Protein AF-0000000065906800 (afdb_homodimer)

pLDDT: mean 79.3, std 15.59, range [34.34, 97.69]

Radius of gyration: 34.46 Å; Cα contacts (8 Å, |Δi|>4): 2282; chains: 2; bounding box: 106×105×88 Å

Organism: Bacillus cereus (strain HuB5-5) (NCBI:txid1053212)

Structure (mmCIF, N/CA/C/O backbone):
data_AF-0000000065906800-model_v1
#
loop_
_entity.id
_entity.type
_entity.pdbx_description
1 polymer 'Endonuclease GajA'
#
loop_
_atom_site.group_PDB
_atom_site.id
_atom_site.type_symbol
_atom_site.label_atom_id
_atom_site.label_alt_id
_atom_site.label_comp_id
_atom_site.label_asym_id
_atom_site.label_entity_id
_atom_site.label_seq_id
_atom_site.pdbx_PDB_ins_code
_atom_site.Cartn_x
_atom_site.Cartn_y
_atom_site.Cartn_z
_atom_site.occupancy
_atom_site.B_iso_or_equiv
_atom_site.auth_seq_id
_atom_site.auth_comp_id
_atom_site.auth_asym_id
_atom_site.auth_atom_id
_atom_site.pdbx_PDB_model_num
ATOM 1 N N . MET A 1 1 ? 23.422 24.156 -15.258 1 81.69 1 MET A N 1
ATOM 2 C CA . MET A 1 1 ? 23.969 23.531 -14.047 1 81.69 1 MET A CA 1
ATOM 3 C C . MET A 1 1 ? 22.938 22.609 -13.398 1 81.69 1 MET A C 1
ATOM 5 O O . MET A 1 1 ? 21.734 22.844 -13.516 1 81.69 1 MET A O 1
ATOM 9 N N . TYR A 1 2 ? 23.406 21.578 -12.742 1 84.19 2 TYR A N 1
ATOM 10 C CA . TYR A 1 2 ? 22.547 20.625 -12.055 1 84.19 2 TYR A CA 1
ATOM 11 C C . TYR A 1 2 ? 23.234 20.062 -10.82 1 84.19 2 TYR A C 1
ATOM 13 O O . TYR A 1 2 ? 24.453 20.031 -10.75 1 84.19 2 TYR A O 1
ATOM 21 N N . LEU A 1 3 ? 22.531 19.797 -9.875 1 91.12 3 LEU A N 1
ATOM 22 C CA . LEU A 1 3 ? 23.062 19.141 -8.688 1 91.12 3 LEU A CA 1
ATOM 23 C C . LEU A 1 3 ? 23.391 17.672 -8.969 1 91.12 3 LEU A C 1
ATOM 25 O O . LEU A 1 3 ? 22.5 16.891 -9.328 1 91.12 3 LEU A O 1
ATOM 29 N N . LYS A 1 4 ? 24.562 17.328 -8.758 1 91.44 4 LYS A N 1
ATOM 30 C CA . LYS A 1 4 ? 25.031 15.992 -9.102 1 91.44 4 LYS A CA 1
ATOM 31 C C . LYS A 1 4 ? 25.016 15.078 -7.879 1 91.44 4 LYS A C 1
ATOM 33 O O . LYS A 1 4 ? 24.531 13.945 -7.949 1 91.44 4 LYS A O 1
ATOM 38 N N . SER A 1 5 ? 25.547 15.586 -6.789 1 94.88 5 SER A N 1
ATOM 39 C CA . SER A 1 5 ? 25.609 14.711 -5.621 1 94.88 5 SER A CA 1
ATOM 40 C C . SER A 1 5 ? 25.703 15.523 -4.332 1 94.88 5 SER A C 1
ATOM 42 O O . SER A 1 5 ? 26.016 16.719 -4.359 1 94.88 5 SER A O 1
ATOM 44 N N . LEU A 1 6 ? 25.391 14.922 -3.244 1 96.62 6 LEU A N 1
ATOM 45 C CA . LEU A 1 6 ? 25.469 15.461 -1.89 1 96.62 6 LEU A CA 1
ATOM 46 C C . LEU A 1 6 ? 25.969 14.398 -0.911 1 96.62 6 LEU A C 1
ATOM 48 O O . LEU A 1 6 ? 25.469 13.273 -0.902 1 96.62 6 LEU A O 1
ATOM 52 N N . LYS A 1 7 ? 26.953 14.688 -0.238 1 97.19 7 LYS A N 1
ATOM 53 C CA . LYS A 1 7 ? 27.422 13.844 0.857 1 97.19 7 LYS A CA 1
ATOM 54 C C . LYS A 1 7 ? 27.266 14.555 2.201 1 97.19 7 LYS A C 1
ATOM 56 O O . LYS A 1 7 ? 27.594 15.734 2.324 1 97.19 7 LYS A O 1
ATOM 61 N N . ILE A 1 8 ? 26.797 13.906 3.223 1 97 8 ILE A N 1
ATOM 62 C CA . ILE A 1 8 ? 26.438 14.5 4.508 1 97 8 ILE A CA 1
ATOM 63 C C . ILE A 1 8 ? 27.297 13.898 5.613 1 97 8 ILE A C 1
ATOM 65 O O . ILE A 1 8 ? 27.516 12.688 5.652 1 97 8 ILE A O 1
ATOM 69 N N . TYR A 1 9 ? 27.844 14.781 6.469 1 96.56 9 TYR A N 1
ATOM 70 C CA . TYR A 1 9 ? 28.672 14.328 7.578 1 96.56 9 TYR A CA 1
ATOM 71 C C . TYR A 1 9 ? 28.078 14.75 8.914 1 96.56 9 TYR A C 1
ATOM 73 O O . TYR A 1 9 ? 27.906 15.945 9.18 1 96.56 9 TYR A O 1
ATOM 81 N N . ASN A 1 10 ? 27.766 13.82 9.781 1 95.56 10 ASN A N 1
ATOM 82 C CA . ASN A 1 10 ? 27.438 14 11.188 1 95.56 10 ASN A CA 1
ATOM 83 C C . ASN A 1 10 ? 26.109 14.758 11.359 1 95.56 10 ASN A C 1
ATOM 85 O O . ASN A 1 10 ? 25.969 15.555 12.289 1 95.56 10 ASN A O 1
ATOM 89 N N . PHE A 1 11 ? 25.188 14.641 10.5 1 94.31 11 PHE A N 1
ATOM 90 C CA . PHE A 1 11 ? 23.906 15.336 10.539 1 94.31 11 PHE A CA 1
ATOM 91 C C . PHE A 1 11 ? 22.781 14.359 10.836 1 94.31 11 PHE A C 1
ATOM 93 O O . PHE A 1 11 ? 22.516 13.445 10.047 1 94.31 11 PHE A O 1
ATOM 100 N N . ARG A 1 12 ? 22.234 14.461 11.969 1 90.62 12 ARG A N 1
ATOM 101 C CA . ARG A 1 12 ? 21.109 13.633 12.398 1 90.62 12 ARG A CA 1
ATOM 102 C C . ARG A 1 12 ? 21.438 12.148 12.273 1 90.62 12 ARG A C 1
ATOM 104 O O . ARG A 1 12 ? 22.422 11.68 12.859 1 90.62 12 ARG A O 1
ATOM 111 N N . LYS A 1 13 ? 20.828 11.453 11.375 1 89.19 13 LYS A N 1
ATOM 112 C CA . LYS A 1 13 ? 21.047 10.008 11.289 1 89.19 13 LYS A CA 1
ATOM 113 C C . LYS A 1 13 ? 22.266 9.703 10.414 1 89.19 13 LYS A C 1
ATOM 115 O O . LYS A 1 13 ? 22.734 8.562 10.375 1 89.19 13 LYS A O 1
ATOM 120 N N . PHE A 1 14 ? 22.766 10.664 9.797 1 93.88 14 PHE A N 1
ATOM 121 C CA . PHE A 1 14 ? 23.875 10.453 8.867 1 93.88 14 PHE A CA 1
ATOM 122 C C . PHE A 1 14 ? 25.203 10.492 9.602 1 93.88 14 PHE A C 1
ATOM 124 O O . PHE A 1 14 ? 25.469 11.414 10.383 1 93.88 14 PHE A O 1
ATOM 131 N N . GLY A 1 15 ? 25.969 9.477 9.367 1 93.69 15 GLY A N 1
ATOM 132 C CA . GLY A 1 15 ? 27.359 9.477 9.797 1 93.69 15 GLY A CA 1
ATOM 133 C C . GLY A 1 15 ? 28.312 10.031 8.75 1 93.69 15 GLY A C 1
ATOM 134 O O . GLY A 1 15 ? 28.016 11.039 8.102 1 93.69 15 GLY A O 1
ATOM 135 N N . THR A 1 16 ? 29.422 9.398 8.555 1 93.5 16 THR A N 1
ATOM 136 C CA . THR A 1 16 ? 30.422 9.938 7.633 1 93.5 16 THR A CA 1
ATOM 137 C C . THR A 1 16 ? 30.562 9.039 6.414 1 93.5 16 THR A C 1
ATOM 139 O O . THR A 1 16 ? 31.062 9.469 5.371 1 93.5 16 THR A O 1
ATOM 142 N N . ASN A 1 17 ? 30.016 7.855 6.547 1 91.25 17 ASN A N 1
ATOM 143 C CA . ASN A 1 17 ? 30.328 6.902 5.488 1 91.25 17 ASN A CA 1
ATOM 144 C C . ASN A 1 17 ? 29.062 6.43 4.762 1 91.25 17 ASN A C 1
ATOM 146 O O . ASN A 1 17 ? 27.969 6.453 5.332 1 91.25 17 ASN A O 1
ATOM 150 N N . ASN A 1 18 ? 29.219 6.074 3.488 1 90.56 18 ASN A N 1
ATOM 151 C CA . ASN A 1 18 ? 28.234 5.406 2.656 1 90.56 18 ASN A CA 1
ATOM 152 C C . ASN A 1 18 ? 26.922 6.18 2.617 1 90.56 18 ASN A C 1
ATOM 154 O O . ASN A 1 18 ? 25.844 5.609 2.824 1 90.56 18 ASN A O 1
ATOM 158 N N . ASN A 1 19 ? 27.047 7.445 2.416 1 93.31 19 ASN A N 1
ATOM 159 C CA . ASN A 1 19 ? 25.812 8.242 2.447 1 93.31 19 ASN A CA 1
ATOM 160 C C . ASN A 1 19 ? 25.797 9.273 1.324 1 93.31 19 ASN A C 1
ATOM 162 O O . ASN A 1 19 ? 25.156 10.32 1.459 1 93.31 19 ASN A O 1
ATOM 166 N N . LYS A 1 20 ? 26.531 9.016 0.272 1 95.25 20 LYS A N 1
ATOM 167 C CA . LYS A 1 20 ? 26.516 9.906 -0.887 1 95.25 20 LYS A CA 1
ATOM 168 C C . LYS A 1 20 ? 25.188 9.773 -1.651 1 95.25 20 LYS A C 1
ATOM 170 O O . LYS A 1 20 ? 24.812 8.68 -2.057 1 95.25 20 LYS A O 1
ATOM 175 N N . ILE A 1 21 ? 24.484 10.82 -1.832 1 96.12 21 ILE A N 1
ATOM 176 C CA . ILE A 1 21 ? 23.25 10.875 -2.596 1 96.12 21 ILE A CA 1
ATOM 177 C C . ILE A 1 21 ? 23.531 11.375 -4.012 1 96.12 21 ILE A C 1
ATOM 179 O O . ILE A 1 21 ? 24.188 12.406 -4.191 1 96.12 21 ILE A O 1
ATOM 183 N N . GLU A 1 22 ? 23.094 10.68 -4.969 1 94.19 22 GLU A N 1
ATOM 184 C CA . GLU A 1 22 ? 23.266 11.078 -6.363 1 94.19 22 GLU A CA 1
ATOM 185 C C . GLU A 1 22 ? 21.953 11.547 -6.973 1 94.19 22 GLU A C 1
ATOM 187 O O . GLU A 1 22 ? 20.922 10.898 -6.797 1 94.19 22 GLU A O 1
ATOM 192 N N . PHE A 1 23 ? 21.969 12.609 -7.562 1 91.94 23 PHE A N 1
ATOM 193 C CA . PHE A 1 23 ? 20.766 13.172 -8.141 1 91.94 23 PHE A CA 1
ATOM 194 C C . PHE A 1 23 ? 20.719 12.93 -9.648 1 91.94 23 PHE A C 1
ATOM 196 O O . PHE A 1 23 ? 20.703 11.781 -10.094 1 91.94 23 PHE A O 1
ATOM 203 N N . VAL A 1 24 ? 20.844 13.906 -10.562 1 82 24 VAL A N 1
ATOM 204 C CA . VAL A 1 24 ? 20.719 13.75 -12.008 1 82 24 VAL A CA 1
ATOM 205 C C . VAL A 1 24 ? 22.094 13.742 -12.656 1 82 24 VAL A C 1
ATOM 207 O O . VAL A 1 24 ? 23 14.477 -12.234 1 82 24 VAL A O 1
ATOM 210 N N . ASP A 1 25 ? 22.188 12.844 -13.625 1 67.38 25 ASP A N 1
ATOM 211 C CA . ASP A 1 25 ? 23.438 12.82 -14.375 1 67.38 25 ASP A CA 1
ATOM 212 C C . ASP A 1 25 ? 23.344 13.703 -15.617 1 67.38 25 ASP A C 1
ATOM 214 O O . ASP A 1 25 ? 22.266 14.117 -16.016 1 67.38 25 ASP A O 1
ATOM 218 N N . ALA A 1 26 ? 24.5 14.023 -16.109 1 57.56 26 ALA A N 1
ATOM 219 C CA . ALA A 1 26 ? 24.625 14.922 -17.25 1 57.56 26 ALA A CA 1
ATOM 220 C C . ALA A 1 26 ? 23.828 14.414 -18.438 1 57.56 26 ALA A C 1
ATOM 222 O O . ALA A 1 26 ? 23.141 15.188 -19.125 1 57.56 26 ALA A O 1
ATOM 223 N N . LYS A 1 27 ? 23.891 13.188 -18.672 1 62 27 LYS A N 1
ATOM 224 C CA . LYS A 1 27 ? 23.234 12.586 -19.844 1 62 27 LYS A CA 1
ATOM 225 C C . LYS A 1 27 ? 21.719 12.75 -19.766 1 62 27 LYS A C 1
ATOM 227 O O . LYS A 1 27 ? 21.078 13.156 -20.734 1 62 27 LYS A O 1
ATOM 232 N N . SER A 1 28 ? 21.188 12.352 -18.594 1 62.91 28 SER A N 1
ATOM 233 C CA . SER A 1 28 ? 19.75 12.445 -18.391 1 62.91 28 SER A CA 1
ATOM 234 C C . SER A 1 28 ? 19.266 13.883 -18.531 1 62.91 28 SER A C 1
ATOM 236 O O . SER A 1 28 ? 18.203 14.125 -19.125 1 62.91 28 SER A O 1
ATOM 238 N N . PHE A 1 29 ? 20.047 14.688 -18.094 1 60.97 29 PHE A N 1
ATOM 239 C CA . PHE A 1 29 ? 19.703 16.109 -18.125 1 60.97 29 PHE A CA 1
ATOM 240 C C . PHE A 1 29 ? 19.703 16.641 -19.547 1 60.97 29 PHE A C 1
ATOM 242 O O . PHE A 1 29 ? 18.812 17.391 -19.938 1 60.97 29 PHE A O 1
ATOM 249 N N . GLN A 1 30 ? 20.703 16.188 -20.312 1 62.34 30 GLN A N 1
ATOM 250 C CA . GLN A 1 30 ? 20.812 16.609 -21.703 1 62.34 30 GLN A CA 1
ATOM 251 C C . GLN A 1 30 ? 19.703 16 -22.562 1 62.34 30 GLN A C 1
ATOM 253 O O . GLN A 1 30 ? 19.172 16.672 -23.438 1 62.34 30 GLN A O 1
ATOM 258 N N . GLU A 1 31 ? 19.375 14.781 -22.281 1 61.91 31 GLU A N 1
ATOM 259 C CA . GLU A 1 31 ? 18.344 14.07 -23.047 1 61.91 31 GLU A CA 1
ATOM 260 C C . GLU A 1 31 ? 16.984 14.75 -22.891 1 61.91 31 GLU A C 1
ATOM 262 O O . GLU A 1 31 ? 16.219 14.852 -23.859 1 61.91 31 GLU A O 1
ATOM 267 N N . GLN A 1 32 ? 16.75 15.203 -21.734 1 58.78 32 GLN A N 1
ATOM 268 C CA . GLN A 1 32 ? 15.477 15.867 -21.453 1 58.78 32 GLN A CA 1
ATOM 269 C C . GLN A 1 32 ? 15.367 17.172 -22.234 1 58.78 32 GLN A C 1
ATOM 271 O O . GLN A 1 32 ? 14.297 17.531 -22.719 1 58.78 32 GLN A O 1
ATOM 276 N N . ARG A 1 33 ? 16.5 17.797 -22.422 1 57.31 33 ARG A N 1
ATOM 277 C CA . ARG A 1 33 ? 16.516 19.094 -23.094 1 57.31 33 ARG A CA 1
ATOM 278 C C . ARG A 1 33 ? 16.281 18.938 -24.594 1 57.31 33 ARG A C 1
ATOM 280 O O . ARG A 1 33 ? 15.688 19.812 -25.219 1 57.31 33 ARG A O 1
ATOM 287 N N . ASN A 1 34 ? 16.734 17.797 -25.016 1 58.22 34 ASN A N 1
ATOM 288 C CA . ASN A 1 34 ? 16.688 17.578 -26.469 1 58.22 34 ASN A CA 1
ATOM 289 C C . ASN A 1 34 ? 15.367 16.953 -26.906 1 58.22 34 ASN A C 1
ATOM 291 O O . ASN A 1 34 ? 15.039 16.953 -28.094 1 58.22 34 ASN A O 1
ATOM 295 N N . LYS A 1 35 ? 14.617 16.516 -25.969 1 58.06 35 LYS A N 1
ATOM 296 C CA . LYS A 1 35 ? 13.398 15.82 -26.375 1 58.06 35 LYS A CA 1
ATOM 297 C C . LYS A 1 35 ? 12.227 16.781 -26.469 1 58.06 35 LYS A C 1
ATOM 299 O O . LYS A 1 35 ? 12.125 17.719 -25.672 1 58.06 35 LYS A O 1
ATOM 304 N N . LYS A 1 36 ? 11.469 16.656 -27.578 1 53.88 36 LYS A N 1
ATOM 305 C CA . LYS A 1 36 ? 10.273 17.453 -27.844 1 53.88 36 LYS A CA 1
ATOM 306 C C . LYS A 1 36 ? 9.203 17.188 -26.797 1 53.88 36 LYS A C 1
ATOM 308 O O . LYS A 1 36 ? 8.453 18.094 -26.438 1 53.88 36 LYS A O 1
ATOM 313 N N . GLU A 1 37 ? 9.242 15.758 -26.297 1 60 37 GLU A N 1
ATOM 314 C CA . GLU A 1 37 ? 8.211 15.398 -25.328 1 60 37 GLU A CA 1
ATOM 315 C C . GLU A 1 37 ? 8.719 15.523 -23.906 1 60 37 GLU A C 1
ATOM 317 O O . GLU A 1 37 ? 9.836 15.086 -23.594 1 60 37 GLU A O 1
ATOM 322 N N . VAL A 1 38 ? 8.062 16.312 -23.172 1 62.72 38 VAL A N 1
ATOM 323 C CA . VAL A 1 38 ? 8.445 16.531 -21.781 1 62.72 38 VAL A CA 1
ATOM 324 C C . VAL A 1 38 ? 8.32 15.234 -21 1 62.72 38 VAL A C 1
ATOM 326 O O . VAL A 1 38 ? 7.246 14.625 -20.969 1 62.72 38 VAL A O 1
ATOM 329 N N . ASN A 1 39 ? 9.438 14.508 -20.625 1 66.44 39 ASN A N 1
ATOM 330 C CA . ASN A 1 39 ? 9.484 13.383 -19.688 1 66.44 39 ASN A CA 1
ATOM 331 C C . ASN A 1 39 ? 10.391 13.664 -18.5 1 66.44 39 ASN A C 1
ATOM 333 O O . ASN A 1 39 ? 11.617 13.664 -18.641 1 66.44 39 ASN A O 1
ATOM 337 N N . ILE A 1 40 ? 9.773 13.93 -17.391 1 71.31 40 ILE A N 1
ATOM 338 C CA . ILE A 1 40 ? 10.539 14.375 -16.234 1 71.31 40 ILE A CA 1
ATOM 339 C C . ILE A 1 40 ? 11.086 13.164 -15.492 1 71.31 40 ILE A C 1
ATOM 341 O O . ILE A 1 40 ? 11.945 13.305 -14.617 1 71.31 40 ILE A O 1
ATOM 345 N N . ALA A 1 41 ? 10.656 11.914 -15.852 1 69.88 41 ALA A N 1
ATOM 346 C CA . ALA A 1 41 ? 10.992 10.734 -15.062 1 69.88 41 ALA A CA 1
ATOM 347 C C . ALA A 1 41 ? 12.5 10.492 -15.055 1 69.88 41 ALA A C 1
ATOM 349 O O . ALA A 1 41 ? 13.086 10.25 -14 1 69.88 41 ALA A O 1
ATOM 350 N N . PRO A 1 42 ? 13.133 10.695 -16.172 1 69.25 42 PRO A N 1
ATOM 351 C CA . PRO A 1 42 ? 14.578 10.422 -16.172 1 69.25 42 PRO A CA 1
ATOM 352 C C . PRO A 1 42 ? 15.375 11.461 -15.383 1 69.25 42 PRO A C 1
ATOM 354 O O . PRO A 1 42 ? 16.5 11.18 -14.953 1 69.25 42 PRO A O 1
ATOM 357 N N . THR A 1 43 ? 14.758 12.641 -15.141 1 76.44 43 THR A N 1
ATOM 358 C CA . THR A 1 43 ? 15.469 13.695 -14.43 1 76.44 43 THR A CA 1
ATOM 359 C C . THR A 1 43 ? 14.953 13.828 -13 1 76.44 43 THR A C 1
ATOM 361 O O . THR A 1 43 ? 15.375 14.719 -12.266 1 76.44 43 THR A O 1
ATOM 364 N N . THR A 1 44 ? 14.117 12.977 -12.711 1 86.88 44 THR A N 1
ATOM 365 C CA . THR A 1 44 ? 13.586 12.961 -11.352 1 86.88 44 THR A CA 1
ATOM 366 C C . THR A 1 44 ? 14.422 12.039 -10.461 1 86.88 44 THR A C 1
ATOM 368 O O . THR A 1 44 ? 14.711 10.906 -10.828 1 86.88 44 THR A O 1
ATOM 371 N N . THR A 1 45 ? 14.875 12.586 -9.414 1 93.56 45 THR A N 1
ATOM 372 C CA . THR A 1 45 ? 15.578 11.773 -8.422 1 93.56 45 THR A CA 1
ATOM 373 C C . THR A 1 45 ? 14.602 11.234 -7.379 1 93.56 45 THR A C 1
ATOM 375 O O . THR A 1 45 ? 13.828 11.984 -6.793 1 93.56 45 THR A O 1
ATOM 378 N N . LEU A 1 46 ? 14.672 9.992 -7.23 1 94 46 LEU A N 1
ATOM 379 C CA . LEU A 1 46 ? 13.805 9.344 -6.25 1 94 46 LEU A CA 1
ATOM 380 C C . LEU A 1 46 ? 14.609 8.867 -5.043 1 94 46 LEU A C 1
ATOM 382 O O . LEU A 1 46 ? 15.648 8.219 -5.199 1 94 46 LEU A O 1
ATOM 386 N N . ILE A 1 47 ? 14.234 9.289 -3.889 1 96.31 47 ILE A N 1
ATOM 387 C CA . ILE A 1 47 ? 14.797 8.812 -2.627 1 96.31 47 ILE A CA 1
ATOM 388 C C . ILE A 1 47 ? 13.797 7.879 -1.944 1 96.31 47 ILE A C 1
ATOM 390 O O . ILE A 1 47 ? 12.742 8.32 -1.485 1 96.31 47 ILE A O 1
ATOM 394 N N . VAL A 1 48 ? 14.203 6.621 -1.873 1 93.12 48 VAL A N 1
ATOM 395 C CA . VAL A 1 48 ? 13.266 5.605 -1.412 1 93.12 48 VAL A CA 1
ATOM 396 C C . VAL A 1 48 ? 13.812 4.918 -0.164 1 93.12 48 VAL A C 1
ATOM 398 O O . VAL A 1 48 ? 15.023 4.723 -0.039 1 93.12 48 VAL A O 1
ATOM 401 N N . GLY A 1 49 ? 12.875 4.594 0.77 1 89.38 49 GLY A N 1
ATOM 402 C CA . GLY A 1 49 ? 13.25 3.889 1.987 1 89.38 49 GLY A CA 1
ATOM 403 C C . GLY A 1 49 ? 12.109 3.783 2.984 1 89.38 49 GLY A C 1
ATOM 404 O O . GLY A 1 49 ? 11.055 4.398 2.803 1 89.38 49 GLY A O 1
ATOM 405 N N . LYS A 1 50 ? 12.312 3.057 4.062 1 84 50 LYS A N 1
ATOM 406 C CA . LYS A 1 50 ? 11.336 2.881 5.129 1 84 50 LYS A CA 1
ATOM 407 C C . LYS A 1 50 ? 11.211 4.141 5.98 1 84 50 LYS A C 1
ATOM 409 O O . LYS A 1 50 ? 11.961 5.102 5.785 1 84 50 LYS A O 1
ATOM 414 N N . ASN A 1 51 ? 10.211 4.086 6.902 1 76.31 51 ASN A N 1
ATOM 415 C CA . ASN A 1 51 ? 10.062 5.227 7.797 1 76.31 51 ASN A CA 1
ATOM 416 C C . ASN A 1 51 ? 11.266 5.375 8.727 1 76.31 51 ASN A C 1
ATOM 418 O O . ASN A 1 51 ? 11.805 4.379 9.211 1 76.31 51 ASN A O 1
ATOM 422 N N . ASN A 1 52 ? 11.719 6.547 8.898 1 79 52 ASN A N 1
ATOM 423 C CA . ASN A 1 52 ? 12.75 6.906 9.867 1 79 52 ASN A CA 1
ATOM 424 C C . ASN A 1 52 ? 14.133 6.473 9.391 1 79 52 ASN A C 1
ATOM 426 O O . ASN A 1 52 ? 15.047 6.289 10.203 1 79 52 ASN A O 1
ATOM 430 N N . CYS A 1 53 ? 14.281 6.305 8.062 1 85.38 53 CYS A N 1
ATOM 431 C CA . CYS A 1 53 ? 15.594 5.898 7.582 1 85.38 53 CYS A CA 1
ATOM 432 C C . CYS A 1 53 ? 16.438 7.113 7.199 1 85.38 53 CYS A C 1
ATOM 434 O O . CYS A 1 53 ? 17.625 6.984 6.898 1 85.38 53 CYS A O 1
ATOM 436 N N . GLY A 1 54 ? 15.812 8.32 7.113 1 89.12 54 GLY A N 1
ATOM 437 C CA . GLY A 1 54 ? 16.594 9.523 6.871 1 89.12 54 GLY A CA 1
ATOM 438 C C . GLY A 1 54 ? 16.234 10.219 5.57 1 89.12 54 GLY A C 1
ATOM 439 O O . GLY A 1 54 ? 16.938 11.133 5.133 1 89.12 54 GLY A O 1
ATOM 440 N N . LYS A 1 55 ? 15.109 9.789 4.859 1 91.88 55 LYS A N 1
ATOM 441 C CA . LYS A 1 55 ? 14.695 10.391 3.594 1 91.88 55 LYS A CA 1
ATOM 442 C C . LYS A 1 55 ? 14.469 11.891 3.748 1 91.88 55 LYS A C 1
ATOM 444 O O . LYS A 1 55 ? 15.031 12.688 3.004 1 91.88 55 LYS A O 1
ATOM 449 N N . THR A 1 56 ? 13.703 12.281 4.758 1 89.25 56 THR A N 1
ATOM 450 C CA . THR A 1 56 ? 13.367 13.68 4.996 1 89.25 56 THR A CA 1
ATOM 451 C C . THR A 1 56 ? 14.594 14.469 5.438 1 89.25 56 THR A C 1
ATOM 453 O O . THR A 1 56 ? 14.711 15.664 5.152 1 89.25 56 THR A O 1
ATOM 456 N N . THR A 1 57 ? 15.531 13.789 6.086 1 92.31 57 THR A N 1
ATOM 457 C CA . THR A 1 57 ? 16.75 14.422 6.562 1 92.31 57 THR A CA 1
ATOM 458 C C . THR A 1 57 ? 17.578 14.953 5.395 1 92.31 57 THR A C 1
ATOM 460 O O . THR A 1 57 ? 18.234 15.992 5.508 1 92.31 57 THR A O 1
ATOM 463 N N . ILE A 1 58 ? 17.516 14.266 4.301 1 95 58 ILE A N 1
ATOM 464 C CA . ILE A 1 58 ? 18.234 14.688 3.111 1 95 58 ILE A CA 1
ATOM 465 C C . ILE A 1 58 ? 17.703 16.031 2.617 1 95 58 ILE A C 1
ATOM 467 O O . ILE A 1 58 ? 18.453 16.969 2.371 1 95 58 ILE A O 1
ATOM 471 N N . ILE A 1 59 ? 16.453 16.156 2.52 1 93 59 ILE A N 1
ATOM 472 C CA . ILE A 1 59 ? 15.82 17.375 2.053 1 93 59 ILE A CA 1
ATOM 473 C C . ILE A 1 59 ? 16.031 18.484 3.076 1 93 59 ILE A C 1
ATOM 475 O O . ILE A 1 59 ? 16.297 19.641 2.709 1 93 59 ILE A O 1
ATOM 479 N N . LYS A 1 60 ? 15.953 18.156 4.332 1 91.25 60 LYS A N 1
ATOM 480 C CA . LYS A 1 60 ? 16.141 19.125 5.398 1 91.25 60 LYS A CA 1
ATOM 481 C C . LYS A 1 60 ? 17.547 19.703 5.387 1 91.25 60 LYS A C 1
ATOM 483 O O . LYS A 1 60 ? 17.75 20.875 5.68 1 91.25 60 LYS A O 1
ATOM 488 N N . SER A 1 61 ? 18.5 18.891 5.137 1 93.75 61 SER A N 1
ATOM 489 C CA . SER A 1 61 ? 19.875 19.375 5.066 1 93.75 61 SER A CA 1
ATOM 490 C C . SER A 1 61 ? 20.047 20.438 3.986 1 93.75 61 SER A C 1
ATOM 492 O O . SER A 1 61 ? 20.625 21.5 4.234 1 93.75 61 SER A O 1
ATOM 494 N N . LEU A 1 62 ? 19.484 20.172 2.828 1 94 62 LEU A N 1
ATOM 495 C CA . LEU A 1 62 ? 19.531 21.141 1.735 1 94 62 LEU A CA 1
ATOM 496 C C . LEU A 1 62 ? 18.75 22.391 2.078 1 94 62 LEU A C 1
ATOM 498 O O . LEU A 1 62 ? 19.203 23.5 1.828 1 94 62 LEU A O 1
ATOM 502 N N . ASP A 1 63 ? 17.641 22.172 2.627 1 92.88 63 ASP A N 1
ATOM 503 C CA . ASP A 1 63 ? 16.781 23.297 2.984 1 92.88 63 ASP A CA 1
ATOM 504 C C . ASP A 1 63 ? 17.453 24.203 4.02 1 92.88 63 ASP A C 1
ATOM 506 O O . ASP A 1 63 ? 17.391 25.422 3.912 1 92.88 63 ASP A O 1
ATOM 510 N N . ASN A 1 64 ? 18.047 23.594 5.043 1 91.38 64 ASN A N 1
ATOM 511 C CA . ASN A 1 64 ? 18.75 24.344 6.078 1 91.38 64 ASN A CA 1
ATOM 512 C C . ASN A 1 64 ? 19.938 25.125 5.508 1 91.38 64 ASN A C 1
ATOM 514 O O . ASN A 1 64 ? 20.203 26.25 5.93 1 91.38 64 ASN A O 1
ATOM 518 N N . LEU A 1 65 ? 20.609 24.562 4.602 1 91.69 65 LEU A N 1
ATOM 519 C CA . LEU A 1 65 ? 21.781 25.188 4.004 1 91.69 65 LEU A CA 1
ATOM 520 C C . LEU A 1 65 ? 21.391 26.344 3.096 1 91.69 65 LEU A C 1
ATOM 522 O O . LEU A 1 65 ? 22.062 27.375 3.064 1 91.69 65 LEU A O 1
ATOM 526 N N . ILE A 1 66 ? 20.312 26.188 2.391 1 90.5 66 ILE A N 1
ATOM 527 C CA . ILE A 1 66 ? 19.953 27.125 1.331 1 90.5 66 ILE A CA 1
ATOM 528 C C . ILE A 1 66 ? 19.031 28.203 1.89 1 90.5 66 ILE A C 1
ATOM 530 O O . ILE A 1 66 ? 19.25 29.391 1.675 1 90.5 66 ILE A O 1
ATOM 534 N N . ASN A 1 67 ? 17.938 27.766 2.59 1 83.62 67 ASN A N 1
ATOM 535 C CA . ASN A 1 67 ? 16.891 28.703 2.992 1 83.62 67 ASN A CA 1
ATOM 536 C C . ASN A 1 67 ? 17.109 29.203 4.418 1 83.62 67 ASN A C 1
ATOM 538 O O . ASN A 1 67 ? 16.594 30.266 4.789 1 83.62 67 ASN A O 1
ATOM 542 N N . ASN A 1 68 ? 17.562 28.391 5.387 1 69.38 68 ASN A N 1
ATOM 543 C CA . ASN A 1 68 ? 17.578 28.766 6.797 1 69.38 68 ASN A CA 1
ATOM 544 C C . ASN A 1 68 ? 18.984 29.141 7.262 1 69.38 68 ASN A C 1
ATOM 546 O O . ASN A 1 68 ? 19.812 28.266 7.5 1 69.38 68 ASN A O 1
ATOM 550 N N . ASN A 1 69 ? 19.516 30.422 6.953 1 61.28 69 ASN A N 1
ATOM 551 C CA . ASN A 1 69 ? 20.922 30.656 7.234 1 61.28 69 ASN A CA 1
ATOM 552 C C . ASN A 1 69 ? 21.156 30.984 8.711 1 61.28 69 ASN A C 1
ATOM 554 O O . ASN A 1 69 ? 22.141 30.547 9.297 1 61.28 69 ASN A O 1
ATOM 558 N N . LYS A 1 70 ? 20.219 31.766 9.5 1 57.22 70 LYS A N 1
ATOM 559 C CA . LYS A 1 70 ? 20.594 32.188 10.844 1 57.22 70 LYS A CA 1
ATOM 560 C C . LYS A 1 70 ? 20.109 31.219 11.898 1 57.22 70 LYS A C 1
ATOM 562 O O . LYS A 1 70 ? 18.922 30.859 11.922 1 57.22 70 LYS A O 1
ATOM 567 N N . ASP A 1 71 ? 21 30.484 12.586 1 63.19 71 ASP A N 1
ATOM 568 C CA . ASP A 1 71 ? 20.766 29.641 13.75 1 63.19 71 ASP A CA 1
ATOM 569 C C . ASP A 1 71 ? 20.156 28.297 13.344 1 63.19 71 ASP A C 1
ATOM 571 O O . ASP A 1 71 ? 19.359 27.719 14.094 1 63.19 71 ASP A O 1
ATOM 575 N N . ALA A 1 72 ? 20.578 27.859 12.102 1 67.5 72 ALA A N 1
ATOM 576 C CA . ALA A 1 72 ? 19.922 26.719 11.469 1 67.5 72 ALA A CA 1
ATOM 577 C C . ALA A 1 72 ? 20.328 25.406 12.125 1 67.5 72 ALA A C 1
ATOM 579 O O . ALA A 1 72 ? 19.578 24.438 12.117 1 67.5 72 ALA A O 1
ATOM 580 N N . PHE A 1 73 ? 21.5 25.438 12.773 1 83.19 73 PHE A N 1
ATOM 581 C CA . PHE A 1 73 ? 21.984 24.141 13.242 1 83.19 73 PHE A CA 1
ATOM 582 C C . PHE A 1 73 ? 22.156 24.141 14.758 1 83.19 73 PHE A C 1
ATOM 584 O O . PHE A 1 73 ? 22.844 25 15.312 1 83.19 73 PHE A O 1
ATOM 591 N N . LYS A 1 74 ? 21.484 23.344 15.375 1 86.94 74 LYS A N 1
ATOM 592 C CA . LYS A 1 74 ? 21.5 23.172 16.828 1 86.94 74 LYS A CA 1
ATOM 593 C C . LYS A 1 74 ? 21.969 21.766 17.203 1 86.94 74 LYS A C 1
ATOM 595 O O . LYS A 1 74 ? 22.391 21 16.344 1 86.94 74 LYS A O 1
ATOM 600 N N . ALA A 1 75 ? 21.953 21.531 18.453 1 86.12 75 ALA A N 1
ATOM 601 C CA . ALA A 1 75 ? 22.453 20.25 18.969 1 86.12 75 ALA A CA 1
ATOM 602 C C . ALA A 1 75 ? 21.688 19.078 18.359 1 86.12 75 ALA A C 1
ATOM 604 O O . ALA A 1 75 ? 22.266 18.047 18.031 1 86.12 75 ALA A O 1
ATOM 605 N N . ASN A 1 76 ? 20.422 19.328 18.094 1 82.69 76 ASN A N 1
ATOM 606 C CA . ASN A 1 76 ? 19.562 18.266 17.594 1 82.69 76 ASN A CA 1
ATOM 607 C C . ASN A 1 76 ? 19.828 17.953 16.125 1 82.69 76 ASN A C 1
ATOM 609 O O . ASN A 1 76 ? 19.406 16.922 15.602 1 82.69 76 ASN A O 1
ATOM 613 N N . ASP A 1 77 ? 20.547 18.719 15.547 1 89.38 77 ASP A N 1
ATOM 614 C CA . ASP A 1 77 ? 20.859 18.516 14.133 1 89.38 77 ASP A CA 1
ATOM 615 C C . ASP A 1 77 ? 22.094 17.641 13.969 1 89.38 77 ASP A C 1
ATOM 617 O O . ASP A 1 77 ? 22.375 17.156 12.867 1 89.38 77 ASP A O 1
ATOM 621 N N . PHE A 1 78 ? 22.844 17.5 15.047 1 91.38 78 PHE A N 1
ATOM 622 C CA . PHE A 1 78 ? 24.016 16.656 14.992 1 91.38 78 PHE A CA 1
ATOM 623 C C . PHE A 1 78 ? 23.641 15.188 15.18 1 91.38 78 PHE A C 1
ATOM 625 O O . PHE A 1 78 ? 22.609 14.883 15.789 1 91.38 78 PHE A O 1
ATOM 632 N N . ASN A 1 79 ? 24.438 14.352 14.594 1 89.62 79 ASN A N 1
ATOM 633 C CA . ASN A 1 79 ? 24.312 12.938 14.906 1 89.62 79 ASN A CA 1
ATOM 634 C C . ASN A 1 79 ? 24.641 12.648 16.375 1 89.62 79 ASN A C 1
ATOM 636 O O . ASN A 1 79 ? 25.734 13 16.844 1 89.62 79 ASN A O 1
ATOM 640 N N . PHE A 1 80 ? 23.828 12.008 17.062 1 85.88 80 PHE A N 1
ATOM 641 C CA . PHE A 1 80 ? 23.984 11.836 18.5 1 85.88 80 PHE A CA 1
ATOM 642 C C . PHE A 1 80 ? 25.125 10.867 18.812 1 85.88 80 PHE A C 1
ATOM 644 O O . PHE A 1 80 ? 25.812 11.016 19.828 1 85.88 80 PHE A O 1
ATOM 651 N N . LEU A 1 81 ? 25.281 9.852 18 1 85.94 81 LEU A N 1
ATOM 652 C CA . LEU A 1 81 ? 26.391 8.93 18.203 1 85.94 81 LEU A CA 1
ATOM 653 C C . LEU A 1 81 ? 27.719 9.641 18.047 1 85.94 81 LEU A C 1
ATOM 655 O O . LEU A 1 81 ? 28.672 9.359 18.781 1 85.94 81 LEU A O 1
ATOM 659 N N . TYR A 1 82 ? 27.75 10.5 17.109 1 91.25 82 TYR A N 1
ATOM 660 C CA . TYR A 1 82 ? 28.938 11.328 16.906 1 91.25 82 TYR A CA 1
ATOM 661 C C . TYR A 1 82 ? 29.219 12.188 18.125 1 91.25 82 TYR A C 1
ATOM 663 O O . TYR A 1 82 ? 30.359 12.258 18.594 1 91.25 82 TYR A O 1
ATOM 671 N N . LEU A 1 83 ? 28.234 12.82 18.656 1 90.5 83 LEU A N 1
ATOM 672 C CA . LEU A 1 83 ? 28.406 13.688 19.828 1 90.5 83 LEU A CA 1
ATOM 673 C C . LEU A 1 83 ? 28.797 12.875 21.062 1 90.5 83 LEU A C 1
ATOM 675 O O . LEU A 1 83 ? 29.578 13.344 21.891 1 90.5 83 LEU A O 1
ATOM 679 N N . LYS A 1 84 ? 28.188 11.719 21.141 1 86.75 84 LYS A N 1
ATOM 680 C CA . LYS A 1 84 ? 28.531 10.844 22.25 1 86.75 84 LYS A CA 1
ATOM 681 C C . LYS A 1 84 ? 30.016 10.461 22.203 1 86.75 84 LYS A C 1
ATOM 683 O O . LYS A 1 84 ? 30.703 10.461 23.234 1 86.75 84 LYS A O 1
ATOM 688 N N . LYS A 1 85 ? 30.438 10.133 21.078 1 89.38 85 LYS A N 1
ATOM 689 C CA . LYS A 1 85 ? 31.859 9.789 20.922 1 89.38 85 LYS A CA 1
ATOM 690 C C . LYS A 1 85 ? 32.75 10.992 21.219 1 89.38 85 LYS A C 1
ATOM 692 O O . LYS A 1 85 ? 33.844 10.844 21.75 1 89.38 85 LYS A O 1
ATOM 697 N N . LEU A 1 86 ? 32.281 12.125 20.875 1 92.69 86 LEU A N 1
ATOM 698 C CA . LEU A 1 86 ? 33.062 13.344 21.078 1 92.69 86 LEU A CA 1
ATOM 699 C C . LEU A 1 86 ? 33.188 13.648 22.578 1 92.69 86 LEU A C 1
ATOM 701 O O . LEU A 1 86 ? 34.25 14.039 23.031 1 92.69 86 LEU A O 1
ATOM 705 N N . ILE A 1 87 ? 32.125 13.539 23.266 1 89.75 87 ILE A N 1
ATOM 706 C CA . ILE A 1 87 ? 32.188 13.82 24.703 1 89.75 87 ILE A CA 1
ATOM 707 C C . ILE A 1 87 ? 33.094 12.789 25.391 1 89.75 87 ILE A C 1
ATOM 709 O O . ILE A 1 87 ? 33.812 13.117 26.344 1 89.75 87 ILE A O 1
ATOM 713 N N . GLU A 1 88 ? 33 11.555 24.984 1 88.25 88 GLU A N 1
ATOM 714 C CA . GLU A 1 88 ? 33.875 10.523 25.516 1 88.25 88 GLU A CA 1
ATOM 715 C C . GLU A 1 88 ? 35.344 10.867 25.234 1 88.25 88 GLU A C 1
ATOM 717 O O . GLU A 1 88 ? 36.219 10.648 26.078 1 88.25 88 GLU A O 1
ATOM 722 N N . TYR A 1 89 ? 35.531 11.328 24.062 1 90.19 89 TYR A N 1
ATOM 723 C CA . TYR A 1 89 ? 36.875 11.781 23.703 1 90.19 89 TYR A CA 1
ATOM 724 C C . TYR A 1 89 ? 37.344 12.906 24.625 1 90.19 89 TYR A C 1
ATOM 726 O O . TYR A 1 89 ? 38.5 12.906 25.062 1 90.19 89 TYR A O 1
ATOM 734 N N . TYR A 1 90 ? 36.5 13.859 24.938 1 89.88 90 TYR A N 1
ATOM 735 C CA . TYR A 1 90 ? 36.844 14.984 25.812 1 89.88 90 TYR A CA 1
ATOM 736 C C . TYR A 1 90 ? 37.156 14.516 27.219 1 89.88 90 TYR A C 1
ATOM 738 O O . TYR A 1 90 ? 38.031 15.055 27.875 1 89.88 90 TYR A O 1
ATOM 746 N N . GLU A 1 91 ? 36.406 13.555 27.656 1 87.38 91 GLU A N 1
ATOM 747 C CA . GLU A 1 91 ? 36.594 13.008 29 1 87.38 91 GLU A CA 1
ATOM 748 C C . GLU A 1 91 ? 38 12.422 29.141 1 87.38 91 GLU A C 1
ATOM 750 O O . GLU A 1 91 ? 38.594 12.438 30.219 1 87.38 91 GLU A O 1
ATOM 755 N N . GLN A 1 92 ? 38.5 12 28.047 1 86.06 92 GLN A N 1
ATOM 756 C CA . GLN A 1 92 ? 39.812 11.375 28.078 1 86.06 92 GLN A CA 1
ATOM 757 C C . GLN A 1 92 ? 40.906 12.406 27.781 1 86.06 92 GLN A C 1
ATOM 759 O O . GLN A 1 92 ? 41.969 12.367 28.391 1 86.06 92 GLN A O 1
ATOM 764 N N . ALA A 1 93 ? 40.656 13.312 26.859 1 84.5 93 ALA A N 1
ATOM 765 C CA . ALA A 1 93 ? 41.688 14.211 26.344 1 84.5 93 ALA A CA 1
ATOM 766 C C . ALA A 1 93 ? 41.875 15.422 27.25 1 84.5 93 ALA A C 1
ATOM 768 O O . ALA A 1 93 ? 43 15.906 27.422 1 84.5 93 ALA A O 1
ATOM 769 N N . ILE A 1 94 ? 40.906 15.898 27.828 1 80.44 94 ILE A N 1
ATOM 770 C CA . ILE A 1 94 ? 40.938 17.188 28.5 1 80.44 94 ILE A CA 1
ATOM 771 C C . ILE A 1 94 ? 41.719 17.078 29.812 1 80.44 94 ILE A C 1
ATOM 773 O O . ILE A 1 94 ? 42.562 17.922 30.125 1 80.44 94 ILE A O 1
ATOM 777 N N . PRO A 1 95 ? 41.438 16.016 30.656 1 74.31 95 PRO A N 1
ATOM 778 C CA . PRO A 1 95 ? 42.219 15.93 31.891 1 74.31 95 PRO A CA 1
ATOM 779 C C . PRO A 1 95 ? 43.719 15.789 31.625 1 74.31 95 PRO A C 1
ATOM 781 O O . PRO A 1 95 ? 44.531 16.125 32.5 1 74.31 95 PRO A O 1
ATOM 784 N N . LYS A 1 96 ? 44.188 15.336 30.469 1 72.12 96 LYS A N 1
ATOM 785 C CA . LYS A 1 96 ? 45.594 15.141 30.125 1 72.12 96 LYS A CA 1
ATOM 786 C C . LYS A 1 96 ? 46.188 16.391 29.469 1 72.12 96 LYS A C 1
ATOM 788 O O . LYS A 1 96 ? 47.375 16.438 29.156 1 72.12 96 LYS A O 1
ATOM 793 N N . LEU A 1 97 ? 45.219 17.25 29.062 1 62.56 97 LEU A N 1
ATOM 794 C CA . LEU A 1 97 ? 45.656 18.406 28.297 1 62.56 97 LEU A CA 1
ATOM 795 C C . LEU A 1 97 ? 46.5 19.328 29.172 1 62.56 97 LEU A C 1
ATOM 797 O O . LEU A 1 97 ? 46.094 19.766 30.234 1 62.56 97 LEU A O 1
ATOM 801 N N . ASP A 1 98 ? 47.844 19.156 29.312 1 55.34 98 ASP A N 1
ATOM 802 C CA . ASP A 1 98 ? 48.75 20.203 29.766 1 55.34 98 ASP A CA 1
ATOM 803 C C . ASP A 1 98 ? 48.594 21.469 28.922 1 55.34 98 ASP A C 1
ATOM 805 O O . ASP A 1 98 ? 48.062 21.422 27.812 1 55.34 98 ASP A O 1
ATOM 809 N N . ASP A 1 99 ? 48.844 22.812 29.438 1 51.09 99 ASP A N 1
ATOM 810 C CA . ASP A 1 99 ? 48.688 24.156 28.891 1 51.09 99 ASP A CA 1
ATOM 811 C C . ASP A 1 99 ? 48.969 24.188 27.391 1 51.09 99 ASP A C 1
ATOM 813 O O . ASP A 1 99 ? 48.344 24.969 26.656 1 51.09 99 ASP A O 1
ATOM 817 N N . GLU A 1 100 ? 49.906 23.625 26.828 1 48.53 100 GLU A N 1
ATOM 818 C CA . GLU A 1 100 ? 50.438 23.875 25.5 1 48.53 100 GLU A CA 1
ATOM 819 C C . GLU A 1 100 ? 49.594 23.234 24.422 1 48.53 100 GLU A C 1
ATOM 821 O O . GLU A 1 100 ? 49.656 23.609 23.25 1 48.53 100 GLU A O 1
ATOM 826 N N . LEU A 1 101 ? 48.938 22.109 24.547 1 49.31 101 LEU A N 1
ATOM 827 C CA . LEU A 1 101 ? 48.406 21.344 23.422 1 49.31 101 LEU A CA 1
ATOM 828 C C . LEU A 1 101 ? 46.938 21.656 23.188 1 49.31 101 LEU A C 1
ATOM 830 O O . LEU A 1 101 ? 46.156 20.797 22.719 1 49.31 101 LEU A O 1
ATOM 834 N N . LYS A 1 102 ? 46.5 22.75 23.641 1 50.66 102 LYS A N 1
ATOM 835 C CA . LYS A 1 102 ? 45.156 23.234 23.438 1 50.66 102 LYS A CA 1
ATOM 836 C C . LYS A 1 102 ? 44.781 23.188 21.953 1 50.66 102 LYS A C 1
ATOM 838 O O . LYS A 1 102 ? 43.594 22.984 21.609 1 50.66 102 LYS A O 1
ATOM 843 N N . GLU A 1 103 ? 45.75 23.391 21.094 1 53.66 103 GLU A N 1
ATOM 844 C CA . GLU A 1 103 ? 45.5 23.734 19.688 1 53.66 103 GLU A CA 1
ATOM 845 C C . GLU A 1 103 ? 44.875 22.547 18.953 1 53.66 103 GLU A C 1
ATOM 847 O O . GLU A 1 103 ? 44.312 22.719 17.875 1 53.66 103 GLU A O 1
ATOM 852 N N . LYS A 1 104 ? 44.781 21.25 19.641 1 65.94 104 LYS A N 1
ATOM 853 C CA . LYS A 1 104 ? 44.5 20.156 18.703 1 65.94 104 LYS A CA 1
ATOM 854 C C . LYS A 1 104 ? 43.219 19.422 19.094 1 65.94 104 LYS A C 1
ATOM 856 O O . LYS A 1 104 ? 43 18.297 18.641 1 65.94 104 LYS A O 1
ATOM 861 N N . ILE A 1 105 ? 42.281 20.109 19.75 1 81 105 ILE A N 1
ATOM 862 C CA . ILE A 1 105 ? 41.094 19.328 20.172 1 81 105 ILE A CA 1
ATOM 863 C C . ILE A 1 105 ? 40.031 19.438 19.109 1 81 105 ILE A C 1
ATOM 865 O O . ILE A 1 105 ? 39.75 20.516 18.562 1 81 105 ILE A O 1
ATOM 869 N N . LYS A 1 106 ? 39.531 18.297 18.797 1 88.94 106 LYS A N 1
ATOM 870 C CA . LYS A 1 106 ? 38.438 18.219 17.812 1 88.94 106 LYS A CA 1
ATOM 871 C C . LYS A 1 106 ? 37.188 18.891 18.328 1 88.94 106 LYS A C 1
ATOM 873 O O . LYS A 1 106 ? 36.781 18.703 19.5 1 88.94 106 LYS A O 1
ATOM 878 N N . THR A 1 107 ? 36.625 19.797 17.641 1 93.5 107 THR A N 1
ATOM 879 C CA . THR A 1 107 ? 35.375 20.438 17.969 1 93.5 107 THR A CA 1
ATOM 880 C C . THR A 1 107 ? 34.25 19.922 17.078 1 93.5 107 THR A C 1
ATOM 882 O O . THR A 1 107 ? 34.5 19.375 16 1 93.5 107 THR A O 1
ATOM 885 N N . PRO A 1 108 ? 33.031 19.922 17.562 1 94.69 108 PRO A N 1
ATOM 886 C CA . PRO A 1 108 ? 31.922 19.422 16.75 1 94.69 108 PRO A CA 1
ATOM 887 C C . PRO A 1 108 ? 31.75 20.203 15.453 1 94.69 108 PRO A C 1
ATOM 889 O O . PRO A 1 108 ? 31.922 21.422 15.43 1 94.69 108 PRO A O 1
ATOM 892 N N . TYR A 1 109 ? 31.438 19.5 14.43 1 95.31 109 TYR A N 1
ATOM 893 C CA . TYR A 1 109 ? 31.188 20.141 13.148 1 95.31 109 TYR A CA 1
ATOM 894 C C . TYR A 1 109 ? 30.219 19.328 12.305 1 95.31 109 TYR A C 1
ATOM 896 O O . TYR A 1 109 ? 30 18.141 12.57 1 95.31 109 TYR A O 1
ATOM 904 N N . LEU A 1 110 ? 29.531 19.938 11.438 1 96.31 110 LEU A N 1
ATOM 905 C CA . LEU A 1 110 ? 28.781 19.328 10.352 1 96.31 110 LEU A CA 1
ATOM 906 C C . LEU A 1 110 ? 29.438 19.609 9.008 1 96.31 110 LEU A C 1
ATOM 908 O O . LEU A 1 110 ? 30.125 20.625 8.844 1 96.31 110 LEU A O 1
ATOM 912 N N . GLN A 1 111 ? 29.328 18.75 8.109 1 96.69 111 GLN A N 1
ATOM 913 C CA . GLN A 1 111 ? 29.906 18.969 6.793 1 96.69 111 GLN A CA 1
ATOM 914 C C . GLN A 1 111 ? 29 18.453 5.691 1 96.69 111 GLN A C 1
ATOM 916 O O . GLN A 1 111 ? 28.359 17.406 5.84 1 96.69 111 GLN A O 1
ATOM 921 N N . PHE A 1 112 ? 28.859 19.188 4.648 1 96.44 112 PHE A N 1
ATOM 922 C CA . PHE A 1 112 ? 28.094 18.844 3.459 1 96.44 112 PHE A CA 1
ATOM 923 C C . PHE A 1 112 ? 28.922 19.047 2.197 1 96.44 112 PHE A C 1
ATOM 925 O O . PHE A 1 112 ? 29.375 20.156 1.914 1 96.44 112 PHE A O 1
ATOM 932 N N . ASN A 1 113 ? 29.219 18.016 1.482 1 96 113 ASN A N 1
ATOM 933 C CA . ASN A 1 113 ? 29.922 18.094 0.212 1 96 113 ASN A CA 1
ATOM 934 C C . ASN A 1 113 ? 28.969 18.094 -0.973 1 96 113 ASN A C 1
ATOM 936 O O . ASN A 1 113 ? 28.281 17.094 -1.22 1 96 113 ASN A O 1
ATOM 940 N N . ILE A 1 114 ? 28.906 19.156 -1.662 1 94.75 114 ILE A N 1
ATOM 941 C CA . ILE A 1 114 ? 28 19.312 -2.789 1 94.75 114 ILE A CA 1
ATOM 942 C C . ILE A 1 114 ? 28.781 19.297 -4.098 1 94.75 114 ILE A C 1
ATOM 944 O O . ILE A 1 114 ? 29.828 19.938 -4.203 1 94.75 114 ILE A O 1
ATOM 948 N N . CYS A 1 115 ? 28.312 18.531 -5.043 1 92.56 115 CYS A N 1
ATOM 949 C CA . CYS A 1 115 ? 28.891 18.516 -6.383 1 92.56 115 CYS A CA 1
ATOM 950 C C . CYS A 1 115 ? 27.906 19.047 -7.414 1 92.56 115 CYS A C 1
ATOM 952 O O . CYS A 1 115 ? 26.797 18.547 -7.531 1 92.56 115 CYS A O 1
ATOM 954 N N . ILE A 1 116 ? 28.266 20.078 -8.172 1 88.62 116 ILE A N 1
ATOM 955 C CA . ILE A 1 116 ? 27.422 20.703 -9.188 1 88.62 116 ILE A CA 1
ATOM 956 C C . ILE A 1 116 ? 28 20.422 -10.578 1 88.62 116 ILE A C 1
ATOM 958 O O . ILE A 1 116 ? 29.203 20.609 -10.812 1 88.62 116 ILE A O 1
ATOM 962 N N . GLY A 1 117 ? 27.156 19.859 -11.391 1 84.44 117 GLY A N 1
ATOM 963 C CA . GLY A 1 117 ? 27.547 19.672 -12.773 1 84.44 117 GLY A CA 1
ATOM 964 C C . GLY A 1 117 ? 27.297 20.906 -13.633 1 84.44 117 GLY A C 1
ATOM 965 O O . GLY A 1 117 ? 26.297 21.594 -13.469 1 84.44 117 GLY A O 1
ATOM 966 N N . ILE A 1 118 ? 28.375 21.266 -14.484 1 77 118 ILE A N 1
ATOM 967 C CA . ILE A 1 118 ? 28.281 22.422 -15.359 1 77 118 ILE A CA 1
ATOM 968 C C . ILE A 1 118 ? 28.172 21.969 -16.812 1 77 118 ILE A C 1
ATOM 970 O O . ILE A 1 118 ? 28.938 21.125 -17.266 1 77 118 ILE A O 1
ATOM 974 N N . GLU A 1 119 ? 27.141 22.422 -17.469 1 68.25 119 GLU A N 1
ATOM 975 C CA . GLU A 1 119 ? 27 22.094 -18.891 1 68.25 119 GLU A CA 1
ATOM 976 C C . GLU A 1 119 ? 27.891 22.984 -19.75 1 68.25 119 GLU A C 1
ATOM 978 O O . GLU A 1 119 ? 28.125 24.141 -19.422 1 68.25 119 GLU A O 1
ATOM 983 N N . ASN A 1 120 ? 28.828 22.453 -20.609 1 58.75 120 ASN A N 1
ATOM 984 C CA . ASN A 1 120 ? 29.844 23.094 -21.438 1 58.75 120 ASN A CA 1
ATOM 985 C C . ASN A 1 120 ? 29.328 24.406 -22.031 1 58.75 120 ASN A C 1
ATOM 987 O O . ASN A 1 120 ? 30.109 25.344 -22.25 1 58.75 120 ASN A O 1
ATOM 991 N N . ASN A 1 121 ? 28.172 24.5 -22.531 1 51.69 121 ASN A N 1
ATOM 992 C CA . ASN A 1 121 ? 27.891 25.656 -23.375 1 51.69 121 ASN A CA 1
ATOM 993 C C . ASN A 1 121 ? 27.531 26.891 -22.531 1 51.69 121 ASN A C 1
ATOM 995 O O . ASN A 1 121 ? 27.109 27.906 -23.078 1 51.69 121 ASN A O 1
ATOM 999 N N . SER A 1 122 ? 27.578 26.812 -21.297 1 49.78 122 SER A N 1
ATOM 1000 C CA . SER A 1 122 ? 27.031 27.984 -20.609 1 49.78 122 SER A CA 1
ATOM 1001 C C . SER A 1 122 ? 28.141 28.922 -20.141 1 49.78 122 SER A C 1
ATOM 1003 O O . SER A 1 122 ? 28.797 28.656 -19.125 1 49.78 122 SER A O 1
ATOM 1005 N N . ASN A 1 123 ? 28.734 29.688 -21 1 45.47 123 ASN A N 1
ATOM 1006 C CA . ASN A 1 123 ? 29.75 30.734 -20.797 1 45.47 123 ASN A CA 1
ATOM 1007 C C . ASN A 1 123 ? 29.438 31.594 -19.578 1 45.47 123 ASN A C 1
ATOM 1009 O O . ASN A 1 123 ? 30.344 32.125 -18.938 1 45.47 123 ASN A O 1
ATOM 1013 N N . ASP A 1 124 ? 28.297 32.062 -19.406 1 45.59 124 ASP A N 1
ATOM 1014 C CA . ASP A 1 124 ? 27.984 33.219 -18.562 1 45.59 124 ASP A CA 1
ATOM 1015 C C . ASP A 1 124 ? 28.156 32.875 -17.094 1 45.59 124 ASP A C 1
ATOM 1017 O O . ASP A 1 124 ? 28.328 33.781 -16.266 1 45.59 124 ASP A O 1
ATOM 1021 N N . LEU A 1 125 ? 27.922 31.75 -16.547 1 49.47 125 LEU A N 1
ATOM 1022 C CA . LEU A 1 125 ? 27.609 31.516 -15.141 1 49.47 125 LEU A CA 1
ATOM 1023 C C . LEU A 1 125 ? 28.891 31.312 -14.32 1 49.47 125 LEU A C 1
ATOM 1025 O O . LEU A 1 125 ? 28.828 31.125 -13.109 1 49.47 125 LEU A O 1
ATOM 1029 N N . VAL A 1 126 ? 30.094 31.422 -14.953 1 52.5 126 VAL A N 1
ATOM 1030 C CA . VAL A 1 126 ? 31.359 30.969 -14.391 1 52.5 126 VAL A CA 1
ATOM 1031 C C . VAL A 1 126 ? 31.906 32.031 -13.438 1 52.5 126 VAL A C 1
ATOM 1033 O O . VAL A 1 126 ? 32.781 31.734 -12.602 1 52.5 126 VAL A O 1
ATOM 1036 N N . THR A 1 127 ? 31.406 33.188 -13.492 1 49.72 127 THR A N 1
ATOM 1037 C CA . THR A 1 127 ? 32.156 34.188 -12.742 1 49.72 127 THR A CA 1
ATOM 1038 C C . THR A 1 127 ? 32.094 33.906 -11.242 1 49.72 127 THR A C 1
ATOM 1040 O O . THR A 1 127 ? 33.094 34.031 -10.531 1 49.72 127 THR A O 1
ATOM 1043 N N . ASN A 1 128 ? 30.875 33.719 -10.719 1 52.81 128 ASN A N 1
ATOM 1044 C CA . ASN A 1 128 ? 30.766 33.562 -9.266 1 52.81 128 ASN A CA 1
ATOM 1045 C C . ASN A 1 128 ? 31.281 32.219 -8.797 1 52.81 128 ASN A C 1
ATOM 1047 O O . ASN A 1 128 ? 31.438 31.984 -7.594 1 52.81 128 ASN A O 1
ATOM 1051 N N . ILE A 1 129 ? 31.547 31.359 -9.758 1 62.16 129 ILE A N 1
ATOM 1052 C CA . ILE A 1 129 ? 31.875 29.984 -9.383 1 62.16 129 ILE A CA 1
ATOM 1053 C C . ILE A 1 129 ? 33.344 29.703 -9.68 1 62.16 129 ILE A C 1
ATOM 1055 O O . ILE A 1 129 ? 33.875 28.688 -9.219 1 62.16 129 ILE A O 1
ATOM 1059 N N . VAL A 1 130 ? 33.906 30.781 -10.273 1 58.22 130 VAL A N 1
ATOM 1060 C CA . VAL A 1 130 ? 35.281 30.594 -10.742 1 58.22 130 VAL A CA 1
ATOM 1061 C C . VAL A 1 130 ? 36.188 30.344 -9.555 1 58.22 130 VAL A C 1
ATOM 1063 O O . VAL A 1 130 ? 37.156 29.562 -9.656 1 58.22 130 VAL A O 1
ATOM 1066 N N . ARG A 1 131 ? 35.906 30.938 -8.43 1 58.19 131 ARG A N 1
ATOM 1067 C CA . ARG A 1 131 ? 36.75 30.844 -7.262 1 58.19 131 ARG A CA 1
ATOM 1068 C C . ARG A 1 131 ? 36.75 29.422 -6.691 1 58.19 131 ARG A C 1
ATOM 1070 O O . ARG A 1 131 ? 37.688 29.047 -5.965 1 58.19 131 ARG A O 1
ATOM 1077 N N . PHE A 1 132 ? 35.719 28.609 -7.062 1 64.56 132 PHE A N 1
ATOM 1078 C CA . PHE A 1 132 ? 35.656 27.234 -6.574 1 64.56 132 PHE A CA 1
ATOM 1079 C C . PHE A 1 132 ? 36.312 26.281 -7.566 1 64.56 132 PHE A C 1
ATOM 1081 O O . PHE A 1 132 ? 36.531 25.109 -7.254 1 64.56 132 PHE A O 1
ATOM 1088 N N . MET A 1 133 ? 36.562 26.797 -8.805 1 60 133 MET A N 1
ATOM 1089 C CA . MET A 1 133 ? 36.906 25.906 -9.898 1 60 133 MET A CA 1
ATOM 1090 C C . MET A 1 133 ? 38.438 25.719 -9.961 1 60 133 MET A C 1
ATOM 1092 O O . MET A 1 133 ? 39.188 26.703 -9.875 1 60 133 MET A O 1
ATOM 1096 N N . LYS A 1 134 ? 38.906 24.562 -9.719 1 56.47 134 LYS A N 1
ATOM 1097 C CA . LYS A 1 134 ? 40.25 24.172 -10.125 1 56.47 134 LYS A CA 1
ATOM 1098 C C . LYS A 1 134 ? 40.281 23.812 -11.609 1 56.47 134 LYS A C 1
ATOM 1100 O O . LYS A 1 134 ? 39.25 23.641 -12.242 1 56.47 134 LYS A O 1
ATOM 1105 N N . LEU A 1 135 ? 41.469 23.828 -12.156 1 48.41 135 LEU A N 1
ATOM 1106 C CA . LEU A 1 135 ? 41.719 23.422 -13.531 1 48.41 135 LEU A CA 1
ATOM 1107 C C . LEU A 1 135 ? 41 22.109 -13.836 1 48.41 135 LEU A C 1
ATOM 1109 O O . LEU A 1 135 ? 40.406 21.953 -14.906 1 48.41 135 LEU A O 1
ATOM 1113 N N . ASP A 1 136 ? 41 21.172 -12.844 1 49.31 136 ASP A N 1
ATOM 1114 C CA . ASP A 1 136 ? 40.406 19.859 -13.062 1 49.31 136 ASP A CA 1
ATOM 1115 C C . ASP A 1 136 ? 38.875 19.938 -13.094 1 49.31 136 ASP A C 1
ATOM 1117 O O . ASP A 1 136 ? 38.25 19.172 -13.812 1 49.31 136 ASP A O 1
ATOM 1121 N N . ASP A 1 137 ? 38.312 20.859 -12.375 1 54.5 137 ASP A N 1
ATOM 1122 C CA . ASP A 1 137 ? 36.844 21.062 -12.359 1 54.5 137 ASP A CA 1
ATOM 1123 C C . ASP A 1 137 ? 36.344 21.547 -13.719 1 54.5 137 ASP A C 1
ATOM 1125 O O . ASP A 1 137 ? 35.281 21.156 -14.164 1 54.5 137 ASP A O 1
ATOM 1129 N N . ILE A 1 138 ? 37.188 22.328 -14.242 1 57.25 138 ILE A N 1
ATOM 1130 C CA . ILE A 1 138 ? 36.875 22.844 -15.57 1 57.25 138 ILE A CA 1
ATOM 1131 C C . ILE A 1 138 ? 36.875 21.703 -16.578 1 57.25 138 ILE A C 1
ATOM 1133 O O . ILE A 1 138 ? 36 21.609 -17.422 1 57.25 138 ILE A O 1
ATOM 1137 N N . ASN A 1 139 ? 37.875 20.766 -16.391 1 56.22 139 ASN A N 1
ATOM 1138 C CA . ASN A 1 139 ? 37.969 19.656 -17.312 1 56.22 139 ASN A CA 1
ATOM 1139 C C . ASN A 1 139 ? 36.781 18.688 -17.141 1 56.22 139 ASN A C 1
ATOM 1141 O O . ASN A 1 139 ? 36.25 18.156 -18.109 1 56.22 139 ASN A O 1
ATOM 1145 N N . ASN A 1 140 ? 36.406 18.578 -15.922 1 63.38 140 ASN A N 1
ATOM 1146 C CA . ASN A 1 140 ? 35.344 17.594 -15.641 1 63.38 140 ASN A CA 1
ATOM 1147 C C . ASN A 1 140 ? 33.969 18.219 -15.633 1 63.38 140 ASN A C 1
ATOM 1149 O O . ASN A 1 140 ? 32.969 17.516 -15.492 1 63.38 140 ASN A O 1
ATOM 1153 N N . SER A 1 141 ? 33.969 19.484 -15.867 1 73.5 141 SER A N 1
ATOM 1154 C CA . SER A 1 141 ? 32.719 20.25 -15.914 1 73.5 141 SER A CA 1
ATOM 1155 C C . SER A 1 141 ? 31.891 20.062 -14.641 1 73.5 141 SER A C 1
ATOM 1157 O O . SER A 1 141 ? 30.688 19.812 -14.695 1 73.5 141 SER A O 1
ATOM 1159 N N . GLU A 1 142 ? 32.719 19.812 -13.461 1 83.88 142 GLU A N 1
ATOM 1160 C CA . GLU A 1 142 ? 32.062 19.656 -12.164 1 83.88 142 GLU A CA 1
ATOM 1161 C C . GLU A 1 142 ? 32.625 20.641 -11.141 1 83.88 142 GLU A C 1
ATOM 1163 O O . GLU A 1 142 ? 33.812 20.969 -11.164 1 83.88 142 GLU A O 1
ATOM 1168 N N . LEU A 1 143 ? 31.828 21.156 -10.305 1 83.56 143 LEU A N 1
ATOM 1169 C CA . LEU A 1 143 ? 32.156 22.031 -9.18 1 83.56 143 LEU A CA 1
ATOM 1170 C C . LEU A 1 143 ? 31.875 21.344 -7.852 1 83.56 143 LEU A C 1
ATOM 1172 O O . LEU A 1 143 ? 30.766 20.875 -7.617 1 83.56 143 LEU A O 1
ATOM 1176 N N . LYS A 1 144 ? 33 21.234 -7.078 1 90 144 LYS A N 1
ATOM 1177 C CA . LYS A 1 144 ? 32.844 20.625 -5.758 1 90 144 LYS A CA 1
ATOM 1178 C C . LYS A 1 144 ? 32.938 21.672 -4.66 1 90 144 LYS A C 1
ATOM 1180 O O . LYS A 1 144 ? 33.906 22.422 -4.598 1 90 144 LYS A O 1
ATOM 1185 N N . ILE A 1 145 ? 31.953 21.781 -3.832 1 91.75 145 ILE A N 1
ATOM 1186 C CA . ILE A 1 145 ? 31.875 22.734 -2.73 1 91.75 145 ILE A CA 1
ATOM 1187 C C . ILE A 1 145 ? 31.781 21.984 -1.403 1 91.75 145 ILE A C 1
ATOM 1189 O O . ILE A 1 145 ? 30.922 21.109 -1.246 1 91.75 145 ILE A O 1
ATOM 1193 N N . VAL A 1 146 ? 32.656 22.281 -0.54 1 94.81 146 VAL A N 1
ATOM 1194 C CA . VAL A 1 146 ? 32.594 21.719 0.806 1 94.81 146 VAL A CA 1
ATOM 1195 C C . VAL A 1 146 ? 32.062 22.766 1.782 1 94.81 146 VAL A C 1
ATOM 1197 O O . VAL A 1 146 ? 32.656 23.828 1.952 1 94.81 146 VAL A O 1
ATOM 1200 N N . ILE A 1 147 ? 30.969 22.5 2.371 1 95.06 147 ILE A N 1
ATOM 1201 C CA . ILE A 1 147 ? 30.344 23.375 3.348 1 95.06 147 ILE A CA 1
ATOM 1202 C C . ILE A 1 147 ? 30.547 22.812 4.754 1 95.06 147 ILE A C 1
ATOM 1204 O O . ILE A 1 147 ? 30.141 21.688 5.039 1 95.06 147 ILE A O 1
ATOM 1208 N N . LYS A 1 148 ? 31.109 23.578 5.602 1 94.94 148 LYS A N 1
ATOM 1209 C CA . LYS A 1 148 ? 31.312 23.156 6.984 1 94.94 148 LYS A CA 1
ATOM 1210 C C . LYS A 1 148 ? 30.594 24.078 7.957 1 94.94 148 LYS A C 1
ATOM 1212 O O . LYS A 1 148 ? 30.578 25.297 7.766 1 94.94 148 LYS A O 1
ATOM 1217 N N . VAL A 1 149 ? 29.891 23.5 8.852 1 94.62 149 VAL A N 1
ATOM 1218 C CA . VAL A 1 149 ? 29.328 24.219 9.984 1 94.62 149 VAL A CA 1
ATOM 1219 C C . VAL A 1 149 ? 30.219 24.047 11.211 1 94.62 149 VAL A C 1
ATOM 1221 O O . VAL A 1 149 ? 30.281 22.969 11.805 1 94.62 149 VAL A O 1
ATOM 1224 N N . GLU A 1 150 ? 30.859 25.141 11.508 1 93.75 150 GLU A N 1
ATOM 1225 C CA . GLU A 1 150 ? 31.891 25.094 12.547 1 93.75 150 GLU A CA 1
ATOM 1226 C C . GLU A 1 150 ? 31.625 26.125 13.641 1 93.75 150 GLU A C 1
ATOM 1228 O O . GLU A 1 150 ? 30.859 27.078 13.43 1 93.75 150 GLU A O 1
ATOM 1233 N N . LEU A 1 151 ? 32.281 25.891 14.734 1 93.44 151 LEU A N 1
ATOM 1234 C CA . LEU A 1 151 ? 32.125 26.797 15.875 1 93.44 151 LEU A CA 1
ATOM 1235 C C . LEU A 1 151 ? 32.75 28.156 15.586 1 93.44 151 LEU A C 1
ATOM 1237 O O . LEU A 1 151 ? 33.812 28.234 14.969 1 93.44 151 LEU A O 1
ATOM 1241 N N . GLU A 1 152 ? 32.094 29.203 16.016 1 90.88 152 GLU A N 1
ATOM 1242 C CA . GLU A 1 152 ? 32.656 30.547 15.867 1 90.88 152 GLU A CA 1
ATOM 1243 C C . GLU A 1 152 ? 33.844 30.766 16.781 1 90.88 152 GLU A C 1
ATOM 1245 O O . GLU A 1 152 ? 34.844 31.359 16.375 1 90.88 152 GLU A O 1
ATOM 1250 N N . ASN A 1 153 ? 33.75 30.344 18.062 1 90.88 153 ASN A N 1
ATOM 1251 C CA . ASN A 1 153 ? 34.812 30.469 19.047 1 90.88 153 ASN A CA 1
ATOM 1252 C C . ASN A 1 153 ? 35.156 29.109 19.672 1 90.88 153 ASN A C 1
ATOM 1254 O O . ASN A 1 153 ? 34.531 28.719 20.672 1 90.88 153 ASN A O 1
ATOM 1258 N N . GLU A 1 154 ? 36.188 28.516 19.25 1 91 154 GLU A N 1
ATOM 1259 C CA . GLU A 1 154 ? 36.594 27.172 19.703 1 91 154 GLU A CA 1
ATOM 1260 C C . GLU A 1 154 ? 37.125 27.219 21.125 1 91 154 GLU A C 1
ATOM 1262 O O . GLU A 1 154 ? 36.875 26.312 21.906 1 91 154 GLU A O 1
ATOM 1267 N N . GLU A 1 155 ? 37.812 28.312 21.453 1 88 155 GLU A N 1
ATOM 1268 C CA . GLU A 1 155 ? 38.469 28.406 22.766 1 88 155 GLU A CA 1
ATOM 1269 C C . GLU A 1 155 ? 37.406 28.484 23.875 1 88 155 GLU A C 1
ATOM 1271 O O . GLU A 1 155 ? 37.531 27.812 24.906 1 88 155 GLU A O 1
ATOM 1276 N N . VAL A 1 156 ? 36.469 29.297 23.578 1 91.19 156 VAL A N 1
ATOM 1277 C CA . VAL A 1 156 ? 35.406 29.438 24.547 1 91.19 156 VAL A CA 1
ATOM 1278 C C . VAL A 1 156 ? 34.688 28.109 24.734 1 91.19 156 VAL A C 1
ATOM 1280 O O . VAL A 1 156 ? 34.344 27.734 25.844 1 91.19 156 VAL A O 1
ATOM 1283 N N . PHE A 1 157 ? 34.469 27.438 23.656 1 92.5 157 PHE A N 1
ATOM 1284 C CA . PHE A 1 157 ? 33.75 26.156 23.688 1 92.5 157 PHE A CA 1
ATOM 1285 C C . PHE A 1 157 ? 34.531 25.141 24.516 1 92.5 157 PHE A C 1
ATOM 1287 O O . PHE A 1 157 ? 33.938 24.453 25.359 1 92.5 157 PHE A O 1
ATOM 1294 N N . ILE A 1 158 ? 35.75 25.062 24.344 1 89.44 158 ILE A N 1
ATOM 1295 C CA . ILE A 1 158 ? 36.562 24.078 25.047 1 89.44 158 ILE A CA 1
ATOM 1296 C C . ILE A 1 158 ? 36.625 24.406 26.531 1 89.44 158 ILE A C 1
ATOM 1298 O O . ILE A 1 158 ? 36.594 23.516 27.375 1 89.44 158 ILE A O 1
ATOM 1302 N N . ARG A 1 159 ? 36.719 25.672 26.828 1 88.81 159 ARG A N 1
ATOM 1303 C CA . ARG A 1 159 ? 36.688 26.094 28.219 1 88.81 159 ARG A CA 1
ATOM 1304 C C . ARG A 1 159 ? 35.375 25.656 28.906 1 88.81 159 ARG A C 1
ATOM 1306 O O . ARG A 1 159 ? 35.406 25.172 30.031 1 88.81 159 ARG A O 1
ATOM 1313 N N . ASP A 1 160 ? 34.344 25.875 28.172 1 91.75 160 ASP A N 1
ATOM 1314 C CA . ASP A 1 160 ? 33.062 25.531 28.719 1 91.75 160 ASP A CA 1
ATOM 1315 C C . ASP A 1 160 ? 32.906 24.016 28.875 1 91.75 160 ASP A C 1
ATOM 1317 O O . ASP A 1 160 ? 32.25 23.547 29.797 1 91.75 160 ASP A O 1
ATOM 1321 N N . VAL A 1 161 ? 33.438 23.266 27.938 1 90.94 161 VAL A N 1
ATOM 1322 C CA . VAL A 1 161 ? 33.438 21.812 28.031 1 90.94 161 VAL A CA 1
ATOM 1323 C C . VAL A 1 161 ? 34.188 21.359 29.281 1 90.94 161 VAL A C 1
ATOM 1325 O O . VAL A 1 161 ? 33.75 20.438 29.969 1 90.94 161 VAL A O 1
ATOM 1328 N N . LYS A 1 162 ? 35.25 21.969 29.531 1 87.94 162 LYS A N 1
ATOM 1329 C CA . LYS A 1 162 ? 36.031 21.656 30.703 1 87.94 162 LYS A CA 1
ATOM 1330 C C . LYS A 1 162 ? 35.25 21.875 31.984 1 87.94 162 LYS A C 1
ATOM 1332 O O . LYS A 1 162 ? 35.25 21.031 32.906 1 87.94 162 LYS A O 1
ATOM 1337 N N . LYS A 1 163 ? 34.594 22.969 31.984 1 88.62 163 LYS A N 1
ATOM 1338 C CA . LYS A 1 163 ? 33.75 23.297 33.125 1 88.62 163 LYS A CA 1
ATOM 1339 C C . LYS A 1 163 ? 32.625 22.266 33.312 1 88.62 163 LYS A C 1
ATOM 1341 O O . LYS A 1 163 ? 32.312 21.891 34.438 1 88.62 163 LYS A O 1
ATOM 1346 N N . LEU A 1 164 ? 32.094 21.875 32.219 1 88.81 164 LEU A N 1
ATOM 1347 C CA . LEU A 1 164 ? 31 20.906 32.219 1 88.81 164 LEU A CA 1
ATOM 1348 C C . LEU A 1 164 ? 31.453 19.578 32.781 1 88.81 164 LEU A C 1
ATOM 1350 O O . LEU A 1 164 ? 30.734 18.922 33.531 1 88.81 164 LEU A O 1
ATOM 1354 N N . LEU A 1 165 ? 32.625 19.141 32.375 1 86.81 165 LEU A N 1
ATOM 1355 C CA . LEU A 1 165 ? 33.156 17.859 32.812 1 86.81 165 LEU A CA 1
ATOM 1356 C C . LEU A 1 165 ? 33.5 17.875 34.281 1 86.81 165 LEU A C 1
ATOM 1358 O O . LEU A 1 165 ? 33.438 16.828 34.969 1 86.81 165 LEU A O 1
ATOM 1362 N N . GLU A 1 166 ? 33.781 18.938 34.812 1 82.62 166 GLU A N 1
ATOM 1363 C CA . GLU A 1 166 ? 34.125 19.078 36.219 1 82.62 166 GLU A CA 1
ATOM 1364 C C . GLU A 1 166 ? 32.875 19.078 37.094 1 82.62 166 GLU A C 1
ATOM 1366 O O . GLU A 1 166 ? 32.906 18.625 38.25 1 82.62 166 GLU A O 1
ATOM 1371 N N . LYS A 1 167 ? 31.828 19.547 36.625 1 78.62 167 LYS A N 1
ATOM 1372 C CA . LYS A 1 167 ? 30.609 19.734 37.375 1 78.62 167 LYS A CA 1
ATOM 1373 C C . LYS A 1 167 ? 29.812 18.438 37.5 1 78.62 167 LYS A C 1
ATOM 1375 O O . LYS A 1 167 ? 29.172 18.172 38.5 1 78.62 167 LYS A O 1
ATOM 1380 N N . ASN A 1 168 ? 29.688 17.75 36.438 1 68.19 168 ASN A N 1
ATOM 1381 C CA . ASN A 1 168 ? 28.734 16.641 36.375 1 68.19 168 ASN A CA 1
ATOM 1382 C C . ASN A 1 168 ? 29.438 15.289 36.469 1 68.19 168 ASN A C 1
ATOM 1384 O O . ASN A 1 168 ? 30.312 14.984 35.656 1 68.19 168 ASN A O 1
ATOM 1388 N N . ASP A 1 169 ? 29.094 14.562 37.5 1 63.28 169 ASP A N 1
ATOM 1389 C CA . ASP A 1 169 ? 29.703 13.25 37.688 1 63.28 169 ASP A CA 1
ATOM 1390 C C . ASP A 1 169 ? 28.891 12.172 36.969 1 63.28 169 ASP A C 1
ATOM 1392 O O . ASP A 1 169 ? 29.406 11.094 36.656 1 63.28 169 ASP A O 1
ATOM 1396 N N . ASN A 1 170 ? 27.688 12.43 36.688 1 67.31 170 ASN A N 1
ATOM 1397 C CA . ASN A 1 170 ? 26.844 11.406 36.062 1 67.31 170 ASN A CA 1
ATOM 1398 C C . ASN A 1 170 ? 26.875 11.508 34.562 1 67.31 170 ASN A C 1
ATOM 1400 O O . ASN A 1 170 ? 26.703 12.594 34 1 67.31 170 ASN A O 1
ATOM 1404 N N . SER A 1 171 ? 27.188 10.406 33.906 1 64.94 171 SER A N 1
ATOM 1405 C CA . SER A 1 171 ? 27.391 10.312 32.469 1 64.94 171 SER A CA 1
ATOM 1406 C C . SER A 1 171 ? 26.141 10.781 31.688 1 64.94 171 SER A C 1
ATOM 1408 O O . SER A 1 171 ? 26.25 11.492 30.688 1 64.94 171 SER A O 1
ATOM 1410 N N . SER A 1 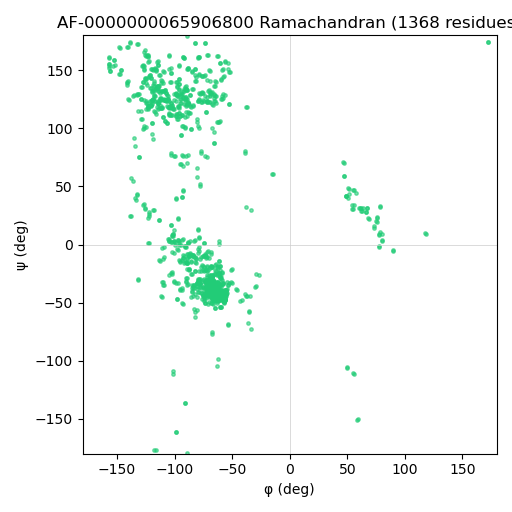172 ? 25.031 10.32 32.094 1 65 172 SER A N 1
ATOM 1411 C CA . SER A 1 172 ? 23.797 10.672 31.406 1 65 172 SER A CA 1
ATOM 1412 C C . SER A 1 172 ? 23.516 12.164 31.516 1 65 172 SER A C 1
ATOM 1414 O O . SER A 1 172 ? 23.094 12.797 30.531 1 65 172 SER A O 1
ATOM 1416 N N . LEU A 1 173 ? 23.75 12.68 32.625 1 68.62 173 LEU A N 1
ATOM 1417 C CA . LEU A 1 173 ? 23.562 14.109 32.844 1 68.62 173 LEU A CA 1
ATOM 1418 C C . LEU A 1 173 ? 24.594 14.922 32.062 1 68.62 173 LEU A C 1
ATOM 1420 O O . LEU A 1 173 ? 24.297 16.016 31.578 1 68.62 173 LEU A O 1
ATOM 1424 N N . ARG A 1 174 ? 25.734 14.297 31.906 1 78.25 174 ARG A N 1
ATOM 1425 C CA . ARG A 1 174 ? 26.812 14.953 31.172 1 78.25 174 ARG A CA 1
ATOM 1426 C C . ARG A 1 174 ? 26.453 15.141 29.703 1 78.25 174 ARG A C 1
ATOM 1428 O O . ARG A 1 174 ? 26.688 16.203 29.125 1 78.25 174 ARG A O 1
ATOM 1435 N N . PHE A 1 175 ? 25.859 14.148 29.141 1 80.81 175 PHE A N 1
ATOM 1436 C CA . PHE A 1 175 ? 25.5 14.234 27.734 1 80.81 175 PHE A CA 1
ATOM 1437 C C . PHE A 1 175 ? 24.438 15.297 27.516 1 80.81 175 PHE A C 1
ATOM 1439 O O . PHE A 1 175 ? 24.5 16.062 26.547 1 80.81 175 PHE A O 1
ATOM 1446 N N . ASN A 1 176 ? 23.469 15.344 28.375 1 75.06 176 ASN A N 1
ATOM 1447 C CA . ASN A 1 176 ? 22.422 16.359 28.266 1 75.06 176 ASN A CA 1
ATOM 1448 C C . ASN A 1 176 ? 22.984 17.766 28.391 1 75.06 176 ASN A C 1
ATOM 1450 O O . ASN A 1 176 ? 22.578 18.672 27.672 1 75.06 176 ASN A O 1
ATOM 1454 N N . SER A 1 177 ? 23.844 17.859 29.328 1 80.69 177 SER A N 1
ATOM 1455 C CA . SER A 1 177 ? 24.484 19.156 29.531 1 80.69 177 SER A CA 1
ATOM 1456 C C . SER A 1 177 ? 25.344 19.531 28.312 1 80.69 177 SER A C 1
ATOM 1458 O O . SER A 1 177 ? 25.438 20.703 27.953 1 80.69 177 SER A O 1
ATOM 1460 N N . PHE A 1 178 ? 25.969 18.516 27.781 1 87.19 178 PHE A N 1
ATOM 1461 C CA . PHE A 1 178 ? 26.781 18.719 26.594 1 87.19 178 PHE A CA 1
ATOM 1462 C C . PHE A 1 178 ? 25.922 19.203 25.422 1 87.19 178 PHE A C 1
ATOM 1464 O O . PHE A 1 178 ? 26.312 20.109 24.688 1 87.19 178 PHE A O 1
ATOM 1471 N N . LEU A 1 179 ? 24.734 18.594 25.266 1 86.56 179 LEU A N 1
ATOM 1472 C CA . LEU A 1 179 ? 23.812 19 24.219 1 86.56 179 LEU A CA 1
ATOM 1473 C C . LEU A 1 179 ? 23.359 20.453 24.422 1 86.56 179 LEU A C 1
ATOM 1475 O O . LEU A 1 179 ? 23.234 21.203 23.453 1 86.56 179 LEU A O 1
ATOM 1479 N N . GLU A 1 180 ? 23.141 20.797 25.609 1 82.12 180 GLU A N 1
ATOM 1480 C CA . GLU A 1 180 ? 22.766 22.172 25.922 1 82.12 180 GLU A CA 1
ATOM 1481 C C . GLU A 1 180 ? 23.875 23.156 25.578 1 82.12 180 GLU A C 1
ATOM 1483 O O . GLU A 1 180 ? 23.625 24.25 25.078 1 82.12 180 GLU A O 1
ATOM 1488 N N . LEU A 1 181 ? 25.047 22.703 25.906 1 89.31 181 LEU A N 1
ATOM 1489 C CA . LEU A 1 181 ? 26.203 23.531 25.578 1 89.31 181 LEU A CA 1
ATOM 1490 C C . LEU A 1 181 ? 26.297 23.766 24.078 1 89.31 181 LEU A C 1
ATOM 1492 O O . LEU A 1 181 ? 26.562 24.891 23.641 1 89.31 181 LEU A O 1
ATOM 1496 N N . ILE A 1 182 ? 26.109 22.734 23.328 1 91 182 ILE A N 1
ATOM 1497 C CA . ILE A 1 182 ? 26.156 22.828 21.875 1 91 182 ILE A CA 1
ATOM 1498 C C . ILE A 1 182 ? 25.031 23.734 21.375 1 91 182 ILE A C 1
ATOM 1500 O O . ILE A 1 182 ? 25.219 24.531 20.453 1 91 182 ILE A O 1
ATOM 1504 N N . ASN A 1 183 ? 23.891 23.609 21.953 1 87.5 183 ASN A N 1
ATOM 1505 C CA . ASN A 1 183 ? 22.75 24.422 21.578 1 87.5 183 ASN A CA 1
ATOM 1506 C C . ASN A 1 183 ? 23.016 25.906 21.797 1 87.5 183 ASN A C 1
ATOM 1508 O O . ASN A 1 183 ? 22.5 26.766 21.078 1 87.5 183 ASN A O 1
ATOM 1512 N N . ASP A 1 184 ? 23.75 26.172 22.812 1 87.44 184 ASP A N 1
ATOM 1513 C CA . ASP A 1 184 ? 24.016 27.562 23.188 1 87.44 184 ASP A CA 1
ATOM 1514 C C . ASP A 1 184 ? 25.234 28.109 22.453 1 87.44 184 ASP A C 1
ATOM 1516 O O . ASP A 1 184 ? 25.531 29.297 22.516 1 87.44 184 ASP A O 1
ATOM 1520 N N . SER A 1 185 ? 25.891 27.25 21.812 1 90.56 185 SER A N 1
ATOM 1521 C CA . SER A 1 185 ? 27.078 27.672 21.078 1 90.56 185 SER A CA 1
ATOM 1522 C C . SER A 1 185 ? 26.719 28.203 19.688 1 90.56 185 SER A C 1
ATOM 1524 O O . SER A 1 185 ? 25.719 27.781 19.109 1 90.56 185 SER A O 1
ATOM 1526 N N . ASP A 1 186 ? 27.484 29.125 19.234 1 89.69 186 ASP A N 1
ATOM 1527 C CA . ASP A 1 186 ? 27.25 29.703 17.922 1 89.69 186 ASP A CA 1
ATOM 1528 C C . ASP A 1 186 ? 28.078 29 16.844 1 89.69 186 ASP A C 1
ATOM 1530 O O . ASP A 1 186 ? 29.281 28.812 17.016 1 89.69 186 ASP A O 1
ATOM 1534 N N . PHE A 1 187 ? 27.391 28.641 15.859 1 92 187 PHE A N 1
ATOM 1535 C CA . PHE A 1 187 ? 28.031 28 14.727 1 92 187 PHE A CA 1
ATOM 1536 C C . PHE A 1 187 ? 27.984 28.875 13.484 1 92 187 PHE A C 1
ATOM 1538 O O . PHE A 1 187 ? 27.031 29.641 13.305 1 92 187 PHE A O 1
ATOM 1545 N N . LYS A 1 188 ? 28.984 28.812 12.672 1 90 188 LYS A N 1
ATOM 1546 C CA . LYS A 1 188 ? 29.062 29.562 11.414 1 90 188 LYS A CA 1
ATOM 1547 C C . LYS A 1 188 ? 29.234 28.609 10.227 1 90 188 LYS A C 1
ATOM 1549 O O . LYS A 1 188 ? 29.891 27.562 10.344 1 90 188 LYS A O 1
ATOM 1554 N N . ILE A 1 189 ? 28.641 29 9.133 1 92.69 189 ILE A N 1
ATOM 1555 C CA . ILE A 1 189 ? 28.766 28.234 7.898 1 92.69 189 ILE A CA 1
ATOM 1556 C C . ILE A 1 189 ? 29.953 28.766 7.09 1 92.69 189 ILE A C 1
ATOM 1558 O O . ILE A 1 189 ? 30.016 29.953 6.77 1 92.69 189 ILE A O 1
ATOM 1562 N N . ASN A 1 190 ? 30.875 27.922 6.84 1 92.62 190 ASN A N 1
ATOM 1563 C CA . ASN A 1 190 ? 32.062 28.25 6.031 1 92.62 190 ASN A CA 1
ATOM 1564 C C . ASN A 1 190 ? 32.094 27.422 4.75 1 92.62 190 ASN A C 1
ATOM 1566 O O . ASN A 1 190 ? 31.594 26.297 4.711 1 92.62 190 ASN A O 1
ATOM 1570 N N . TYR A 1 191 ? 32.656 28 3.754 1 92.75 191 TYR A N 1
ATOM 1571 C CA . TYR A 1 191 ? 32.781 27.344 2.455 1 92.75 191 TYR A CA 1
ATOM 1572 C C . TYR A 1 191 ? 34.219 27.078 2.092 1 92.75 191 TYR A C 1
ATOM 1574 O O . TYR A 1 191 ? 35.094 27.938 2.281 1 92.75 191 TYR A O 1
ATOM 1582 N N . TYR A 1 192 ? 34.438 25.828 1.668 1 92.62 192 TYR A N 1
ATOM 1583 C CA . TYR A 1 192 ? 35.781 25.422 1.296 1 92.62 192 TYR A CA 1
ATOM 1584 C C . TYR A 1 192 ? 35.781 24.797 -0.092 1 92.62 192 TYR A C 1
ATOM 1586 O O . TYR A 1 192 ? 34.781 24.266 -0.555 1 92.62 192 TYR A O 1
ATOM 1594 N N . ASN A 1 193 ? 36.906 24.844 -0.773 1 87.81 193 ASN A N 1
ATOM 1595 C CA . ASN A 1 193 ? 37.125 24.062 -1.989 1 87.81 193 ASN A CA 1
ATOM 1596 C C . ASN A 1 193 ? 37.719 22.688 -1.682 1 87.81 193 ASN A C 1
ATOM 1598 O O . ASN A 1 193 ? 37.812 22.297 -0.517 1 87.81 193 ASN A O 1
ATOM 1602 N N . THR A 1 194 ? 37.969 21.875 -2.609 1 85.25 194 THR A N 1
ATOM 1603 C CA . THR A 1 194 ? 38.438 20.5 -2.434 1 85.25 194 THR A CA 1
ATOM 1604 C C . THR A 1 194 ? 39.812 20.484 -1.787 1 85.25 194 THR A C 1
ATOM 1606 O O . THR A 1 194 ? 40.219 19.484 -1.195 1 85.25 194 THR A O 1
ATOM 1609 N N . ASP A 1 195 ? 40.594 21.594 -1.897 1 82.12 195 ASP A N 1
ATOM 1610 C CA . ASP A 1 195 ? 41.906 21.703 -1.288 1 82.12 195 ASP A CA 1
ATOM 1611 C C . ASP A 1 195 ? 41.812 22.234 0.138 1 82.12 195 ASP A C 1
ATOM 1613 O O . ASP A 1 195 ? 42.844 22.5 0.773 1 82.12 195 ASP A O 1
ATOM 1617 N N . ASN A 1 196 ? 40.594 22.469 0.567 1 86.88 196 ASN A N 1
ATOM 1618 C CA . ASN A 1 196 ? 40.312 22.922 1.925 1 86.88 196 ASN A CA 1
ATOM 1619 C C . ASN A 1 196 ? 40.656 24.406 2.105 1 86.88 196 ASN A C 1
ATOM 1621 O O . ASN A 1 196 ? 41 24.828 3.205 1 86.88 196 ASN A O 1
ATOM 1625 N N . ASP A 1 197 ? 40.75 25.125 0.978 1 88.5 197 ASP A N 1
ATOM 1626 C CA . ASP A 1 197 ? 40.875 26.562 1.076 1 88.5 197 ASP A CA 1
ATOM 1627 C C . ASP A 1 197 ? 39.531 27.234 1.361 1 88.5 197 ASP A C 1
ATOM 1629 O O . ASP A 1 197 ? 38.562 26.969 0.683 1 88.5 197 ASP A O 1
ATOM 1633 N N . LYS A 1 198 ? 39.562 28.062 2.328 1 90.25 198 LYS A N 1
ATOM 1634 C CA . LYS A 1 198 ? 38.344 28.766 2.695 1 90.25 198 LYS A CA 1
ATOM 1635 C C . LYS A 1 198 ? 38 29.844 1.668 1 90.25 198 LYS A C 1
ATOM 1637 O O . LYS A 1 198 ? 38.875 30.609 1.24 1 90.25 198 LYS A O 1
ATOM 1642 N N . ILE A 1 199 ? 36.844 29.828 1.187 1 87.38 199 ILE A N 1
ATOM 1643 C CA . ILE A 1 199 ? 36.375 30.812 0.224 1 87.38 199 ILE A CA 1
ATOM 1644 C C . ILE A 1 199 ? 35.438 31.812 0.922 1 87.38 199 ILE A C 1
ATOM 1646 O O . ILE A 1 199 ? 34.375 31.438 1.411 1 87.38 199 ILE A O 1
ATOM 1650 N N . ASP A 1 200 ? 35.812 33.031 0.897 1 84.12 200 ASP A N 1
ATOM 1651 C CA . ASP A 1 200 ? 35.031 34.062 1.572 1 84.12 200 ASP A CA 1
ATOM 1652 C C . ASP A 1 200 ? 34 34.688 0.622 1 84.12 200 ASP A C 1
ATOM 1654 O O . ASP A 1 200 ? 34.125 34.531 -0.596 1 84.12 200 ASP A O 1
ATOM 1658 N N . ASN A 1 201 ? 33 35.312 1.023 1 81.25 201 ASN A N 1
ATOM 1659 C CA . ASN A 1 201 ? 31.969 36.062 0.304 1 81.25 201 ASN A CA 1
ATOM 1660 C C . ASN A 1 201 ? 31.172 35.188 -0.65 1 81.25 201 ASN A C 1
ATOM 1662 O O . ASN A 1 201 ? 30.969 35.531 -1.811 1 81.25 201 ASN A O 1
ATOM 1666 N N . PHE A 1 202 ? 31.047 33.938 -0.226 1 83.94 202 PHE A N 1
ATOM 1667 C CA . PHE A 1 202 ? 30.219 33.031 -0.989 1 83.94 202 PHE A CA 1
ATOM 1668 C C . PHE A 1 202 ? 29.031 32.531 -0.153 1 83.94 202 PHE A C 1
ATOM 1670 O O . PHE A 1 202 ? 29.172 32.312 1.056 1 83.94 202 PHE A O 1
ATOM 1677 N N . ASN A 1 203 ? 27.906 32.438 -0.856 1 85.56 203 ASN A N 1
ATOM 1678 C CA . ASN A 1 203 ? 26.703 31.875 -0.247 1 85.56 203 ASN A CA 1
ATOM 1679 C C . ASN A 1 203 ? 26 30.906 -1.197 1 85.56 203 ASN A C 1
ATOM 1681 O O . ASN A 1 203 ? 25.734 31.25 -2.348 1 85.56 203 ASN A O 1
ATOM 1685 N N . ILE A 1 204 ? 25.734 29.766 -0.737 1 89.5 204 ILE A N 1
ATOM 1686 C CA . ILE A 1 204 ? 25.172 28.703 -1.549 1 89.5 204 ILE A CA 1
ATOM 1687 C C . ILE A 1 204 ? 23.797 29.125 -2.074 1 89.5 204 ILE A C 1
ATOM 1689 O O . ILE A 1 204 ? 23.344 28.625 -3.109 1 89.5 204 ILE A O 1
ATOM 1693 N N . LYS A 1 205 ? 23.125 30 -1.449 1 85.88 205 LYS A N 1
ATOM 1694 C CA . LYS A 1 205 ? 21.812 30.484 -1.855 1 85.88 205 LYS A CA 1
ATOM 1695 C C . LYS A 1 205 ? 21.875 31.156 -3.23 1 85.88 205 LYS A C 1
ATOM 1697 O O . LYS A 1 205 ? 20.859 31.203 -3.943 1 85.88 205 LYS A O 1
ATOM 1702 N N . ASN A 1 206 ? 23 31.609 -3.539 1 82.75 206 ASN A N 1
ATOM 1703 C CA . ASN A 1 206 ? 23.172 32.281 -4.824 1 82.75 206 ASN A CA 1
ATOM 1704 C C . ASN A 1 206 ? 23.359 31.266 -5.957 1 82.75 206 ASN A C 1
ATOM 1706 O O . ASN A 1 206 ? 23.219 31.609 -7.133 1 82.75 206 ASN A O 1
ATOM 1710 N N . LEU A 1 207 ? 23.562 30.031 -5.555 1 84.62 207 LEU A N 1
ATOM 1711 C CA . LEU A 1 207 ? 23.859 29.016 -6.562 1 84.62 207 LEU A CA 1
ATOM 1712 C C . LEU A 1 207 ? 22.688 28.047 -6.711 1 84.62 207 LEU A C 1
ATOM 1714 O O . LEU A 1 207 ? 22.469 27.5 -7.789 1 84.62 207 LEU A O 1
ATOM 1718 N N . ILE A 1 208 ? 22.047 27.797 -5.605 1 89.31 208 ILE A N 1
ATOM 1719 C CA . ILE A 1 208 ? 21 26.781 -5.609 1 89.31 208 ILE A CA 1
ATOM 1720 C C . ILE A 1 208 ? 19.734 27.359 -4.988 1 89.31 208 ILE A C 1
ATOM 1722 O O . ILE A 1 208 ? 19.781 28.062 -3.977 1 89.31 208 ILE A O 1
ATOM 1726 N N . GLU A 1 209 ? 18.688 27.078 -5.645 1 87.94 209 GLU A N 1
ATOM 1727 C CA . GLU A 1 209 ? 17.375 27.375 -5.09 1 87.94 209 GLU A CA 1
ATOM 1728 C C . GLU A 1 209 ? 16.578 26.094 -4.848 1 87.94 209 GLU A C 1
ATOM 1730 O O . GLU A 1 209 ? 16.625 25.172 -5.66 1 87.94 209 GLU A O 1
ATOM 1735 N N . LEU A 1 210 ? 15.945 26.016 -3.67 1 91.81 210 LEU A N 1
ATOM 1736 C CA . LEU A 1 210 ? 15.148 24.828 -3.326 1 91.81 210 LEU A CA 1
ATOM 1737 C C . LEU A 1 210 ? 13.734 25.234 -2.922 1 91.81 210 LEU A C 1
ATOM 1739 O O . LEU A 1 210 ? 13.547 26.062 -2.039 1 91.81 210 LEU A O 1
ATOM 1743 N N . ARG A 1 211 ? 12.758 24.656 -3.613 1 89.25 211 ARG A N 1
ATOM 1744 C CA . ARG A 1 211 ? 11.352 24.75 -3.234 1 89.25 211 ARG A CA 1
ATOM 1745 C C . ARG A 1 211 ? 10.844 23.438 -2.648 1 89.25 211 ARG A C 1
ATOM 1747 O O . ARG A 1 211 ? 10.516 22.516 -3.387 1 89.25 211 ARG A O 1
ATOM 1754 N N . PRO A 1 212 ? 10.688 23.375 -1.392 1 91.25 212 PRO A N 1
ATOM 1755 C CA . PRO A 1 212 ? 10.219 22.141 -0.768 1 91.25 212 PRO A CA 1
ATOM 1756 C C . PRO A 1 212 ? 8.695 22.062 -0.673 1 91.25 212 PRO A C 1
ATOM 1758 O O . PRO A 1 212 ? 8.055 23.016 -0.247 1 91.25 212 PRO A O 1
ATOM 1761 N N . ILE A 1 213 ? 8.117 21 -1.199 1 89.88 213 ILE A N 1
ATOM 1762 C CA . ILE A 1 213 ? 6.719 20.641 -0.977 1 89.88 213 ILE A CA 1
ATOM 1763 C C . ILE A 1 213 ? 6.625 19.562 0.101 1 89.88 213 ILE A C 1
ATOM 1765 O O . ILE A 1 213 ? 7.008 18.422 -0.128 1 89.88 213 ILE A O 1
ATOM 1769 N N . LYS A 1 214 ? 6.117 19.906 1.239 1 86.38 214 LYS A N 1
ATOM 1770 C CA . LYS A 1 214 ? 6.109 19.016 2.4 1 86.38 214 LYS A CA 1
ATOM 1771 C C . LYS A 1 214 ? 4.988 17.984 2.301 1 86.38 214 LYS A C 1
ATOM 1773 O O . LYS A 1 214 ? 4.027 18.188 1.554 1 86.38 214 LYS A O 1
ATOM 1778 N N . ALA A 1 215 ? 5.105 16.922 3.049 1 77.19 215 ALA A N 1
ATOM 1779 C CA . ALA A 1 215 ? 4.152 15.82 3.033 1 77.19 215 ALA A CA 1
ATOM 1780 C C . ALA A 1 215 ? 2.795 16.25 3.572 1 77.19 215 ALA A C 1
ATOM 1782 O O . ALA A 1 215 ? 1.754 15.883 3.025 1 77.19 215 ALA A O 1
ATOM 1783 N N . ASN A 1 216 ? 2.748 16.922 4.668 1 74.38 216 ASN A N 1
ATOM 1784 C CA . ASN A 1 216 ? 1.501 17.375 5.266 1 74.38 216 ASN A CA 1
ATOM 1785 C C . ASN A 1 216 ? 1.158 18.797 4.82 1 74.38 216 ASN A C 1
ATOM 1787 O O . ASN A 1 216 ? 1.268 19.75 5.602 1 74.38 216 ASN A O 1
ATOM 1791 N N . ASN A 1 217 ? 0.647 18.875 3.537 1 67.88 217 ASN A N 1
ATOM 1792 C CA . ASN A 1 217 ? 0.443 20.203 2.975 1 67.88 217 ASN A CA 1
ATOM 1793 C C . ASN A 1 217 ? -1.029 20.609 3.004 1 67.88 217 ASN A C 1
ATOM 1795 O O . ASN A 1 217 ? -1.399 21.672 2.496 1 67.88 217 ASN A O 1
ATOM 1799 N N . ILE A 1 218 ? -1.844 19.734 3.564 1 71.88 218 ILE A N 1
ATOM 1800 C CA . ILE A 1 218 ? -3.264 20.062 3.627 1 71.88 218 ILE A CA 1
ATOM 1801 C C . ILE A 1 218 ? -3.586 20.719 4.973 1 71.88 218 ILE A C 1
ATOM 1803 O O . ILE A 1 218 ? -3.811 20.016 5.965 1 71.88 218 ILE A O 1
ATOM 1807 N N . GLU A 1 219 ? -3.574 21.875 5.02 1 65.31 219 GLU A N 1
ATOM 1808 C CA . GLU A 1 219 ? -3.699 22.625 6.27 1 65.31 219 GLU A CA 1
ATOM 1809 C C . GLU A 1 219 ? -5.16 22.922 6.586 1 65.31 219 GLU A C 1
ATOM 1811 O O . GLU A 1 219 ? -5.52 23.109 7.75 1 65.31 219 GLU A O 1
ATOM 1816 N N . SER A 1 220 ? -5.949 23.094 5.504 1 66.19 220 SER A N 1
ATOM 1817 C CA . SER A 1 220 ? -7.328 23.516 5.727 1 66.19 220 SER A CA 1
ATOM 1818 C C . SER A 1 220 ? -8.258 22.938 4.664 1 66.19 220 SER A C 1
ATOM 1820 O O . SER A 1 220 ? -7.805 22.391 3.658 1 66.19 220 SER A O 1
ATOM 1822 N N . GLU A 1 221 ? -9.438 23.094 4.945 1 68.62 221 GLU A N 1
ATOM 1823 C CA . GLU A 1 221 ? -10.461 22.641 4.008 1 68.62 221 GLU A CA 1
ATOM 1824 C C . GLU A 1 221 ? -10.492 23.516 2.76 1 68.62 221 GLU A C 1
ATOM 1826 O O . GLU A 1 221 ? -11.062 23.141 1.739 1 68.62 221 GLU A O 1
ATOM 1831 N N . LYS A 1 222 ? -9.82 24.625 2.801 1 71.19 222 LYS A N 1
ATOM 1832 C CA . LYS A 1 222 ? -9.812 25.547 1.657 1 71.19 222 LYS A CA 1
ATOM 1833 C C . LYS A 1 222 ? -8.398 25.703 1.099 1 71.19 222 LYS A C 1
ATOM 1835 O O . LYS A 1 222 ? -8.047 26.781 0.594 1 71.19 222 LYS A O 1
ATOM 1840 N N . CYS A 1 223 ? -7.691 24.656 1.271 1 76.62 223 CYS A N 1
ATOM 1841 C CA . CYS A 1 223 ? -6.285 24.734 0.894 1 76.62 223 CYS A CA 1
ATOM 1842 C C . CYS A 1 223 ? -6.133 24.922 -0.611 1 76.62 223 CYS A C 1
ATOM 1844 O O . CYS A 1 223 ? -5.246 25.641 -1.065 1 76.62 223 CYS A O 1
ATOM 1846 N N . LEU A 1 224 ? -7.031 24.375 -1.384 1 74.31 224 LEU A N 1
ATOM 1847 C CA . LEU A 1 224 ? -6.926 24.484 -2.834 1 74.31 224 LEU A CA 1
ATOM 1848 C C . LEU A 1 224 ? -7.324 25.875 -3.305 1 74.31 224 LEU A C 1
ATOM 1850 O O . LEU A 1 224 ? -6.66 26.469 -4.16 1 74.31 224 LEU A O 1
ATOM 1854 N N . SER A 1 225 ? -8.367 26.312 -2.73 1 72.25 225 SER A N 1
ATOM 1855 C CA . SER A 1 225 ? -8.781 27.688 -3.035 1 72.25 225 SER A CA 1
ATOM 1856 C C . SER A 1 225 ? -7.66 28.688 -2.74 1 72.25 225 SER A C 1
ATOM 1858 O O . SER A 1 225 ? -7.383 29.562 -3.547 1 72.25 225 SER A O 1
ATOM 1860 N N . LYS A 1 226 ? -7.012 28.438 -1.685 1 72.19 226 LYS A N 1
ATOM 1861 C CA . LYS A 1 226 ? -5.91 29.312 -1.288 1 72.19 226 LYS A CA 1
ATOM 1862 C C . LYS A 1 226 ? -4.73 29.188 -2.248 1 72.19 226 LYS A C 1
ATOM 1864 O O . LYS A 1 226 ? -4.148 30.188 -2.666 1 72.19 226 LYS A O 1
ATOM 1869 N N . ALA A 1 227 ? -4.449 27.953 -2.586 1 71.69 227 ALA A N 1
ATOM 1870 C CA . ALA A 1 227 ? -3.301 27.688 -3.449 1 71.69 227 ALA A CA 1
ATOM 1871 C C . ALA A 1 227 ? -3.504 28.297 -4.836 1 71.69 227 ALA A C 1
ATOM 1873 O O . ALA A 1 227 ? -2.611 28.953 -5.367 1 71.69 227 ALA A O 1
ATOM 1874 N N . PHE A 1 228 ? -4.637 28.156 -5.324 1 68.75 228 PHE A N 1
ATOM 1875 C CA . PHE A 1 228 ? -4.887 28.641 -6.68 1 68.75 228 PHE A CA 1
ATOM 1876 C C . PHE A 1 228 ? -5.113 30.141 -6.688 1 68.75 228 PHE A C 1
ATOM 1878 O O . PHE A 1 228 ? -4.832 30.812 -7.684 1 68.75 228 PHE A O 1
ATOM 1885 N N . SER A 1 229 ? -5.656 30.641 -5.586 1 68.5 229 SER A N 1
ATOM 1886 C CA . SER A 1 229 ? -5.762 32.094 -5.465 1 68.5 229 SER A CA 1
ATOM 1887 C C . SER A 1 229 ? -4.395 32.75 -5.562 1 68.5 229 SER A C 1
ATOM 1889 O O . SER A 1 229 ? -4.25 33.781 -6.219 1 68.5 229 SER A O 1
ATOM 1891 N N . LYS A 1 230 ? -3.441 32.125 -4.953 1 68.81 230 LYS A N 1
ATOM 1892 C CA . LYS A 1 230 ? -2.078 32.656 -4.996 1 68.81 230 LYS A CA 1
ATOM 1893 C C . LYS A 1 230 ? -1.545 32.688 -6.426 1 68.81 230 LYS A C 1
ATOM 1895 O O . LYS A 1 230 ? -0.876 33.625 -6.828 1 68.81 230 LYS A O 1
ATOM 1900 N N . ILE A 1 231 ? -1.858 31.75 -7.152 1 65.38 231 ILE A N 1
ATOM 1901 C CA . ILE A 1 231 ? -1.397 31.625 -8.531 1 65.38 231 ILE A CA 1
ATOM 1902 C C . ILE A 1 231 ? -2.045 32.719 -9.391 1 65.38 231 ILE A C 1
ATOM 1904 O O . ILE A 1 231 ? -1.364 33.375 -10.172 1 65.38 231 ILE A O 1
ATOM 1908 N N . ILE A 1 232 ? -3.252 32.875 -9.156 1 61.97 232 ILE A N 1
ATOM 1909 C CA . ILE A 1 232 ? -4 33.844 -9.961 1 61.97 232 ILE A CA 1
ATOM 1910 C C . ILE A 1 232 ? -3.59 35.25 -9.602 1 61.97 232 ILE A C 1
ATOM 1912 O O . ILE A 1 232 ? -3.473 36.125 -10.477 1 61.97 232 ILE A O 1
ATOM 1916 N N . GLU A 1 233 ? -3.441 35.406 -8.328 1 63.31 233 GLU A N 1
ATOM 1917 C CA . GLU A 1 233 ? -2.973 36.719 -7.867 1 63.31 233 GLU A CA 1
ATOM 1918 C C . GLU A 1 233 ? -1.649 37.094 -8.531 1 63.31 233 GLU A C 1
ATOM 1920 O O . GLU A 1 233 ? -1.471 38.219 -8.969 1 63.31 233 GLU A O 1
ATOM 1925 N N . TYR A 1 234 ? -0.778 36.219 -8.562 1 63.91 234 TYR A N 1
ATOM 1926 C CA . TYR A 1 234 ? 0.519 36.469 -9.188 1 63.91 234 TYR A CA 1
ATOM 1927 C C . TYR A 1 234 ? 0.36 36.781 -10.664 1 63.91 234 TYR A C 1
ATOM 1929 O O . TYR A 1 234 ? 0.998 37.719 -11.172 1 63.91 234 TYR A O 1
ATOM 1937 N N . ARG A 1 235 ? -0.455 36.094 -11.289 1 60.06 235 ARG A N 1
ATOM 1938 C CA . ARG A 1 235 ? -0.681 36.312 -12.719 1 60.06 235 ARG A CA 1
ATOM 1939 C C . ARG A 1 235 ? -1.307 37.656 -12.984 1 60.06 235 ARG A C 1
ATOM 1941 O O . ARG A 1 235 ? -0.948 38.344 -13.953 1 60.06 235 ARG A O 1
ATOM 1948 N N . TYR A 1 236 ? -2.232 37.938 -12.125 1 56.62 236 TYR A N 1
ATOM 1949 C CA . TYR A 1 236 ? -2.918 39.219 -12.273 1 56.62 236 TYR A CA 1
ATOM 1950 C C . TYR A 1 236 ? -1.973 40.375 -12 1 56.62 236 TYR A C 1
ATOM 1952 O O . TYR A 1 236 ? -2.008 41.406 -12.695 1 56.62 236 TYR A O 1
ATOM 1960 N N . LYS A 1 237 ? -1.313 40.156 -10.938 1 59.03 237 LYS A N 1
ATOM 1961 C CA . LYS A 1 237 ? -0.335 41.219 -10.633 1 59.03 237 LYS A CA 1
ATOM 1962 C C . LYS A 1 237 ? 0.638 41.406 -11.789 1 59.03 237 LYS A C 1
ATOM 1964 O O . LYS A 1 237 ? 1.034 42.531 -12.086 1 59.03 237 LYS A O 1
ATOM 1969 N N . THR A 1 238 ? 0.985 40.312 -12.281 1 56.06 238 THR A N 1
ATOM 1970 C CA . THR A 1 238 ? 1.923 40.406 -13.391 1 56.06 238 THR A CA 1
ATOM 1971 C C . THR A 1 238 ? 1.252 41.031 -14.617 1 56.06 238 THR A C 1
ATOM 1973 O O . THR A 1 238 ? 1.885 41.75 -15.375 1 56.06 238 THR A O 1
ATOM 1976 N N . LEU A 1 239 ? -0.067 40.656 -14.68 1 48.97 239 LEU A N 1
ATOM 1977 C CA . LEU A 1 239 ? -0.773 41.188 -15.852 1 48.97 239 LEU A CA 1
ATOM 1978 C C . LEU A 1 239 ? -1.285 42.594 -15.609 1 48.97 239 LEU A C 1
ATOM 1980 O O . LEU A 1 239 ? -1.294 43.406 -16.531 1 48.97 239 LEU A O 1
ATOM 1984 N N . PHE A 1 240 ? -1.934 42.812 -14.312 1 45.56 240 PHE A N 1
ATOM 1985 C CA . PHE A 1 240 ? -2.623 44.062 -14.109 1 45.56 240 PHE A CA 1
ATOM 1986 C C . PHE A 1 240 ? -1.767 45.031 -13.281 1 45.56 240 PHE A C 1
ATOM 1988 O O . PHE A 1 240 ? -2.248 46.062 -12.828 1 45.56 240 PHE A O 1
ATOM 1995 N N . GLU A 1 241 ? -0.657 44.969 -12.906 1 45.53 241 GLU A N 1
ATOM 1996 C CA . GLU A 1 241 ? 0.058 46 -12.156 1 45.53 241 GLU A CA 1
ATOM 1997 C C . GLU A 1 241 ? -0.47 47.375 -12.492 1 45.53 241 GLU A C 1
ATOM 1999 O O . GLU A 1 241 ? -0.232 48.344 -11.75 1 45.53 241 GLU A O 1
ATOM 2004 N N . GLU A 1 242 ? -0.909 47.812 -13.719 1 39.12 242 GLU A N 1
ATOM 2005 C CA . GLU A 1 242 ? -1.08 49.25 -13.898 1 39.12 242 GLU A CA 1
ATOM 2006 C C . GLU A 1 242 ? -2.418 49.719 -13.336 1 39.12 242 GLU A C 1
ATOM 2008 O O . GLU A 1 242 ? -2.521 50.844 -12.82 1 39.12 242 GLU A O 1
ATOM 2013 N N . GLU A 1 243 ? -3.6 49.25 -13.734 1 38.41 243 GLU A N 1
ATOM 2014 C CA . GLU A 1 243 ? -4.816 50.062 -13.578 1 38.41 243 GLU A CA 1
ATOM 2015 C C . GLU A 1 243 ? -5.508 49.75 -12.25 1 38.41 243 GLU A C 1
ATOM 2017 O O . GLU A 1 243 ? -6.246 48.781 -12.133 1 38.41 243 GLU A O 1
ATOM 2022 N N . SER A 1 244 ? -4.98 50.062 -11.117 1 38.56 244 SER A N 1
ATOM 2023 C CA . SER A 1 244 ? -5.336 49.75 -9.742 1 38.56 244 SER A CA 1
ATOM 2024 C C . SER A 1 244 ? -6.672 50.375 -9.359 1 38.56 244 SER A C 1
ATOM 2026 O O . SER A 1 244 ? -7.062 50.375 -8.195 1 38.56 244 SER A O 1
ATOM 2028 N N . ASP A 1 245 ? -7.219 51.406 -10.117 1 36.53 245 ASP A N 1
ATOM 2029 C CA . ASP A 1 245 ? -8.117 52.281 -9.383 1 36.53 245 ASP A CA 1
ATOM 2030 C C . ASP A 1 245 ? -9.336 51.531 -8.859 1 36.53 245 ASP A C 1
ATOM 2032 O O . ASP A 1 245 ? -9.688 51.656 -7.684 1 36.53 245 ASP A O 1
ATOM 2036 N N . ASN A 1 246 ? -10.57 51.656 -9.695 1 37.5 246 ASN A N 1
ATOM 2037 C CA . ASN A 1 246 ? -11.945 51.594 -9.219 1 37.5 246 ASN A CA 1
ATOM 2038 C C . ASN A 1 246 ? -12.406 50.156 -9.023 1 37.5 246 ASN A C 1
ATOM 2040 O O . ASN A 1 246 ? -13.031 49.562 -9.914 1 37.5 246 ASN A O 1
ATOM 2044 N N . LEU A 1 247 ? -11.852 49.469 -8.328 1 37.5 247 LEU A N 1
ATOM 2045 C CA . LEU A 1 247 ? -11.852 48 -8.242 1 37.5 247 LEU A CA 1
ATOM 2046 C C . LEU A 1 247 ? -13.188 47.5 -7.699 1 37.5 247 LEU A C 1
ATOM 2048 O O . LEU A 1 247 ? -13.484 46.312 -7.805 1 37.5 247 LEU A O 1
ATOM 2052 N N . ASN A 1 248 ? -13.961 48.312 -6.996 1 37.81 248 ASN A N 1
ATOM 2053 C CA . ASN A 1 248 ? -15.117 47.812 -6.27 1 37.81 248 ASN A CA 1
ATOM 2054 C C . ASN A 1 248 ? -16.203 47.312 -7.223 1 37.81 248 ASN A C 1
ATOM 2056 O O . ASN A 1 248 ? -16.766 46.219 -7.031 1 37.81 248 ASN A O 1
ATOM 2060 N N . SER A 1 249 ? -16.922 48.156 -7.855 1 41.5 249 SER A N 1
ATOM 2061 C CA . SER A 1 249 ? -17.969 47.844 -8.812 1 41.5 249 SER A CA 1
ATOM 2062 C C . SER A 1 249 ? -17.484 46.875 -9.867 1 41.5 249 SER A C 1
ATOM 2064 O O . SER A 1 249 ? -18.266 46.062 -10.367 1 41.5 249 SER A O 1
ATOM 2066 N N . THR A 1 250 ? -16.203 46.781 -10.086 1 42.69 250 THR A N 1
ATOM 2067 C CA . THR A 1 250 ? -15.43 46.031 -11.086 1 42.69 250 THR A CA 1
ATOM 2068 C C . THR A 1 250 ? -15.156 44.625 -10.625 1 42.69 250 THR A C 1
ATOM 2070 O O . THR A 1 250 ? -14.859 43.75 -11.438 1 42.69 250 THR A O 1
ATOM 2073 N N . ILE A 1 251 ? -15.367 44.406 -9.43 1 41.22 251 ILE A N 1
ATOM 2074 C CA . ILE A 1 251 ? -15.078 43.094 -8.867 1 41.22 251 ILE A CA 1
ATOM 2075 C C . ILE A 1 251 ? -16.078 42.094 -9.398 1 41.22 251 ILE A C 1
ATOM 2077 O O . ILE A 1 251 ? -15.703 41 -9.812 1 41.22 251 ILE A O 1
ATOM 2081 N N . ILE A 1 252 ? -17.422 42.406 -9.344 1 43.66 252 ILE A N 1
ATOM 2082 C CA . ILE A 1 252 ? -18.438 41.469 -9.82 1 43.66 252 ILE A CA 1
ATOM 2083 C C . ILE A 1 252 ? -18.219 41.188 -11.305 1 43.66 252 ILE A C 1
ATOM 2085 O O . ILE A 1 252 ? -18.281 40.031 -11.742 1 43.66 252 ILE A O 1
ATOM 2089 N N . ASN A 1 253 ? -18.156 42.312 -12.078 1 46.41 253 ASN A N 1
ATOM 2090 C CA . ASN A 1 253 ? -17.828 42.188 -13.492 1 46.41 253 ASN A CA 1
ATOM 2091 C C . ASN A 1 253 ? -16.469 41.531 -13.703 1 46.41 253 ASN A C 1
ATOM 2093 O O . ASN A 1 253 ? -16.297 40.75 -14.633 1 46.41 253 ASN A O 1
ATOM 2097 N N . ILE A 1 254 ? -15.727 41.656 -12.711 1 47.12 254 ILE A N 1
ATOM 2098 C CA . ILE A 1 254 ? -14.367 41.125 -12.727 1 47.12 254 ILE A CA 1
ATOM 2099 C C . ILE A 1 254 ? -14.406 39.625 -12.375 1 47.12 254 ILE A C 1
ATOM 2101 O O . ILE A 1 254 ? -13.703 38.812 -13 1 47.12 254 ILE A O 1
ATOM 2105 N N . ASN A 1 255 ? -15.359 39.344 -11.414 1 48.47 255 ASN A N 1
ATOM 2106 C CA . ASN A 1 255 ? -15.484 37.906 -11.086 1 48.47 255 ASN A CA 1
ATOM 2107 C C . ASN A 1 255 ? -15.875 37.094 -12.312 1 48.47 255 ASN A C 1
ATOM 2109 O O . ASN A 1 255 ? -15.32 36 -12.547 1 48.47 255 ASN A O 1
ATOM 2113 N N . ARG A 1 256 ? -17 37.594 -12.914 1 51.72 256 ARG A N 1
ATOM 2114 C CA . ARG A 1 256 ? -17.438 36.906 -14.117 1 51.72 256 ARG A CA 1
ATOM 2115 C C . ARG A 1 256 ? -16.344 36.875 -15.172 1 51.72 256 ARG A C 1
ATOM 2117 O O . ARG A 1 256 ? -16.109 35.844 -15.812 1 51.72 256 ARG A O 1
ATOM 2124 N N . THR A 1 257 ? -15.789 38.062 -15.305 1 50.94 257 THR A N 1
ATOM 2125 C CA . THR A 1 257 ? -14.711 38.156 -16.281 1 50.94 257 THR A CA 1
ATOM 2126 C C . THR A 1 257 ? -13.516 37.312 -15.859 1 50.94 257 THR A C 1
ATOM 2128 O O . THR A 1 257 ? -12.922 36.625 -16.672 1 50.94 257 THR A O 1
ATOM 2131 N N . LEU A 1 258 ? -13.336 37.344 -14.586 1 50.56 258 LEU A N 1
ATOM 2132 C CA . LEU A 1 258 ? -12.211 36.594 -14.07 1 50.56 258 LEU A CA 1
ATOM 2133 C C . LEU A 1 258 ? -12.492 35.094 -14.148 1 50.56 258 LEU A C 1
ATOM 2135 O O . LEU A 1 258 ? -11.602 34.312 -14.477 1 50.56 258 LEU A O 1
ATOM 2139 N N . THR A 1 259 ? -13.727 34.812 -13.75 1 54.38 259 THR A N 1
ATOM 2140 C CA . THR A 1 259 ? -14.109 33.406 -13.852 1 54.38 259 THR A CA 1
ATOM 2141 C C . THR A 1 259 ? -13.977 32.906 -15.289 1 54.38 259 THR A C 1
ATOM 2143 O O . THR A 1 259 ? -13.484 31.797 -15.523 1 54.38 259 THR A O 1
ATOM 2146 N N . LYS A 1 260 ? -14.531 33.781 -16.125 1 55.72 260 LYS A N 1
ATOM 2147 C CA . LYS A 1 260 ? -14.398 33.438 -17.547 1 55.72 260 LYS A CA 1
ATOM 2148 C C . LYS A 1 260 ? -12.938 33.344 -17.953 1 55.72 260 LYS A C 1
ATOM 2150 O O . LYS A 1 260 ? -12.547 32.406 -18.656 1 55.72 260 LYS A O 1
ATOM 2155 N N . LEU A 1 261 ? -12.188 34.25 -17.516 1 50.28 261 LEU A N 1
ATOM 2156 C CA . LEU A 1 261 ? -10.773 34.281 -17.844 1 50.28 261 LEU A CA 1
ATOM 2157 C C . LEU A 1 261 ? -10.062 33.062 -17.234 1 50.28 261 LEU A C 1
ATOM 2159 O O . LEU A 1 261 ? -9.234 32.438 -17.891 1 50.28 261 LEU A O 1
ATOM 2163 N N . ILE A 1 262 ? -10.453 32.844 -16.031 1 54.19 262 ILE A N 1
ATOM 2164 C CA . ILE A 1 262 ? -9.82 31.719 -15.336 1 54.19 262 ILE A CA 1
ATOM 2165 C C . ILE A 1 262 ? -10.227 30.406 -15.992 1 54.19 262 ILE A C 1
ATOM 2167 O O . ILE A 1 262 ? -9.398 29.516 -16.172 1 54.19 262 ILE A O 1
ATOM 2171 N N . SER A 1 263 ? -11.5 30.375 -16.203 1 55.84 263 SER A N 1
ATOM 2172 C CA . SER A 1 263 ? -12.016 29.156 -16.828 1 55.84 263 SER A CA 1
ATOM 2173 C C . SER A 1 263 ? -11.352 28.922 -18.188 1 55.84 263 SER A C 1
ATOM 2175 O O . SER A 1 263 ? -10.961 27.797 -18.5 1 55.84 263 SER A O 1
ATOM 2177 N N . GLU A 1 264 ? -11.312 29.984 -19 1 53.22 264 GLU A N 1
ATOM 2178 C CA . GLU A 1 264 ? -10.781 29.875 -20.359 1 53.22 264 GLU A CA 1
ATOM 2179 C C . GLU A 1 264 ? -9.273 29.641 -20.344 1 53.22 264 GLU A C 1
ATOM 2181 O O . GLU A 1 264 ? -8.758 28.859 -21.141 1 53.22 264 GLU A O 1
ATOM 2186 N N . LYS A 1 265 ? -8.703 30.312 -19.422 1 50.28 265 LYS A N 1
ATOM 2187 C CA . LYS A 1 265 ? -7.246 30.312 -19.531 1 50.28 265 LYS A CA 1
ATOM 2188 C C . LYS A 1 265 ? -6.621 29.281 -18.594 1 50.28 265 LYS A C 1
ATOM 2190 O O . LYS A 1 265 ? -5.586 28.703 -18.922 1 50.28 265 LYS A O 1
ATOM 2195 N N . HIS A 1 266 ? -7.277 29.141 -17.516 1 53.28 266 HIS A N 1
ATOM 2196 C CA . HIS A 1 266 ? -6.559 28.359 -16.516 1 53.28 266 HIS A CA 1
ATOM 2197 C C . HIS A 1 266 ? -7.223 27 -16.297 1 53.28 266 HIS A C 1
ATOM 2199 O O . HIS A 1 266 ? -6.551 25.969 -16.266 1 53.28 266 HIS A O 1
ATOM 2205 N N . THR A 1 267 ? -8.539 27.062 -16.188 1 56.72 267 THR A N 1
ATOM 2206 C CA . THR A 1 267 ? -9.25 25.828 -15.867 1 56.72 267 THR A CA 1
ATOM 2207 C C . THR A 1 267 ? -9.094 24.797 -16.984 1 56.72 267 THR A C 1
ATOM 2209 O O . THR A 1 267 ? -8.938 23.609 -16.734 1 56.72 267 THR A O 1
ATOM 2212 N N . VAL A 1 268 ? -9.062 25.391 -18.094 1 58.16 268 VAL A N 1
ATOM 2213 C CA . VAL A 1 268 ? -8.961 24.5 -19.25 1 58.16 268 VAL A CA 1
ATOM 2214 C C . VAL A 1 268 ? -7.609 23.781 -19.219 1 58.16 268 VAL A C 1
ATOM 2216 O O . VAL A 1 268 ? -7.535 22.578 -19.453 1 58.16 268 VAL A O 1
ATOM 2219 N N . SER A 1 269 ? -6.609 24.641 -18.922 1 55.91 269 SER A N 1
ATOM 2220 C CA . SER A 1 269 ? -5.273 24.047 -18.906 1 55.91 269 SER A CA 1
ATOM 2221 C C . SER A 1 269 ? -5.137 23.031 -17.766 1 55.91 269 SER A C 1
ATOM 2223 O O . SER A 1 269 ? -4.539 21.969 -17.953 1 55.91 269 SER A O 1
ATOM 2225 N N . ILE A 1 270 ? -5.699 23.359 -16.719 1 58.5 270 ILE A N 1
ATOM 2226 C CA . ILE A 1 270 ? -5.648 22.469 -15.562 1 58.5 270 ILE A CA 1
ATOM 2227 C C . ILE A 1 270 ? -6.441 21.203 -15.859 1 58.5 270 ILE A C 1
ATOM 2229 O O . ILE A 1 270 ? -5.961 20.094 -15.617 1 58.5 270 ILE A O 1
ATOM 2233 N N . ASN A 1 271 ? -7.605 21.438 -16.422 1 61.94 271 ASN A N 1
ATOM 2234 C CA . ASN A 1 271 ? -8.469 20.297 -16.719 1 61.94 271 ASN A CA 1
ATOM 2235 C C . ASN A 1 271 ? -7.867 19.391 -17.797 1 61.94 271 ASN A C 1
ATOM 2237 O O . ASN A 1 271 ? -8.016 18.172 -17.734 1 61.94 271 ASN A O 1
ATOM 2241 N N . LYS A 1 272 ? -7.246 20.031 -18.656 1 59.84 272 LYS A N 1
ATOM 2242 C CA . LYS A 1 272 ? -6.555 19.234 -19.672 1 59.84 272 LYS A CA 1
ATOM 2243 C C . LYS A 1 272 ? -5.477 18.359 -19.031 1 59.84 272 LYS A C 1
ATOM 2245 O O . LYS A 1 272 ? -5.309 17.203 -19.406 1 59.84 272 LYS A O 1
ATOM 2250 N N . SER A 1 273 ? -4.828 19.031 -18.094 1 56.12 273 SER A N 1
ATOM 2251 C CA . SER A 1 273 ? -3.785 18.281 -17.391 1 56.12 273 SER A CA 1
ATOM 2252 C C . SER A 1 273 ? -4.371 17.125 -16.578 1 56.12 273 SER A C 1
ATOM 2254 O O . SER A 1 273 ? -3.801 16.047 -16.531 1 56.12 273 SER A O 1
ATOM 2256 N N . LEU A 1 274 ? -5.488 17.391 -16.062 1 58.78 274 LEU A N 1
ATOM 2257 C CA . LEU A 1 274 ? -6.145 16.406 -15.195 1 58.78 274 LEU A CA 1
ATOM 2258 C C . LEU A 1 274 ? -6.754 15.281 -16.016 1 58.78 274 LEU A C 1
ATOM 2260 O O . LEU A 1 274 ? -6.766 14.125 -15.578 1 58.78 274 LEU A O 1
ATOM 2264 N N . GLU A 1 275 ? -7.273 15.625 -17.141 1 57.66 275 GLU A N 1
ATOM 2265 C CA . GLU A 1 275 ? -7.887 14.633 -18.031 1 57.66 275 GLU A CA 1
ATOM 2266 C C . GLU A 1 275 ? -6.891 13.539 -18.406 1 57.66 275 GLU A C 1
ATOM 2268 O O . GLU A 1 275 ? -7.277 12.391 -18.625 1 57.66 275 GLU A O 1
ATOM 2273 N N . GLU A 1 276 ? -5.719 14.016 -18.5 1 53.41 276 GLU A N 1
ATOM 2274 C CA . GLU A 1 276 ? -4.672 13.07 -18.875 1 53.41 276 GLU A CA 1
ATOM 2275 C C . GLU A 1 276 ? -4.359 12.117 -17.719 1 53.41 276 GLU A C 1
ATOM 2277 O O . GLU A 1 276 ? -3.822 11.031 -17.938 1 53.41 276 GLU A O 1
ATOM 2282 N N . ILE A 1 277 ? -4.57 12.57 -16.578 1 51 277 ILE A N 1
ATOM 2283 C CA . ILE A 1 277 ? -4.191 11.812 -15.383 1 51 277 ILE A CA 1
ATOM 2284 C C . ILE A 1 277 ? -5.25 10.75 -15.094 1 51 277 ILE A C 1
ATOM 2286 O O . ILE A 1 277 ? -4.918 9.602 -14.797 1 51 277 ILE A O 1
ATOM 2290 N N . GLU A 1 278 ? -6.523 11.086 -14.922 1 51.75 278 GLU A N 1
ATOM 2291 C CA . GLU A 1 278 ? -7.609 10.18 -14.547 1 51.75 278 GLU A CA 1
ATOM 2292 C C . GLU A 1 278 ? -8.742 10.227 -15.57 1 51.75 278 GLU A C 1
ATOM 2294 O O . GLU A 1 278 ? -8.891 11.211 -16.297 1 51.75 278 GLU A O 1
ATOM 2299 N N . SER A 1 279 ? -9.227 9.016 -15.859 1 49.16 279 SER A N 1
ATOM 2300 C CA . SER A 1 279 ? -10.375 9.078 -16.75 1 49.16 279 SER A CA 1
ATOM 2301 C C . SER A 1 279 ? -11.266 10.273 -16.438 1 49.16 279 SER A C 1
ATOM 2303 O O . SER A 1 279 ? -11.406 10.664 -15.273 1 49.16 279 SER A O 1
ATOM 2305 N N . ASN A 1 280 ? -11.375 11.148 -17.422 1 46.69 280 ASN A N 1
ATOM 2306 C CA . ASN A 1 280 ? -12.133 12.391 -17.453 1 46.69 280 ASN A CA 1
ATOM 2307 C C . ASN A 1 280 ? -13.328 12.344 -16.5 1 46.69 280 ASN A C 1
ATOM 2309 O O . ASN A 1 280 ? -13.719 13.367 -15.938 1 46.69 280 ASN A O 1
ATOM 2313 N N . GLU A 1 281 ? -13.781 11.195 -16.25 1 47.12 281 GLU A N 1
ATOM 2314 C CA . GLU A 1 281 ? -15.016 11.172 -15.469 1 47.12 281 GLU A CA 1
ATOM 2315 C C . GLU A 1 281 ? -14.742 11.391 -13.984 1 47.12 281 GLU A C 1
ATOM 2317 O O . GLU A 1 281 ? -15.648 11.734 -13.219 1 47.12 281 GLU A O 1
ATOM 2322 N N . LYS A 1 282 ? -13.461 11.43 -13.688 1 49.75 282 LYS A N 1
ATOM 2323 C CA . LYS A 1 282 ? -13.242 11.398 -12.25 1 49.75 282 LYS A CA 1
ATOM 2324 C C . LYS A 1 282 ? -12.695 12.734 -11.742 1 49.75 282 LYS A C 1
ATOM 2326 O O . LYS A 1 282 ? -12.875 13.078 -10.57 1 49.75 282 LYS A O 1
ATOM 2331 N N . LEU A 1 283 ? -11.875 13.445 -12.633 1 50.66 283 LEU A N 1
ATOM 2332 C CA . LEU A 1 283 ? -11.242 14.602 -12.016 1 50.66 283 LEU A CA 1
ATOM 2333 C C . LEU A 1 283 ? -11.359 15.828 -12.914 1 50.66 283 LEU A C 1
ATOM 2335 O O . LEU A 1 283 ? -10.734 15.883 -13.977 1 50.66 283 LEU A O 1
ATOM 2339 N N . GLN A 1 284 ? -12.453 16.578 -12.867 1 51.12 284 GLN A N 1
ATOM 2340 C CA . GLN A 1 284 ? -12.5 17.875 -13.516 1 51.12 284 GLN A CA 1
ATOM 2341 C C . GLN A 1 284 ? -12.578 19 -12.484 1 51.12 284 GLN A C 1
ATOM 2343 O O . GLN A 1 284 ? -13.242 18.859 -11.461 1 51.12 284 GLN A O 1
ATOM 2348 N N . VAL A 1 285 ? -11.688 19.906 -12.578 1 49.69 285 VAL A N 1
ATOM 2349 C CA . VAL A 1 285 ? -11.617 21.031 -11.641 1 49.69 285 VAL A CA 1
ATOM 2350 C C . VAL A 1 285 ? -12.281 22.266 -12.258 1 49.69 285 VAL A C 1
ATOM 2352 O O . VAL A 1 285 ? -12.164 22.5 -13.461 1 49.69 285 VAL A O 1
ATOM 2355 N N . LEU A 1 286 ? -13.258 22.859 -11.625 1 46.16 286 LEU A N 1
ATOM 2356 C CA . LEU A 1 286 ? -13.812 24.141 -12.008 1 46.16 286 LEU A CA 1
ATOM 2357 C C . LEU A 1 286 ? -13.406 25.234 -11.016 1 46.16 286 LEU A C 1
ATOM 2359 O O . LEU A 1 286 ? -13.664 25.109 -9.82 1 46.16 286 LEU A O 1
ATOM 2363 N N . LEU A 1 287 ? -12.492 26.078 -11.461 1 43.62 287 LEU A N 1
ATOM 2364 C CA . LEU A 1 287 ? -12.078 27.219 -10.664 1 43.62 287 LEU A CA 1
ATOM 2365 C C . LEU A 1 287 ? -12.992 28.422 -10.922 1 43.62 287 LEU A C 1
ATOM 2367 O O . LEU A 1 287 ? -13.305 28.734 -12.07 1 43.62 287 LEU A O 1
ATOM 2371 N N . ARG A 1 288 ? -13.773 28.812 -9.883 1 47.59 288 ARG A N 1
ATOM 2372 C CA . ARG A 1 288 ? -14.641 29.984 -10.023 1 47.59 288 ARG A CA 1
ATOM 2373 C C . ARG A 1 288 ? -14.188 31.125 -9.117 1 47.59 288 ARG A C 1
ATOM 2375 O O . ARG A 1 288 ? -13.68 30.875 -8.016 1 47.59 288 ARG A O 1
ATOM 2382 N N . ALA A 1 289 ? -14.086 32.281 -9.727 1 42.66 289 ALA A N 1
ATOM 2383 C CA . ALA A 1 289 ? -13.797 33.5 -8.945 1 42.66 289 ALA A CA 1
ATOM 2384 C C . ALA A 1 289 ? -14.891 33.75 -7.918 1 42.66 289 ALA A C 1
ATOM 2386 O O . ALA A 1 289 ? -16.078 33.562 -8.203 1 42.66 289 ALA A O 1
ATOM 2387 N N . ASP A 1 290 ? -14.727 33.531 -6.59 1 44.28 290 ASP A N 1
ATOM 2388 C CA . ASP A 1 290 ? -15.664 33.969 -5.555 1 44.28 290 ASP A CA 1
ATOM 2389 C C . ASP A 1 290 ? -15.266 35.312 -4.973 1 44.28 290 ASP A C 1
ATOM 2391 O O . ASP A 1 290 ? -14.648 35.375 -3.908 1 44.28 290 ASP A O 1
ATOM 2395 N N . LEU A 1 291 ? -15.344 36.5 -5.68 1 41.06 291 LEU A N 1
ATOM 2396 C CA . LEU A 1 291 ? -14.938 37.812 -5.238 1 41.06 291 LEU A CA 1
ATOM 2397 C C . LEU A 1 291 ? -15.969 38.438 -4.289 1 41.06 291 LEU A C 1
ATOM 2399 O O . LEU A 1 291 ? -17.062 38.781 -4.715 1 41.06 291 LEU A O 1
ATOM 2403 N N . THR A 1 292 ? -16.422 37.844 -3.293 1 38.78 292 THR A N 1
ATOM 2404 C CA . THR A 1 292 ? -17.109 38.75 -2.391 1 38.78 292 THR A CA 1
ATOM 2405 C C . THR A 1 292 ? -16.125 39.781 -1.822 1 38.78 292 THR A C 1
ATOM 2407 O O . THR A 1 292 ? -14.922 39.5 -1.737 1 38.78 292 THR A O 1
ATOM 2410 N N . PHE A 1 293 ? -16.516 41.062 -1.687 1 34.34 293 PHE A N 1
ATOM 2411 C CA . PHE A 1 293 ? -15.734 42.188 -1.184 1 34.34 293 PHE A CA 1
ATOM 2412 C C . PHE A 1 293 ? -14.797 41.719 -0.07 1 34.34 293 PHE A C 1
ATOM 2414 O O . PHE A 1 293 ? -13.648 42.156 -0.003 1 34.34 293 PHE A O 1
ATOM 2421 N N . GLN A 1 294 ? -15.289 41.188 0.918 1 37.72 294 GLN A N 1
ATOM 2422 C CA . GLN A 1 294 ? -14.531 40.812 2.109 1 37.72 294 GLN A CA 1
ATOM 2423 C C . GLN A 1 294 ? -13.438 39.812 1.776 1 37.72 294 GLN A C 1
ATOM 2425 O O . GLN A 1 294 ? -12.383 39.781 2.42 1 37.72 294 GLN A O 1
ATOM 2430 N N . ASN A 1 295 ? -13.609 39.031 0.833 1 43.31 295 ASN A N 1
ATOM 2431 C CA . ASN A 1 295 ? -12.727 37.906 0.462 1 43.31 295 ASN A CA 1
ATOM 2432 C C . ASN A 1 295 ? -11.812 38.312 -0.697 1 43.31 295 ASN A C 1
ATOM 2434 O O . ASN A 1 295 ? -11.266 37.438 -1.38 1 43.31 295 ASN A O 1
ATOM 2438 N N . VAL A 1 296 ? -11.891 39.438 -1.174 1 37.91 296 VAL A N 1
ATOM 2439 C CA . VAL A 1 296 ? -11.109 39.906 -2.312 1 37.91 296 VAL A CA 1
ATOM 2440 C C . VAL A 1 296 ? -9.703 39.312 -2.27 1 37.91 296 VAL A C 1
ATOM 2442 O O . VAL A 1 296 ? -9.188 38.844 -3.291 1 37.91 296 VAL A O 1
ATOM 2445 N N . MET A 1 297 ? -8.883 39.625 -1.382 1 40.47 297 MET A N 1
ATOM 2446 C CA . MET A 1 297 ? -7.445 39.375 -1.501 1 40.47 297 MET A CA 1
ATOM 2447 C C . MET A 1 297 ? -7.113 37.938 -1.225 1 40.47 297 MET A C 1
ATOM 2449 O O . MET A 1 297 ? -6.156 37.375 -1.786 1 40.47 297 MET A O 1
ATOM 2453 N N . ASN A 1 298 ? -7.82 37.25 -0.316 1 47.16 298 ASN A N 1
ATOM 2454 C CA . ASN A 1 298 ? -7.293 36 0.247 1 47.16 298 ASN A CA 1
ATOM 2455 C C . ASN A 1 298 ? -7.992 34.781 -0.339 1 47.16 298 ASN A C 1
ATOM 2457 O O . ASN A 1 298 ? -7.434 33.688 -0.332 1 47.16 298 ASN A O 1
ATOM 2461 N N . ASN A 1 299 ? -9.266 34.969 -0.806 1 50 299 ASN A N 1
ATOM 2462 C CA . ASN A 1 299 ? -10.023 33.812 -1.257 1 50 299 ASN A CA 1
ATOM 2463 C C . ASN A 1 299 ? -10.766 34.094 -2.559 1 50 299 ASN A C 1
ATOM 2465 O O . ASN A 1 299 ? -11.992 34.031 -2.598 1 50 299 ASN A O 1
ATOM 2469 N N . LEU A 1 300 ? -10.031 34.531 -3.564 1 51.56 300 LEU A N 1
ATOM 2470 C CA . LEU A 1 300 ? -10.57 34.969 -4.844 1 51.56 300 LEU A CA 1
ATOM 2471 C C . LEU A 1 300 ? -11.195 33.812 -5.609 1 51.56 300 LEU A C 1
ATOM 2473 O O . LEU A 1 300 ? -12.094 34.031 -6.434 1 51.56 300 LEU A O 1
ATOM 2477 N N . ILE A 1 301 ? -10.641 32.719 -5.238 1 58.06 301 ILE A N 1
ATOM 2478 C CA . ILE A 1 301 ? -10.992 31.609 -6.105 1 58.06 301 ILE A CA 1
ATOM 2479 C C . ILE A 1 301 ? -11.68 30.516 -5.281 1 58.06 301 ILE A C 1
ATOM 2481 O O . ILE A 1 301 ? -11.281 30.25 -4.148 1 58.06 301 ILE A O 1
ATOM 2485 N N . LYS A 1 302 ? -12.828 30.312 -5.719 1 63.22 302 LYS A N 1
ATOM 2486 C CA . LYS A 1 302 ? -13.469 29.109 -5.195 1 63.22 302 LYS A CA 1
ATOM 2487 C C . LYS A 1 302 ? -13.148 27.906 -6.07 1 63.22 302 LYS A C 1
ATOM 2489 O O . LYS A 1 302 ? -13.289 27.969 -7.293 1 63.22 302 LYS A O 1
ATOM 2494 N N . TYR A 1 303 ? -12.523 26.984 -5.379 1 62.97 303 TYR A N 1
ATOM 2495 C CA . TYR A 1 303 ? -12.203 25.75 -6.07 1 62.97 303 TYR A CA 1
ATOM 2496 C C . TYR A 1 303 ? -13.344 24.75 -5.957 1 62.97 303 TYR A C 1
ATOM 2498 O O . TYR A 1 303 ? -13.883 24.531 -4.871 1 62.97 303 TYR A O 1
ATOM 2506 N N . GLU A 1 304 ? -13.812 24.359 -7.148 1 65.62 304 GLU A N 1
ATOM 2507 C CA . GLU A 1 304 ? -14.82 23.297 -7.188 1 65.62 304 GLU A CA 1
ATOM 2508 C C . GLU A 1 304 ? -14.398 22.156 -8.102 1 65.62 304 GLU A C 1
ATOM 2510 O O . GLU A 1 304 ? -13.648 22.375 -9.062 1 65.62 304 GLU A O 1
ATOM 2515 N N . TYR A 1 305 ? -14.742 21.016 -7.668 1 64.75 305 TYR A N 1
ATOM 2516 C CA . TYR A 1 305 ? -14.523 19.828 -8.5 1 64.75 305 TYR A CA 1
ATOM 2517 C C . TYR A 1 305 ? -15.789 19.469 -9.273 1 64.75 305 TYR A C 1
ATOM 2519 O O . TYR A 1 305 ? -16.906 19.594 -8.75 1 64.75 305 TYR A O 1
ATOM 2527 N N . VAL A 1 306 ? -15.547 19.203 -10.57 1 64.06 306 VAL A N 1
ATOM 2528 C CA . VAL A 1 306 ? -16.688 18.812 -11.391 1 64.06 306 VAL A CA 1
ATOM 2529 C C . VAL A 1 306 ? -16.781 17.297 -11.469 1 64.06 306 VAL A C 1
ATOM 2531 O O . VAL A 1 306 ? -15.828 16.641 -11.875 1 64.06 306 VAL A O 1
ATOM 2534 N N . GLU A 1 307 ? -17.719 16.766 -10.898 1 61.41 307 GLU A N 1
ATOM 2535 C CA . GLU A 1 307 ? -18.031 15.344 -11.016 1 61.41 307 GLU A CA 1
ATOM 2536 C C . GLU A 1 307 ? -19.391 15.117 -11.672 1 61.41 307 GLU A C 1
ATOM 2538 O O . GLU A 1 307 ? -20.422 15.531 -11.125 1 61.41 307 GLU A O 1
ATOM 2543 N N . ARG A 1 308 ? -19.516 14.625 -12.742 1 59.78 308 ARG A N 1
ATOM 2544 C CA . ARG A 1 308 ? -20.75 14.344 -13.461 1 59.78 308 ARG A CA 1
ATOM 2545 C C . ARG A 1 308 ? -21.578 15.609 -13.664 1 59.78 308 ARG A C 1
ATOM 2547 O O . ARG A 1 308 ? -22.75 15.664 -13.312 1 59.78 308 ARG A O 1
ATOM 2554 N N . ASN A 1 309 ? -20.953 16.578 -14.016 1 60.56 309 ASN A N 1
ATOM 2555 C CA . ASN A 1 309 ? -21.516 17.875 -14.367 1 60.56 309 ASN A CA 1
ATOM 2556 C C . ASN A 1 309 ? -22 18.625 -13.125 1 60.56 309 ASN A C 1
ATOM 2558 O O . ASN A 1 309 ? -22.906 19.469 -13.219 1 60.56 309 ASN A O 1
ATOM 2562 N N . MET A 1 310 ? -21.594 18.156 -12.039 1 64.25 310 MET A N 1
ATOM 2563 C CA . MET A 1 310 ? -21.906 18.844 -10.797 1 64.25 310 MET A CA 1
ATOM 2564 C C . MET A 1 310 ? -20.656 19.484 -10.188 1 64.25 310 MET A C 1
ATOM 2566 O O . MET A 1 310 ? -19.578 18.891 -10.234 1 64.25 310 MET A O 1
ATOM 2570 N N . ASN A 1 311 ? -20.844 20.625 -9.703 1 65.94 311 ASN A N 1
ATOM 2571 C CA . ASN A 1 311 ? -19.75 21.312 -9.039 1 65.94 311 ASN A CA 1
ATOM 2572 C C . ASN A 1 311 ? -19.719 21 -7.543 1 65.94 311 ASN A C 1
ATOM 2574 O O . ASN A 1 311 ? -20.625 21.391 -6.805 1 65.94 311 ASN A O 1
ATOM 2578 N N . ILE A 1 312 ? -18.75 20.281 -7.184 1 69.94 312 ILE A N 1
ATOM 2579 C CA . ILE A 1 312 ? -18.625 19.859 -5.793 1 69.94 312 ILE A CA 1
ATOM 2580 C C . ILE A 1 312 ? -17.625 20.766 -5.066 1 69.94 312 ILE A C 1
ATOM 2582 O O . ILE A 1 312 ? -16.531 21.031 -5.586 1 69.94 312 ILE A O 1
ATOM 2586 N N . PRO A 1 313 ? -18.062 21.266 -3.904 1 71.38 313 PRO A N 1
ATOM 2587 C CA . PRO A 1 313 ? -17.125 22.109 -3.15 1 71.38 313 PRO A CA 1
ATOM 2588 C C . PRO A 1 313 ? -15.852 21.375 -2.756 1 71.38 313 PRO A C 1
ATOM 2590 O O . PRO A 1 313 ? -15.852 20.141 -2.633 1 71.38 313 PRO A O 1
ATOM 2593 N N . GLU A 1 314 ? -14.797 22.062 -2.527 1 74.81 314 GLU A N 1
ATOM 2594 C CA . GLU A 1 314 ? -13.453 21.531 -2.289 1 74.81 314 GLU A CA 1
ATOM 2595 C C . GLU A 1 314 ? -13.414 20.672 -1.028 1 74.81 314 GLU A C 1
ATOM 2597 O O . GLU A 1 314 ? -12.695 19.672 -0.977 1 74.81 314 GLU A O 1
ATOM 2602 N N . ASN A 1 315 ? -14.18 21.047 -0.079 1 73.69 315 ASN A N 1
ATOM 2603 C CA . ASN A 1 315 ? -14.102 20.375 1.209 1 73.69 315 ASN A CA 1
ATOM 2604 C C . ASN A 1 315 ? -14.695 18.969 1.137 1 73.69 315 ASN A C 1
ATOM 2606 O O . ASN A 1 315 ? -14.625 18.203 2.102 1 73.69 315 ASN A O 1
ATOM 2610 N N . GLN A 1 316 ? -15.266 18.641 0.04 1 74.12 316 GLN A N 1
ATOM 2611 C CA . GLN A 1 316 ? -15.859 17.312 -0.119 1 74.12 316 GLN A CA 1
ATOM 2612 C C . GLN A 1 316 ? -14.992 16.422 -1.007 1 74.12 316 GLN A C 1
ATOM 2614 O O . GLN A 1 316 ? -15.32 15.258 -1.242 1 74.12 316 GLN A O 1
ATOM 2619 N N . PHE A 1 317 ? -13.953 17 -1.351 1 74.44 317 PHE A N 1
ATOM 2620 C CA . PHE A 1 317 ? -13.031 16.25 -2.191 1 74.44 317 PHE A CA 1
ATOM 2621 C C . PHE A 1 317 ? -12.156 15.328 -1.346 1 74.44 317 PHE A C 1
ATOM 2623 O O . PHE A 1 317 ? -11.742 15.695 -0.246 1 74.44 317 PHE A O 1
ATOM 2630 N N . GLY A 1 318 ? -11.93 14.195 -1.827 1 76.38 318 GLY A N 1
ATOM 2631 C CA . GLY A 1 318 ? -11.047 13.281 -1.13 1 76.38 318 GLY A CA 1
ATOM 2632 C C . GLY A 1 318 ? -9.656 13.852 -0.898 1 76.38 318 GLY A C 1
ATOM 2633 O O . GLY A 1 318 ? -9.141 14.586 -1.736 1 76.38 318 GLY A O 1
ATOM 2634 N N . LEU A 1 319 ? -9.109 13.5 0.196 1 78.56 319 LEU A N 1
ATOM 2635 C CA . LEU A 1 319 ? -7.82 14.055 0.603 1 78.56 319 LEU A CA 1
ATOM 2636 C C . LEU A 1 319 ? -6.723 13.664 -0.385 1 78.56 319 LEU A C 1
ATOM 2638 O O . LEU A 1 319 ? -5.777 14.43 -0.604 1 78.56 319 LEU A O 1
ATOM 2642 N N . GLY A 1 320 ? -6.828 12.492 -0.986 1 78.94 320 GLY A N 1
ATOM 2643 C CA . GLY A 1 320 ? -5.836 12.086 -1.969 1 78.94 320 GLY A CA 1
ATOM 2644 C C . GLY A 1 320 ? -5.801 12.984 -3.189 1 78.94 320 GLY A C 1
ATOM 2645 O O . GLY A 1 320 ? -4.727 13.406 -3.625 1 78.94 320 GLY A O 1
ATOM 2646 N N . TYR A 1 321 ? -6.891 13.281 -3.652 1 73.56 321 TYR A N 1
ATOM 2647 C CA . TYR A 1 321 ? -6.988 14.172 -4.801 1 73.56 321 TYR A CA 1
ATOM 2648 C C . TYR A 1 321 ? -6.594 15.594 -4.422 1 73.56 321 TYR A C 1
ATOM 2650 O O . TYR A 1 321 ? -5.953 16.297 -5.207 1 73.56 321 TYR A O 1
ATOM 2658 N N . THR A 1 322 ? -7.059 15.961 -3.312 1 81.19 322 THR A N 1
ATOM 2659 C CA . THR A 1 322 ? -6.684 17.281 -2.82 1 81.19 322 THR A CA 1
ATOM 2660 C C . THR A 1 322 ? -5.164 17.422 -2.746 1 81.19 322 THR A C 1
ATOM 2662 O O . THR A 1 322 ? -4.609 18.438 -3.154 1 81.19 322 THR A O 1
ATOM 2665 N N . ASN A 1 323 ? -4.516 16.391 -2.232 1 83.31 323 ASN A N 1
ATOM 2666 C CA . ASN A 1 323 ? -3.061 16.406 -2.139 1 83.31 323 ASN A CA 1
ATOM 2667 C C . ASN A 1 323 ? -2.412 16.516 -3.518 1 83.31 323 ASN A C 1
ATOM 2669 O O . ASN A 1 323 ? -1.489 17.312 -3.715 1 83.31 323 ASN A O 1
ATOM 2673 N N . LEU A 1 324 ? -2.898 15.727 -4.438 1 78.5 324 LEU A N 1
ATOM 2674 C CA . LEU A 1 324 ? -2.379 15.773 -5.797 1 78.5 324 LEU A CA 1
ATOM 2675 C C . LEU A 1 324 ? -2.523 17.172 -6.387 1 78.5 324 LEU A C 1
ATOM 2677 O O . LEU A 1 324 ? -1.577 17.703 -6.973 1 78.5 324 LEU A O 1
ATOM 2681 N N . MET A 1 325 ? -3.643 17.75 -6.176 1 77.69 325 MET A N 1
ATOM 2682 C CA . MET A 1 325 ? -3.912 19.078 -6.727 1 77.69 325 MET A CA 1
ATOM 2683 C C . MET A 1 325 ? -3.045 20.125 -6.047 1 77.69 325 MET A C 1
ATOM 2685 O O . MET A 1 325 ? -2.639 21.109 -6.684 1 77.69 325 MET A O 1
ATOM 2689 N N . MET A 1 326 ? -2.877 19.969 -4.801 1 83.19 326 MET A N 1
ATOM 2690 C CA . MET A 1 326 ? -1.992 20.875 -4.078 1 83.19 326 MET A CA 1
ATOM 2691 C C . MET A 1 326 ? -0.576 20.812 -4.641 1 83.19 326 MET A C 1
ATOM 2693 O O . MET A 1 326 ? 0.068 21.859 -4.812 1 83.19 326 MET A O 1
ATOM 2697 N N . ILE A 1 327 ? -0.089 19.656 -4.93 1 84.12 327 ILE A N 1
ATOM 2698 C CA . ILE A 1 327 ? 1.242 19.484 -5.5 1 84.12 327 ILE A CA 1
ATOM 2699 C C . ILE A 1 327 ? 1.309 20.156 -6.871 1 84.12 327 ILE A C 1
ATOM 2701 O O . ILE A 1 327 ? 2.258 20.875 -7.172 1 84.12 327 ILE A O 1
ATOM 2705 N N . ILE A 1 328 ? 0.263 19.938 -7.633 1 75.56 328 ILE A N 1
ATOM 2706 C CA . ILE A 1 328 ? 0.211 20.531 -8.969 1 75.56 328 ILE A CA 1
ATOM 2707 C C . ILE A 1 328 ? 0.179 22.047 -8.867 1 75.56 328 ILE A C 1
ATOM 2709 O O . ILE A 1 328 ? 0.875 22.75 -9.609 1 75.56 328 ILE A O 1
ATOM 2713 N N . ALA A 1 329 ? -0.661 22.531 -7.941 1 76.56 329 ALA A N 1
ATOM 2714 C CA . ALA A 1 329 ? -0.741 23.984 -7.723 1 76.56 329 ALA A CA 1
ATOM 2715 C C . ALA A 1 329 ? 0.622 24.547 -7.344 1 76.56 329 ALA A C 1
ATOM 2717 O O . ALA A 1 329 ? 1.008 25.625 -7.828 1 76.56 329 ALA A O 1
ATOM 2718 N N . ASP A 1 330 ? 1.335 23.875 -6.516 1 83.19 330 ASP A N 1
ATOM 2719 C CA . ASP A 1 330 ? 2.664 24.297 -6.098 1 83.19 330 ASP A CA 1
ATOM 2720 C C . ASP A 1 330 ? 3.631 24.328 -7.277 1 83.19 330 ASP A C 1
ATOM 2722 O O . ASP A 1 330 ? 4.457 25.234 -7.391 1 83.19 330 ASP A O 1
ATOM 2726 N N . LEU A 1 331 ? 3.527 23.391 -8.086 1 78.31 331 LEU A N 1
ATOM 2727 C CA . LEU A 1 331 ? 4.379 23.328 -9.273 1 78.31 331 LEU A CA 1
ATOM 2728 C C . LEU A 1 331 ? 4.062 24.484 -10.227 1 78.31 331 LEU A C 1
ATOM 2730 O O . LEU A 1 331 ? 4.977 25.109 -10.773 1 78.31 331 LEU A O 1
ATOM 2734 N N . ILE A 1 332 ? 2.807 24.75 -10.375 1 70.62 332 ILE A N 1
ATOM 2735 C CA . ILE A 1 332 ? 2.391 25.844 -11.234 1 70.62 332 ILE A CA 1
ATOM 2736 C C . ILE A 1 332 ? 2.906 27.172 -10.672 1 70.62 332 ILE A C 1
ATOM 2738 O O . ILE A 1 332 ? 3.447 28 -11.414 1 70.62 332 ILE A O 1
ATOM 2742 N N . ASP A 1 333 ? 2.703 27.297 -9.406 1 75.81 333 ASP A N 1
ATOM 2743 C CA . ASP A 1 333 ? 3.176 28.5 -8.734 1 75.81 333 ASP A CA 1
ATOM 2744 C C . ASP A 1 333 ? 4.68 28.688 -8.938 1 75.81 333 ASP A C 1
ATOM 2746 O O . ASP A 1 333 ? 5.141 29.797 -9.203 1 75.81 333 ASP A O 1
ATOM 2750 N N . TYR A 1 334 ? 5.391 27.656 -8.805 1 77.19 334 TYR A N 1
ATOM 2751 C CA . TYR A 1 334 ? 6.836 27.688 -8.984 1 77.19 334 TYR A CA 1
ATOM 2752 C C . TYR A 1 334 ? 7.207 28.062 -10.414 1 77.19 334 TYR A C 1
ATOM 2754 O O . TYR A 1 334 ? 8.086 28.891 -10.641 1 77.19 334 TYR A O 1
ATOM 2762 N N . MET A 1 335 ? 6.594 27.531 -11.336 1 70.81 335 MET A N 1
ATOM 2763 C CA . MET A 1 335 ? 6.918 27.734 -12.742 1 70.81 335 MET A CA 1
ATOM 2764 C C . MET A 1 335 ? 6.562 29.141 -13.18 1 70.81 335 MET A C 1
ATOM 2766 O O . MET A 1 335 ? 7.258 29.734 -14.016 1 70.81 335 MET A O 1
ATOM 2770 N N . GLU A 1 336 ? 5.492 29.547 -12.648 1 68.62 336 GLU A N 1
ATOM 2771 C CA . GLU A 1 336 ? 5.07 30.906 -12.984 1 68.62 336 GLU A CA 1
ATOM 2772 C C . GLU A 1 336 ? 6.07 31.938 -12.461 1 68.62 336 GLU A C 1
ATOM 2774 O O . GLU A 1 336 ? 6.312 32.969 -13.117 1 68.62 336 GLU A O 1
ATOM 2779 N N . LYS A 1 337 ? 6.582 31.641 -11.406 1 73.69 337 LYS A N 1
ATOM 2780 C CA . LYS A 1 337 ? 7.504 32.562 -10.758 1 73.69 337 LYS A CA 1
ATOM 2781 C C . LYS A 1 337 ? 8.922 32.406 -11.305 1 73.69 337 LYS A C 1
ATOM 2783 O O . LYS A 1 337 ? 9.797 33.219 -11.023 1 73.69 337 LYS A O 1
ATOM 2788 N N . TYR A 1 338 ? 9 31.391 -12.047 1 71.88 338 TYR A N 1
ATOM 2789 C CA . TYR A 1 338 ? 10.297 31.156 -12.664 1 71.88 338 TYR A CA 1
ATOM 2790 C C . TYR A 1 338 ? 10.617 32.25 -13.68 1 71.88 338 TYR A C 1
ATOM 2792 O O . TYR A 1 338 ? 9.789 32.562 -14.531 1 71.88 338 TYR A O 1
ATOM 2800 N N . PRO A 1 339 ? 11.68 33 -13.562 1 60.84 339 PRO A N 1
ATOM 2801 C CA . PRO A 1 339 ? 11.984 34.094 -14.477 1 60.84 339 PRO A CA 1
ATOM 2802 C C . PRO A 1 339 ? 12.094 33.656 -15.93 1 60.84 339 PRO A C 1
ATOM 2804 O O . PRO A 1 339 ? 12.555 32.562 -16.203 1 60.84 339 PRO A O 1
ATOM 2807 N N . GLU A 1 340 ? 11.328 34.281 -16.938 1 55.5 340 GLU A N 1
ATOM 2808 C CA . GLU A 1 340 ? 11.328 34 -18.375 1 55.5 340 GLU A CA 1
ATOM 2809 C C . GLU A 1 340 ? 12.742 34.062 -18.953 1 55.5 340 GLU A C 1
ATOM 2811 O O . GLU A 1 340 ? 13.094 33.281 -19.844 1 55.5 340 GLU A O 1
ATOM 2816 N N . ASN A 1 341 ? 13.336 35.281 -19.016 1 47.44 341 ASN A N 1
ATOM 2817 C CA . ASN A 1 341 ? 14.586 35.562 -19.703 1 47.44 341 ASN A CA 1
ATOM 2818 C C . ASN A 1 341 ? 15.789 35.031 -18.938 1 47.44 341 ASN A C 1
ATOM 2820 O O . ASN A 1 341 ? 16.938 35.25 -19.344 1 47.44 341 ASN A O 1
ATOM 2824 N N . SER A 1 342 ? 15.82 35.125 -17.703 1 43.91 342 SER A N 1
ATOM 2825 C CA . SER A 1 342 ? 17.109 35.125 -17 1 43.91 342 SER A CA 1
ATOM 2826 C C . SER A 1 342 ? 17.766 33.75 -17.125 1 43.91 342 SER A C 1
ATOM 2828 O O . SER A 1 342 ? 17.109 32.719 -16.984 1 43.91 342 SER A O 1
ATOM 2830 N N . PHE A 1 343 ? 18.719 33.625 -18.047 1 45.22 343 PHE A N 1
ATOM 2831 C CA . PHE A 1 343 ? 19.766 32.625 -17.938 1 45.22 343 PHE A CA 1
ATOM 2832 C C . PHE A 1 343 ? 19.844 32.062 -16.531 1 45.22 343 PHE A C 1
ATOM 2834 O O . PHE A 1 343 ? 20.328 32.719 -15.617 1 45.22 343 PHE A O 1
ATOM 2841 N N . ASN A 1 344 ? 18.891 31.484 -16.047 1 53.88 344 ASN A N 1
ATOM 2842 C CA . ASN A 1 344 ? 18.75 30.938 -14.711 1 53.88 344 ASN A CA 1
ATOM 2843 C C . ASN A 1 344 ? 20.031 30.281 -14.227 1 53.88 344 ASN A C 1
ATOM 2845 O O . ASN A 1 344 ? 20.406 29.203 -14.695 1 53.88 344 ASN A O 1
ATOM 2849 N N . SER A 1 345 ? 20.953 31.094 -13.805 1 64.12 345 SER A N 1
ATOM 2850 C CA . SER A 1 345 ? 22.312 30.828 -13.305 1 64.12 345 SER A CA 1
ATOM 2851 C C . SER A 1 345 ? 22.281 29.969 -12.047 1 64.12 345 SER A C 1
ATOM 2853 O O . SER A 1 345 ? 23.328 29.625 -11.492 1 64.12 345 SER A O 1
ATOM 2855 N N . LYS A 1 346 ? 21.078 29.531 -11.602 1 78.06 346 LYS A N 1
ATOM 2856 C CA . LYS A 1 346 ? 21.047 28.719 -10.383 1 78.06 346 LYS A CA 1
ATOM 2857 C C . LYS A 1 346 ? 20.531 27.312 -10.664 1 78.06 346 LYS A C 1
ATOM 2859 O O . LYS A 1 346 ? 19.844 27.078 -11.664 1 78.06 346 LYS A O 1
ATOM 2864 N N . VAL A 1 347 ? 20.984 26.469 -9.906 1 84.88 347 VAL A N 1
ATOM 2865 C CA . VAL A 1 347 ? 20.391 25.141 -9.875 1 84.88 347 VAL A CA 1
ATOM 2866 C C . VAL A 1 347 ? 19.031 25.188 -9.188 1 84.88 347 VAL A C 1
ATOM 2868 O O . VAL A 1 347 ? 18.922 25.625 -8.031 1 84.88 347 VAL A O 1
ATOM 2871 N N . ASN A 1 348 ? 18.047 24.938 -9.914 1 83.62 348 ASN A N 1
ATOM 2872 C CA . ASN A 1 348 ? 16.688 24.984 -9.367 1 83.62 348 ASN A CA 1
ATOM 2873 C C . ASN A 1 348 ? 16.203 23.594 -8.961 1 83.62 348 ASN A C 1
ATOM 2875 O O . ASN A 1 348 ? 16.078 22.703 -9.805 1 83.62 348 ASN A O 1
ATOM 2879 N N . LEU A 1 349 ? 15.914 23.469 -7.66 1 90.19 349 LEU A N 1
ATOM 2880 C CA . LEU A 1 349 ? 15.461 22.188 -7.117 1 90.19 349 LEU A CA 1
ATOM 2881 C C . LEU A 1 349 ? 14.031 22.297 -6.594 1 90.19 349 LEU A C 1
ATOM 2883 O O . LEU A 1 349 ? 13.664 23.312 -5.992 1 90.19 349 LEU A O 1
ATOM 2887 N N . ILE A 1 350 ? 13.219 21.297 -6.914 1 90.25 350 ILE A N 1
ATOM 2888 C CA . ILE A 1 350 ? 11.906 21.109 -6.309 1 90.25 350 ILE A CA 1
ATOM 2889 C C . ILE A 1 350 ? 11.836 19.75 -5.617 1 90.25 350 ILE A C 1
ATOM 2891 O O . ILE A 1 350 ? 12.156 18.719 -6.219 1 90.25 350 ILE A O 1
ATOM 2895 N N . SER A 1 351 ? 11.523 19.766 -4.344 1 94.69 351 SER A N 1
ATOM 2896 C CA . SER A 1 351 ? 11.391 18.5 -3.627 1 94.69 351 SER A CA 1
ATOM 2897 C C . SER A 1 351 ? 9.945 18.234 -3.236 1 94.69 351 SER A C 1
ATOM 2899 O O . SER A 1 351 ? 9.227 19.141 -2.83 1 94.69 351 SER A O 1
ATOM 2901 N N . ILE A 1 352 ? 9.445 17.047 -3.486 1 93.19 352 ILE A N 1
ATOM 2902 C CA . ILE A 1 352 ? 8.125 16.594 -3.068 1 93.19 352 ILE A CA 1
ATOM 2903 C C . ILE A 1 352 ? 8.273 15.453 -2.055 1 93.19 352 ILE A C 1
ATOM 2905 O O . ILE A 1 352 ? 8.797 14.383 -2.379 1 93.19 352 ILE A O 1
ATOM 2909 N N . GLU A 1 353 ? 7.816 15.695 -0.882 1 92.62 353 GLU A N 1
ATOM 2910 C CA . GLU A 1 353 ? 7.945 14.68 0.161 1 92.62 353 GLU A CA 1
ATOM 2911 C C . GLU A 1 353 ? 6.691 13.82 0.251 1 92.62 353 GLU A C 1
ATOM 2913 O O . GLU A 1 353 ? 5.582 14.344 0.361 1 92.62 353 GLU A O 1
ATOM 2918 N N . GLU A 1 354 ? 6.816 12.57 0.153 1 90.44 354 GLU A N 1
ATOM 2919 C CA . GLU A 1 354 ? 5.797 11.555 0.358 1 90.44 354 GLU A CA 1
ATOM 2920 C C . GLU A 1 354 ? 4.5 11.914 -0.366 1 90.44 354 GLU A C 1
ATOM 2922 O O . GLU A 1 354 ? 3.436 11.969 0.251 1 90.44 354 GLU A O 1
ATOM 2927 N N . PRO A 1 355 ? 4.57 12.07 -1.647 1 91.44 355 PRO A N 1
ATOM 2928 C CA . PRO A 1 355 ? 3.383 12.461 -2.412 1 91.44 355 PRO A CA 1
ATOM 2929 C C . PRO A 1 355 ? 2.254 11.438 -2.312 1 91.44 355 PRO A C 1
ATOM 2931 O O . PRO A 1 355 ? 1.103 11.75 -2.631 1 91.44 355 PRO A O 1
ATOM 2934 N N . GLU A 1 356 ? 2.539 10.156 -1.805 1 88.56 356 GLU A N 1
ATOM 2935 C CA . GLU A 1 356 ? 1.536 9.094 -1.717 1 88.56 356 GLU A CA 1
ATOM 2936 C C . GLU A 1 356 ? 0.547 9.367 -0.587 1 88.56 356 GLU A C 1
ATOM 2938 O O . GLU A 1 356 ? -0.489 8.703 -0.491 1 88.56 356 GLU A O 1
ATOM 2943 N N . THR A 1 357 ? 0.793 10.344 0.23 1 85.44 357 THR A N 1
ATOM 2944 C CA . THR A 1 357 ? -0.066 10.633 1.375 1 85.44 357 THR A CA 1
ATOM 2945 C C . THR A 1 357 ? -1.521 10.766 0.938 1 85.44 357 THR A C 1
ATOM 2947 O O . THR A 1 357 ? -1.83 11.516 0.012 1 85.44 357 THR A O 1
ATOM 2950 N N . PHE A 1 358 ? -2.43 9.969 1.454 1 81.69 358 PHE A N 1
ATOM 2951 C CA . PHE A 1 358 ? -3.879 9.938 1.285 1 81.69 358 PHE A CA 1
ATOM 2952 C C . PHE A 1 358 ? -4.254 9.312 -0.053 1 81.69 358 PHE A C 1
ATOM 2954 O O . PHE A 1 358 ? -5.438 9.164 -0.362 1 81.69 358 PHE A O 1
ATOM 2961 N N . MET A 1 359 ? -3.234 8.938 -0.845 1 81.75 359 MET A N 1
ATOM 2962 C CA . MET A 1 359 ? -3.541 8.414 -2.176 1 81.75 359 MET A CA 1
ATOM 2963 C C . MET A 1 359 ? -3.748 6.906 -2.137 1 81.75 359 MET A C 1
ATOM 2965 O O . MET A 1 359 ? -2.992 6.188 -1.478 1 81.75 359 MET A O 1
ATOM 2969 N N . HIS A 1 360 ? -4.789 6.5 -2.766 1 75.69 360 HIS A N 1
ATOM 2970 C CA . HIS A 1 360 ? -4.945 5.062 -2.939 1 75.69 360 HIS A CA 1
ATOM 2971 C C . HIS A 1 360 ? -3.943 4.516 -3.953 1 75.69 360 HIS A C 1
ATOM 2973 O O . HIS A 1 360 ? -3.367 5.277 -4.734 1 75.69 360 HIS A O 1
ATOM 2979 N N . PRO A 1 361 ? -3.662 3.254 -4.047 1 73.12 361 PRO A N 1
ATOM 2980 C CA . PRO A 1 361 ? -2.592 2.629 -4.824 1 73.12 361 PRO A CA 1
ATOM 2981 C C . PRO A 1 361 ? -2.648 2.998 -6.305 1 73.12 361 PRO A C 1
ATOM 2983 O O . PRO A 1 361 ? -1.615 3.299 -6.91 1 73.12 361 PRO A O 1
ATOM 2986 N N . GLN A 1 362 ? -3.75 3.021 -6.887 1 69.81 362 GLN A N 1
ATOM 2987 C CA . GLN A 1 362 ? -3.887 3.34 -8.305 1 69.81 362 GLN A CA 1
ATOM 2988 C C . GLN A 1 362 ? -3.363 4.742 -8.609 1 69.81 362 GLN A C 1
ATOM 2990 O O . GLN A 1 362 ? -2.652 4.941 -9.594 1 69.81 362 GLN A O 1
ATOM 2995 N N . MET A 1 363 ? -3.729 5.641 -7.734 1 74.31 363 MET A N 1
ATOM 2996 C CA . MET A 1 363 ? -3.289 7.023 -7.91 1 74.31 363 MET A CA 1
ATOM 2997 C C . MET A 1 363 ? -1.774 7.133 -7.773 1 74.31 363 MET A C 1
ATOM 2999 O O . MET A 1 363 ? -1.142 7.926 -8.477 1 74.31 363 MET A O 1
ATOM 3003 N N . GLN A 1 364 ? -1.185 6.336 -6.934 1 81.5 364 GLN A N 1
ATOM 3004 C CA . GLN A 1 364 ? 0.258 6.344 -6.715 1 81.5 364 GLN A CA 1
ATOM 3005 C C . GLN A 1 364 ? 1.003 5.832 -7.945 1 81.5 364 GLN A C 1
ATOM 3007 O O . GLN A 1 364 ? 2.021 6.402 -8.344 1 81.5 364 GLN A O 1
ATOM 3012 N N . GLU A 1 365 ? 0.432 4.836 -8.594 1 76.56 365 GLU A N 1
ATOM 3013 C CA . GLU A 1 365 ? 1.065 4.223 -9.758 1 76.56 365 GLU A CA 1
ATOM 3014 C C . GLU A 1 365 ? 1.11 5.191 -10.93 1 76.56 365 GLU A C 1
ATOM 3016 O O . GLU A 1 365 ? 2 5.105 -11.781 1 76.56 365 GLU A O 1
ATOM 3021 N N . LEU A 1 366 ? 0.194 6.094 -10.953 1 72.88 366 LEU A N 1
ATOM 3022 C CA . LEU A 1 366 ? 0.085 7.016 -12.078 1 72.88 366 LEU A CA 1
ATOM 3023 C C . LEU A 1 366 ? 0.669 8.375 -11.727 1 72.88 366 LEU A C 1
ATOM 3025 O O . LEU A 1 366 ? 0.632 9.305 -12.547 1 72.88 366 LEU A O 1
ATOM 3029 N N . PHE A 1 367 ? 1.281 8.469 -10.617 1 81.75 367 PHE A N 1
ATOM 3030 C CA . PHE A 1 367 ? 1.667 9.773 -10.086 1 81.75 367 PHE A CA 1
ATOM 3031 C C . PHE A 1 367 ? 2.689 10.445 -10.992 1 81.75 367 PHE A C 1
ATOM 3033 O O . PHE A 1 367 ? 2.506 11.602 -11.391 1 81.75 367 PHE A O 1
ATOM 3040 N N . ILE A 1 368 ? 3.814 9.773 -11.305 1 79 368 ILE A N 1
ATOM 3041 C CA . ILE A 1 368 ? 4.879 10.367 -12.109 1 79 368 ILE A CA 1
ATOM 3042 C C . ILE A 1 368 ? 4.34 10.742 -13.484 1 79 368 ILE A C 1
ATOM 3044 O O . ILE A 1 368 ? 4.672 11.805 -14.023 1 79 368 ILE A O 1
ATOM 3048 N N . LYS A 1 369 ? 3.52 9.875 -14.023 1 72.69 369 LYS A N 1
ATOM 3049 C CA . LYS A 1 369 ? 2.895 10.172 -15.312 1 72.69 369 LYS A CA 1
ATOM 3050 C C . LYS A 1 369 ? 2.041 11.438 -15.234 1 72.69 369 LYS A C 1
ATOM 3052 O O . LYS A 1 369 ? 2.111 12.297 -16.109 1 72.69 369 LYS A O 1
ATOM 3057 N N . ASN A 1 370 ? 1.27 11.531 -14.156 1 71.12 370 ASN A N 1
ATOM 3058 C CA . ASN A 1 370 ? 0.389 12.672 -13.953 1 71.12 370 ASN A CA 1
ATOM 3059 C C . ASN A 1 370 ? 1.182 13.969 -13.812 1 71.12 370 ASN A C 1
ATOM 3061 O O . ASN A 1 370 ? 0.818 14.992 -14.391 1 71.12 370 ASN A O 1
ATOM 3065 N N . ILE A 1 371 ? 2.193 13.883 -13.086 1 76.19 371 ILE A N 1
ATOM 3066 C CA . ILE A 1 371 ? 3.027 15.062 -12.875 1 76.19 371 ILE A CA 1
ATOM 3067 C C . ILE A 1 371 ? 3.703 15.461 -14.18 1 76.19 371 ILE A C 1
ATOM 3069 O O . ILE A 1 371 ? 3.809 16.656 -14.492 1 76.19 371 ILE A O 1
ATOM 3073 N N . ASN A 1 372 ? 4.172 14.477 -14.938 1 73.56 372 ASN A N 1
ATOM 3074 C CA . ASN A 1 372 ? 4.777 14.734 -16.234 1 73.56 372 ASN A CA 1
ATOM 3075 C C . ASN A 1 372 ? 3.812 15.445 -17.188 1 73.56 372 ASN A C 1
ATOM 3077 O O . ASN A 1 372 ? 4.195 16.391 -17.859 1 73.56 372 ASN A O 1
ATOM 3081 N N . GLU A 1 373 ? 2.688 14.945 -17.219 1 67.81 373 GLU A N 1
ATOM 3082 C CA . GLU A 1 373 ? 1.669 15.531 -18.078 1 67.81 373 GLU A CA 1
ATOM 3083 C C . GLU A 1 373 ? 1.327 16.953 -17.641 1 67.81 373 GLU A C 1
ATOM 3085 O O . GLU A 1 373 ? 1.126 17.844 -18.469 1 67.81 373 GLU A O 1
ATOM 3090 N N . ALA A 1 374 ? 1.244 17.125 -16.359 1 66.75 374 ALA A N 1
ATOM 3091 C CA . ALA A 1 374 ? 0.965 18.453 -15.812 1 66.75 374 ALA A CA 1
ATOM 3092 C C . ALA A 1 374 ? 2.072 19.438 -16.172 1 66.75 374 ALA A C 1
ATOM 3094 O O . ALA A 1 374 ? 1.797 20.531 -16.656 1 66.75 374 ALA A O 1
ATOM 3095 N N . ILE A 1 375 ? 3.287 19.031 -16.031 1 69.5 375 ILE A N 1
ATOM 3096 C CA . ILE A 1 375 ? 4.438 19.875 -16.312 1 69.5 375 ILE A CA 1
ATOM 3097 C C . ILE A 1 375 ? 4.5 20.172 -17.812 1 69.5 375 ILE A C 1
ATOM 3099 O O . ILE A 1 375 ? 4.758 21.297 -18.234 1 69.5 375 ILE A O 1
ATOM 3103 N N . ALA A 1 376 ? 4.262 19.141 -18.609 1 67.69 376 ALA A N 1
ATOM 3104 C CA . ALA A 1 376 ? 4.277 19.297 -20.062 1 67.69 376 ALA A CA 1
ATOM 3105 C C . ALA A 1 376 ? 3.236 20.312 -20.516 1 67.69 376 ALA A C 1
ATOM 3107 O O . ALA A 1 376 ? 3.514 21.156 -21.375 1 67.69 376 ALA A O 1
ATOM 3108 N N . SER A 1 377 ? 2.137 20.219 -19.969 1 62.84 377 SER A N 1
ATOM 3109 C CA . SER A 1 377 ? 1.055 21.125 -20.328 1 62.84 377 SER A CA 1
ATOM 3110 C C . SER A 1 377 ? 1.396 22.562 -19.938 1 62.84 377 SER A C 1
ATOM 3112 O O . SER A 1 377 ? 1.096 23.5 -20.672 1 62.84 377 SER A O 1
ATOM 3114 N N . LEU A 1 378 ? 2.027 22.688 -18.875 1 61.5 378 LEU A N 1
ATOM 3115 C CA . LEU A 1 378 ? 2.406 23.984 -18.359 1 61.5 378 LEU A CA 1
ATOM 3116 C C . LEU A 1 378 ? 3.527 24.594 -19.203 1 61.5 378 LEU A C 1
ATOM 3118 O O . LEU A 1 378 ? 3.543 25.812 -19.438 1 61.5 378 LEU A O 1
ATOM 3122 N N . LEU A 1 379 ? 4.469 23.75 -19.578 1 62.44 379 LEU A N 1
ATOM 3123 C CA . LEU A 1 379 ? 5.617 24.234 -20.344 1 62.44 379 LEU A CA 1
ATOM 3124 C C . LEU A 1 379 ? 5.219 24.547 -21.781 1 62.44 379 LEU A C 1
ATOM 3126 O O . LEU A 1 379 ? 5.836 25.391 -22.422 1 62.44 379 LEU A O 1
ATOM 3130 N N . LYS A 1 380 ? 4.328 23.719 -22.266 1 60.5 380 LYS A N 1
ATOM 3131 C CA . LYS A 1 380 ? 3.852 24 -23.625 1 60.5 380 LYS A CA 1
ATOM 3132 C C . LYS A 1 380 ? 3.287 25.406 -23.734 1 60.5 380 LYS A C 1
ATOM 3134 O O . LYS A 1 380 ? 3.475 26.078 -24.75 1 60.5 380 LYS A O 1
ATOM 3139 N N . SER A 1 381 ? 2.623 25.797 -22.75 1 54.53 381 SER A N 1
ATOM 3140 C CA . SER A 1 381 ? 1.944 27.094 -22.797 1 54.53 381 SER A CA 1
ATOM 3141 C C . SER A 1 381 ? 2.922 28.234 -22.547 1 54.53 381 SER A C 1
ATOM 3143 O O . SER A 1 381 ? 2.666 29.375 -22.953 1 54.53 381 SER A O 1
ATOM 3145 N N . LYS A 1 382 ? 3.99 27.797 -21.875 1 56.19 382 LYS A N 1
ATOM 3146 C CA . LYS A 1 382 ? 4.922 28.859 -21.516 1 56.19 382 LYS A CA 1
ATOM 3147 C C . LYS A 1 382 ? 6.285 28.641 -22.156 1 56.19 382 LYS A C 1
ATOM 3149 O O . LYS A 1 382 ? 6.75 27.5 -22.266 1 56.19 382 LYS A O 1
ATOM 3154 N N . ASN A 1 383 ? 6.598 29.156 -23.359 1 54.16 383 ASN A N 1
ATOM 3155 C CA . ASN A 1 383 ? 7.91 29.125 -24 1 54.16 383 ASN A CA 1
ATOM 3156 C C . ASN A 1 383 ? 9.031 29.219 -22.984 1 54.16 383 ASN A C 1
ATOM 3158 O O . ASN A 1 383 ? 9.984 29.969 -23.156 1 54.16 383 ASN A O 1
ATOM 3162 N N . LYS A 1 384 ? 8.789 28.703 -21.703 1 57.25 384 LYS A N 1
ATOM 3163 C CA . LYS A 1 384 ? 9.812 28.812 -20.672 1 57.25 384 LYS A CA 1
ATOM 3164 C C . LYS A 1 384 ? 10.656 27.547 -20.578 1 57.25 384 LYS A C 1
ATOM 3166 O O . LYS A 1 384 ? 10.125 26.438 -20.656 1 57.25 384 LYS A O 1
ATOM 3171 N N . ASN A 1 385 ? 11.93 27.656 -20.844 1 59.81 385 ASN A N 1
ATOM 3172 C CA . ASN A 1 385 ? 12.883 26.578 -20.594 1 59.81 385 ASN A CA 1
ATOM 3173 C C . ASN A 1 385 ? 13.133 26.391 -19.109 1 59.81 385 ASN A C 1
ATOM 3175 O O . ASN A 1 385 ? 14.023 27.016 -18.531 1 59.81 385 ASN A O 1
ATOM 3179 N N . VAL A 1 386 ? 12.219 25.797 -18.375 1 61.97 386 VAL A N 1
ATOM 3180 C CA . VAL A 1 386 ? 12.398 25.547 -16.953 1 61.97 386 VAL A CA 1
ATOM 3181 C C . VAL A 1 386 ? 13.289 24.328 -16.734 1 61.97 386 VAL A C 1
ATOM 3183 O O . VAL A 1 386 ? 12.945 23.219 -17.156 1 61.97 386 VAL A O 1
ATOM 3186 N N . ASN A 1 387 ? 14.602 24.609 -16.422 1 69.44 387 ASN A N 1
ATOM 3187 C CA . ASN A 1 387 ? 15.523 23.531 -16.062 1 69.44 387 ASN A CA 1
ATOM 3188 C C . ASN A 1 387 ? 15.5 23.234 -14.57 1 69.44 387 ASN A C 1
ATOM 3190 O O . ASN A 1 387 ? 16.297 23.797 -13.812 1 69.44 387 ASN A O 1
ATOM 3194 N N . SER A 1 388 ? 14.516 22.547 -14.07 1 78.06 388 SER A N 1
ATOM 3195 C CA . SER A 1 388 ? 14.414 22.219 -12.648 1 78.06 388 SER A CA 1
ATOM 3196 C C . SER A 1 388 ? 14.602 20.719 -12.414 1 78.06 388 SER A C 1
ATOM 3198 O O . SER A 1 388 ? 14.305 19.906 -13.289 1 78.06 388 SER A O 1
ATOM 3200 N N . GLN A 1 389 ? 15.266 20.422 -11.367 1 86.44 389 GLN A N 1
ATOM 3201 C CA . GLN A 1 389 ? 15.398 19.031 -10.922 1 86.44 389 GLN A CA 1
ATOM 3202 C C . GLN A 1 389 ? 14.344 18.688 -9.875 1 86.44 389 GLN A C 1
ATOM 3204 O O . GLN A 1 389 ? 14.141 19.453 -8.922 1 86.44 389 GLN A O 1
ATOM 3209 N N . LEU A 1 390 ? 13.703 17.609 -10.156 1 89.56 390 LEU A N 1
ATOM 3210 C CA . LEU A 1 390 ? 12.688 17.141 -9.227 1 89.56 390 LEU A CA 1
ATOM 3211 C C . LEU A 1 390 ? 13.242 16.047 -8.328 1 89.56 390 LEU A C 1
ATOM 3213 O O . LEU A 1 390 ? 13.898 15.117 -8.805 1 89.56 390 LEU A O 1
ATOM 3217 N N . ILE A 1 391 ? 13.039 16.219 -6.988 1 94.62 391 ILE A N 1
ATOM 3218 C CA . ILE A 1 391 ? 13.422 15.227 -5.988 1 94.62 391 ILE A CA 1
ATOM 3219 C C . ILE A 1 391 ? 12.18 14.727 -5.258 1 94.62 391 ILE A C 1
ATOM 3221 O O . ILE A 1 391 ? 11.414 15.523 -4.707 1 94.62 391 ILE A O 1
ATOM 3225 N N . ILE A 1 392 ? 11.961 13.438 -5.27 1 94.62 392 ILE A N 1
ATOM 3226 C CA . ILE A 1 392 ? 10.797 12.867 -4.602 1 94.62 392 ILE A CA 1
ATOM 3227 C C . ILE A 1 392 ? 11.242 11.883 -3.521 1 94.62 392 ILE A C 1
ATOM 3229 O O . ILE A 1 392 ? 12.086 11.023 -3.771 1 94.62 392 ILE A O 1
ATOM 3233 N N . THR A 1 393 ? 10.82 12.086 -2.305 1 94.81 393 THR A N 1
ATOM 3234 C CA . THR A 1 393 ? 11 11.086 -1.259 1 94.81 393 THR A CA 1
ATOM 3235 C C . THR A 1 393 ? 9.75 10.234 -1.103 1 94.81 393 THR A C 1
ATOM 3237 O O . THR A 1 393 ? 8.625 10.742 -1.194 1 94.81 393 THR A O 1
ATOM 3240 N N . THR A 1 394 ? 9.875 8.945 -0.93 1 92.19 394 THR A N 1
ATOM 3241 C CA . THR A 1 394 ? 8.68 8.109 -0.869 1 92.19 394 THR A CA 1
ATOM 3242 C C . THR A 1 394 ? 8.969 6.816 -0.107 1 92.19 394 THR A C 1
ATOM 3244 O O . THR A 1 394 ? 10.125 6.391 -0.011 1 92.19 394 THR A O 1
ATOM 3247 N N . HIS A 1 395 ? 7.996 6.324 0.522 1 86.75 395 HIS A N 1
ATOM 3248 C CA . HIS A 1 395 ? 8 4.973 1.077 1 86.75 395 HIS A CA 1
ATOM 3249 C C . HIS A 1 395 ? 6.988 4.082 0.373 1 86.75 395 HIS A C 1
ATOM 3251 O O . HIS A 1 395 ? 6.559 3.066 0.926 1 86.75 395 HIS A O 1
ATOM 3257 N N . SER A 1 396 ? 6.629 4.477 -0.808 1 87.25 396 SER A N 1
ATOM 3258 C CA . SER A 1 396 ? 5.598 3.758 -1.55 1 87.25 396 SER A CA 1
ATOM 3259 C C . SER A 1 396 ? 6.203 2.945 -2.689 1 87.25 396 SER A C 1
ATOM 3261 O O . SER A 1 396 ? 6.918 3.488 -3.535 1 87.25 396 SER A O 1
ATOM 3263 N N . SER A 1 397 ? 5.832 1.645 -2.719 1 85.69 397 SER A N 1
ATOM 3264 C CA . SER A 1 397 ? 6.27 0.8 -3.826 1 85.69 397 SER A CA 1
ATOM 3265 C C . SER A 1 397 ? 5.617 1.223 -5.137 1 85.69 397 SER A C 1
ATOM 3267 O O . SER A 1 397 ? 6.199 1.055 -6.211 1 85.69 397 SER A O 1
ATOM 3269 N N . HIS A 1 398 ? 4.473 1.778 -5.055 1 83.81 398 HIS A N 1
ATOM 3270 C CA . HIS A 1 398 ? 3.74 2.201 -6.246 1 83.81 398 HIS A CA 1
ATOM 3271 C C . HIS A 1 398 ? 4.418 3.393 -6.914 1 83.81 398 HIS A C 1
ATOM 3273 O O . HIS A 1 398 ? 4.516 3.449 -8.141 1 83.81 398 HIS A O 1
ATOM 3279 N N . ILE A 1 399 ? 4.891 4.316 -6.133 1 88.56 399 ILE A N 1
ATOM 3280 C CA . ILE A 1 399 ? 5.594 5.473 -6.676 1 88.56 399 ILE A CA 1
ATOM 3281 C C . ILE A 1 399 ? 6.918 5.031 -7.293 1 88.56 399 ILE A C 1
ATOM 3283 O O . ILE A 1 399 ? 7.312 5.523 -8.352 1 88.56 399 ILE A O 1
ATOM 3287 N N . LEU A 1 400 ? 7.578 4.16 -6.617 1 89.88 400 LEU A N 1
ATOM 3288 C CA . LEU A 1 400 ? 8.82 3.604 -7.141 1 89.88 400 LEU A CA 1
ATOM 3289 C C . LEU A 1 400 ? 8.594 2.957 -8.5 1 89.88 400 LEU A C 1
ATOM 3291 O O . LEU A 1 400 ? 9.367 3.189 -9.438 1 89.88 400 LEU A O 1
ATOM 3295 N N . ASN A 1 401 ? 7.566 2.166 -8.586 1 85.94 401 ASN A N 1
ATOM 3296 C CA . ASN A 1 401 ? 7.227 1.513 -9.844 1 85.94 401 ASN A CA 1
ATOM 3297 C C . ASN A 1 401 ? 6.922 2.531 -10.945 1 85.94 401 ASN A C 1
ATOM 3299 O O . ASN A 1 401 ? 7.324 2.348 -12.094 1 85.94 401 ASN A O 1
ATOM 3303 N N . SER A 1 402 ? 6.199 3.498 -10.531 1 84.12 402 SER A N 1
ATOM 3304 C CA . SER A 1 402 ? 5.887 4.566 -11.477 1 84.12 402 SER A CA 1
ATOM 3305 C C . SER A 1 402 ? 7.156 5.176 -12.055 1 84.12 402 SER A C 1
ATOM 3307 O O . SER A 1 402 ? 7.238 5.422 -13.258 1 84.12 402 SER A O 1
ATOM 3309 N N . LYS A 1 403 ? 8.141 5.414 -11.273 1 87.25 403 LYS A N 1
ATOM 3310 C CA . LYS A 1 403 ? 9.414 5.984 -11.695 1 87.25 403 LYS A CA 1
ATOM 3311 C C . LYS A 1 403 ? 10.164 5.031 -12.625 1 87.25 403 LYS A C 1
ATOM 3313 O O . LYS A 1 403 ? 10.641 5.438 -13.688 1 87.25 403 LYS A O 1
ATOM 3318 N N . ILE A 1 404 ? 10.266 3.805 -12.273 1 85.56 404 ILE A N 1
ATOM 3319 C CA . ILE A 1 404 ? 11.023 2.811 -13.031 1 85.56 404 ILE A CA 1
ATOM 3320 C C . ILE A 1 404 ? 10.391 2.619 -14.406 1 85.56 404 ILE A C 1
ATOM 3322 O O . ILE A 1 404 ? 11.086 2.568 -15.422 1 85.56 404 ILE A O 1
ATOM 3326 N N . HIS A 1 405 ? 9.086 2.641 -14.469 1 79.5 405 HIS A N 1
ATOM 3327 C CA . HIS A 1 405 ? 8.398 2.324 -15.719 1 79.5 405 HIS A CA 1
ATOM 3328 C C . HIS A 1 405 ? 8.312 3.547 -16.625 1 79.5 405 HIS A C 1
ATOM 3330 O O . HIS A 1 405 ? 8.398 3.422 -17.844 1 79.5 405 HIS A O 1
ATOM 3336 N N . SER A 1 406 ? 8.102 4.66 -16 1 76.5 406 SER A N 1
ATOM 3337 C CA . SER A 1 406 ? 8.039 5.879 -16.797 1 76.5 406 SER A CA 1
ATOM 3338 C C . SER A 1 406 ? 9.406 6.25 -17.359 1 76.5 406 SER A C 1
ATOM 3340 O O . SER A 1 406 ? 9.508 6.766 -18.469 1 76.5 406 SER A O 1
ATOM 3342 N N . GLY A 1 407 ? 10.406 5.988 -16.609 1 75.62 407 GLY A N 1
ATOM 3343 C CA . GLY A 1 407 ? 11.758 6.328 -17.047 1 75.62 407 GLY A CA 1
ATOM 3344 C C . GLY A 1 407 ? 12.484 5.172 -17.703 1 75.62 407 GLY A C 1
ATOM 3345 O O . GLY A 1 407 ? 13.508 5.367 -18.359 1 75.62 407 GLY A O 1
ATOM 3346 N N . ASN A 1 408 ? 11.938 4.016 -17.531 1 80 408 ASN A N 1
ATOM 3347 C CA . ASN A 1 408 ? 12.539 2.773 -18.016 1 80 408 ASN A CA 1
ATOM 3348 C C . ASN A 1 408 ? 14 2.662 -17.594 1 80 408 ASN A C 1
ATOM 3350 O O . ASN A 1 408 ? 14.867 2.354 -18.422 1 80 408 ASN A O 1
ATOM 3354 N N . THR A 1 409 ? 14.336 3.043 -16.391 1 84.88 409 THR A N 1
ATOM 3355 C CA . THR A 1 409 ? 15.695 3 -15.867 1 84.88 409 THR A CA 1
ATOM 3356 C C . THR A 1 409 ? 15.68 2.947 -14.344 1 84.88 409 THR A C 1
ATOM 3358 O O . THR A 1 409 ? 14.703 3.352 -13.711 1 84.88 409 THR A O 1
ATOM 3361 N N . PHE A 1 410 ? 16.766 2.4 -13.781 1 88.31 410 PHE A N 1
ATOM 3362 C CA . PHE A 1 410 ? 16.984 2.43 -12.344 1 88.31 410 PHE A CA 1
ATOM 3363 C C . PHE A 1 410 ? 17.812 3.648 -11.953 1 88.31 410 PHE A C 1
ATOM 3365 O O . PHE A 1 410 ? 18.109 3.854 -10.766 1 88.31 410 PHE A O 1
ATOM 3372 N N . ASN A 1 411 ? 18.078 4.441 -12.914 1 88 411 ASN A N 1
ATOM 3373 C CA . ASN A 1 411 ? 18.938 5.586 -12.633 1 88 411 ASN A CA 1
ATOM 3374 C C . ASN A 1 411 ? 18.234 6.613 -11.75 1 88 411 ASN A C 1
ATOM 3376 O O . ASN A 1 411 ? 17.016 6.738 -11.797 1 88 411 ASN A O 1
ATOM 3380 N N . ASN A 1 412 ? 19 7.328 -10.953 1 90.5 412 ASN A N 1
ATOM 3381 C CA . ASN A 1 412 ? 18.531 8.43 -10.117 1 90.5 412 ASN A CA 1
ATOM 3382 C C . ASN A 1 412 ? 17.578 7.949 -9.023 1 90.5 412 ASN A C 1
ATOM 3384 O O . ASN A 1 412 ? 16.594 8.617 -8.719 1 90.5 412 ASN A O 1
ATOM 3388 N N . ILE A 1 413 ? 17.766 6.727 -8.633 1 92.25 413 ILE A N 1
ATOM 3389 C CA . ILE A 1 413 ? 17.047 6.188 -7.477 1 92.25 413 ILE A CA 1
ATOM 3390 C C . ILE A 1 413 ? 18.031 5.953 -6.332 1 92.25 413 ILE A C 1
ATOM 3392 O O . ILE A 1 413 ? 19.047 5.27 -6.508 1 92.25 413 ILE A O 1
ATOM 3396 N N . ASN A 1 414 ? 17.828 6.629 -5.27 1 96 414 ASN A N 1
ATOM 3397 C CA . ASN A 1 414 ? 18.625 6.449 -4.059 1 96 414 ASN A CA 1
ATOM 3398 C C . ASN A 1 414 ? 17.875 5.637 -3.01 1 96 414 ASN A C 1
ATOM 3400 O O . ASN A 1 414 ? 16.875 6.098 -2.461 1 96 414 ASN A O 1
ATOM 3404 N N . TYR A 1 415 ? 18.359 4.469 -2.781 1 94 415 TYR A N 1
ATOM 3405 C CA . TYR A 1 415 ? 17.797 3.631 -1.729 1 94 415 TYR A CA 1
ATOM 3406 C C . TYR A 1 415 ? 18.422 3.947 -0.379 1 94 415 TYR A C 1
ATOM 3408 O O . TYR A 1 415 ? 19.641 3.811 -0.208 1 94 415 TYR A O 1
ATOM 3416 N N . VAL A 1 416 ? 17.594 4.395 0.572 1 94.12 416 VAL A N 1
ATOM 3417 C CA . VAL A 1 416 ? 18.078 4.805 1.888 1 94.12 416 VAL A CA 1
ATOM 3418 C C . VAL A 1 416 ? 17.719 3.738 2.922 1 94.12 416 VAL A C 1
ATOM 3420 O O . VAL A 1 416 ? 16.562 3.33 3.023 1 94.12 416 VAL A O 1
ATOM 3423 N N . THR A 1 417 ? 18.672 3.283 3.607 1 89.62 417 THR A N 1
ATOM 3424 C CA . THR A 1 417 ? 18.5 2.281 4.652 1 89.62 417 THR A CA 1
ATOM 3425 C C . THR A 1 417 ? 19.359 2.609 5.871 1 89.62 417 THR A C 1
ATOM 3427 O O . THR A 1 417 ? 20.031 3.639 5.898 1 89.62 417 THR A O 1
ATOM 3430 N N . THR A 1 418 ? 19.172 1.823 6.934 1 83.44 418 THR A N 1
ATOM 3431 C CA . THR A 1 418 ? 19.969 2.002 8.148 1 83.44 418 THR A CA 1
ATOM 3432 C C . THR A 1 418 ? 20.891 0.805 8.375 1 83.44 418 THR A C 1
ATOM 3434 O O . THR A 1 418 ? 20.469 -0.344 8.227 1 83.44 418 THR A O 1
ATOM 3437 N N . LYS A 1 419 ? 22.109 1.054 8.523 1 81.38 419 LYS A N 1
ATOM 3438 C CA . LYS A 1 419 ? 23.094 0.039 8.883 1 81.38 419 LYS A CA 1
ATOM 3439 C C . LYS A 1 419 ? 23.984 0.517 10.031 1 81.38 419 LYS A C 1
ATOM 3441 O O . LYS A 1 419 ? 24.516 1.624 9.984 1 81.38 419 LYS A O 1
ATOM 3446 N N . ASN A 1 420 ? 24.125 -0.235 11.023 1 77.62 420 ASN A N 1
ATOM 3447 C CA . ASN A 1 420 ? 24.953 0.096 12.188 1 77.62 420 ASN A CA 1
ATOM 3448 C C . ASN A 1 420 ? 24.531 1.429 12.805 1 77.62 420 ASN A C 1
ATOM 3450 O O . ASN A 1 420 ? 25.375 2.275 13.086 1 77.62 420 ASN A O 1
ATOM 3454 N N . ASN A 1 421 ? 23.281 1.73 12.766 1 75.62 421 ASN A N 1
ATOM 3455 C CA . ASN A 1 421 ? 22.656 2.881 13.422 1 75.62 421 ASN A CA 1
ATOM 3456 C C . ASN A 1 421 ? 22.906 4.168 12.633 1 75.62 421 ASN A C 1
ATOM 3458 O O . ASN A 1 421 ? 22.734 5.266 13.172 1 75.62 421 ASN A O 1
ATOM 3462 N N . TYR A 1 422 ? 23.422 4.039 11.414 1 87 422 TYR A N 1
ATOM 3463 C CA . TYR A 1 422 ? 23.594 5.184 10.523 1 87 422 TYR A CA 1
ATOM 3464 C C . TYR A 1 422 ? 22.766 5.008 9.25 1 87 422 TYR A C 1
ATOM 3466 O O . TYR A 1 422 ? 22.516 3.879 8.828 1 87 422 TYR A O 1
ATOM 3474 N N . THR A 1 423 ? 22.391 6.117 8.75 1 91.12 423 THR A N 1
ATOM 3475 C CA . THR A 1 423 ? 21.75 6.09 7.445 1 91.12 423 THR A CA 1
ATOM 3476 C C . THR A 1 423 ? 22.734 5.711 6.352 1 91.12 423 THR A C 1
ATOM 3478 O O . THR A 1 423 ? 23.859 6.219 6.32 1 91.12 423 THR A O 1
ATOM 3481 N N . HIS A 1 424 ? 22.406 4.781 5.594 1 92.5 424 HIS A N 1
ATOM 3482 C CA . HIS A 1 424 ? 23.172 4.336 4.43 1 92.5 424 HIS A CA 1
ATOM 3483 C C . HIS A 1 424 ? 22.391 4.578 3.143 1 92.5 424 HIS A C 1
ATOM 3485 O O . HIS A 1 424 ? 21.172 4.371 3.098 1 92.5 424 HIS A O 1
ATOM 3491 N N . VAL A 1 425 ? 23.125 5.082 2.148 1 95.31 425 VAL A N 1
ATOM 3492 C CA . VAL A 1 425 ? 22.484 5.375 0.874 1 95.31 425 VAL A CA 1
ATOM 3493 C C . VAL A 1 425 ? 23.078 4.504 -0.224 1 95.31 425 VAL A C 1
ATOM 3495 O O . VAL A 1 425 ? 24.312 4.438 -0.374 1 95.31 425 VAL A O 1
ATOM 3498 N N . VAL A 1 426 ? 22.281 3.832 -0.951 1 93.19 426 VAL A N 1
ATOM 3499 C CA . VAL A 1 426 ? 22.688 3.049 -2.113 1 93.19 426 VAL A CA 1
ATOM 3500 C C . VAL A 1 426 ? 22.141 3.691 -3.387 1 93.19 426 VAL A C 1
ATOM 3502 O O . VAL A 1 426 ? 20.922 3.803 -3.559 1 93.19 426 VAL A O 1
ATOM 3505 N N . ASN A 1 427 ? 23.016 4.105 -4.207 1 93.56 427 ASN A N 1
ATOM 3506 C CA . ASN A 1 427 ? 22.609 4.676 -5.488 1 93.56 427 ASN A CA 1
ATOM 3507 C C . ASN A 1 427 ? 22.375 3.588 -6.531 1 93.56 427 ASN A C 1
ATOM 3509 O O . ASN A 1 427 ? 23.281 2.85 -6.898 1 93.56 427 ASN A O 1
ATOM 3513 N N . LEU A 1 428 ? 21.219 3.547 -7.004 1 91.38 428 LEU A N 1
ATOM 3514 C CA . LEU A 1 428 ? 20.875 2.545 -8.008 1 91.38 428 LEU A CA 1
ATOM 3515 C C . LEU A 1 428 ? 21.125 3.084 -9.414 1 91.38 428 LEU A C 1
ATOM 3517 O O . LEU A 1 428 ? 20.859 4.258 -9.688 1 91.38 428 LEU A O 1
ATOM 3521 N N . HIS A 1 429 ? 21.703 2.305 -10.227 1 88.81 429 HIS A N 1
ATOM 3522 C CA . HIS A 1 429 ? 21.953 2.547 -11.641 1 88.81 429 HIS A CA 1
ATOM 3523 C C . HIS A 1 429 ? 21.875 1.255 -12.445 1 88.81 429 HIS A C 1
ATOM 3525 O O . HIS A 1 429 ? 22.156 0.174 -11.93 1 88.81 429 HIS A O 1
ATOM 3531 N N . ASP A 1 430 ? 21.484 1.419 -13.641 1 88.81 430 ASP A N 1
ATOM 3532 C CA . ASP A 1 430 ? 21.438 0.249 -14.516 1 88.81 430 ASP A CA 1
ATOM 3533 C C . ASP A 1 430 ? 22.766 -0.485 -14.539 1 88.81 430 ASP A C 1
ATOM 3535 O O . ASP A 1 430 ? 22.812 -1.716 -14.492 1 88.81 430 ASP A O 1
ATOM 3539 N N . ASP A 1 431 ? 23.859 0.257 -14.414 1 87.44 431 ASP A N 1
ATOM 3540 C CA . ASP A 1 431 ? 25.188 -0.313 -14.539 1 87.44 431 ASP A CA 1
ATOM 3541 C C . ASP A 1 431 ? 25.594 -1.062 -13.266 1 87.44 431 ASP A C 1
ATOM 3543 O O . ASP A 1 431 ? 26.406 -1.98 -13.312 1 87.44 431 ASP A O 1
ATOM 3547 N N . ILE A 1 432 ? 25.125 -0.655 -12.211 1 85.75 432 ILE A N 1
ATOM 3548 C CA . ILE A 1 432 ? 25.453 -1.311 -10.945 1 85.75 432 ILE A CA 1
ATOM 3549 C C . ILE A 1 432 ? 24.609 -2.578 -10.789 1 85.75 432 ILE A C 1
ATOM 3551 O O . ILE A 1 432 ? 25.078 -3.572 -10.234 1 85.75 432 ILE A O 1
ATOM 3555 N N . ILE A 1 433 ? 23.438 -2.527 -11.289 1 87.12 433 ILE A N 1
ATOM 3556 C CA . ILE A 1 433 ? 22.531 -3.662 -11.164 1 87.12 433 ILE A CA 1
ATOM 3557 C C . ILE A 1 433 ? 22.984 -4.781 -12.102 1 87.12 433 ILE A C 1
ATOM 3559 O O . ILE A 1 433 ? 23.078 -5.941 -11.695 1 87.12 433 ILE A O 1
ATOM 3563 N N . ILE A 1 434 ? 23.188 -4.414 -13.297 1 88.12 434 ILE A N 1
ATOM 3564 C CA . ILE A 1 434 ? 23.766 -5.344 -14.266 1 88.12 434 ILE A CA 1
ATOM 3565 C C . ILE A 1 434 ? 24.984 -4.707 -14.93 1 88.12 434 ILE A C 1
ATOM 3567 O O . ILE A 1 434 ? 24.844 -3.895 -15.844 1 88.12 434 ILE A O 1
ATOM 3571 N N . PRO A 1 435 ? 26.094 -5.051 -14.5 1 85.06 435 PRO A N 1
ATOM 3572 C CA . PRO A 1 435 ? 27.328 -4.438 -14.992 1 85.06 435 PRO A CA 1
ATOM 3573 C C . PRO A 1 435 ? 27.516 -4.594 -16.5 1 85.06 435 PRO A C 1
ATOM 3575 O O . PRO A 1 435 ? 27.047 -5.574 -17.078 1 85.06 435 PRO A O 1
ATOM 3578 N N . LYS A 1 436 ? 28.219 -3.582 -17.047 1 82.5 436 LYS A N 1
ATOM 3579 C CA . LYS A 1 436 ? 28.484 -3.576 -18.484 1 82.5 436 LYS A CA 1
ATOM 3580 C C . LYS A 1 436 ? 29.469 -4.676 -18.875 1 82.5 436 LYS A C 1
ATOM 3582 O O . LYS A 1 436 ? 30.422 -4.945 -18.141 1 82.5 436 LYS A O 1
ATOM 3587 N N . SER A 1 437 ? 28.984 -5.473 -19.75 1 78.56 437 SER A N 1
ATOM 3588 C CA . SER A 1 437 ? 29.859 -6.477 -20.344 1 78.56 437 SER A CA 1
ATOM 3589 C C . SER A 1 437 ? 29.906 -6.352 -21.859 1 78.56 437 SER A C 1
ATOM 3591 O O . SER A 1 437 ? 28.859 -6.234 -22.5 1 78.56 437 SER A O 1
ATOM 3593 N N . GLU A 1 438 ? 31.047 -6.07 -22.438 1 70.94 438 GLU A N 1
ATOM 3594 C CA . GLU A 1 438 ? 31.188 -5.926 -23.875 1 70.94 438 GLU A CA 1
ATOM 3595 C C . GLU A 1 438 ? 30.688 -7.16 -24.609 1 70.94 438 GLU A C 1
ATOM 3597 O O . GLU A 1 438 ? 30.062 -7.043 -25.672 1 70.94 438 GLU A O 1
ATOM 3602 N N . LYS A 1 439 ? 30.891 -8.383 -24.203 1 69.44 439 LYS A N 1
ATOM 3603 C CA . LYS A 1 439 ? 30.578 -9.641 -24.859 1 69.44 439 LYS A CA 1
ATOM 3604 C C . LYS A 1 439 ? 29.094 -9.938 -24.797 1 69.44 439 LYS A C 1
ATOM 3606 O O . LYS A 1 439 ? 28.547 -10.625 -25.672 1 69.44 439 LYS A O 1
ATOM 3611 N N . LYS A 1 440 ? 28.422 -9.297 -23.875 1 81.25 440 LYS A N 1
ATOM 3612 C CA . LYS A 1 440 ? 27.016 -9.648 -23.656 1 81.25 440 LYS A CA 1
ATOM 3613 C C . LYS A 1 440 ? 26.141 -8.406 -23.562 1 81.25 440 LYS A C 1
ATOM 3615 O O . LYS A 1 440 ? 25.25 -8.336 -22.703 1 81.25 440 LYS A O 1
ATOM 3620 N N . ALA A 1 441 ? 26.406 -7.461 -24.328 1 81.88 441 ALA A N 1
ATOM 3621 C CA . ALA A 1 441 ? 25.703 -6.184 -24.266 1 81.88 441 ALA A CA 1
ATOM 3622 C C . ALA A 1 441 ? 24.219 -6.363 -24.531 1 81.88 441 ALA A C 1
ATOM 3624 O O . ALA A 1 441 ? 23.375 -5.785 -23.844 1 81.88 441 ALA A O 1
ATOM 3625 N N . HIS A 1 442 ? 23.938 -7.172 -25.484 1 82 442 HIS A N 1
ATOM 3626 C CA . HIS A 1 442 ? 22.531 -7.379 -25.844 1 82 442 HIS A CA 1
ATOM 3627 C C . HIS A 1 442 ? 21.781 -8.078 -24.734 1 82 442 HIS A C 1
ATOM 3629 O O . HIS A 1 442 ? 20.656 -7.691 -24.391 1 82 442 HIS A O 1
ATOM 3635 N N . LYS A 1 443 ? 22.359 -9.078 -24.156 1 84.56 443 LYS A N 1
ATOM 3636 C CA . LYS A 1 443 ? 21.734 -9.805 -23.062 1 84.56 443 LYS A CA 1
ATOM 3637 C C . LYS A 1 443 ? 21.516 -8.891 -21.859 1 84.56 443 LYS A C 1
ATOM 3639 O O . LYS A 1 443 ? 20.484 -8.969 -21.188 1 84.56 443 LYS A O 1
ATOM 3644 N N . ARG A 1 444 ? 22.453 -8.078 -21.688 1 87.19 444 ARG A N 1
ATOM 3645 C CA . ARG A 1 444 ? 22.359 -7.125 -20.578 1 87.19 444 ARG A CA 1
ATOM 3646 C C . ARG A 1 444 ? 21.141 -6.223 -20.75 1 87.19 444 ARG A C 1
ATOM 3648 O O . ARG A 1 444 ? 20.375 -6.02 -19.797 1 87.19 444 ARG A O 1
ATOM 3655 N N . GLU A 1 445 ? 21 -5.715 -21.891 1 85.69 445 GLU A N 1
ATOM 3656 C CA . GLU A 1 445 ? 19.875 -4.824 -22.156 1 85.69 445 GLU A CA 1
ATOM 3657 C C . GLU A 1 445 ? 18.547 -5.547 -21.984 1 85.69 445 GLU A C 1
ATOM 3659 O O . GLU A 1 445 ? 17.594 -4.973 -21.453 1 85.69 445 GLU A O 1
ATOM 3664 N N . GLN A 1 446 ? 18.531 -6.742 -22.391 1 85.12 446 GLN A N 1
ATOM 3665 C CA . GLN A 1 446 ? 17.312 -7.535 -22.25 1 85.12 446 GLN A CA 1
ATOM 3666 C C . GLN A 1 446 ? 17.016 -7.84 -20.797 1 85.12 446 GLN A C 1
ATOM 3668 O O . GLN A 1 446 ? 15.859 -7.75 -20.359 1 85.12 446 GLN A O 1
ATOM 3673 N N . ASP A 1 447 ? 18.047 -8.148 -20.062 1 86.12 447 ASP A N 1
ATOM 3674 C CA . ASP A 1 447 ? 17.875 -8.461 -18.641 1 86.12 447 ASP A CA 1
ATOM 3675 C C . ASP A 1 447 ? 17.391 -7.238 -17.875 1 86.12 447 ASP A C 1
ATOM 3677 O O . ASP A 1 447 ? 16.562 -7.363 -16.969 1 86.12 447 ASP A O 1
ATOM 3681 N N . LEU A 1 448 ? 17.922 -6.133 -18.281 1 87.81 448 LEU A N 1
ATOM 3682 C CA . LEU A 1 448 ? 17.5 -4.895 -17.625 1 87.81 448 LEU A CA 1
ATOM 3683 C C . LEU A 1 448 ? 16.047 -4.59 -17.922 1 87.81 448 LEU A C 1
ATOM 3685 O O . LEU A 1 448 ? 15.289 -4.211 -17.016 1 87.81 448 LEU A O 1
ATOM 3689 N N . LYS A 1 449 ? 15.711 -4.723 -19.109 1 85.75 449 LYS A N 1
ATOM 3690 C CA . LYS A 1 449 ? 14.32 -4.492 -19.5 1 85.75 449 LYS A CA 1
ATOM 3691 C C . LYS A 1 449 ? 13.375 -5.434 -18.766 1 85.75 449 LYS A C 1
ATOM 3693 O O . LYS A 1 449 ? 12.32 -5.016 -18.297 1 85.75 449 LYS A O 1
ATOM 3698 N N . PHE A 1 450 ? 13.805 -6.625 -18.688 1 85.31 450 PHE A N 1
ATOM 3699 C CA . PHE A 1 450 ? 13.016 -7.633 -17.984 1 85.31 450 PHE A CA 1
ATOM 3700 C C . PHE A 1 450 ? 12.875 -7.281 -16.516 1 85.31 450 PHE A C 1
ATOM 3702 O O . PHE A 1 450 ? 11.773 -7.32 -15.961 1 85.31 450 PHE A O 1
ATOM 3709 N N . LEU A 1 451 ? 13.945 -6.992 -15.984 1 87.12 451 LEU A N 1
ATOM 3710 C CA . LEU A 1 451 ? 13.969 -6.703 -14.555 1 87.12 451 LEU A CA 1
ATOM 3711 C C . LEU A 1 451 ? 13.039 -5.539 -14.219 1 87.12 451 LEU A C 1
ATOM 3713 O O . LEU A 1 451 ? 12.258 -5.617 -13.266 1 87.12 451 LEU A O 1
ATOM 3717 N N . LYS A 1 452 ? 13.078 -4.547 -14.984 1 86.06 452 LYS A N 1
ATOM 3718 C CA . LYS A 1 452 ? 12.273 -3.352 -14.766 1 86.06 452 LYS A CA 1
ATOM 3719 C C . LYS A 1 452 ? 10.781 -3.674 -14.828 1 86.06 452 LYS A C 1
ATOM 3721 O O . LYS A 1 452 ? 10.023 -3.289 -13.938 1 86.06 452 LYS A O 1
ATOM 3726 N N . LYS A 1 453 ? 10.414 -4.418 -15.734 1 82.5 453 LYS A N 1
ATOM 3727 C CA . LYS A 1 453 ? 9.008 -4.746 -15.906 1 82.5 453 LYS A CA 1
ATOM 3728 C C . LYS A 1 453 ? 8.555 -5.789 -14.891 1 82.5 453 LYS A C 1
ATOM 3730 O O . LYS A 1 453 ? 7.438 -5.723 -14.375 1 82.5 453 LYS A O 1
ATOM 3735 N N . HIS A 1 454 ? 9.469 -6.68 -14.656 1 83.12 454 HIS A N 1
ATOM 3736 C CA . HIS A 1 454 ? 9.133 -7.773 -13.75 1 83.12 454 HIS A CA 1
ATOM 3737 C C . HIS A 1 454 ? 8.922 -7.262 -12.328 1 83.12 454 HIS A C 1
ATOM 3739 O O . HIS A 1 454 ? 8.086 -7.793 -11.594 1 83.12 454 HIS A O 1
ATOM 3745 N N . ILE A 1 455 ? 9.633 -6.281 -11.984 1 84 455 ILE A N 1
ATOM 3746 C CA . ILE A 1 455 ? 9.492 -5.695 -10.656 1 84 455 ILE A CA 1
ATOM 3747 C C . ILE A 1 455 ? 8.086 -5.125 -10.492 1 84 455 ILE A C 1
ATOM 3749 O O . ILE A 1 455 ? 7.453 -5.305 -9.445 1 84 455 ILE A O 1
ATOM 3753 N N . LYS A 1 456 ? 7.602 -4.566 -11.461 1 77.69 456 LYS A N 1
ATOM 3754 C CA . LYS A 1 456 ? 6.258 -3.998 -11.43 1 77.69 456 LYS A CA 1
ATOM 3755 C C . LYS A 1 456 ? 5.207 -5.086 -11.227 1 77.69 456 LYS A C 1
ATOM 3757 O O . LYS A 1 456 ? 4.254 -4.902 -10.461 1 77.69 456 LYS A O 1
ATOM 3762 N N . TYR A 1 457 ? 5.473 -6.184 -11.773 1 75.5 457 TYR A N 1
ATOM 3763 C CA . TYR A 1 457 ? 4.441 -7.211 -11.82 1 75.5 457 TYR A CA 1
ATOM 3764 C C . TYR A 1 457 ? 4.496 -8.102 -10.586 1 75.5 457 TYR A C 1
ATOM 3766 O O . TYR A 1 457 ? 3.467 -8.609 -10.133 1 75.5 457 TYR A O 1
ATOM 3774 N N . LYS A 1 458 ? 5.648 -8.25 -10.016 1 73.69 458 LYS A N 1
ATOM 3775 C CA . LYS A 1 458 ? 5.734 -9.367 -9.086 1 73.69 458 LYS A CA 1
ATOM 3776 C C . LYS A 1 458 ? 6.371 -8.938 -7.77 1 73.69 458 LYS A C 1
ATOM 3778 O O . LYS A 1 458 ? 6.141 -9.562 -6.73 1 73.69 458 LYS A O 1
ATOM 3783 N N . VAL A 1 459 ? 7.246 -7.949 -7.812 1 71.81 459 VAL A N 1
ATOM 3784 C CA . VAL A 1 459 ? 8.094 -7.805 -6.629 1 71.81 459 VAL A CA 1
ATOM 3785 C C . VAL A 1 459 ? 8.133 -6.344 -6.195 1 71.81 459 VAL A C 1
ATOM 3787 O O . VAL A 1 459 ? 9.188 -5.824 -5.832 1 71.81 459 VAL A O 1
ATOM 3790 N N . SER A 1 460 ? 7.102 -5.68 -6.184 1 72.88 460 SER A N 1
ATOM 3791 C CA . SER A 1 460 ? 7.109 -4.25 -5.906 1 72.88 460 SER A CA 1
ATOM 3792 C C . SER A 1 460 ? 7.492 -3.969 -4.457 1 72.88 460 SER A C 1
ATOM 3794 O O . SER A 1 460 ? 8.055 -2.914 -4.148 1 72.88 460 SER A O 1
ATOM 3796 N N . GLU A 1 461 ? 7.383 -4.945 -3.637 1 78.75 461 GLU A N 1
ATOM 3797 C CA . GLU A 1 461 ? 7.613 -4.754 -2.209 1 78.75 461 GLU A CA 1
ATOM 3798 C C . GLU A 1 461 ? 9.078 -5.004 -1.848 1 78.75 461 GLU A C 1
ATOM 3800 O O . GLU A 1 461 ? 9.477 -4.809 -0.7 1 78.75 461 GLU A O 1
ATOM 3805 N N . LEU A 1 462 ? 9.828 -5.344 -2.805 1 85.25 462 LEU A N 1
ATOM 3806 C CA . LEU A 1 462 ? 11.211 -5.75 -2.607 1 85.25 462 LEU A CA 1
ATOM 3807 C C . LEU A 1 462 ? 11.984 -4.688 -1.829 1 85.25 462 LEU A C 1
ATOM 3809 O O . LEU A 1 462 ? 12.742 -5.016 -0.91 1 85.25 462 LEU A O 1
ATOM 3813 N N . PHE A 1 463 ? 11.711 -3.416 -2.006 1 85.94 463 PHE A N 1
ATOM 3814 C CA . PHE A 1 463 ? 12.508 -2.305 -1.501 1 85.94 463 PHE A CA 1
ATOM 3815 C C . PHE A 1 463 ? 12.094 -1.94 -0.081 1 85.94 463 PHE A C 1
ATOM 3817 O O . PHE A 1 463 ? 12.805 -1.212 0.612 1 85.94 463 PHE A O 1
ATOM 3824 N N . PHE A 1 464 ? 11.039 -2.475 0.388 1 83.62 464 PHE A N 1
ATOM 3825 C CA . PHE A 1 464 ? 10.508 -2.037 1.675 1 83.62 464 PHE A CA 1
ATOM 3826 C C . PHE A 1 464 ? 10.406 -3.211 2.643 1 83.62 464 PHE A C 1
ATOM 3828 O O . PHE A 1 464 ? 9.961 -3.045 3.781 1 83.62 464 PHE A O 1
ATOM 3835 N N . SER A 1 465 ? 10.836 -4.379 2.141 1 86.25 465 SER A N 1
ATOM 3836 C CA . SER A 1 465 ? 10.812 -5.562 2.988 1 86.25 465 SER A CA 1
ATOM 3837 C C . SER A 1 465 ? 11.984 -5.578 3.959 1 86.25 465 SER A C 1
ATOM 3839 O O . SER A 1 465 ? 13.07 -5.086 3.637 1 86.25 465 SER A O 1
ATOM 3841 N N . ASP A 1 466 ? 11.734 -6.121 5.156 1 85.44 466 ASP A N 1
ATOM 3842 C CA . ASP A 1 466 ? 12.836 -6.336 6.094 1 85.44 466 ASP A CA 1
ATOM 3843 C C . ASP A 1 466 ? 13.742 -7.469 5.629 1 85.44 466 ASP A C 1
ATOM 3845 O O . ASP A 1 466 ? 14.938 -7.477 5.922 1 85.44 466 ASP A O 1
ATOM 3849 N N . ALA A 1 467 ? 13.125 -8.375 5.004 1 92.19 467 ALA A N 1
ATOM 3850 C CA . ALA A 1 467 ? 13.828 -9.523 4.426 1 92.19 467 ALA A CA 1
ATOM 3851 C C . ALA A 1 467 ? 13.07 -10.07 3.219 1 92.19 467 ALA A C 1
ATOM 3853 O O . ALA A 1 467 ? 11.875 -9.828 3.064 1 92.19 467 ALA A O 1
ATOM 3854 N N . ILE A 1 468 ? 13.844 -10.797 2.402 1 92.69 468 ILE A N 1
ATOM 3855 C CA . ILE A 1 468 ? 13.258 -11.312 1.172 1 92.69 468 ILE A CA 1
ATOM 3856 C C . ILE A 1 468 ? 13.508 -12.82 1.079 1 92.69 468 ILE A C 1
ATOM 3858 O O . ILE A 1 468 ? 14.594 -13.297 1.415 1 92.69 468 ILE A O 1
ATOM 3862 N N . ILE A 1 469 ? 12.484 -13.531 0.617 1 95.56 469 ILE A N 1
ATOM 3863 C CA . ILE A 1 469 ? 12.617 -14.953 0.33 1 95.56 469 ILE A CA 1
ATOM 3864 C C . ILE A 1 469 ? 12.25 -15.219 -1.127 1 95.56 469 ILE A C 1
ATOM 3866 O O . ILE A 1 469 ? 11.125 -14.938 -1.554 1 95.56 469 ILE A O 1
ATOM 3870 N N . PHE A 1 470 ? 13.172 -15.727 -1.867 1 92.25 470 PHE A N 1
ATOM 3871 C CA . PHE A 1 470 ? 12.914 -16.172 -3.232 1 92.25 470 PHE A CA 1
ATOM 3872 C C . PHE A 1 470 ? 12.703 -17.688 -3.279 1 92.25 470 PHE A C 1
ATOM 3874 O O . PHE A 1 470 ? 13.5 -18.438 -2.723 1 92.25 470 PHE A O 1
ATOM 3881 N N . VAL A 1 471 ? 11.617 -18.016 -3.922 1 93.19 471 VAL A N 1
ATOM 3882 C CA . VAL A 1 471 ? 11.336 -19.453 -4.078 1 93.19 471 VAL A CA 1
ATOM 3883 C C . VAL A 1 471 ? 11.117 -19.766 -5.555 1 93.19 471 VAL A C 1
ATOM 3885 O O . VAL A 1 471 ? 10.922 -18.875 -6.375 1 93.19 471 VAL A O 1
ATOM 3888 N N . GLU A 1 472 ? 11.141 -20.984 -5.875 1 86.81 472 GLU A N 1
ATOM 3889 C CA . GLU A 1 472 ? 11.039 -21.375 -7.277 1 86.81 472 GLU A CA 1
ATOM 3890 C C . GLU A 1 472 ? 9.633 -21.875 -7.613 1 86.81 472 GLU A C 1
ATOM 3892 O O . GLU A 1 472 ? 9.172 -21.734 -8.75 1 86.81 472 GLU A O 1
ATOM 3897 N N . GLY A 1 473 ? 8.953 -22.344 -6.641 1 86.5 473 GLY A N 1
ATOM 3898 C CA . GLY A 1 473 ? 7.672 -22.969 -6.922 1 86.5 473 GLY A CA 1
ATOM 3899 C C . GLY A 1 473 ? 6.52 -22.344 -6.172 1 86.5 473 GLY A C 1
ATOM 3900 O O . GLY A 1 473 ? 6.727 -21.641 -5.18 1 86.5 473 GLY A O 1
ATOM 3901 N N . VAL A 1 474 ? 5.359 -22.672 -6.695 1 84.56 474 VAL A N 1
ATOM 3902 C CA . VAL A 1 474 ? 4.121 -22.125 -6.141 1 84.56 474 VAL A CA 1
ATOM 3903 C C . VAL A 1 474 ? 3.842 -22.766 -4.781 1 84.56 474 VAL A C 1
ATOM 3905 O O . VAL A 1 474 ? 3.293 -22.109 -3.889 1 84.56 474 VAL A O 1
ATOM 3908 N N . THR A 1 475 ? 4.266 -24 -4.602 1 90.75 475 THR A N 1
ATOM 3909 C CA . THR A 1 475 ? 4.008 -24.688 -3.342 1 90.75 475 THR A CA 1
ATOM 3910 C C . THR A 1 475 ? 4.746 -24 -2.191 1 90.75 475 THR A C 1
ATOM 3912 O O . THR A 1 475 ? 4.16 -23.75 -1.139 1 90.75 475 THR A O 1
ATOM 3915 N N . GLU A 1 476 ? 6.004 -23.703 -2.467 1 93.12 476 GLU A N 1
ATOM 3916 C CA . GLU A 1 476 ? 6.789 -23 -1.462 1 93.12 476 GLU A CA 1
ATOM 3917 C C . GLU A 1 476 ? 6.191 -21.625 -1.16 1 93.12 476 GLU A C 1
ATOM 3919 O O . GLU A 1 476 ? 6.055 -21.25 0.004 1 93.12 476 GLU A O 1
ATOM 3924 N N . GLU A 1 477 ? 5.891 -20.938 -2.156 1 89.69 477 GLU A N 1
ATOM 3925 C CA . GLU A 1 477 ? 5.363 -19.594 -2.006 1 89.69 477 GLU A CA 1
ATOM 3926 C C . GLU A 1 477 ? 4.125 -19.578 -1.116 1 89.69 477 GLU A C 1
ATOM 3928 O O . GLU A 1 477 ? 3.982 -18.703 -0.253 1 89.69 477 GLU A O 1
ATOM 3933 N N . THR A 1 478 ? 3.293 -20.531 -1.335 1 88.19 478 THR A N 1
ATOM 3934 C CA . THR A 1 478 ? 2.021 -20.609 -0.621 1 88.19 478 THR A CA 1
ATOM 3935 C C . THR A 1 478 ? 2.238 -21.031 0.83 1 88.19 478 THR A C 1
ATOM 3937 O O . THR A 1 478 ? 1.716 -20.391 1.749 1 88.19 478 THR A O 1
ATOM 3940 N N . LEU A 1 479 ? 3.008 -22 1.097 1 93.56 479 LEU A N 1
ATOM 3941 C CA . LEU A 1 479 ? 3.111 -22.594 2.424 1 93.56 479 LEU A CA 1
ATOM 3942 C C . LEU A 1 479 ? 4.016 -21.766 3.326 1 93.56 479 LEU A C 1
ATOM 3944 O O . LEU A 1 479 ? 3.799 -21.703 4.539 1 93.56 479 LEU A O 1
ATOM 3948 N N . LEU A 1 480 ? 5.016 -21.172 2.723 1 94.81 480 LEU A N 1
ATOM 3949 C CA . LEU A 1 480 ? 5.988 -20.438 3.529 1 94.81 480 LEU A CA 1
ATOM 3950 C C . LEU A 1 480 ? 5.332 -19.25 4.215 1 94.81 480 LEU A C 1
ATOM 3952 O O . LEU A 1 480 ? 5.715 -18.875 5.328 1 94.81 480 LEU A O 1
ATOM 3956 N N . LYS A 1 481 ? 4.426 -18.672 3.592 1 89.12 481 LYS A N 1
ATOM 3957 C CA . LYS A 1 481 ? 3.725 -17.547 4.199 1 89.12 481 LYS A CA 1
ATOM 3958 C C . LYS A 1 481 ? 3.068 -17.953 5.516 1 89.12 481 LYS A C 1
ATOM 3960 O O . LYS A 1 481 ? 3.102 -17.203 6.492 1 89.12 481 LYS A O 1
ATOM 3965 N N . TYR A 1 482 ? 2.514 -19.125 5.543 1 90.19 482 TYR A N 1
ATOM 3966 C CA . TYR A 1 482 ? 1.905 -19.656 6.762 1 90.19 482 TYR A CA 1
ATOM 3967 C C . TYR A 1 482 ? 2.955 -19.875 7.844 1 90.19 482 TYR A C 1
ATOM 3969 O O . TYR A 1 482 ? 2.766 -19.469 8.992 1 90.19 482 TYR A O 1
ATOM 3977 N N . TYR A 1 483 ? 4.023 -20.516 7.445 1 94.31 483 TYR A N 1
ATOM 3978 C CA . TYR A 1 483 ? 5.059 -20.859 8.414 1 94.31 483 TYR A CA 1
ATOM 3979 C C . TYR A 1 483 ? 5.699 -19.594 8.992 1 94.31 483 TYR A C 1
ATOM 3981 O O . TYR A 1 483 ? 6.055 -19.562 10.172 1 94.31 483 TYR A O 1
ATOM 3989 N N . ILE A 1 484 ? 5.855 -18.578 8.203 1 92 484 ILE A N 1
ATOM 3990 C CA . ILE A 1 484 ? 6.43 -17.312 8.656 1 92 484 ILE A CA 1
ATOM 3991 C C . ILE A 1 484 ? 5.48 -16.641 9.641 1 92 484 ILE A C 1
ATOM 3993 O O . ILE A 1 484 ? 5.914 -16.125 10.68 1 92 484 ILE A O 1
ATOM 3997 N N . ASP A 1 485 ? 4.246 -16.656 9.305 1 83.81 485 ASP A N 1
ATOM 3998 C CA . ASP A 1 485 ? 3.23 -16.047 10.156 1 83.81 485 ASP A CA 1
ATOM 3999 C C . ASP A 1 485 ? 3.154 -16.75 11.508 1 83.81 485 ASP A C 1
ATOM 4001 O O . ASP A 1 485 ? 2.83 -16.141 12.523 1 83.81 485 ASP A O 1
ATOM 4005 N N . ASP A 1 486 ? 3.404 -18.047 11.461 1 87.94 486 ASP A N 1
ATOM 4006 C CA . ASP A 1 486 ? 3.309 -18.859 12.664 1 87.94 486 ASP A CA 1
ATOM 4007 C C . ASP A 1 486 ? 4.59 -18.766 13.492 1 87.94 486 ASP A C 1
ATOM 4009 O O . ASP A 1 486 ? 4.625 -19.203 14.641 1 87.94 486 ASP A O 1
ATOM 4013 N N . ASN A 1 487 ? 5.598 -18.203 12.945 1 89.81 487 ASN A N 1
ATOM 4014 C CA . ASN A 1 487 ? 6.871 -18.062 13.648 1 89.81 487 ASN A CA 1
ATOM 4015 C C . ASN A 1 487 ? 6.91 -16.766 14.469 1 89.81 487 ASN A C 1
ATOM 4017 O O . ASN A 1 487 ? 6.895 -15.672 13.906 1 89.81 487 ASN A O 1
ATOM 4021 N N . ASN A 1 488 ? 7.102 -16.828 15.727 1 81.44 488 ASN A N 1
ATOM 4022 C CA . ASN A 1 488 ? 7.012 -15.711 16.656 1 81.44 488 ASN A CA 1
ATOM 4023 C C . ASN A 1 488 ? 8.133 -14.703 16.406 1 81.44 488 ASN A C 1
ATOM 4025 O O . ASN A 1 488 ? 7.992 -13.523 16.75 1 81.44 488 ASN A O 1
ATOM 4029 N N . LYS A 1 489 ? 9.211 -15.172 15.883 1 83.25 489 LYS A N 1
ATOM 4030 C CA . LYS A 1 489 ? 10.336 -14.281 15.625 1 83.25 489 LYS A CA 1
ATOM 4031 C C . LYS A 1 489 ? 10.18 -13.57 14.281 1 83.25 489 LYS A C 1
ATOM 4033 O O . LYS A 1 489 ? 10.414 -12.367 14.18 1 83.25 489 LYS A O 1
ATOM 4038 N N . LEU A 1 490 ? 9.719 -14.328 13.328 1 88.12 490 LEU A N 1
ATOM 4039 C CA . LEU A 1 490 ? 9.695 -13.805 11.969 1 88.12 490 LEU A CA 1
ATOM 4040 C C . LEU A 1 490 ? 8.43 -12.984 11.719 1 88.12 490 LEU A C 1
ATOM 4042 O O . LEU A 1 490 ? 8.422 -12.094 10.867 1 88.12 490 LEU A O 1
ATOM 4046 N N . ASN A 1 491 ? 7.336 -13.25 12.461 1 80.62 491 ASN A N 1
ATOM 4047 C CA . ASN A 1 491 ? 6.055 -12.609 12.195 1 80.62 491 ASN A CA 1
ATOM 4048 C C . ASN A 1 491 ? 6.051 -11.156 12.656 1 80.62 491 ASN A C 1
ATOM 4050 O O . ASN A 1 491 ? 5.066 -10.438 12.453 1 80.62 491 ASN A O 1
ATOM 4054 N N . LYS A 1 492 ? 7.188 -10.648 13.203 1 72.44 492 LYS A N 1
ATOM 4055 C CA . LYS A 1 492 ? 7.336 -9.266 13.625 1 72.44 492 LYS A CA 1
ATOM 4056 C C . LYS A 1 492 ? 7.922 -8.406 12.508 1 72.44 492 LYS A C 1
ATOM 4058 O O . LYS A 1 492 ? 7.969 -7.18 12.617 1 72.44 492 LYS A O 1
ATOM 4063 N N . TYR A 1 493 ? 8.344 -9.07 11.5 1 77.88 493 TYR A N 1
ATOM 4064 C CA . TYR A 1 493 ? 9 -8.383 10.391 1 77.88 493 TYR A CA 1
ATOM 4065 C C . TYR A 1 493 ? 8.18 -8.492 9.117 1 77.88 493 TYR A C 1
ATOM 4067 O O . TYR A 1 493 ? 7.348 -9.391 8.984 1 77.88 493 TYR A O 1
ATOM 4075 N N . TYR A 1 494 ? 8.398 -7.543 8.32 1 80.44 494 TYR A N 1
ATOM 4076 C CA . TYR A 1 494 ? 7.785 -7.602 7 1 80.44 494 TYR A CA 1
ATOM 4077 C C . TYR A 1 494 ? 8.648 -8.398 6.031 1 80.44 494 TYR A C 1
ATOM 4079 O O . TYR A 1 494 ? 9.547 -7.852 5.395 1 80.44 494 TYR A O 1
ATOM 4087 N N . ILE A 1 495 ? 8.281 -9.656 5.832 1 89.56 495 ILE A N 1
ATOM 4088 C CA . ILE A 1 495 ? 9.047 -10.555 4.973 1 89.56 495 ILE A CA 1
ATOM 4089 C C . ILE A 1 495 ? 8.266 -10.828 3.688 1 89.56 495 ILE A C 1
ATOM 4091 O O . ILE A 1 495 ? 7.109 -11.242 3.734 1 89.56 495 ILE A O 1
ATOM 4095 N N . SER A 1 496 ? 8.898 -10.547 2.596 1 87.88 496 SER A N 1
ATOM 4096 C CA . SER A 1 496 ? 8.258 -10.797 1.31 1 87.88 496 SER A CA 1
ATOM 4097 C C . SER A 1 496 ? 8.719 -12.117 0.708 1 87.88 496 SER A C 1
ATOM 4099 O O . SER A 1 496 ? 9.906 -12.438 0.739 1 87.88 496 SER A O 1
ATOM 4101 N N . VAL A 1 497 ? 7.75 -12.883 0.181 1 91.56 497 VAL A N 1
ATOM 4102 C CA . VAL A 1 497 ? 8.039 -14.148 -0.491 1 91.56 497 VAL A CA 1
ATOM 4103 C C . VAL A 1 497 ? 7.684 -14.039 -1.972 1 91.56 497 VAL A C 1
ATOM 4105 O O . VAL A 1 497 ? 6.535 -13.773 -2.32 1 91.56 497 VAL A O 1
ATOM 4108 N N . PHE A 1 498 ? 8.719 -14.266 -2.818 1 88.06 498 PHE A N 1
ATOM 4109 C CA . PHE A 1 498 ? 8.5 -14.125 -4.254 1 88.06 498 PHE A CA 1
ATOM 4110 C C . PHE A 1 498 ? 8.805 -15.438 -4.973 1 88.06 498 PHE A C 1
ATOM 4112 O O . PHE A 1 498 ? 9.836 -16.062 -4.719 1 88.06 498 PHE A O 1
ATOM 4119 N N . ASN A 1 499 ? 7.871 -15.797 -5.891 1 87.75 499 ASN A N 1
ATOM 4120 C CA . ASN A 1 499 ? 8.094 -16.953 -6.754 1 87.75 499 ASN A CA 1
ATOM 4121 C C . ASN A 1 499 ? 8.781 -16.547 -8.055 1 87.75 499 ASN A C 1
ATOM 4123 O O . ASN A 1 499 ? 8.133 -16.031 -8.969 1 87.75 499 ASN A O 1
ATOM 4127 N N . ILE A 1 500 ? 10.047 -16.797 -8.047 1 78 500 ILE A N 1
ATOM 4128 C CA . ILE A 1 500 ? 10.82 -16.5 -9.242 1 78 500 ILE A CA 1
ATOM 4129 C C . ILE A 1 500 ? 11.648 -17.719 -9.633 1 78 500 ILE A C 1
ATOM 4131 O O . ILE A 1 500 ? 12.32 -18.312 -8.789 1 78 500 ILE A O 1
ATOM 4135 N N . ASP A 1 501 ? 11.445 -18.078 -10.82 1 73.25 501 ASP A N 1
ATOM 4136 C CA . ASP A 1 501 ? 12.164 -19.266 -11.258 1 73.25 501 ASP A CA 1
ATOM 4137 C C . ASP A 1 501 ? 13.672 -19.047 -11.219 1 73.25 501 ASP A C 1
ATOM 4139 O O . ASP A 1 501 ? 14.133 -17.906 -11.148 1 73.25 501 ASP A O 1
ATOM 4143 N N . GLY A 1 502 ? 14.406 -20.078 -11.234 1 63.97 502 GLY A N 1
ATOM 4144 C CA . GLY A 1 502 ? 15.836 -20.062 -10.992 1 63.97 502 GLY A CA 1
ATOM 4145 C C . GLY A 1 502 ? 16.609 -19.25 -12.016 1 63.97 502 GLY A C 1
ATOM 4146 O O . GLY A 1 502 ? 17.469 -18.453 -11.648 1 63.97 502 GLY A O 1
ATOM 4147 N N . ALA A 1 503 ? 16.281 -19.328 -13.25 1 66.88 503 ALA A N 1
ATOM 4148 C CA . ALA A 1 503 ? 17.078 -18.656 -14.289 1 66.88 503 ALA A CA 1
ATOM 4149 C C . ALA A 1 503 ? 16.797 -17.156 -14.305 1 66.88 503 ALA A C 1
ATOM 4151 O O . ALA A 1 503 ? 17.734 -16.359 -14.312 1 66.88 503 ALA A O 1
ATOM 4152 N N . HIS A 1 504 ? 15.641 -16.859 -14.18 1 73.06 504 HIS A N 1
ATOM 4153 C CA . HIS A 1 504 ? 15.258 -15.461 -14.234 1 73.06 504 HIS A CA 1
ATOM 4154 C C . HIS A 1 504 ? 15.477 -14.773 -12.883 1 73.06 504 HIS A C 1
ATOM 4156 O O . HIS A 1 504 ? 15.625 -13.555 -12.82 1 73.06 504 HIS A O 1
ATOM 4162 N N . GLY A 1 505 ? 15.484 -15.594 -11.914 1 77.5 505 GLY A N 1
ATOM 4163 C CA . GLY A 1 505 ? 15.711 -15.055 -10.578 1 77.5 505 GLY A CA 1
ATOM 4164 C C . GLY A 1 505 ? 17.125 -14.531 -10.375 1 77.5 505 GLY A C 1
ATOM 4165 O O . GLY A 1 505 ? 17.344 -13.633 -9.555 1 77.5 505 GLY A O 1
ATOM 4166 N N . MET A 1 506 ? 17.984 -14.977 -11.211 1 80.94 506 MET A N 1
ATOM 4167 C CA . MET A 1 506 ? 19.391 -14.609 -11.062 1 80.94 506 MET A CA 1
ATOM 4168 C C . MET A 1 506 ? 19.609 -13.133 -11.383 1 80.94 506 MET A C 1
ATOM 4170 O O . MET A 1 506 ? 20.547 -12.516 -10.859 1 80.94 506 MET A O 1
ATOM 4174 N N . VAL A 1 507 ? 18.734 -12.68 -12.172 1 81.62 507 VAL A N 1
ATOM 4175 C CA . VAL A 1 507 ? 18.844 -11.281 -12.578 1 81.62 507 VAL A CA 1
ATOM 4176 C C . VAL A 1 507 ? 18.688 -10.375 -11.359 1 81.62 507 VAL A C 1
ATOM 4178 O O . VAL A 1 507 ? 19.188 -9.242 -11.344 1 81.62 507 VAL A O 1
ATOM 4181 N N . TYR A 1 508 ? 18.094 -10.922 -10.242 1 88.06 508 TYR A N 1
ATOM 4182 C CA . TYR A 1 508 ? 17.812 -10.133 -9.047 1 88.06 508 TYR A CA 1
ATOM 4183 C C . TYR A 1 508 ? 18.984 -10.172 -8.078 1 88.06 508 TYR A C 1
ATOM 4185 O O . TYR A 1 508 ? 19.047 -9.375 -7.137 1 88.06 508 TYR A O 1
ATOM 4193 N N . HIS A 1 509 ? 19.891 -11.125 -8.312 1 86.69 509 HIS A N 1
ATOM 4194 C CA . HIS A 1 509 ? 20.891 -11.398 -7.293 1 86.69 509 HIS A CA 1
ATOM 4195 C C . HIS A 1 509 ? 21.781 -10.172 -7.043 1 86.69 509 HIS A C 1
ATOM 4197 O O . HIS A 1 509 ? 22.031 -9.812 -5.895 1 86.69 509 HIS A O 1
ATOM 4203 N N . ASN A 1 510 ? 22.156 -9.492 -8.062 1 87 510 ASN A N 1
ATOM 4204 C CA . ASN A 1 510 ? 22.969 -8.297 -7.902 1 87 510 ASN A CA 1
ATOM 4205 C C . ASN A 1 510 ? 22.203 -7.176 -7.207 1 87 510 ASN A C 1
ATOM 4207 O O . ASN A 1 510 ? 22.75 -6.457 -6.375 1 87 510 ASN A O 1
ATOM 4211 N N . LEU A 1 511 ? 21.016 -7.055 -7.609 1 89.19 511 LEU A N 1
ATOM 4212 C CA . LEU A 1 511 ? 20.172 -6.035 -7 1 89.19 511 LEU A CA 1
ATOM 4213 C C . LEU A 1 511 ? 20.016 -6.277 -5.504 1 89.19 511 LEU A C 1
ATOM 4215 O O . LEU A 1 511 ? 20.125 -5.344 -4.707 1 89.19 511 LEU A O 1
ATOM 4219 N N . ILE A 1 512 ? 19.859 -7.488 -5.133 1 89.56 512 ILE A N 1
ATOM 4220 C CA . ILE A 1 512 ? 19.656 -7.844 -3.734 1 89.56 512 ILE A CA 1
ATOM 4221 C C . ILE A 1 512 ? 20.938 -7.578 -2.945 1 89.56 512 ILE A C 1
ATOM 4223 O O . ILE A 1 512 ? 20.891 -7.113 -1.805 1 89.56 512 ILE A O 1
ATOM 4227 N N . GLU A 1 513 ? 21.953 -7.891 -3.549 1 88.94 513 GLU A N 1
ATOM 4228 C CA . GLU A 1 513 ? 23.25 -7.648 -2.9 1 88.94 513 GLU A CA 1
ATOM 4229 C C . GLU A 1 513 ? 23.453 -6.16 -2.637 1 88.94 513 GLU A C 1
ATOM 4231 O O . GLU A 1 513 ? 23.922 -5.777 -1.561 1 88.94 513 GLU A O 1
ATOM 4236 N N . ILE A 1 514 ? 23.125 -5.41 -3.574 1 88.88 514 ILE A N 1
ATOM 4237 C CA . ILE A 1 514 ? 23.328 -3.971 -3.488 1 88.88 514 ILE A CA 1
ATOM 4238 C C . ILE A 1 514 ? 22.406 -3.377 -2.434 1 88.88 514 ILE A C 1
ATOM 4240 O O . ILE A 1 514 ? 22.781 -2.436 -1.727 1 88.88 514 ILE A O 1
ATOM 4244 N N . LEU A 1 515 ? 21.203 -3.914 -2.293 1 88.75 515 LEU A N 1
ATOM 4245 C CA . LEU A 1 515 ? 20.219 -3.395 -1.341 1 88.75 515 LEU A CA 1
ATOM 4246 C C . LEU A 1 515 ? 20.609 -3.762 0.088 1 88.75 515 LEU A C 1
ATOM 4248 O O . LEU A 1 515 ? 20.109 -3.158 1.044 1 88.75 515 LEU A O 1
ATOM 4252 N N . GLN A 1 516 ? 21.391 -4.742 0.208 1 87.19 516 GLN A N 1
ATOM 4253 C CA . GLN A 1 516 ? 21.906 -5.203 1.493 1 87.19 516 GLN A CA 1
ATOM 4254 C C . GLN A 1 516 ? 20.766 -5.672 2.4 1 87.19 516 GLN A C 1
ATOM 4256 O O . GLN A 1 516 ? 20.812 -5.469 3.617 1 87.19 516 GLN A O 1
ATOM 4261 N N . VAL A 1 517 ? 19.703 -6.137 1.862 1 88 517 VAL A N 1
ATOM 4262 C CA . VAL A 1 517 ? 18.609 -6.742 2.6 1 88 517 VAL A CA 1
ATOM 4263 C C . VAL A 1 517 ? 18.828 -8.25 2.732 1 88 517 VAL A C 1
ATOM 4265 O O . VAL A 1 517 ? 19.234 -8.906 1.771 1 88 517 VAL A O 1
ATOM 4268 N N . PRO A 1 518 ? 18.641 -8.703 3.92 1 93.19 518 PRO A N 1
ATOM 4269 C CA . PRO A 1 518 ? 18.781 -10.156 4.047 1 93.19 518 PRO A CA 1
ATOM 4270 C C . PRO A 1 518 ? 17.859 -10.922 3.115 1 93.19 518 PRO A C 1
ATOM 4272 O O . PRO A 1 518 ? 16.656 -10.648 3.078 1 93.19 518 PRO A O 1
ATOM 4275 N N . ALA A 1 519 ? 18.484 -11.859 2.377 1 94.5 519 ALA A N 1
ATOM 4276 C CA . ALA A 1 519 ? 17.688 -12.602 1.398 1 94.5 519 ALA A CA 1
ATOM 4277 C C . ALA A 1 519 ? 17.953 -14.102 1.498 1 94.5 519 ALA A C 1
ATOM 4279 O O . ALA A 1 519 ? 19.109 -14.523 1.584 1 94.5 519 ALA A O 1
ATOM 4280 N N . LEU A 1 520 ? 16.922 -14.828 1.586 1 96.19 520 LEU A N 1
ATOM 4281 C CA . LEU A 1 520 ? 16.969 -16.281 1.55 1 96.19 520 LEU A CA 1
ATOM 4282 C C . LEU A 1 520 ? 16.484 -16.812 0.197 1 96.19 520 LEU A C 1
ATOM 4284 O O . LEU A 1 520 ? 15.359 -16.531 -0.222 1 96.19 520 LEU A O 1
ATOM 4288 N N . ILE A 1 521 ? 17.391 -17.484 -0.49 1 94.38 521 ILE A N 1
ATOM 4289 C CA . ILE A 1 521 ? 17.047 -18.094 -1.775 1 94.38 521 ILE A CA 1
ATOM 4290 C C . ILE A 1 521 ? 16.859 -19.594 -1.611 1 94.38 521 ILE A C 1
ATOM 4292 O O . ILE A 1 521 ? 17.828 -20.312 -1.337 1 94.38 521 ILE A O 1
ATOM 4296 N N . ILE A 1 522 ? 15.641 -20.016 -1.763 1 94.94 522 ILE A N 1
ATOM 4297 C CA . ILE A 1 522 ? 15.328 -21.438 -1.693 1 94.94 522 ILE A CA 1
ATOM 4298 C C . ILE A 1 522 ? 15.227 -22.016 -3.105 1 94.94 522 ILE A C 1
ATOM 4300 O O . ILE A 1 522 ? 14.344 -21.625 -3.875 1 94.94 522 ILE A O 1
ATOM 4304 N N . THR A 1 523 ? 16.156 -22.859 -3.453 1 92.12 523 THR A N 1
ATOM 4305 C CA . THR A 1 523 ? 16.172 -23.438 -4.797 1 92.12 523 THR A CA 1
ATOM 4306 C C . THR A 1 523 ? 16.141 -24.953 -4.734 1 92.12 523 THR A C 1
ATOM 4308 O O . THR A 1 523 ? 16.344 -25.547 -3.67 1 92.12 523 THR A O 1
ATOM 4311 N N . ASP A 1 524 ? 15.781 -25.531 -5.859 1 91.44 524 ASP A N 1
ATOM 4312 C CA . ASP A 1 524 ? 15.695 -26.984 -5.949 1 91.44 524 ASP A CA 1
ATOM 4313 C C . ASP A 1 524 ? 17.031 -27.594 -6.363 1 91.44 524 ASP A C 1
ATOM 4315 O O . ASP A 1 524 ? 17.828 -26.938 -7.051 1 91.44 524 ASP A O 1
ATOM 4319 N N . LEU A 1 525 ? 17.281 -28.812 -5.938 1 91.56 525 LEU A N 1
ATOM 4320 C CA . LEU A 1 525 ? 18.484 -29.531 -6.332 1 91.56 525 LEU A CA 1
ATOM 4321 C C . LEU A 1 525 ? 18.422 -29.938 -7.797 1 91.56 525 LEU A C 1
ATOM 4323 O O . LEU A 1 525 ? 19.453 -30 -8.477 1 91.56 525 LEU A O 1
ATOM 4327 N N . ASP A 1 526 ? 17.266 -30.234 -8.289 1 90 526 ASP A N 1
ATOM 4328 C CA . ASP A 1 526 ? 17.062 -30.594 -9.688 1 90 526 ASP A CA 1
ATOM 4329 C C . ASP A 1 526 ? 18.094 -31.625 -10.156 1 90 526 ASP A C 1
ATOM 4331 O O . ASP A 1 526 ? 18.875 -31.344 -11.07 1 90 526 ASP A O 1
ATOM 4335 N N . ILE A 1 527 ? 18 -32.875 -9.656 1 93.06 527 ILE A N 1
ATOM 4336 C CA . ILE A 1 527 ? 18.953 -33.938 -9.977 1 93.06 527 ILE A CA 1
ATOM 4337 C C . ILE A 1 527 ? 18.672 -34.469 -11.383 1 93.06 527 ILE A C 1
ATOM 4339 O O . ILE A 1 527 ? 17.562 -34.906 -11.672 1 93.06 527 ILE A O 1
ATOM 4343 N N . GLU A 1 528 ? 19.703 -34.375 -12.164 1 92.25 528 GLU A N 1
ATOM 4344 C CA . GLU A 1 528 ? 19.578 -34.906 -13.508 1 92.25 528 GLU A CA 1
ATOM 4345 C C . GLU A 1 528 ? 19.391 -36.438 -13.484 1 92.25 528 GLU A C 1
ATOM 4347 O O . GLU A 1 528 ? 20.109 -37.156 -12.781 1 92.25 528 GLU A O 1
ATOM 4352 N N . ARG A 1 529 ? 18.344 -36.938 -14.188 1 90.75 529 ARG A N 1
ATOM 4353 C CA . ARG A 1 529 ? 18.031 -38.375 -14.242 1 90.75 529 ARG A CA 1
ATOM 4354 C C . ARG A 1 529 ? 18.047 -38.875 -15.68 1 90.75 529 ARG A C 1
ATOM 4356 O O . ARG A 1 529 ? 17.672 -38.156 -16.594 1 90.75 529 ARG A O 1
ATOM 4363 N N . ASP A 1 530 ? 18.469 -40.062 -15.82 1 88.25 530 ASP A N 1
ATOM 4364 C CA . ASP A 1 530 ? 18.375 -40.688 -17.141 1 88.25 530 ASP A CA 1
ATOM 4365 C C . ASP A 1 530 ? 16.984 -41.25 -17.375 1 88.25 530 ASP A C 1
ATOM 4367 O O . ASP A 1 530 ? 16.125 -41.219 -16.5 1 88.25 530 ASP A O 1
ATOM 4371 N N . ASP A 1 531 ? 16.703 -41.719 -18.531 1 85.81 531 ASP A N 1
ATOM 4372 C CA . ASP A 1 531 ? 15.367 -42.125 -18.938 1 85.81 531 ASP A CA 1
ATOM 4373 C C . ASP A 1 531 ? 14.891 -43.312 -18.109 1 85.81 531 ASP A C 1
ATOM 4375 O O . ASP A 1 531 ? 13.703 -43.406 -17.766 1 85.81 531 ASP A O 1
ATOM 4379 N N . ASP A 1 532 ? 15.789 -44.188 -17.828 1 88.12 532 ASP A N 1
ATOM 4380 C CA . ASP A 1 532 ? 15.422 -45.344 -17.047 1 88.12 532 ASP A CA 1
ATOM 4381 C C . ASP A 1 532 ? 15.047 -44.969 -15.617 1 88.12 532 ASP A C 1
ATOM 4383 O O . ASP A 1 532 ? 14.086 -45.5 -15.047 1 88.12 532 ASP A O 1
ATOM 4387 N N . GLU A 1 533 ? 15.812 -44.094 -15.102 1 89.81 533 GLU A N 1
ATOM 4388 C CA . GLU A 1 533 ? 15.555 -43.625 -13.75 1 89.81 533 GLU A CA 1
ATOM 4389 C C . GLU A 1 533 ? 14.219 -42.875 -13.672 1 89.81 533 GLU A C 1
ATOM 4391 O O . GLU A 1 533 ? 13.508 -42.969 -12.664 1 89.81 533 GLU A O 1
ATOM 4396 N N . LYS A 1 534 ? 13.93 -42.125 -14.656 1 87.62 534 LYS A N 1
ATOM 4397 C CA . LYS A 1 534 ? 12.664 -41.406 -14.711 1 87.62 534 LYS A CA 1
ATOM 4398 C C . LYS A 1 534 ? 11.484 -42.344 -14.828 1 87.62 534 LYS A C 1
ATOM 4400 O O . LYS A 1 534 ? 10.484 -42.188 -14.125 1 87.62 534 LYS A O 1
ATOM 4405 N N . LYS A 1 535 ? 11.617 -43.312 -15.695 1 85.12 535 LYS A N 1
ATOM 4406 C CA . LYS A 1 535 ? 10.539 -44.25 -15.961 1 85.12 535 LYS A CA 1
ATOM 4407 C C . LYS A 1 535 ? 10.227 -45.094 -14.727 1 85.12 535 LYS A C 1
ATOM 4409 O O . LYS A 1 535 ? 9.062 -45.375 -14.445 1 85.12 535 LYS A O 1
ATOM 4414 N N . ASN A 1 536 ? 11.234 -45.438 -13.992 1 91.06 536 ASN A N 1
ATOM 4415 C CA . ASN A 1 536 ? 11.062 -46.312 -12.844 1 91.06 536 ASN A CA 1
ATOM 4416 C C . ASN A 1 536 ? 10.922 -45.531 -11.547 1 91.06 536 ASN A C 1
ATOM 4418 O O . ASN A 1 536 ? 10.836 -46.125 -10.469 1 91.06 536 ASN A O 1
ATOM 4422 N N . PHE A 1 537 ? 10.906 -44.25 -11.633 1 93.25 537 PHE A N 1
ATOM 4423 C CA . PHE A 1 537 ? 10.797 -43.375 -10.469 1 93.25 537 PHE A CA 1
ATOM 4424 C C . PHE A 1 537 ? 11.828 -43.719 -9.414 1 93.25 537 PHE A C 1
ATOM 4426 O O . PHE A 1 537 ? 11.492 -43.875 -8.234 1 93.25 537 PHE A O 1
ATOM 4433 N N . LYS A 1 538 ? 13.047 -43.875 -9.789 1 93 538 LYS A N 1
ATOM 4434 C CA . LYS A 1 538 ? 14.117 -44.312 -8.906 1 93 538 LYS A CA 1
ATOM 4435 C C . LYS A 1 538 ? 14.438 -43.25 -7.848 1 93 538 LYS A C 1
ATOM 4437 O O . LYS A 1 538 ? 14.617 -42.094 -8.172 1 93 538 LYS A O 1
ATOM 4442 N N . GLN A 1 539 ? 14.508 -43.688 -6.578 1 94.12 539 GLN A N 1
ATOM 4443 C CA . GLN A 1 539 ? 14.953 -42.812 -5.496 1 94.12 539 GLN A CA 1
ATOM 4444 C C . GLN A 1 539 ? 16.469 -42.625 -5.527 1 94.12 539 GLN A C 1
ATOM 4446 O O . GLN A 1 539 ? 17.203 -43.562 -5.836 1 94.12 539 GLN A O 1
ATOM 4451 N N . ILE A 1 540 ? 16.938 -41.5 -5.191 1 93.88 540 ILE A N 1
ATOM 4452 C CA . ILE A 1 540 ? 18.375 -41.219 -5.219 1 93.88 540 ILE A CA 1
ATOM 4453 C C . ILE A 1 540 ? 18.922 -41.188 -3.795 1 93.88 540 ILE A C 1
ATOM 4455 O O . ILE A 1 540 ? 18.516 -40.344 -2.98 1 93.88 540 ILE A O 1
ATOM 4459 N N . SER A 1 541 ? 19.812 -42.031 -3.439 1 93.19 541 SER A N 1
ATOM 4460 C CA . SER A 1 541 ? 20.391 -42.094 -2.1 1 93.19 541 SER A CA 1
ATOM 4461 C C . SER A 1 541 ? 21.844 -41.625 -2.082 1 93.19 541 SER A C 1
ATOM 4463 O O . SER A 1 541 ? 22.406 -41.406 -1.013 1 93.19 541 SER A O 1
ATOM 4465 N N . ASP A 1 542 ? 22.375 -41.469 -3.254 1 91.12 542 ASP A N 1
ATOM 4466 C CA . ASP A 1 542 ? 23.766 -41.062 -3.383 1 91.12 542 ASP A CA 1
ATOM 4467 C C . ASP A 1 542 ? 23.953 -40.094 -4.539 1 91.12 542 ASP A C 1
ATOM 4469 O O . ASP A 1 542 ? 23.328 -40.25 -5.59 1 91.12 542 ASP A O 1
ATOM 4473 N N . LEU A 1 543 ? 24.797 -39.094 -4.309 1 91.31 543 LEU A N 1
ATOM 4474 C CA . LEU A 1 543 ? 24.938 -38.031 -5.305 1 91.31 543 LEU A CA 1
ATOM 4475 C C . LEU A 1 543 ? 26.219 -38.25 -6.125 1 91.31 543 LEU A C 1
ATOM 4477 O O . LEU A 1 543 ? 26.578 -37.406 -6.941 1 91.31 543 LEU A O 1
ATOM 4481 N N . THR A 1 544 ? 26.828 -39.375 -5.938 1 90 544 THR A N 1
ATOM 4482 C CA . THR A 1 544 ? 28.047 -39.625 -6.688 1 90 544 THR A CA 1
ATOM 4483 C C . THR A 1 544 ? 27.766 -39.719 -8.18 1 90 544 THR A C 1
ATOM 4485 O O . THR A 1 544 ? 26.891 -40.469 -8.617 1 90 544 THR A O 1
ATOM 4488 N N . GLY A 1 545 ? 28.453 -38.875 -8.945 1 89.62 545 GLY A N 1
ATOM 4489 C CA . GLY A 1 545 ? 28.312 -38.875 -10.391 1 89.62 545 GLY A CA 1
ATOM 4490 C C . GLY A 1 545 ? 27.047 -38.188 -10.867 1 89.62 545 GLY A C 1
ATOM 4491 O O . GLY A 1 545 ? 26.656 -38.312 -12.031 1 89.62 545 GLY A O 1
ATOM 4492 N N . LYS A 1 546 ? 26.375 -37.562 -9.961 1 92.88 546 LYS A N 1
ATOM 4493 C CA . LYS A 1 546 ? 25.141 -36.906 -10.328 1 92.88 546 LYS A CA 1
ATOM 4494 C C . LYS A 1 546 ? 25.359 -35.438 -10.609 1 92.88 546 LYS A C 1
ATOM 4496 O O . LYS A 1 546 ? 26.297 -34.812 -10.078 1 92.88 546 LYS A O 1
ATOM 4501 N N . PHE A 1 547 ? 24.5 -34.844 -11.43 1 93.38 547 PHE A N 1
ATOM 4502 C CA . PHE A 1 547 ? 24.594 -33.438 -11.836 1 93.38 547 PHE A CA 1
ATOM 4503 C C . PHE A 1 547 ? 23.281 -32.719 -11.609 1 93.38 547 PHE A C 1
ATOM 4505 O O . PHE A 1 547 ? 22.234 -33.344 -11.477 1 93.38 547 PHE A O 1
ATOM 4512 N N . THR A 1 548 ? 23.359 -31.406 -11.406 1 92.81 548 THR A N 1
ATOM 4513 C CA . THR A 1 548 ? 22.172 -30.594 -11.242 1 92.81 548 THR A CA 1
ATOM 4514 C C . THR A 1 548 ? 21.875 -29.812 -12.516 1 92.81 548 THR A C 1
ATOM 4516 O O . THR A 1 548 ? 22.797 -29.438 -13.25 1 92.81 548 THR A O 1
ATOM 4519 N N . THR A 1 549 ? 20.578 -29.594 -12.781 1 87.69 549 THR A N 1
ATOM 4520 C CA . THR A 1 549 ? 20.156 -28.75 -13.891 1 87.69 549 THR A CA 1
ATOM 4521 C C . THR A 1 549 ? 19.781 -27.359 -13.398 1 87.69 549 THR A C 1
ATOM 4523 O O . THR A 1 549 ? 19.359 -26.516 -14.188 1 87.69 549 THR A O 1
ATOM 4526 N N . ASN A 1 550 ? 19.953 -27.156 -12.094 1 88.81 550 ASN A N 1
ATOM 4527 C CA . ASN A 1 550 ? 19.594 -25.859 -11.516 1 88.81 550 ASN A CA 1
ATOM 4528 C C . ASN A 1 550 ? 20.656 -24.812 -11.781 1 88.81 550 ASN A C 1
ATOM 4530 O O . ASN A 1 550 ? 21.812 -24.953 -11.359 1 88.81 550 ASN A O 1
ATOM 4534 N N . LYS A 1 551 ? 20.266 -23.766 -12.344 1 86.25 551 LYS A N 1
ATOM 4535 C CA . LYS A 1 551 ? 21.203 -22.734 -12.773 1 86.25 551 LYS A CA 1
ATOM 4536 C C . LYS A 1 551 ? 21.766 -21.969 -11.578 1 86.25 551 LYS A C 1
ATOM 4538 O O . LYS A 1 551 ? 22.906 -21.5 -11.609 1 86.25 551 LYS A O 1
ATOM 4543 N N . THR A 1 552 ? 21 -21.797 -10.547 1 87.81 552 THR A N 1
ATOM 4544 C CA . THR A 1 552 ? 21.438 -21.047 -9.367 1 87.81 552 THR A CA 1
ATOM 4545 C C . THR A 1 552 ? 22.562 -21.797 -8.648 1 87.81 552 THR A C 1
ATOM 4547 O O . THR A 1 552 ? 23.578 -21.203 -8.281 1 87.81 552 THR A O 1
ATOM 4550 N N . ILE A 1 553 ? 22.344 -23.062 -8.477 1 88.62 553 ILE A N 1
ATOM 4551 C CA . ILE A 1 553 ? 23.359 -23.875 -7.805 1 88.62 553 ILE A CA 1
ATOM 4552 C C . ILE A 1 553 ? 24.641 -23.906 -8.641 1 88.62 553 ILE A C 1
ATOM 4554 O O . ILE A 1 553 ? 25.734 -23.797 -8.102 1 88.62 553 ILE A O 1
ATOM 4558 N N . LYS A 1 554 ? 24.453 -24.047 -9.93 1 89 554 LYS A N 1
ATOM 4559 C CA . LYS A 1 554 ? 25.609 -24.078 -10.82 1 89 554 LYS A CA 1
ATOM 4560 C C . LYS A 1 554 ? 26.422 -22.781 -10.703 1 89 554 LYS A C 1
ATOM 4562 O O . LYS A 1 554 ? 27.656 -22.828 -10.586 1 89 554 LYS A O 1
ATOM 4567 N N . LYS A 1 555 ? 25.75 -21.688 -10.695 1 86.75 555 LYS A N 1
ATOM 4568 C CA . LYS A 1 555 ? 26.406 -20.375 -10.648 1 86.75 555 LYS A CA 1
ATOM 4569 C C . LYS A 1 555 ? 27.234 -20.234 -9.383 1 86.75 555 LYS A C 1
ATOM 4571 O O . LYS A 1 555 ? 28.375 -19.766 -9.43 1 86.75 555 LYS A O 1
ATOM 4576 N N . TYR A 1 556 ? 26.766 -20.625 -8.242 1 86.81 556 TYR A N 1
ATOM 4577 C CA . TYR A 1 556 ? 27.406 -20.328 -6.973 1 86.81 556 TYR A CA 1
ATOM 4578 C C . TYR A 1 556 ? 28.281 -21.5 -6.512 1 86.81 556 TYR A C 1
ATOM 4580 O O . TYR A 1 556 ? 28.938 -21.422 -5.473 1 86.81 556 TYR A O 1
ATOM 4588 N N . ASN A 1 557 ? 28.203 -22.578 -7.293 1 86.31 557 ASN A N 1
ATOM 4589 C CA . ASN A 1 557 ? 29.125 -23.688 -7.086 1 86.31 557 ASN A CA 1
ATOM 4590 C C . ASN A 1 557 ? 30.297 -23.641 -8.055 1 86.31 557 ASN A C 1
ATOM 4592 O O . ASN A 1 557 ? 30.641 -24.641 -8.68 1 86.31 557 ASN A O 1
ATOM 4596 N N . ASP A 1 558 ? 30.797 -22.469 -8.289 1 84.81 558 ASP A N 1
ATOM 4597 C CA . ASP A 1 558 ? 31.938 -22.234 -9.172 1 84.81 558 ASP A CA 1
ATOM 4598 C C . ASP A 1 558 ? 31.641 -22.703 -10.594 1 84.81 558 ASP A C 1
ATOM 4600 O O . ASP A 1 558 ? 32.469 -23.375 -11.227 1 84.81 558 ASP A O 1
ATOM 4604 N N . ASP A 1 559 ? 30.391 -22.609 -10.977 1 86.19 559 ASP A N 1
ATOM 4605 C CA . ASP A 1 559 ? 29.891 -22.922 -12.32 1 86.19 559 ASP A CA 1
ATOM 4606 C C . ASP A 1 559 ? 29.984 -24.422 -12.609 1 86.19 559 ASP A C 1
ATOM 4608 O O . ASP A 1 559 ? 30.172 -24.828 -13.758 1 86.19 559 ASP A O 1
ATOM 4612 N N . SER A 1 560 ? 30.016 -25.156 -11.578 1 88.38 560 SER A N 1
ATOM 4613 C CA . SER A 1 560 ? 30 -26.609 -11.719 1 88.38 560 SER A CA 1
ATOM 4614 C C . SER A 1 560 ? 28.609 -27.172 -11.5 1 88.38 560 SER A C 1
ATOM 4616 O O . SER A 1 560 ? 27.875 -26.703 -10.625 1 88.38 560 SER A O 1
ATOM 4618 N N . ASN A 1 561 ? 28.297 -28.078 -12.273 1 90.56 561 ASN A N 1
ATOM 4619 C CA . ASN A 1 561 ? 27 -28.734 -12.125 1 90.56 561 ASN A CA 1
ATOM 4620 C C . ASN A 1 561 ? 27.109 -30.016 -11.32 1 90.56 561 ASN A C 1
ATOM 4622 O O . ASN A 1 561 ? 26.125 -30.734 -11.133 1 90.56 561 ASN A O 1
ATOM 4626 N N . SER A 1 562 ? 28.281 -30.359 -10.844 1 90.88 562 SER A N 1
ATOM 4627 C CA . SER A 1 562 ? 28.469 -31.594 -10.102 1 90.88 562 SER A CA 1
ATOM 4628 C C . SER A 1 562 ? 27.906 -31.484 -8.688 1 90.88 562 SER A C 1
ATOM 4630 O O . SER A 1 562 ? 28.234 -30.547 -7.953 1 90.88 562 SER A O 1
ATOM 4632 N N . LEU A 1 563 ? 27.125 -32.438 -8.312 1 90.88 563 LEU A N 1
ATOM 4633 C CA . LEU A 1 563 ? 26.516 -32.438 -6.996 1 90.88 563 LEU A CA 1
ATOM 4634 C C . LEU A 1 563 ? 27.406 -33.094 -5.965 1 90.88 563 LEU A C 1
ATOM 4636 O O . LEU A 1 563 ? 27.234 -32.906 -4.762 1 90.88 563 LEU A O 1
ATOM 4640 N N . GLU A 1 564 ? 28.328 -33.906 -6.438 1 84.88 564 GLU A N 1
ATOM 4641 C CA . GLU A 1 564 ? 29.25 -34.594 -5.551 1 84.88 564 GLU A CA 1
ATOM 4642 C C . GLU A 1 564 ? 30.094 -33.594 -4.746 1 84.88 564 GLU A C 1
ATOM 4644 O O . GLU A 1 564 ? 30.438 -33.875 -3.596 1 84.88 564 GLU A O 1
ATOM 4649 N N . GLU A 1 565 ? 30.328 -32.469 -5.238 1 76.5 565 GLU A N 1
ATOM 4650 C CA . GLU A 1 565 ? 31.203 -31.484 -4.633 1 76.5 565 GLU A CA 1
ATOM 4651 C C . GLU A 1 565 ? 30.438 -30.578 -3.682 1 76.5 565 GLU A C 1
ATOM 4653 O O . GLU A 1 565 ? 31.031 -29.781 -2.947 1 76.5 565 GLU A O 1
ATOM 4658 N N . LEU A 1 566 ? 29.109 -30.734 -3.701 1 78.75 566 LEU A N 1
ATOM 4659 C CA . LEU A 1 566 ? 28.297 -29.859 -2.873 1 78.75 566 LEU A CA 1
ATOM 4660 C C . LEU A 1 566 ? 28.344 -30.281 -1.41 1 78.75 566 LEU A C 1
ATOM 4662 O O . LEU A 1 566 ? 27.953 -31.391 -1.068 1 78.75 566 LEU A O 1
ATOM 4666 N N . GLN A 1 567 ? 29.281 -30.031 -0.646 1 61.28 567 GLN A N 1
ATOM 4667 C CA . GLN A 1 567 ? 29.5 -30.469 0.729 1 61.28 567 GLN A CA 1
ATOM 4668 C C . GLN A 1 567 ? 28.391 -29.953 1.65 1 61.28 567 GLN A C 1
ATOM 4670 O O . GLN A 1 567 ? 28.109 -30.562 2.684 1 61.28 567 GLN A O 1
ATOM 4675 N N . HIS A 1 568 ? 27.734 -28.781 1.265 1 66.5 568 HIS A N 1
ATOM 4676 C CA . HIS A 1 568 ? 26.844 -28.141 2.221 1 66.5 568 HIS A CA 1
ATOM 4677 C C . HIS A 1 568 ? 25.453 -27.922 1.615 1 66.5 568 HIS A C 1
ATOM 4679 O O . HIS A 1 568 ? 25.297 -27.953 0.394 1 66.5 568 HIS A O 1
ATOM 4685 N N . GLU A 1 569 ? 24.531 -27.953 2.568 1 72.75 569 GLU A N 1
ATOM 4686 C CA . GLU A 1 569 ? 23.156 -27.688 2.162 1 72.75 569 GLU A CA 1
ATOM 4687 C C . GLU A 1 569 ? 22.906 -26.188 2.008 1 72.75 569 GLU A C 1
ATOM 4689 O O . GLU A 1 569 ? 21.75 -25.75 2.006 1 72.75 569 GLU A O 1
ATOM 4694 N N . GLN A 1 570 ? 24.016 -25.5 2.004 1 79.25 570 GLN A N 1
ATOM 4695 C CA . GLN A 1 570 ? 23.797 -24.062 1.886 1 79.25 570 GLN A CA 1
ATOM 4696 C C . GLN A 1 570 ? 25.016 -23.359 1.323 1 79.25 570 GLN A C 1
ATOM 4698 O O . GLN A 1 570 ? 26.125 -23.906 1.371 1 79.25 570 GLN A O 1
ATOM 4703 N N . LEU A 1 571 ? 24.781 -22.266 0.663 1 84.31 571 LEU A N 1
ATOM 4704 C CA . LEU A 1 571 ? 25.797 -21.328 0.204 1 84.31 571 LEU A CA 1
ATOM 4705 C C . LEU A 1 571 ? 25.516 -19.922 0.729 1 84.31 571 LEU A C 1
ATOM 4707 O O . LEU A 1 571 ? 24.391 -19.438 0.636 1 84.31 571 LEU A O 1
ATOM 4711 N N . LYS A 1 572 ? 26.484 -19.359 1.475 1 87.12 572 LYS A N 1
ATOM 4712 C CA . LYS A 1 572 ? 26.312 -18 1.993 1 87.12 572 LYS A CA 1
ATOM 4713 C C . LYS A 1 572 ? 27.125 -17 1.18 1 87.12 572 LYS A C 1
ATOM 4715 O O . LYS A 1 572 ? 28.328 -17.188 0.97 1 87.12 572 LYS A O 1
ATOM 4720 N N . ILE A 1 573 ? 26.438 -16.078 0.658 1 86.44 573 ILE A N 1
ATOM 4721 C CA . ILE A 1 573 ? 27.078 -15.008 -0.112 1 86.44 573 ILE A CA 1
ATOM 4722 C C . ILE A 1 573 ? 26.609 -13.648 0.398 1 86.44 573 ILE A C 1
ATOM 4724 O O . ILE A 1 573 ? 25.531 -13.188 0.044 1 86.44 573 ILE A O 1
ATOM 4728 N N . ASN A 1 574 ? 27.484 -12.867 1.113 1 86.31 574 ASN A N 1
ATOM 4729 C CA . ASN A 1 574 ? 27.156 -11.539 1.634 1 86.31 574 ASN A CA 1
ATOM 4730 C C . ASN A 1 574 ? 25.844 -11.547 2.404 1 86.31 574 ASN A C 1
ATOM 4732 O O . ASN A 1 574 ? 25.734 -12.188 3.449 1 86.31 574 ASN A O 1
ATOM 4736 N N . ASN A 1 575 ? 24.812 -10.984 1.806 1 89.56 575 ASN A N 1
ATOM 4737 C CA . ASN A 1 575 ? 23.516 -10.898 2.494 1 89.56 575 ASN A CA 1
ATOM 4738 C C . ASN A 1 575 ? 22.531 -11.945 1.981 1 89.56 575 ASN A C 1
ATOM 4740 O O . ASN A 1 575 ? 21.344 -11.898 2.297 1 89.56 575 ASN A O 1
ATOM 4744 N N . MET A 1 576 ? 23.094 -12.977 1.265 1 92.56 576 MET A N 1
ATOM 4745 C CA . MET A 1 576 ? 22.219 -14 0.679 1 92.56 576 MET A CA 1
ATOM 4746 C C . MET A 1 576 ? 22.547 -15.375 1.254 1 92.56 576 MET A C 1
ATOM 4748 O O . MET A 1 576 ? 23.703 -15.711 1.474 1 92.56 576 MET A O 1
ATOM 4752 N N . TYR A 1 577 ? 21.562 -16.047 1.529 1 94.44 577 TYR A N 1
ATOM 4753 C CA . TYR A 1 577 ? 21.609 -17.438 1.963 1 94.44 577 TYR A CA 1
ATOM 4754 C C . TYR A 1 577 ? 20.891 -18.344 0.968 1 94.44 577 TYR A C 1
ATOM 4756 O O . TYR A 1 577 ? 19.672 -18.25 0.799 1 94.44 577 TYR A O 1
ATOM 4764 N N . ILE A 1 578 ? 21.641 -19.219 0.337 1 92.88 578 ILE A N 1
ATOM 4765 C CA . ILE A 1 578 ? 21.062 -20.125 -0.652 1 92.88 578 ILE A CA 1
ATOM 4766 C C . ILE A 1 578 ? 20.859 -21.5 -0.025 1 92.88 578 ILE A C 1
ATOM 4768 O O . ILE A 1 578 ? 21.812 -22.156 0.363 1 92.88 578 ILE A O 1
ATOM 4772 N N . ALA A 1 579 ? 19.594 -21.891 0.041 1 94.31 579 ALA A N 1
ATOM 4773 C CA . ALA A 1 579 ? 19.219 -23.156 0.65 1 94.31 579 ALA A CA 1
ATOM 4774 C C . ALA A 1 579 ? 18.75 -24.156 -0.404 1 94.31 579 ALA A C 1
ATOM 4776 O O . ALA A 1 579 ? 17.969 -23.797 -1.297 1 94.31 579 ALA A O 1
ATOM 4777 N N . TYR A 1 580 ? 19.203 -25.328 -0.388 1 93.5 580 TYR A N 1
ATOM 4778 C CA . TYR A 1 580 ? 18.781 -26.422 -1.246 1 93.5 580 TYR A CA 1
ATOM 4779 C C . TYR A 1 580 ? 18.734 -27.734 -0.474 1 93.5 580 TYR A C 1
ATOM 4781 O O . TYR A 1 580 ? 19.234 -27.812 0.647 1 93.5 580 TYR A O 1
ATOM 4789 N N . GLN A 1 581 ? 18.188 -28.719 -1.077 1 93.75 581 GLN A N 1
ATOM 4790 C CA . GLN A 1 581 ? 17.906 -29.953 -0.375 1 93.75 581 GLN A CA 1
ATOM 4791 C C . GLN A 1 581 ? 19.188 -30.719 -0.053 1 93.75 581 GLN A C 1
ATOM 4793 O O . GLN A 1 581 ? 20.109 -30.781 -0.877 1 93.75 581 GLN A O 1
ATOM 4798 N N . GLY A 1 582 ? 19.344 -31.188 1.189 1 90.56 582 GLY A N 1
ATOM 4799 C CA . GLY A 1 582 ? 20.312 -32.188 1.574 1 90.56 582 GLY A CA 1
ATOM 4800 C C . GLY A 1 582 ? 19.719 -33.594 1.673 1 90.56 582 GLY A C 1
ATOM 4801 O O . GLY A 1 582 ? 18.703 -33.875 1.037 1 90.56 582 GLY A O 1
ATOM 4802 N N . LYS A 1 583 ? 20.422 -34.438 2.361 1 92.31 583 LYS A N 1
ATOM 4803 C CA . LYS A 1 583 ? 19.906 -35.812 2.562 1 92.31 583 LYS A CA 1
ATOM 4804 C C . LYS A 1 583 ? 18.781 -35.812 3.59 1 92.31 583 LYS A C 1
ATOM 4806 O O . LYS A 1 583 ? 18.922 -35.25 4.688 1 92.31 583 LYS A O 1
ATOM 4811 N N . ILE A 1 584 ? 17.656 -36.344 3.146 1 94.31 584 ILE A N 1
ATOM 4812 C CA . ILE A 1 584 ? 16.484 -36.406 4.004 1 94.31 584 ILE A CA 1
ATOM 4813 C C . ILE A 1 584 ? 16 -37.875 4.094 1 94.31 584 ILE A C 1
ATOM 4815 O O . ILE A 1 584 ? 15.562 -38.438 3.098 1 94.31 584 ILE A O 1
ATOM 4819 N N . GLU A 1 585 ? 16.031 -38.469 5.297 1 93.88 585 GLU A N 1
ATOM 4820 C CA . GLU A 1 585 ? 15.609 -39.844 5.5 1 93.88 585 GLU A CA 1
ATOM 4821 C C . GLU A 1 585 ? 16.25 -40.781 4.477 1 93.88 585 GLU A C 1
ATOM 4823 O O . GLU A 1 585 ? 15.555 -41.5 3.766 1 93.88 585 GLU A O 1
ATOM 4828 N N . GLU A 1 586 ? 17.484 -40.594 4.199 1 92.62 586 GLU A N 1
ATOM 4829 C CA . GLU A 1 586 ? 18.344 -41.469 3.422 1 92.62 586 GLU A CA 1
ATOM 4830 C C . GLU A 1 586 ? 18.297 -41.125 1.938 1 92.62 586 GLU A C 1
ATOM 4832 O O . GLU A 1 586 ? 19.031 -41.719 1.133 1 92.62 586 GLU A O 1
ATOM 4837 N N . TYR A 1 587 ? 17.453 -40.188 1.497 1 95.06 587 TYR A N 1
ATOM 4838 C CA . TYR A 1 587 ? 17.312 -39.875 0.08 1 95.06 587 TYR A CA 1
ATOM 4839 C C . TYR A 1 587 ? 17.578 -38.406 -0.171 1 95.06 587 TYR A C 1
ATOM 4841 O O . TYR A 1 587 ? 17.531 -37.594 0.755 1 95.06 587 TYR A O 1
ATOM 4849 N N . TYR A 1 588 ? 17.938 -38.094 -1.407 1 94.25 588 TYR A N 1
ATOM 4850 C CA . TYR A 1 588 ? 18.047 -36.719 -1.879 1 94.25 588 TYR A CA 1
ATOM 4851 C C . TYR A 1 588 ? 16.844 -36.344 -2.729 1 94.25 588 TYR A C 1
ATOM 4853 O O . TYR A 1 588 ? 16.594 -36.938 -3.768 1 94.25 588 TYR A O 1
ATOM 4861 N N . ALA A 1 589 ? 16.172 -35.344 -2.238 1 95 589 ALA A N 1
ATOM 4862 C CA . ALA A 1 589 ? 14.984 -34.875 -2.957 1 95 589 ALA A CA 1
ATOM 4863 C C . ALA A 1 589 ? 15.367 -33.938 -4.102 1 95 589 ALA A C 1
ATOM 4865 O O . ALA A 1 589 ? 16.297 -33.125 -3.969 1 95 589 ALA A O 1
ATOM 4866 N N . THR A 1 590 ? 14.648 -33.969 -5.191 1 92.62 590 THR A N 1
ATOM 4867 C CA . THR A 1 590 ? 14.906 -33.156 -6.355 1 92.62 590 THR A CA 1
ATOM 4868 C C . THR A 1 590 ? 14.172 -31.812 -6.246 1 92.62 590 THR A C 1
ATOM 4870 O O . THR A 1 590 ? 14.633 -30.797 -6.766 1 92.62 590 THR A O 1
ATOM 4873 N N . SER A 1 591 ? 12.992 -31.797 -5.66 1 92.88 591 SER A N 1
ATOM 4874 C CA . SER A 1 591 ? 12.141 -30.609 -5.543 1 92.88 591 SER A CA 1
ATOM 4875 C C . SER A 1 591 ? 11.617 -30.438 -4.121 1 92.88 591 SER A C 1
ATOM 4877 O O . SER A 1 591 ? 11.852 -31.297 -3.262 1 92.88 591 SER A O 1
ATOM 4879 N N . PHE A 1 592 ? 10.977 -29.375 -3.84 1 94.62 592 PHE A N 1
ATOM 4880 C CA . PHE A 1 592 ? 10.438 -29.094 -2.516 1 94.62 592 PHE A CA 1
ATOM 4881 C C . PHE A 1 592 ? 9.398 -30.125 -2.113 1 94.62 592 PHE A C 1
ATOM 4883 O O . PHE A 1 592 ? 9.398 -30.609 -0.975 1 94.62 592 PHE A O 1
ATOM 4890 N N . GLU A 1 593 ? 8.477 -30.469 -3.088 1 95.38 593 GLU A N 1
ATOM 4891 C CA . GLU A 1 593 ? 7.395 -31.406 -2.783 1 95.38 593 GLU A CA 1
ATOM 4892 C C . GLU A 1 593 ? 7.945 -32.75 -2.297 1 95.38 593 GLU A C 1
ATOM 4894 O O . GLU A 1 593 ? 7.465 -33.281 -1.303 1 95.38 593 GLU A O 1
ATOM 4899 N N . GLU A 1 594 ? 8.953 -33.188 -3.016 1 95.94 594 GLU A N 1
ATOM 4900 C CA . GLU A 1 594 ? 9.57 -34.438 -2.602 1 95.94 594 GLU A CA 1
ATOM 4901 C C . GLU A 1 594 ? 10.211 -34.312 -1.221 1 95.94 594 GLU A C 1
ATOM 4903 O O . GLU A 1 594 ? 10.078 -35.219 -0.384 1 95.94 594 GLU A O 1
ATOM 4908 N N . ALA A 1 595 ? 10.898 -33.219 -1.014 1 96.75 595 ALA A N 1
ATOM 4909 C CA . ALA A 1 595 ? 11.531 -33 0.281 1 96.75 595 ALA A CA 1
ATOM 4910 C C . ALA A 1 595 ? 10.492 -32.906 1.394 1 96.75 595 ALA A C 1
ATOM 4912 O O . ALA A 1 595 ? 10.711 -33.406 2.498 1 96.75 595 ALA A O 1
ATOM 4913 N N . PHE A 1 596 ? 9.453 -32.25 1.12 1 97.62 596 PHE A N 1
ATOM 4914 C CA . PHE A 1 596 ? 8.367 -32.094 2.08 1 97.62 596 PHE A CA 1
ATOM 4915 C C . PHE A 1 596 ? 7.738 -33.438 2.424 1 97.62 596 PHE A C 1
ATOM 4917 O O . PHE A 1 596 ? 7.461 -33.719 3.592 1 97.62 596 PHE A O 1
ATOM 4924 N N . ILE A 1 597 ? 7.539 -34.312 1.403 1 97.38 597 ILE A N 1
ATOM 4925 C CA . ILE A 1 597 ? 6.98 -35.656 1.59 1 97.38 597 ILE A CA 1
ATOM 4926 C C . ILE A 1 597 ? 7.949 -36.5 2.396 1 97.38 597 ILE A C 1
ATOM 4928 O O . ILE A 1 597 ? 7.547 -37.188 3.346 1 97.38 597 ILE A O 1
ATOM 4932 N N . LEU A 1 598 ? 9.195 -36.469 2.088 1 97.25 598 LEU A N 1
ATOM 4933 C CA . LEU A 1 598 ? 10.211 -37.25 2.789 1 97.25 598 LEU A CA 1
ATOM 4934 C C . LEU A 1 598 ? 10.281 -36.844 4.258 1 97.25 598 LEU A C 1
ATOM 4936 O O . LEU A 1 598 ? 10.391 -37.719 5.137 1 97.25 598 LEU A O 1
ATOM 4940 N N . THR A 1 599 ? 10.227 -35.562 4.508 1 97.25 599 THR A N 1
ATOM 4941 C CA . THR A 1 599 ? 10.336 -35.031 5.863 1 97.25 599 THR A CA 1
ATOM 4942 C C . THR A 1 599 ? 9.117 -35.438 6.695 1 97.25 599 THR A C 1
ATOM 4944 O O . THR A 1 599 ? 9.227 -35.625 7.906 1 97.25 599 THR A O 1
ATOM 4947 N N . ASN A 1 600 ? 7.969 -35.594 6.02 1 97.69 600 ASN A N 1
ATOM 4948 C CA . ASN A 1 600 ? 6.715 -35.719 6.746 1 97.69 600 ASN A CA 1
ATOM 4949 C C . ASN A 1 600 ? 5.969 -37 6.328 1 97.69 600 ASN A C 1
ATOM 4951 O O . ASN A 1 600 ? 4.738 -37 6.305 1 97.69 600 ASN A O 1
ATOM 4955 N N . TYR A 1 601 ? 6.699 -38.062 5.945 1 96.31 601 TYR A N 1
ATOM 4956 C CA . TYR A 1 601 ? 6.066 -39.219 5.344 1 96.31 601 TYR A CA 1
ATOM 4957 C C . TYR A 1 601 ? 5.125 -39.906 6.332 1 96.31 601 TYR A C 1
ATOM 4959 O O . TYR A 1 601 ? 4.191 -40.594 5.93 1 96.31 601 TYR A O 1
ATOM 4967 N N . LYS A 1 602 ? 5.273 -39.594 7.656 1 94.81 602 LYS A N 1
ATOM 4968 C CA . LYS A 1 602 ? 4.426 -40.188 8.672 1 94.81 602 LYS A CA 1
ATOM 4969 C C . LYS A 1 602 ? 3.324 -39.25 9.117 1 94.81 602 LYS A C 1
ATOM 4971 O O . LYS A 1 602 ? 2.473 -39.594 9.938 1 94.81 602 LYS A O 1
ATOM 4976 N N . ASN A 1 603 ? 3.369 -38.062 8.664 1 95.69 603 ASN A N 1
ATOM 4977 C CA . ASN A 1 603 ? 2.418 -37.062 9.102 1 95.69 603 ASN A CA 1
ATOM 4978 C C . ASN A 1 603 ? 1.009 -37.344 8.602 1 95.69 603 ASN A C 1
ATOM 4980 O O . ASN A 1 603 ? 0.802 -37.562 7.398 1 95.69 603 ASN A O 1
ATOM 4984 N N . GLU A 1 604 ? 0.088 -37.312 9.43 1 93.88 604 GLU A N 1
ATOM 4985 C CA . GLU A 1 604 ? -1.288 -37.688 9.109 1 93.88 604 GLU A CA 1
ATOM 4986 C C . GLU A 1 604 ? -1.931 -36.656 8.172 1 93.88 604 GLU A C 1
ATOM 4988 O O . GLU A 1 604 ? -2.68 -37.031 7.266 1 93.88 604 GLU A O 1
ATOM 4993 N N . LEU A 1 605 ? -1.671 -35.469 8.461 1 95.19 605 LEU A N 1
ATOM 4994 C CA . LEU A 1 605 ? -2.264 -34.438 7.648 1 95.19 605 LEU A CA 1
ATOM 4995 C C . LEU A 1 605 ? -1.783 -34.5 6.203 1 95.19 605 LEU A C 1
ATOM 4997 O O . LEU A 1 605 ? -2.586 -34.438 5.27 1 95.19 605 LEU A O 1
ATOM 5001 N N . LEU A 1 606 ? -0.487 -34.625 6.008 1 96.06 606 LEU A N 1
ATOM 5002 C CA . LEU A 1 606 ? 0.067 -34.75 4.664 1 96.06 606 LEU A CA 1
ATOM 5003 C C . LEU A 1 606 ? -0.51 -35.969 3.943 1 96.06 606 LEU A C 1
ATOM 5005 O O . LEU A 1 606 ? -0.882 -35.875 2.771 1 96.06 606 LEU A O 1
ATOM 5009 N N . ASN A 1 607 ? -0.584 -37.062 4.637 1 94.62 607 ASN A N 1
ATOM 5010 C CA . ASN A 1 607 ? -1.103 -38.312 4.031 1 94.62 607 ASN A CA 1
ATOM 5011 C C . ASN A 1 607 ? -2.572 -38.156 3.65 1 94.62 607 ASN A C 1
ATOM 5013 O O . ASN A 1 607 ? -3.01 -38.688 2.633 1 94.62 607 ASN A O 1
ATOM 5017 N N . SER A 1 608 ? -3.285 -37.469 4.426 1 94.38 608 SER A N 1
ATOM 5018 C CA . SER A 1 608 ? -4.68 -37.188 4.086 1 94.38 608 SER A CA 1
ATOM 5019 C C . SER A 1 608 ? -4.797 -36.406 2.799 1 94.38 608 SER A C 1
ATOM 5021 O O . SER A 1 608 ? -5.695 -36.625 1.987 1 94.38 608 SER A O 1
ATOM 5023 N N . VAL A 1 609 ? -3.912 -35.438 2.637 1 94.12 609 VAL A N 1
ATOM 5024 C CA . VAL A 1 609 ? -3.928 -34.594 1.449 1 94.12 609 VAL A CA 1
ATOM 5025 C C . VAL A 1 609 ? -3.492 -35.406 0.23 1 94.12 609 VAL A C 1
ATOM 5027 O O . VAL A 1 609 ? -4.098 -35.312 -0.839 1 94.12 609 VAL A O 1
ATOM 5030 N N . LEU A 1 610 ? -2.416 -36.25 0.395 1 95.12 610 LEU A N 1
ATOM 5031 C CA . LEU A 1 610 ? -1.946 -37.094 -0.7 1 95.12 610 LEU A CA 1
ATOM 5032 C C . LEU A 1 610 ? -3.039 -38.062 -1.151 1 95.12 610 LEU A C 1
ATOM 5034 O O . LEU A 1 610 ? -3.23 -38.25 -2.352 1 95.12 610 LEU A O 1
ATOM 5038 N N . LYS A 1 611 ? -3.738 -38.594 -0.226 1 93.88 611 LYS A N 1
ATOM 5039 C CA . LYS A 1 611 ? -4.832 -39.5 -0.518 1 93.88 611 LYS A CA 1
ATOM 5040 C C . LYS A 1 611 ? -5.957 -38.812 -1.269 1 93.88 611 LYS A C 1
ATOM 5042 O O . LYS A 1 611 ? -6.551 -39.375 -2.188 1 93.88 611 LYS A O 1
ATOM 5047 N N . LYS A 1 612 ? -6.215 -37.656 -0.902 1 90.94 612 LYS A N 1
ATOM 5048 C CA . LYS A 1 612 ? -7.285 -36.875 -1.538 1 90.94 612 LYS A CA 1
ATOM 5049 C C . LYS A 1 612 ? -6.895 -36.469 -2.953 1 90.94 612 LYS A C 1
ATOM 5051 O O . LYS A 1 612 ? -7.711 -36.531 -3.873 1 90.94 612 LYS A O 1
ATOM 5056 N N . MET A 1 613 ? -5.668 -36.031 -3.117 1 89.56 613 MET A N 1
ATOM 5057 C CA . MET A 1 613 ? -5.207 -35.469 -4.391 1 89.56 613 MET A CA 1
ATOM 5058 C C . MET A 1 613 ? -4.992 -36.594 -5.41 1 89.56 613 MET A C 1
ATOM 5060 O O . MET A 1 613 ? -5.305 -36.438 -6.59 1 89.56 613 MET A O 1
ATOM 5064 N N . LYS A 1 614 ? -4.359 -37.656 -4.945 1 91.06 614 LYS A N 1
ATOM 5065 C CA . LYS A 1 614 ? -4.066 -38.812 -5.805 1 91.06 614 LYS A CA 1
ATOM 5066 C C . LYS A 1 614 ? -4.492 -40.125 -5.148 1 91.06 614 LYS A C 1
ATOM 5068 O O . LYS A 1 614 ? -3.65 -40.938 -4.781 1 91.06 614 LYS A O 1
ATOM 5073 N N . PRO A 1 615 ? -5.77 -40.375 -5.145 1 90.94 615 PRO A N 1
ATOM 5074 C CA . PRO A 1 615 ? -6.285 -41.531 -4.395 1 90.94 615 PRO A CA 1
ATOM 5075 C C . PRO A 1 615 ? -5.77 -42.875 -4.93 1 90.94 615 PRO A C 1
ATOM 5077 O O . PRO A 1 615 ? -5.32 -43.719 -4.156 1 90.94 615 PRO A O 1
ATOM 5080 N N . GLN A 1 616 ? -5.785 -43.062 -6.258 1 89.69 616 GLN A N 1
ATOM 5081 C CA . GLN A 1 616 ? -5.383 -44.312 -6.84 1 89.69 616 GLN A CA 1
ATOM 5082 C C . GLN A 1 616 ? -3.898 -44.594 -6.617 1 89.69 616 GLN A C 1
ATOM 5084 O O . GLN A 1 616 ? -3.508 -45.688 -6.246 1 89.69 616 GLN A O 1
ATOM 5089 N N . ILE A 1 617 ? -3.127 -43.594 -6.789 1 91.81 617 ILE A N 1
ATOM 5090 C CA . ILE A 1 617 ? -1.685 -43.75 -6.633 1 91.81 617 ILE A CA 1
ATOM 5091 C C . ILE A 1 617 ? -1.348 -44 -5.164 1 91.81 617 ILE A C 1
ATOM 5093 O O . ILE A 1 617 ? -0.502 -44.844 -4.855 1 91.81 617 ILE A O 1
ATOM 5097 N N . TYR A 1 618 ? -2.006 -43.25 -4.316 1 93.75 618 TYR A N 1
ATOM 5098 C CA . TYR A 1 618 ? -1.781 -43.406 -2.885 1 93.75 618 TYR A CA 1
ATOM 5099 C C . TYR A 1 618 ? -2.139 -44.812 -2.426 1 93.75 618 TYR A C 1
ATOM 5101 O O . TYR A 1 618 ? -1.394 -45.438 -1.661 1 93.75 618 TYR A O 1
ATOM 5109 N N . GLU A 1 619 ? -3.246 -45.312 -2.947 1 91.94 619 GLU A N 1
ATOM 5110 C CA . GLU A 1 619 ? -3.689 -46.656 -2.584 1 91.94 619 GLU A CA 1
ATOM 5111 C C . GLU A 1 619 ? -2.738 -47.719 -3.129 1 91.94 619 GLU A C 1
ATOM 5113 O O . GLU A 1 619 ? -2.482 -48.719 -2.469 1 91.94 619 GLU A O 1
ATOM 5118 N N . ASN A 1 620 ? -2.285 -47.469 -4.297 1 92.25 620 ASN A N 1
ATOM 5119 C CA . ASN A 1 620 ? -1.339 -48.406 -4.891 1 92.25 620 ASN A CA 1
ATOM 5120 C C . ASN A 1 620 ? -0.041 -48.469 -4.09 1 92.25 620 ASN A C 1
ATOM 5122 O O . ASN A 1 620 ? 0.581 -49.531 -3.996 1 92.25 620 ASN A O 1
ATOM 5126 N N . ILE A 1 621 ? 0.368 -47.375 -3.582 1 93.31 621 ILE A N 1
ATOM 5127 C CA . ILE A 1 621 ? 1.608 -47.281 -2.818 1 93.31 621 ILE A CA 1
ATOM 5128 C C . ILE A 1 621 ? 1.394 -47.875 -1.429 1 93.31 621 ILE A C 1
ATOM 5130 O O . ILE A 1 621 ? 2.176 -48.719 -0.979 1 93.31 621 ILE A O 1
ATOM 5134 N N . MET A 1 622 ? 0.348 -47.531 -0.759 1 91.06 622 MET A N 1
ATOM 5135 C CA . MET A 1 622 ? 0.098 -47.906 0.624 1 91.06 622 MET A CA 1
ATOM 5136 C C . MET A 1 622 ? -0.392 -49.375 0.694 1 91.06 622 MET A C 1
ATOM 5138 O O . MET A 1 622 ? -0.079 -50.094 1.645 1 91.06 622 MET A O 1
ATOM 5142 N N . GLY A 1 623 ? -1.098 -49.812 -0.264 1 83.5 623 GLY A N 1
ATOM 5143 C CA . GLY A 1 623 ? -1.669 -51.156 -0.243 1 83.5 623 GLY A CA 1
ATOM 5144 C C . GLY A 1 623 ? -2.598 -51.406 0.934 1 83.5 623 GLY A C 1
ATOM 5145 O O . GLY A 1 623 ? -3.334 -50.5 1.34 1 83.5 623 GLY A O 1
ATOM 5146 N N . GLU A 1 624 ? -2.674 -52.719 1.397 1 78.38 624 GLU A N 1
ATOM 5147 C CA . GLU A 1 624 ? -3.578 -53.094 2.48 1 78.38 624 GLU A CA 1
ATOM 5148 C C . GLU A 1 624 ? -3 -52.719 3.84 1 78.38 624 GLU A C 1
ATOM 5150 O O . GLU A 1 624 ? -3.732 -52.625 4.828 1 78.38 624 GLU A O 1
ATOM 5155 N N . GLY A 1 625 ? -1.761 -52.188 3.92 1 73.69 625 GLY A N 1
ATOM 5156 C CA . GLY A 1 625 ? -1.172 -51.875 5.215 1 73.69 625 GLY A CA 1
ATOM 5157 C C . GLY A 1 625 ? -0.943 -50.406 5.438 1 73.69 625 GLY A C 1
ATOM 5158 O O . GLY A 1 625 ? -1.162 -49.594 4.531 1 73.69 625 GLY A O 1
ATOM 5159 N N . ASP A 1 626 ? -0.856 -50 6.727 1 78.81 626 ASP A N 1
ATOM 5160 C CA . ASP A 1 626 ? -0.596 -48.625 7.145 1 78.81 626 ASP A CA 1
ATOM 5161 C C . ASP A 1 626 ? 0.897 -48.406 7.359 1 78.81 626 ASP A C 1
ATOM 5163 O O . ASP A 1 626 ? 1.3 -47.812 8.367 1 78.81 626 ASP A O 1
ATOM 5167 N N . ASP A 1 627 ? 1.729 -48.906 6.344 1 89.25 627 ASP A N 1
ATOM 5168 C CA . ASP A 1 627 ? 3.172 -48.719 6.445 1 89.25 627 ASP A CA 1
ATOM 5169 C C . ASP A 1 627 ? 3.6 -47.438 5.707 1 89.25 627 ASP A C 1
ATOM 5171 O O . ASP A 1 627 ? 3.904 -47.469 4.512 1 89.25 627 ASP A O 1
ATOM 5175 N N . PHE A 1 628 ? 3.844 -46.438 6.387 1 92.62 628 PHE A N 1
ATOM 5176 C CA . PHE A 1 628 ? 4.137 -45.094 5.832 1 92.62 628 PHE A CA 1
ATOM 5177 C C . PHE A 1 628 ? 5.535 -45.062 5.23 1 92.62 628 PHE A C 1
ATOM 5179 O O . PHE A 1 628 ? 5.887 -44.125 4.516 1 92.62 628 PHE A O 1
ATOM 5186 N N . THR A 1 629 ? 6.34 -46.125 5.457 1 92.88 629 THR A N 1
ATOM 5187 C CA . THR A 1 629 ? 7.672 -46.188 4.863 1 92.88 629 THR A CA 1
ATOM 5188 C C . THR A 1 629 ? 7.578 -46.281 3.344 1 92.88 629 THR A C 1
ATOM 5190 O O . THR A 1 629 ? 8.492 -45.875 2.633 1 92.88 629 THR A O 1
ATOM 5193 N N . LYS A 1 630 ? 6.496 -46.781 2.918 1 94.44 630 LYS A N 1
ATOM 5194 C CA . LYS A 1 630 ? 6.281 -46.875 1.478 1 94.44 630 LYS A CA 1
ATOM 5195 C C . LYS A 1 630 ? 6.148 -45.5 0.838 1 94.44 630 LYS A C 1
ATOM 5197 O O . LYS A 1 630 ? 6.523 -45.312 -0.322 1 94.44 630 LYS A O 1
ATOM 5202 N N . ILE A 1 631 ? 5.621 -44.562 1.622 1 95.56 631 ILE A N 1
ATOM 5203 C CA . ILE A 1 631 ? 5.516 -43.188 1.139 1 95.56 631 ILE A CA 1
ATOM 5204 C C . ILE A 1 631 ? 6.91 -42.594 0.972 1 95.56 631 ILE A C 1
ATOM 5206 O O . ILE A 1 631 ? 7.188 -41.938 -0.017 1 95.56 631 ILE A O 1
ATOM 5210 N N . LYS A 1 632 ? 7.742 -42.938 1.916 1 95.25 632 LYS A N 1
ATOM 5211 C CA . LYS A 1 632 ? 9.133 -42.5 1.878 1 95.25 632 LYS A CA 1
ATOM 5212 C C . LYS A 1 632 ? 9.844 -43.031 0.641 1 95.25 632 LYS A C 1
ATOM 5214 O O . LYS A 1 632 ? 10.5 -42.281 -0.079 1 95.25 632 LYS A O 1
ATOM 5219 N N . GLU A 1 633 ? 9.562 -44.281 0.371 1 95.06 633 GLU A N 1
ATOM 5220 C CA . GLU A 1 633 ? 10.266 -44.969 -0.706 1 95.06 633 GLU A CA 1
ATOM 5221 C C . GLU A 1 633 ? 9.703 -44.562 -2.07 1 95.06 633 GLU A C 1
ATOM 5223 O O . GLU A 1 633 ? 10.336 -44.812 -3.1 1 95.06 633 GLU A O 1
ATOM 5228 N N . ASN A 1 634 ? 8.57 -43.906 -2.109 1 96.06 634 ASN A N 1
ATOM 5229 C CA . ASN A 1 634 ? 7.941 -43.5 -3.363 1 96.06 634 ASN A CA 1
ATOM 5230 C C . ASN A 1 634 ? 7.73 -41.969 -3.428 1 96.06 634 ASN A C 1
ATOM 5232 O O . ASN A 1 634 ? 6.816 -41.5 -4.102 1 96.06 634 ASN A O 1
ATOM 5236 N N . SER A 1 635 ? 8.531 -41.281 -2.693 1 95.81 635 SER A N 1
ATOM 5237 C CA . SER A 1 635 ? 8.375 -39.844 -2.615 1 95.81 635 SER A CA 1
ATOM 5238 C C . SER A 1 635 ? 8.57 -39.188 -3.98 1 95.81 635 SER A C 1
ATOM 5240 O O . SER A 1 635 ? 7.836 -38.25 -4.34 1 95.81 635 SER A O 1
ATOM 5242 N N . TYR A 1 636 ? 9.492 -39.656 -4.766 1 95.12 636 TYR A N 1
ATOM 5243 C CA . TYR A 1 636 ? 9.734 -39.094 -6.094 1 95.12 636 TYR A CA 1
ATOM 5244 C C . TYR A 1 636 ? 8.555 -39.375 -7.02 1 95.12 636 TYR A C 1
ATOM 5246 O O . TYR A 1 636 ? 8.141 -38.5 -7.777 1 95.12 636 TYR A O 1
ATOM 5254 N N . LYS A 1 637 ? 8.039 -40.562 -6.961 1 94.44 637 LYS A N 1
ATOM 5255 C CA . LYS A 1 637 ? 6.867 -40.906 -7.754 1 94.44 637 LYS A CA 1
ATOM 5256 C C . LYS A 1 637 ? 5.695 -40 -7.426 1 94.44 637 LYS A C 1
ATOM 5258 O O . LYS A 1 637 ? 5.016 -39.5 -8.328 1 94.44 637 LYS A O 1
ATOM 5263 N N . LEU A 1 638 ? 5.512 -39.781 -6.203 1 94.31 638 LEU A N 1
ATOM 5264 C CA . LEU A 1 638 ? 4.418 -38.938 -5.762 1 94.31 638 LEU A CA 1
ATOM 5265 C C . LEU A 1 638 ? 4.613 -37.5 -6.258 1 94.31 638 LEU A C 1
ATOM 5267 O O . LEU A 1 638 ? 3.67 -36.875 -6.742 1 94.31 638 LEU A O 1
ATOM 5271 N N . GLN A 1 639 ? 5.766 -36.969 -6.133 1 92.94 639 GLN A N 1
ATOM 5272 C CA . GLN A 1 639 ? 6.07 -35.625 -6.605 1 92.94 639 GLN A CA 1
ATOM 5273 C C . GLN A 1 639 ? 5.801 -35.5 -8.102 1 92.94 639 GLN A C 1
ATOM 5275 O O . GLN A 1 639 ? 5.23 -34.5 -8.547 1 92.94 639 GLN A O 1
ATOM 5280 N N . LYS A 1 640 ? 6.219 -36.438 -8.891 1 89.12 640 LYS A N 1
ATOM 5281 C CA . LYS A 1 640 ? 6.043 -36.406 -10.336 1 89.12 640 LYS A CA 1
ATOM 5282 C C . LYS A 1 640 ? 4.562 -36.438 -10.711 1 89.12 640 LYS A C 1
ATOM 5284 O O . LYS A 1 640 ? 4.145 -35.75 -11.656 1 89.12 640 LYS A O 1
ATOM 5289 N N . LYS A 1 641 ? 3.861 -37.156 -9.953 1 87.44 641 LYS A N 1
ATOM 5290 C CA . LYS A 1 641 ? 2.438 -37.281 -10.242 1 87.44 641 LYS A CA 1
ATOM 5291 C C . LYS A 1 641 ? 1.67 -36.062 -9.805 1 87.44 641 LYS A C 1
ATOM 5293 O O . LYS A 1 641 ? 0.586 -35.781 -10.312 1 87.44 641 LYS A O 1
ATOM 5298 N N . LEU A 1 642 ? 2.26 -35.312 -8.945 1 87.31 642 LEU A N 1
ATOM 5299 C CA . LEU A 1 642 ? 1.642 -34.062 -8.453 1 87.31 642 LEU A CA 1
ATOM 5300 C C . LEU A 1 642 ? 2.031 -32.875 -9.32 1 87.31 642 LEU A C 1
ATOM 5302 O O . LEU A 1 642 ? 1.531 -31.766 -9.125 1 87.31 642 LEU A O 1
ATOM 5306 N N . SER A 1 643 ? 2.809 -33.031 -10.266 1 82 643 SER A N 1
ATOM 5307 C CA . SER A 1 643 ? 3.422 -31.953 -11.023 1 82 643 SER A CA 1
ATOM 5308 C C . SER A 1 643 ? 2.367 -31.094 -11.719 1 82 643 SER A C 1
ATOM 5310 O O . SER A 1 643 ? 2.525 -29.875 -11.844 1 82 643 SER A O 1
ATOM 5312 N N . ASN A 1 644 ? 1.317 -31.719 -12.141 1 74.94 644 ASN A N 1
ATOM 5313 C CA . ASN A 1 644 ? 0.281 -30.984 -12.852 1 74.94 644 ASN A CA 1
ATOM 5314 C C . ASN A 1 644 ? -0.679 -30.297 -11.891 1 74.94 644 ASN A C 1
ATOM 5316 O O . ASN A 1 644 ? -1.498 -29.469 -12.305 1 74.94 644 ASN A O 1
ATOM 5320 N N . ASP A 1 645 ? -0.566 -30.641 -10.602 1 80 645 ASP A N 1
ATOM 5321 C CA . ASP A 1 645 ? -1.521 -30.125 -9.617 1 80 645 ASP A CA 1
ATOM 5322 C C . ASP A 1 645 ? -0.803 -29.453 -8.453 1 80 645 ASP A C 1
ATOM 5324 O O . ASP A 1 645 ? -1.225 -29.578 -7.301 1 80 645 ASP A O 1
ATOM 5328 N N . LYS A 1 646 ? 0.238 -28.844 -8.758 1 82.88 646 LYS A N 1
ATOM 5329 C CA . LYS A 1 646 ? 1.046 -28.281 -7.684 1 82.88 646 LYS A CA 1
ATOM 5330 C C . LYS A 1 646 ? 0.279 -27.188 -6.938 1 82.88 646 LYS A C 1
ATOM 5332 O O . LYS A 1 646 ? 0.323 -27.125 -5.707 1 82.88 646 LYS A O 1
ATOM 5337 N N . SER A 1 647 ? -0.387 -26.391 -7.699 1 81.5 647 SER A N 1
ATOM 5338 C CA . SER A 1 647 ? -1.153 -25.312 -7.078 1 81.5 647 SER A CA 1
ATOM 5339 C C . SER A 1 647 ? -2.264 -25.875 -6.188 1 81.5 647 SER A C 1
ATOM 5341 O O . SER A 1 647 ? -2.469 -25.391 -5.07 1 81.5 647 SER A O 1
ATOM 5343 N N . ASP A 1 648 ? -2.949 -26.891 -6.668 1 83.75 648 ASP A N 1
ATOM 5344 C CA . ASP A 1 648 ? -4.02 -27.516 -5.898 1 83.75 648 ASP A CA 1
ATOM 5345 C C . ASP A 1 648 ? -3.471 -28.188 -4.641 1 83.75 648 ASP A C 1
ATOM 5347 O O . ASP A 1 648 ? -4.09 -28.125 -3.576 1 83.75 648 ASP A O 1
ATOM 5351 N N . PHE A 1 649 ? -2.395 -28.875 -4.848 1 89.44 649 PHE A N 1
ATOM 5352 C CA . PHE A 1 649 ? -1.733 -29.531 -3.727 1 89.44 649 PHE A CA 1
ATOM 5353 C C . PHE A 1 649 ? -1.385 -28.516 -2.639 1 89.44 649 PHE A C 1
ATOM 5355 O O . PHE A 1 649 ? -1.671 -28.734 -1.461 1 89.44 649 PHE A O 1
ATOM 5362 N N . ALA A 1 650 ? -0.788 -27.375 -3.023 1 89 650 ALA A N 1
ATOM 5363 C CA . ALA A 1 650 ? -0.386 -26.328 -2.096 1 89 650 ALA A CA 1
ATOM 5364 C C . ALA A 1 650 ? -1.597 -25.734 -1.374 1 89 650 ALA A C 1
ATOM 5366 O O . ALA A 1 650 ? -1.568 -25.547 -0.155 1 89 650 ALA A O 1
ATOM 5367 N N . ASN A 1 651 ? -2.607 -25.5 -2.078 1 84.81 651 ASN A N 1
ATOM 5368 C CA . ASN A 1 651 ? -3.801 -24.891 -1.502 1 84.81 651 ASN A CA 1
ATOM 5369 C C . ASN A 1 651 ? -4.523 -25.844 -0.559 1 84.81 651 ASN A C 1
ATOM 5371 O O . ASN A 1 651 ? -5.078 -25.422 0.457 1 84.81 651 ASN A O 1
ATOM 5375 N N . GLU A 1 652 ? -4.559 -27.094 -0.924 1 88.31 652 GLU A N 1
ATOM 5376 C CA . GLU A 1 652 ? -5.172 -28.078 -0.051 1 88.31 652 GLU A CA 1
ATOM 5377 C C . GLU A 1 652 ? -4.406 -28.203 1.264 1 88.31 652 GLU A C 1
ATOM 5379 O O . GLU A 1 652 ? -5.012 -28.344 2.33 1 88.31 652 GLU A O 1
ATOM 5384 N N . LEU A 1 653 ? -3.125 -28.25 1.111 1 92.19 653 LEU A N 1
ATOM 5385 C CA . LEU A 1 653 ? -2.309 -28.266 2.32 1 92.19 653 LEU A CA 1
ATOM 5386 C C . LEU A 1 653 ? -2.609 -27.047 3.193 1 92.19 653 LEU A C 1
ATOM 5388 O O . LEU A 1 653 ? -2.859 -27.188 4.395 1 92.19 653 LEU A O 1
ATOM 5392 N N . LEU A 1 654 ? -2.609 -25.906 2.578 1 88.88 654 LEU A N 1
ATOM 5393 C CA . LEU A 1 654 ? -2.855 -24.672 3.312 1 88.88 654 LEU A CA 1
ATOM 5394 C C . LEU A 1 654 ? -4.223 -24.703 3.984 1 88.88 654 LEU A C 1
ATOM 5396 O O . LEU A 1 654 ? -4.363 -24.281 5.133 1 88.88 654 LEU A O 1
ATOM 5400 N N . TYR A 1 655 ? -5.152 -25.188 3.242 1 86.62 655 TYR A N 1
ATOM 5401 C CA . TYR A 1 655 ? -6.5 -25.312 3.791 1 86.62 655 TYR A CA 1
ATOM 5402 C C . TYR A 1 655 ? -6.492 -26.172 5.055 1 86.62 655 TYR A C 1
ATOM 5404 O O . TYR A 1 655 ? -7.078 -25.781 6.07 1 86.62 655 TYR A O 1
ATOM 5412 N N . LYS A 1 656 ? -5.844 -27.266 4.988 1 90.56 656 LYS A N 1
ATOM 5413 C CA . LYS A 1 656 ? -5.809 -28.172 6.129 1 90.56 656 LYS A CA 1
ATOM 5414 C C . LYS A 1 656 ? -4.988 -27.594 7.273 1 90.56 656 LYS A C 1
ATOM 5416 O O . LYS A 1 656 ? -5.305 -27.812 8.445 1 90.56 656 LYS A O 1
ATOM 5421 N N . PHE A 1 657 ? -3.889 -26.859 6.93 1 91.25 657 PHE A N 1
ATOM 5422 C CA . PHE A 1 657 ? -3.088 -26.188 7.949 1 91.25 657 PHE A CA 1
ATOM 5423 C C . PHE A 1 657 ? -3.953 -25.266 8.805 1 91.25 657 PHE A C 1
ATOM 5425 O O . PHE A 1 657 ? -3.779 -25.203 10.016 1 91.25 657 PHE A O 1
ATOM 5432 N N . ILE A 1 658 ? -4.855 -24.625 8.148 1 85.31 658 ILE A N 1
ATOM 5433 C CA . ILE A 1 658 ? -5.641 -23.562 8.781 1 85.31 658 ILE A CA 1
ATOM 5434 C C . ILE A 1 658 ? -6.828 -24.188 9.516 1 85.31 658 ILE A C 1
ATOM 5436 O O . ILE A 1 658 ? -7.195 -23.734 10.602 1 85.31 658 ILE A O 1
ATOM 5440 N N . THR A 1 659 ? -7.387 -25.234 9 1 85.56 659 THR A N 1
ATOM 5441 C CA . THR A 1 659 ? -8.695 -25.672 9.461 1 85.56 659 THR A CA 1
ATOM 5442 C C . THR A 1 659 ? -8.562 -26.844 10.438 1 85.56 659 THR A C 1
ATOM 5444 O O . THR A 1 659 ? -9.438 -27.047 11.281 1 85.56 659 THR A O 1
ATOM 5447 N N . GLU A 1 660 ? -7.586 -27.625 10.25 1 85.81 660 GLU A N 1
ATOM 5448 C CA . GLU A 1 660 ? -7.5 -28.828 11.055 1 85.81 660 GLU A CA 1
ATOM 5449 C C . GLU A 1 660 ? -6.578 -28.625 12.258 1 85.81 660 GLU A C 1
ATOM 5451 O O . GLU A 1 660 ? -5.617 -27.859 12.188 1 85.81 660 GLU A O 1
ATOM 5456 N N . ASP A 1 661 ? -6.992 -29.219 13.32 1 82.25 661 ASP A N 1
ATOM 5457 C CA . ASP A 1 661 ? -6.195 -29.141 14.547 1 82.25 661 ASP A CA 1
ATOM 5458 C C . ASP A 1 661 ? -5.258 -30.344 14.656 1 82.25 661 ASP A C 1
ATOM 5460 O O . ASP A 1 661 ? -5.316 -31.094 15.633 1 82.25 661 ASP A O 1
ATOM 5464 N N . ILE A 1 662 ? -4.688 -30.719 13.625 1 86.44 662 ILE A N 1
ATOM 5465 C CA . ILE A 1 662 ? -3.717 -31.812 13.594 1 86.44 662 ILE A CA 1
ATOM 5466 C C . ILE A 1 662 ? -2.307 -31.234 13.453 1 86.44 662 ILE A C 1
ATOM 5468 O O . ILE A 1 662 ? -2.137 -30.062 13.125 1 86.44 662 ILE A O 1
ATOM 5472 N N . THR A 1 663 ? -1.444 -32.062 13.758 1 90.81 663 THR A N 1
ATOM 5473 C CA . THR A 1 663 ? -0.055 -31.609 13.711 1 90.81 663 THR A CA 1
ATOM 5474 C C . THR A 1 663 ? 0.316 -31.141 12.312 1 90.81 663 THR A C 1
ATOM 5476 O O . THR A 1 663 ? 0.157 -31.875 11.336 1 90.81 663 THR A O 1
ATOM 5479 N N . ILE A 1 664 ? 0.775 -29.984 12.266 1 93.94 664 ILE A N 1
ATOM 5480 C CA . ILE A 1 664 ? 1.183 -29.391 10.992 1 93.94 664 ILE A CA 1
ATOM 5481 C C . ILE A 1 664 ? 2.527 -29.969 10.562 1 93.94 664 ILE A C 1
ATOM 5483 O O . ILE A 1 664 ? 3.445 -30.094 11.375 1 93.94 664 ILE A O 1
ATOM 5487 N N . PRO A 1 665 ? 2.641 -30.422 9.289 1 96.5 665 PRO A N 1
ATOM 5488 C CA . PRO A 1 665 ? 3.918 -30.938 8.781 1 96.5 665 PRO A CA 1
ATOM 5489 C C . PRO A 1 665 ? 5.066 -29.953 8.992 1 96.5 665 PRO A C 1
ATOM 5491 O O . PRO A 1 665 ? 4.863 -28.734 8.922 1 96.5 665 PRO A O 1
ATOM 5494 N N . SER A 1 666 ? 6.219 -30.516 9.18 1 96 666 SER A N 1
ATOM 5495 C CA . SER A 1 666 ? 7.406 -29.688 9.398 1 96 666 SER A CA 1
ATOM 5496 C C . SER A 1 666 ? 8.07 -29.312 8.078 1 96 666 SER A C 1
ATOM 5498 O O . SER A 1 666 ? 7.984 -30.062 7.098 1 96 666 SER A O 1
ATOM 5500 N N . LEU A 1 667 ? 8.695 -28.188 8.148 1 96.94 667 LEU A N 1
ATOM 5501 C CA . LEU A 1 667 ? 9.492 -27.812 6.988 1 96.94 667 LEU A CA 1
ATOM 5502 C C . LEU A 1 667 ? 10.773 -28.641 6.91 1 96.94 667 LEU A C 1
ATOM 5504 O O . LEU A 1 667 ? 11.336 -29.016 7.938 1 96.94 667 LEU A O 1
ATOM 5508 N N . PRO A 1 668 ? 11.188 -28.938 5.668 1 96.62 668 PRO A N 1
ATOM 5509 C CA . PRO A 1 668 ? 12.477 -29.609 5.539 1 96.62 668 PRO A CA 1
ATOM 5510 C C . PRO A 1 668 ? 13.617 -28.828 6.188 1 96.62 668 PRO A C 1
ATOM 5512 O O . PRO A 1 668 ? 13.57 -27.609 6.258 1 96.62 668 PRO A O 1
ATOM 5515 N N . LYS A 1 669 ? 14.656 -29.469 6.523 1 94.88 669 LYS A N 1
ATOM 5516 C CA . LYS A 1 669 ? 15.758 -28.922 7.309 1 94.88 669 LYS A CA 1
ATOM 5517 C C . LYS A 1 669 ? 16.422 -27.75 6.578 1 94.88 669 LYS A C 1
ATOM 5519 O O . LYS A 1 669 ? 16.781 -26.75 7.199 1 94.88 669 LYS A O 1
ATOM 5524 N N . TYR A 1 670 ? 16.641 -27.844 5.316 1 95.06 670 TYR A N 1
ATOM 5525 C CA . TYR A 1 670 ? 17.344 -26.797 4.59 1 95.06 670 TYR A CA 1
ATOM 5526 C C . TYR A 1 670 ? 16.562 -25.484 4.625 1 95.06 670 TYR A C 1
ATOM 5528 O O . TYR A 1 670 ? 17.141 -24.406 4.664 1 95.06 670 TYR A O 1
ATOM 5536 N N . ILE A 1 671 ? 15.25 -25.578 4.648 1 96.62 671 ILE A N 1
ATOM 5537 C CA . ILE A 1 671 ? 14.43 -24.375 4.715 1 96.62 671 ILE A CA 1
ATOM 5538 C C . ILE A 1 671 ? 14.391 -23.844 6.148 1 96.62 671 ILE A C 1
ATOM 5540 O O . ILE A 1 671 ? 14.484 -22.641 6.375 1 96.62 671 ILE A O 1
ATOM 5544 N N . LYS A 1 672 ? 14.289 -24.75 7.086 1 95.56 672 LYS A N 1
ATOM 5545 C CA . LYS A 1 672 ? 14.305 -24.359 8.492 1 95.56 672 LYS A CA 1
ATOM 5546 C C . LYS A 1 672 ? 15.594 -23.625 8.844 1 95.56 672 LYS A C 1
ATOM 5548 O O . LYS A 1 672 ? 15.562 -22.625 9.555 1 95.56 672 LYS A O 1
ATOM 5553 N N . SER A 1 673 ? 16.641 -24.172 8.391 1 94.5 673 SER A N 1
ATOM 5554 C CA . SER A 1 673 ? 17.938 -23.547 8.633 1 94.5 673 SER A CA 1
ATOM 5555 C C . SER A 1 673 ? 18.016 -22.156 7.988 1 94.5 673 SER A C 1
ATOM 5557 O O . SER A 1 673 ? 18.562 -21.234 8.57 1 94.5 673 SER A O 1
ATOM 5559 N N . GLY A 1 674 ? 17.5 -22.078 6.801 1 95.81 674 GLY A N 1
ATOM 5560 C CA . GLY A 1 674 ? 17.453 -20.781 6.129 1 95.81 674 GLY A CA 1
ATOM 5561 C C . GLY A 1 674 ? 16.625 -19.75 6.879 1 95.81 674 GLY A C 1
ATOM 5562 O O . GLY A 1 674 ? 17.047 -18.594 7.004 1 95.81 674 GLY A O 1
ATOM 5563 N N . LEU A 1 675 ? 15.516 -20.172 7.391 1 96.44 675 LEU A N 1
ATOM 5564 C CA . LEU A 1 675 ? 14.648 -19.281 8.141 1 96.44 675 LEU A CA 1
ATOM 5565 C C . LEU A 1 675 ? 15.297 -18.859 9.453 1 96.44 675 LEU A C 1
ATOM 5567 O O . LEU A 1 675 ? 15.133 -17.719 9.898 1 96.44 675 LEU A O 1
ATOM 5571 N N . SER A 1 676 ? 15.938 -19.781 10.047 1 94.88 676 SER A N 1
ATOM 5572 C CA . SER A 1 676 ? 16.672 -19.469 11.266 1 94.88 676 SER A CA 1
ATOM 5573 C C . SER A 1 676 ? 17.75 -18.422 11 1 94.88 676 SER A C 1
ATOM 5575 O O . SER A 1 676 ? 17.969 -17.531 11.812 1 94.88 676 SER A O 1
ATOM 5577 N N . TRP A 1 677 ? 18.469 -18.594 9.961 1 94.69 677 TRP A N 1
ATOM 5578 C CA . TRP A 1 677 ? 19.469 -17.625 9.562 1 94.69 677 TRP A CA 1
ATOM 5579 C C . TRP A 1 677 ? 18.844 -16.25 9.367 1 94.69 677 TRP A C 1
ATOM 5581 O O . TRP A 1 677 ? 19.391 -15.242 9.82 1 94.69 677 TRP A O 1
ATOM 5591 N N . LEU A 1 678 ? 17.781 -16.281 8.695 1 94.44 678 LEU A N 1
ATOM 5592 C CA . LEU A 1 678 ? 17.078 -15.039 8.422 1 94.44 678 LEU A CA 1
ATOM 5593 C C . LEU A 1 678 ? 16.656 -14.352 9.719 1 94.44 678 LEU A C 1
ATOM 5595 O O . LEU A 1 678 ? 16.797 -13.133 9.852 1 94.44 678 LEU A O 1
ATOM 5599 N N . ALA A 1 679 ? 16.172 -15.078 10.672 1 92.56 679 ALA A N 1
ATOM 5600 C CA . ALA A 1 679 ? 15.75 -14.555 11.969 1 92.56 679 ALA A CA 1
ATOM 5601 C C . ALA A 1 679 ? 16.922 -13.93 12.711 1 92.56 679 ALA A C 1
ATOM 5603 O O . ALA A 1 679 ? 16.781 -12.852 13.305 1 92.56 679 ALA A O 1
ATOM 5604 N N . LYS A 1 680 ? 18.016 -14.562 12.625 1 90.25 680 LYS A N 1
ATOM 5605 C CA . LYS A 1 680 ? 19.219 -14.055 13.289 1 90.25 680 LYS A CA 1
ATOM 5606 C C . LYS A 1 680 ? 19.688 -12.742 12.664 1 90.25 680 LYS A C 1
ATOM 5608 O O . LYS A 1 680 ? 20.062 -11.812 13.383 1 90.25 680 LYS A O 1
ATOM 5613 N N . LYS A 1 681 ? 19.625 -12.688 11.383 1 88.94 681 LYS A N 1
ATOM 5614 C CA . LYS A 1 681 ? 20.031 -11.477 10.68 1 88.94 681 LYS A CA 1
ATOM 5615 C C . LYS A 1 681 ? 19.125 -10.305 11.023 1 88.94 681 LYS A C 1
ATOM 5617 O O . LYS A 1 681 ? 19.578 -9.172 11.156 1 88.94 681 LYS A O 1
ATOM 5622 N N . LEU A 1 682 ? 17.875 -10.57 11.172 1 85.25 682 LEU A N 1
ATOM 5623 C CA . LEU A 1 682 ? 16.875 -9.539 11.438 1 85.25 682 LEU A CA 1
ATOM 5624 C C . LEU A 1 682 ? 16.984 -9.047 12.875 1 85.25 682 LEU A C 1
ATOM 5626 O O . LEU A 1 682 ? 16.703 -7.883 13.164 1 85.25 682 LEU A O 1
ATOM 5630 N N . GLU A 1 683 ? 17.359 -9.891 13.781 1 78.12 683 GLU A N 1
ATOM 5631 C CA . GLU A 1 683 ? 17.516 -9.531 15.188 1 78.12 683 GLU A CA 1
ATOM 5632 C C . GLU A 1 683 ? 18.844 -8.797 15.422 1 78.12 683 GLU A C 1
ATOM 5634 O O . GLU A 1 683 ? 19.078 -8.289 16.516 1 78.12 683 GLU A O 1
ATOM 5639 N N . GLY A 1 684 ? 19.547 -8.5 14.461 1 70.12 684 GLY A N 1
ATOM 5640 C CA . GLY A 1 684 ? 20.781 -7.746 14.594 1 70.12 684 GLY A CA 1
ATOM 5641 C C . GLY A 1 684 ? 21.969 -8.602 15.031 1 70.12 684 GLY A C 1
ATOM 5642 O O . GLY A 1 684 ? 22.984 -8.078 15.461 1 70.12 684 GLY A O 1
ATOM 5643 N N . GLU A 1 685 ? 21.734 -9.984 15.172 1 52.94 685 GLU A N 1
ATOM 5644 C CA . GLU A 1 685 ? 22.812 -10.852 15.594 1 52.94 685 GLU A CA 1
ATOM 5645 C C . GLU A 1 685 ? 23.734 -11.203 14.43 1 52.94 685 GLU A C 1
ATOM 5647 O O . GLU A 1 685 ? 23.266 -11.453 13.32 1 52.94 685 GLU A O 1
ATOM 5652 N N . GLU A 1 686 ? 24.984 -10.617 14.344 1 48.22 686 GLU A N 1
ATOM 5653 C CA . GLU A 1 686 ? 26.016 -11.008 13.383 1 48.22 686 GLU A CA 1
ATOM 5654 C C . GLU A 1 686 ? 26.125 -12.531 13.289 1 48.22 686 GLU A C 1
ATOM 5656 O O . GLU A 1 686 ? 26.031 -13.227 14.297 1 48.22 686 GLU A O 1
ATOM 5661 N N . MET B 1 1 ? -25.578 0.36 26.141 1 81.56 1 MET B N 1
ATOM 5662 C CA . MET B 1 1 ? -26.109 0.773 24.844 1 81.56 1 MET B CA 1
ATOM 5663 C C . MET B 1 1 ? -24.984 0.831 23.812 1 81.56 1 MET B C 1
ATOM 5665 O O . MET B 1 1 ? -23.828 1.095 24.156 1 81.56 1 MET B O 1
ATOM 5669 N N . TYR B 1 2 ? -25.312 0.568 22.578 1 83.94 2 TYR B N 1
ATOM 5670 C CA . TYR B 1 2 ? -24.359 0.618 21.469 1 83.94 2 TYR B CA 1
ATOM 5671 C C . TYR B 1 2 ? -25.031 1.051 20.172 1 83.94 2 TYR B C 1
ATOM 5673 O O . TYR B 1 2 ? -26.25 0.862 20.016 1 83.94 2 TYR B O 1
ATOM 5681 N N . LEU B 1 3 ? -24.375 1.696 19.406 1 91 3 LEU B N 1
ATOM 5682 C CA . LEU B 1 3 ? -24.875 2.061 18.078 1 91 3 LEU B CA 1
ATOM 5683 C C . LEU B 1 3 ? -24.922 0.845 17.156 1 91 3 LEU B C 1
ATOM 5685 O O . LEU B 1 3 ? -23.891 0.229 16.891 1 91 3 LEU B O 1
ATOM 5689 N N . LYS B 1 4 ? -26.031 0.579 16.672 1 91.25 4 LYS B N 1
ATOM 5690 C CA . LYS B 1 4 ? -26.219 -0.625 15.867 1 91.25 4 LYS B CA 1
ATOM 5691 C C . LYS B 1 4 ? -26.141 -0.31 14.375 1 91.25 4 LYS B C 1
ATOM 5693 O O . LYS B 1 4 ? -25.469 -1.016 13.625 1 91.25 4 LYS B O 1
ATOM 5698 N N . SER B 1 5 ? -26.844 0.728 13.984 1 94.81 5 SER B N 1
ATOM 5699 C CA . SER B 1 5 ? -26.844 1.016 12.555 1 94.81 5 SER B CA 1
ATOM 5700 C C . SER B 1 5 ? -27.188 2.479 12.281 1 94.81 5 SER B C 1
ATOM 5702 O O . SER B 1 5 ? -27.688 3.176 13.164 1 94.81 5 SER B O 1
ATOM 5704 N N . LEU B 1 6 ? -26.859 2.949 11.133 1 96.62 6 LEU B N 1
ATOM 5705 C CA . LEU B 1 6 ? -27.125 4.289 10.617 1 96.62 6 LEU B CA 1
ATOM 5706 C C . LEU B 1 6 ? -27.516 4.242 9.148 1 96.62 6 LEU B C 1
ATOM 5708 O O . LEU B 1 6 ? -26.828 3.604 8.344 1 96.62 6 LEU B O 1
ATOM 5712 N N . LYS B 1 7 ? -28.578 4.754 8.828 1 97.19 7 LYS B N 1
ATOM 5713 C CA . LYS B 1 7 ? -28.984 4.938 7.438 1 97.19 7 LYS B CA 1
ATOM 5714 C C . LYS B 1 7 ? -29.078 6.418 7.082 1 97.19 7 LYS B C 1
ATOM 5716 O O . LYS B 1 7 ? -29.594 7.223 7.859 1 97.19 7 LYS B O 1
ATOM 5721 N N . ILE B 1 8 ? -28.562 6.844 5.957 1 97 8 ILE B N 1
ATOM 5722 C CA . ILE B 1 8 ? -28.422 8.242 5.57 1 97 8 ILE B CA 1
ATOM 5723 C C . ILE B 1 8 ? -29.25 8.523 4.316 1 97 8 ILE B C 1
ATOM 5725 O O . ILE B 1 8 ? -29.266 7.723 3.379 1 97 8 ILE B O 1
ATOM 5729 N N . TYR B 1 9 ? -30 9.633 4.355 1 96.5 9 TYR B N 1
ATOM 5730 C CA . TYR B 1 9 ? -30.828 10.016 3.217 1 96.5 9 TYR B CA 1
ATOM 5731 C C . TYR B 1 9 ? -30.422 11.391 2.688 1 96.5 9 TYR B C 1
ATOM 5733 O O . TYR B 1 9 ? -30.484 12.383 3.414 1 96.5 9 TYR B O 1
ATOM 5741 N N . ASN B 1 10 ? -30.016 11.492 1.441 1 95.5 10 ASN B N 1
ATOM 5742 C CA . ASN B 1 10 ? -29.828 12.711 0.665 1 95.5 10 ASN B CA 1
ATOM 5743 C C . ASN B 1 10 ? -28.688 13.555 1.212 1 95.5 10 ASN B C 1
ATOM 5745 O O . ASN B 1 10 ? -28.75 14.781 1.193 1 95.5 10 ASN B O 1
ATOM 5749 N N . PHE B 1 11 ? -27.688 12.992 1.776 1 94.38 11 PHE B N 1
ATOM 5750 C CA . PHE B 1 11 ? -26.547 13.695 2.359 1 94.38 11 PHE B CA 1
ATOM 5751 C C . PHE B 1 11 ? -25.297 13.477 1.529 1 94.38 11 PHE B C 1
ATOM 5753 O O . PHE B 1 11 ? -24.828 12.344 1.391 1 94.38 11 PHE B O 1
ATOM 5760 N N . ARG B 1 12 ? -24.875 14.477 0.887 1 90.69 12 ARG B N 1
ATOM 5761 C CA . ARG B 1 12 ? -23.656 14.453 0.076 1 90.69 12 ARG B CA 1
ATOM 5762 C C . ARG B 1 12 ? -23.719 13.344 -0.964 1 90.69 12 ARG B C 1
ATOM 5764 O O . ARG B 1 12 ? -24.641 13.297 -1.781 1 90.69 12 ARG B O 1
ATOM 5771 N N . LYS B 1 13 ? -22.922 12.328 -0.839 1 89.19 13 LYS B N 1
ATOM 5772 C CA . LYS B 1 13 ? -22.891 11.297 -1.865 1 89.19 13 LYS B CA 1
ATOM 5773 C C . LYS B 1 13 ? -23.953 10.227 -1.601 1 89.19 13 LYS B C 1
ATOM 5775 O O . LYS B 1 13 ? -24.219 9.383 -2.455 1 89.19 13 LYS B O 1
ATOM 5780 N N . PHE B 1 14 ? -24.562 10.312 -0.511 1 94 14 PHE B N 1
ATOM 5781 C CA . PHE B 1 14 ? -25.547 9.297 -0.14 1 94 14 PHE B CA 1
ATOM 5782 C C . PHE B 1 14 ? -26.922 9.633 -0.702 1 94 14 PHE B C 1
ATOM 5784 O O . PHE B 1 14 ? -27.391 10.766 -0.556 1 94 14 PHE B O 1
ATOM 5791 N N . GLY B 1 15 ? -27.484 8.656 -1.363 1 93.75 15 GLY B N 1
ATOM 5792 C CA . GLY B 1 15 ? -28.891 8.742 -1.758 1 93.75 15 GLY B CA 1
ATOM 5793 C C . GLY B 1 15 ? -29.828 8.164 -0.723 1 93.75 15 GLY B C 1
ATOM 5794 O O . GLY B 1 15 ? -29.672 8.406 0.475 1 93.75 15 GLY B O 1
ATOM 5795 N N . THR B 1 16 ? -30.797 7.406 -1.145 1 93.5 16 THR B N 1
ATOM 5796 C CA . THR B 1 16 ? -31.797 6.895 -0.211 1 93.5 16 THR B CA 1
ATOM 5797 C C . THR B 1 16 ? -31.688 5.379 -0.079 1 93.5 16 THR B C 1
ATOM 5799 O O . THR B 1 16 ? -32.188 4.801 0.894 1 93.5 16 THR B O 1
ATOM 5802 N N . ASN B 1 17 ? -30.938 4.812 -0.994 1 91.19 17 ASN B N 1
ATOM 5803 C CA . ASN B 1 17 ? -31 3.355 -1.023 1 91.19 17 ASN B CA 1
ATOM 5804 C C . ASN B 1 17 ? -29.625 2.732 -0.789 1 91.19 17 ASN B C 1
ATOM 5806 O O . ASN B 1 17 ? -28.594 3.357 -1.067 1 91.19 17 ASN B O 1
ATOM 5810 N N . ASN B 1 18 ? -29.609 1.542 -0.211 1 90.5 18 ASN B N 1
ATOM 5811 C CA . ASN B 1 18 ? -28.453 0.662 -0.077 1 90.5 18 ASN B CA 1
ATOM 5812 C C . ASN B 1 18 ? -27.297 1.362 0.624 1 90.5 18 ASN B C 1
ATOM 5814 O O . ASN B 1 18 ? -26.156 1.329 0.142 1 90.5 18 ASN B O 1
ATOM 5818 N N . ASN B 1 19 ? -27.609 2.006 1.689 1 93.31 19 ASN B N 1
ATOM 5819 C CA . ASN B 1 19 ? -26.547 2.752 2.352 1 93.31 19 ASN B CA 1
ATOM 5820 C C . ASN B 1 19 ? -26.625 2.6 3.867 1 93.31 19 ASN B C 1
ATOM 5822 O O . ASN B 1 19 ? -26.203 3.496 4.605 1 93.31 19 ASN B O 1
ATOM 5826 N N . LYS B 1 20 ? -27.219 1.522 4.328 1 95.19 20 LYS B N 1
ATOM 5827 C CA . LYS B 1 20 ? -27.25 1.246 5.762 1 95.19 20 LYS B CA 1
ATOM 5828 C C . LYS B 1 20 ? -25.891 0.827 6.285 1 95.19 20 LYS B C 1
ATOM 5830 O O . LYS B 1 20 ? -25.281 -0.12 5.77 1 95.19 20 LYS B O 1
ATOM 5835 N N . ILE B 1 21 ? -25.359 1.494 7.238 1 96.06 21 ILE B N 1
ATOM 5836 C CA . ILE B 1 21 ? -24.094 1.177 7.883 1 96.06 21 ILE B CA 1
ATOM 5837 C C . ILE B 1 21 ? -24.359 0.402 9.172 1 96.06 21 ILE B C 1
ATOM 5839 O O . ILE B 1 21 ? -25.156 0.824 10.008 1 96.06 21 ILE B O 1
ATOM 5843 N N . GLU B 1 22 ? -23.734 -0.682 9.32 1 94.12 22 GLU B N 1
ATOM 5844 C CA . GLU B 1 22 ? -23.859 -1.488 10.531 1 94.12 22 GLU B CA 1
ATOM 5845 C C . GLU B 1 22 ? -22.609 -1.405 11.391 1 94.12 22 GLU B C 1
ATOM 5847 O O . GLU B 1 22 ? -21.484 -1.525 10.883 1 94.12 22 GLU B O 1
ATOM 5852 N N . PHE B 1 23 ? -22.766 -1.151 12.57 1 91.81 23 PHE B N 1
ATOM 5853 C CA . PHE B 1 23 ? -21.625 -1.001 13.461 1 91.81 23 PHE B CA 1
ATOM 5854 C C . PHE B 1 23 ? -21.422 -2.264 14.289 1 91.81 23 PHE B C 1
ATOM 5856 O O . PHE B 1 23 ? -21.109 -3.326 13.75 1 91.81 23 PHE B O 1
ATOM 5863 N N . VAL B 1 24 ? -21.672 -2.34 15.617 1 81.88 24 VAL B N 1
ATOM 5864 C CA . VAL B 1 24 ? -21.406 -3.486 16.484 1 81.88 24 VAL B CA 1
ATOM 5865 C C . VAL B 1 24 ? -22.703 -4.207 16.797 1 81.88 24 VAL B C 1
ATOM 5867 O O . VAL B 1 24 ? -23.75 -3.572 16.984 1 81.88 24 VAL B O 1
ATOM 5870 N N . ASP B 1 25 ? -22.562 -5.523 16.781 1 67.5 25 ASP B N 1
ATOM 5871 C CA . ASP B 1 25 ? -23.734 -6.316 17.172 1 67.5 25 ASP B CA 1
ATOM 5872 C C . ASP B 1 25 ? -23.688 -6.637 18.672 1 67.5 25 ASP B C 1
ATOM 5874 O O . ASP B 1 25 ? -22.656 -6.473 19.312 1 67.5 25 ASP B O 1
ATOM 5878 N N . ALA B 1 26 ? -24.859 -6.984 19.156 1 57.22 26 ALA B N 1
ATOM 5879 C CA . ALA B 1 26 ? -25.031 -7.266 20.578 1 57.22 26 ALA B CA 1
ATOM 5880 C C . ALA B 1 26 ? -24.047 -8.336 21.047 1 57.22 26 ALA B C 1
ATOM 5882 O O . ALA B 1 26 ? -23.453 -8.219 22.125 1 57.22 26 ALA B O 1
ATOM 5883 N N . LYS B 1 27 ? -23.828 -9.242 20.266 1 62.03 27 LYS B N 1
ATOM 5884 C CA . LYS B 1 27 ? -23 -10.383 20.641 1 62.03 27 LYS B CA 1
ATOM 5885 C C . LYS B 1 27 ? -21.547 -9.977 20.812 1 62.03 27 LYS B C 1
ATOM 5887 O O . LYS B 1 27 ? -20.906 -10.336 21.812 1 62.03 27 LYS B O 1
ATOM 5892 N N . SER B 1 28 ? -21.078 -9.312 19.812 1 62.75 28 SER B N 1
ATOM 5893 C CA . SER B 1 28 ? -19.703 -8.852 19.859 1 62.75 28 SER B CA 1
ATOM 5894 C C . SER B 1 28 ? -19.453 -7.934 21.047 1 62.75 28 SER B C 1
ATOM 5896 O O . SER B 1 28 ? -18.406 -8.023 21.703 1 62.75 28 SER B O 1
ATOM 5898 N N . PHE B 1 29 ? -20.406 -7.262 21.297 1 61.41 29 PHE B N 1
ATOM 5899 C CA . PHE B 1 29 ? -20.297 -6.305 22.391 1 61.41 29 PHE B CA 1
ATOM 5900 C C . PHE B 1 29 ? -20.281 -7.02 23.75 1 61.41 29 PHE B C 1
ATOM 5902 O O . PHE B 1 29 ? -19.5 -6.668 24.625 1 61.41 29 PHE B O 1
ATOM 5909 N N . GLN B 1 30 ? -21.125 -8.031 23.844 1 62.75 30 GLN B N 1
ATOM 5910 C CA . GLN B 1 30 ? -21.203 -8.812 25.062 1 62.75 30 GLN B CA 1
ATOM 5911 C C . GLN B 1 30 ? -19.938 -9.648 25.266 1 62.75 30 GLN B C 1
ATOM 5913 O O . GLN B 1 30 ? -19.453 -9.781 26.391 1 62.75 30 GLN B O 1
ATOM 5918 N N . GLU B 1 31 ? -19.406 -10.188 24.203 1 62.16 31 GLU B N 1
ATOM 5919 C CA . GLU B 1 31 ? -18.219 -11.023 24.266 1 62.16 31 GLU B CA 1
ATOM 5920 C C . GLU B 1 31 ? -17.016 -10.234 24.766 1 62.16 31 GLU B C 1
ATOM 5922 O O . GLU B 1 31 ? -16.203 -10.75 25.547 1 62.16 31 GLU B O 1
ATOM 5927 N N . GLN B 1 32 ? -16.969 -9.039 24.328 1 59.09 32 GLN B N 1
ATOM 5928 C CA . GLN B 1 32 ? -15.859 -8.172 24.734 1 59.09 32 GLN B CA 1
ATOM 5929 C C . GLN B 1 32 ? -15.922 -7.875 26.234 1 59.09 32 GLN B C 1
ATOM 5931 O O . GLN B 1 32 ? -14.891 -7.836 26.906 1 59.09 32 GLN B O 1
ATOM 5936 N N . ARG B 1 33 ? -17.109 -7.84 26.734 1 57.72 33 ARG B N 1
ATOM 5937 C CA . ARG B 1 33 ? -17.312 -7.504 28.141 1 57.72 33 ARG B CA 1
ATOM 5938 C C . ARG B 1 33 ? -16.938 -8.68 29.047 1 57.72 33 ARG B C 1
ATOM 5940 O O . ARG B 1 33 ? -16.453 -8.477 30.172 1 57.72 33 ARG B O 1
ATOM 5947 N N . ASN B 1 34 ? -17.156 -9.82 28.438 1 58.53 34 ASN B N 1
ATOM 5948 C CA . ASN B 1 34 ? -16.969 -11.016 29.25 1 58.53 34 ASN B CA 1
ATOM 5949 C C . ASN B 1 34 ? -15.523 -11.516 29.188 1 58.53 34 ASN B C 1
ATOM 5951 O O . ASN B 1 34 ? -15.117 -12.352 29.984 1 58.53 34 ASN B O 1
ATOM 5955 N N . LYS B 1 35 ? -14.773 -11 28.281 1 58.19 35 LYS B N 1
ATOM 5956 C CA . LYS B 1 35 ? -13.422 -11.531 28.141 1 58.19 35 LYS B CA 1
ATOM 5957 C C . LYS B 1 35 ? -12.438 -10.773 29.031 1 58.19 35 LYS B C 1
ATOM 5959 O O . LYS B 1 35 ? -12.578 -9.562 29.219 1 58.19 35 LYS B O 1
ATOM 5964 N N . LYS B 1 36 ? -11.594 -11.562 29.75 1 53.56 36 LYS B N 1
ATOM 5965 C CA . LYS B 1 36 ? -10.555 -11.031 30.609 1 53.56 36 LYS B CA 1
ATOM 5966 C C . LYS B 1 36 ? -9.539 -10.211 29.828 1 53.56 36 LYS B C 1
ATOM 5968 O O . LYS B 1 36 ? -9.016 -9.211 30.328 1 53.56 36 LYS B O 1
ATOM 5973 N N . GLU B 1 37 ? -9.328 -10.773 28.422 1 59.41 37 GLU B N 1
ATOM 5974 C CA . GLU B 1 37 ? -8.328 -10.086 27.594 1 59.41 37 GLU B CA 1
ATOM 5975 C C . GLU B 1 37 ? -8.977 -9.039 26.703 1 59.41 37 GLU B C 1
ATOM 5977 O O . GLU B 1 37 ? -10.008 -9.297 26.078 1 59.41 37 GLU B O 1
ATOM 5982 N N . VAL B 1 38 ? -8.555 -7.863 26.859 1 62.28 38 VAL B N 1
ATOM 5983 C CA . VAL B 1 38 ? -9.086 -6.754 26.078 1 62.28 38 VAL B CA 1
ATOM 5984 C C . VAL B 1 38 ? -8.805 -6.988 24.594 1 62.28 38 VAL B C 1
ATOM 5986 O O . VAL B 1 38 ? -7.648 -7.176 24.203 1 62.28 38 VAL B O 1
ATOM 5989 N N . ASN B 1 39 ? -9.812 -7.387 23.703 1 65.5 3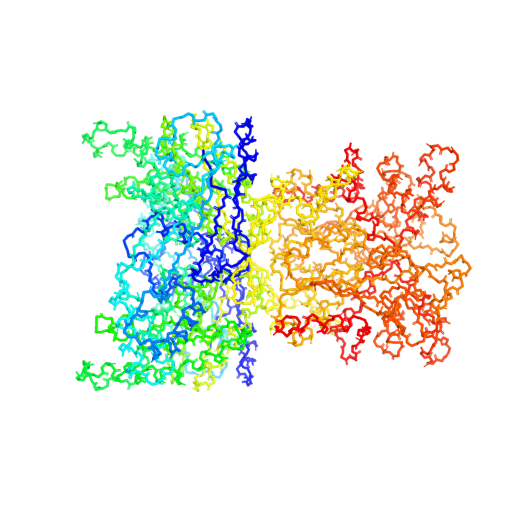9 ASN B N 1
ATOM 5990 C CA . ASN B 1 39 ? -9.734 -7.441 22.25 1 65.5 39 ASN B CA 1
ATOM 5991 C C . ASN B 1 39 ? -10.773 -6.531 21.594 1 65.5 39 ASN B C 1
ATOM 5993 O O . ASN B 1 39 ? -11.969 -6.844 21.609 1 65.5 39 ASN B O 1
ATOM 5997 N N . ILE B 1 40 ? -10.297 -5.43 21.094 1 70.69 40 ILE B N 1
ATOM 5998 C CA . ILE B 1 40 ? -11.211 -4.418 20.594 1 70.69 40 ILE B CA 1
ATOM 5999 C C . ILE B 1 40 ? -11.602 -4.754 19.156 1 70.69 40 ILE B C 1
ATOM 6001 O O . ILE B 1 40 ? -12.539 -4.164 18.609 1 70.69 40 ILE B O 1
ATOM 6005 N N . ALA B 1 41 ? -10.938 -5.762 18.516 1 68.88 41 ALA B N 1
ATOM 6006 C CA . ALA B 1 41 ? -11.125 -6.012 17.094 1 68.88 41 ALA B CA 1
ATOM 6007 C C . ALA B 1 41 ? -12.57 -6.418 16.797 1 68.88 41 ALA B C 1
ATOM 6009 O O . ALA B 1 41 ? -13.18 -5.902 15.852 1 68.88 41 ALA B O 1
ATOM 6010 N N . PRO B 1 42 ? -13.133 -7.199 17.641 1 68.62 42 PRO B N 1
ATOM 6011 C CA . PRO B 1 42 ? -14.5 -7.621 17.328 1 68.62 42 PRO B CA 1
ATOM 6012 C C . PRO B 1 42 ? -15.516 -6.492 17.5 1 68.62 42 PRO B C 1
ATOM 6014 O O . PRO B 1 42 ? -16.609 -6.551 16.922 1 68.62 42 PRO B O 1
ATOM 6017 N N . THR B 1 43 ? -15.133 -5.441 18.266 1 76 43 THR B N 1
ATOM 6018 C CA . THR B 1 43 ? -16.062 -4.344 18.5 1 76 43 THR B CA 1
ATOM 6019 C C . THR B 1 43 ? -15.68 -3.117 17.672 1 76 43 THR B C 1
ATOM 6021 O O . THR B 1 43 ? -16.266 -2.049 17.828 1 76 43 THR B O 1
ATOM 6024 N N . THR B 1 44 ? -14.734 -3.326 16.906 1 86.69 44 THR B N 1
ATOM 6025 C CA . THR B 1 44 ? -14.305 -2.25 16.016 1 86.69 44 THR B CA 1
ATOM 6026 C C . THR B 1 44 ? -15.039 -2.336 14.672 1 86.69 44 THR B C 1
ATOM 6028 O O . THR B 1 44 ? -15.102 -3.404 14.062 1 86.69 44 THR B O 1
ATOM 6031 N N . THR B 1 45 ? -15.656 -1.291 14.336 1 93.44 45 THR B N 1
ATOM 6032 C CA . THR B 1 45 ? -16.281 -1.203 13.023 1 93.44 45 THR B CA 1
ATOM 6033 C C . THR B 1 45 ? -15.312 -0.621 12 1 93.44 45 THR B C 1
ATOM 6035 O O . THR B 1 45 ? -14.711 0.434 12.234 1 93.44 45 THR B O 1
ATOM 6038 N N . LEU B 1 46 ? -15.18 -1.322 10.977 1 94 46 LEU B N 1
ATOM 6039 C CA . LEU B 1 46 ? -14.289 -0.867 9.914 1 94 46 LEU B CA 1
ATOM 6040 C C . LEU B 1 46 ? -15.094 -0.42 8.695 1 94 46 LEU B C 1
ATOM 6042 O O . LEU B 1 46 ? -15.984 -1.137 8.234 1 94 46 LEU B O 1
ATOM 6046 N N . ILE B 1 47 ? -14.891 0.771 8.258 1 96.25 47 ILE B N 1
ATOM 6047 C CA . ILE B 1 47 ? -15.445 1.303 7.02 1 96.25 47 ILE B CA 1
ATOM 6048 C C . ILE B 1 47 ? -14.359 1.374 5.949 1 96.25 47 ILE B C 1
ATOM 6050 O O . ILE B 1 47 ? -13.43 2.178 6.055 1 96.25 47 ILE B O 1
ATOM 6054 N N . VAL B 1 48 ? -14.539 0.54 4.938 1 93.12 48 VAL B N 1
ATOM 6055 C CA . VAL B 1 48 ? -13.477 0.386 3.951 1 93.12 48 VAL B CA 1
ATOM 6056 C C . VAL B 1 48 ? -14 0.768 2.566 1 93.12 48 VAL B C 1
ATOM 6058 O O . VAL B 1 48 ? -15.164 0.522 2.244 1 93.12 48 VAL B O 1
ATOM 6061 N N . GLY B 1 49 ? -13.094 1.418 1.77 1 89.38 49 GLY B N 1
ATOM 6062 C CA . GLY B 1 49 ? -13.43 1.798 0.407 1 89.38 49 GLY B CA 1
ATOM 6063 C C . GLY B 1 49 ? -12.375 2.668 -0.249 1 89.38 49 GLY B C 1
ATOM 6064 O O . GLY B 1 49 ? -11.438 3.117 0.412 1 89.38 49 GLY B O 1
ATOM 6065 N N . LYS B 1 50 ? -12.531 2.959 -1.521 1 84 50 LYS B N 1
ATOM 6066 C CA . LYS B 1 50 ? -11.617 3.805 -2.285 1 84 50 LYS B CA 1
ATOM 6067 C C . LYS B 1 50 ? -11.789 5.273 -1.908 1 84 50 LYS B C 1
ATOM 6069 O O . LYS B 1 50 ? -12.68 5.625 -1.13 1 84 50 LYS B O 1
ATOM 6074 N N . ASN B 1 51 ? -10.859 6.086 -2.486 1 76.31 51 ASN B N 1
ATOM 6075 C CA . ASN B 1 51 ? -10.977 7.52 -2.227 1 76.31 51 ASN B CA 1
ATOM 6076 C C . ASN B 1 51 ? -12.258 8.094 -2.832 1 76.31 51 ASN B C 1
ATOM 6078 O O . ASN B 1 51 ? -12.648 7.715 -3.936 1 76.31 51 ASN B O 1
ATOM 6082 N N . ASN B 1 52 ? -12.914 8.898 -2.117 1 78.81 52 ASN B N 1
ATOM 6083 C CA . ASN B 1 52 ? -14.07 9.672 -2.57 1 78.81 52 ASN B CA 1
ATOM 6084 C C . ASN B 1 52 ? -15.312 8.797 -2.68 1 78.81 52 ASN B C 1
ATOM 6086 O O . ASN B 1 52 ? -16.25 9.125 -3.416 1 78.81 52 ASN B O 1
ATOM 6090 N N . CYS B 1 53 ? -15.32 7.684 -1.931 1 85.44 53 CYS B N 1
ATOM 6091 C CA . CYS B 1 53 ? -16.5 6.836 -2.01 1 85.44 53 CYS B CA 1
ATOM 6092 C C . CYS B 1 53 ? -17.5 7.195 -0.919 1 85.44 53 CYS B C 1
ATOM 6094 O O . CYS B 1 53 ? -18.625 6.688 -0.91 1 85.44 53 CYS B O 1
ATOM 6096 N N . GLY B 1 54 ? -17.109 8.016 0.083 1 89.06 54 GLY B N 1
ATOM 6097 C CA . GLY B 1 54 ? -18.062 8.484 1.075 1 89.06 54 GLY B CA 1
ATOM 6098 C C . GLY B 1 54 ? -17.734 8.031 2.484 1 89.06 54 GLY B C 1
ATOM 6099 O O . GLY B 1 54 ? -18.547 8.18 3.398 1 89.06 54 GLY B O 1
ATOM 6100 N N . LYS B 1 55 ? -16.5 7.426 2.725 1 91.88 55 LYS B N 1
ATOM 6101 C CA . LYS B 1 55 ? -16.094 6.945 4.047 1 91.88 55 LYS B CA 1
ATOM 6102 C C . LYS B 1 55 ? -16.141 8.07 5.074 1 91.88 55 LYS B C 1
ATOM 6104 O O . LYS B 1 55 ? -16.781 7.941 6.121 1 91.88 55 LYS B O 1
ATOM 6109 N N . THR B 1 56 ? -15.539 9.203 4.762 1 89.38 56 THR B N 1
ATOM 6110 C CA . THR B 1 56 ? -15.469 10.344 5.668 1 89.38 56 THR B CA 1
ATOM 6111 C C . THR B 1 56 ? -16.844 10.969 5.855 1 89.38 56 THR B C 1
ATOM 6113 O O . THR B 1 56 ? -17.141 11.516 6.922 1 89.38 56 THR B O 1
ATOM 6116 N N . THR B 1 57 ? -17.703 10.859 4.844 1 92.31 57 THR B N 1
ATOM 6117 C CA . THR B 1 57 ? -19.047 11.406 4.895 1 92.31 57 THR B CA 1
ATOM 6118 C C . THR B 1 57 ? -19.859 10.742 6 1 92.31 57 THR B C 1
ATOM 6120 O O . THR B 1 57 ? -20.688 11.383 6.645 1 92.31 57 THR B O 1
ATOM 6123 N N . ILE B 1 58 ? -19.594 9.492 6.223 1 95 58 ILE B N 1
ATOM 6124 C CA . ILE B 1 58 ? -20.297 8.758 7.273 1 95 58 ILE B CA 1
ATOM 6125 C C . ILE B 1 58 ? -19.953 9.352 8.633 1 95 58 ILE B C 1
ATOM 6127 O O . ILE B 1 58 ? -20.844 9.641 9.438 1 95 58 ILE B O 1
ATOM 6131 N N . ILE B 1 59 ? -18.75 9.57 8.898 1 93.06 59 ILE B N 1
ATOM 6132 C CA . ILE B 1 59 ? -18.297 10.133 10.172 1 93.06 59 ILE B CA 1
ATOM 6133 C C . ILE B 1 59 ? -18.781 11.578 10.297 1 93.06 59 ILE B C 1
ATOM 6135 O O . ILE B 1 59 ? -19.219 12 11.367 1 93.06 59 ILE B O 1
ATOM 6139 N N . LYS B 1 60 ? -18.75 12.305 9.211 1 91.25 60 LYS B N 1
ATOM 6140 C CA . LYS B 1 60 ? -19.188 13.695 9.211 1 91.25 60 LYS B CA 1
ATOM 6141 C C . LYS B 1 60 ? -20.672 13.812 9.531 1 91.25 60 LYS B C 1
ATOM 6143 O O . LYS B 1 60 ? -21.094 14.758 10.195 1 91.25 60 LYS B O 1
ATOM 6148 N N . SER B 1 61 ? -21.453 12.938 9.031 1 93.75 61 SER B N 1
ATOM 6149 C CA . SER B 1 61 ? -22.875 12.961 9.328 1 93.75 61 SER B CA 1
ATOM 6150 C C . SER B 1 61 ? -23.141 12.82 10.828 1 93.75 61 SER B C 1
ATOM 6152 O O . SER B 1 61 ? -23.906 13.594 11.398 1 93.75 61 SER B O 1
ATOM 6154 N N . LEU B 1 62 ? -22.453 11.883 11.438 1 94 62 LEU B N 1
ATOM 6155 C CA . LEU B 1 62 ? -22.594 11.688 12.883 1 94 62 LEU B CA 1
ATOM 6156 C C . LEU B 1 62 ? -22.047 12.891 13.641 1 94 62 LEU B C 1
ATOM 6158 O O . LEU B 1 62 ? -22.672 13.359 14.602 1 94 62 LEU B O 1
ATOM 6162 N N . ASP B 1 63 ? -20.969 13.352 13.211 1 92.88 63 ASP B N 1
ATOM 6163 C CA . ASP B 1 63 ? -20.344 14.492 13.867 1 92.88 63 ASP B CA 1
ATOM 6164 C C . ASP B 1 63 ? -21.234 15.727 13.797 1 92.88 63 ASP B C 1
ATOM 6166 O O . ASP B 1 63 ? -21.391 16.453 14.781 1 92.88 63 ASP B O 1
ATOM 6170 N N . ASN B 1 64 ? -21.797 15.992 12.609 1 91.38 64 ASN B N 1
ATOM 6171 C CA . ASN B 1 64 ? -22.703 17.125 12.43 1 91.38 64 ASN B CA 1
ATOM 6172 C C . ASN B 1 64 ? -23.953 17 13.297 1 91.38 64 ASN B C 1
ATOM 6174 O O . ASN B 1 64 ? -24.453 18 13.828 1 91.38 64 ASN B O 1
ATOM 6178 N N . LEU B 1 65 ? -24.453 15.852 13.43 1 91.69 65 LEU B N 1
ATOM 6179 C CA . LEU B 1 65 ? -25.672 15.609 14.203 1 91.69 65 LEU B CA 1
ATOM 6180 C C . LEU B 1 65 ? -25.406 15.758 15.695 1 91.69 65 LEU B C 1
ATOM 6182 O O . LEU B 1 65 ? -26.25 16.281 16.438 1 91.69 65 LEU B O 1
ATOM 6186 N N . ILE B 1 66 ? -24.266 15.312 16.141 1 90.5 66 ILE B N 1
ATOM 6187 C CA . ILE B 1 66 ? -24 15.195 17.562 1 90.5 66 ILE B CA 1
ATOM 6188 C C . ILE B 1 66 ? -23.312 16.469 18.062 1 90.5 66 ILE B C 1
ATOM 6190 O O . ILE B 1 66 ? -23.734 17.047 19.078 1 90.5 66 ILE B O 1
ATOM 6194 N N . ASN B 1 67 ? -22.234 16.891 17.359 1 83.81 67 ASN B N 1
ATOM 6195 C CA . ASN B 1 67 ? -21.391 17.969 17.859 1 83.81 67 ASN B CA 1
ATOM 6196 C C . ASN B 1 67 ? -21.797 19.328 17.266 1 83.81 67 ASN B C 1
ATOM 6198 O O . ASN B 1 67 ? -21.5 20.375 17.844 1 83.81 67 ASN B O 1
ATOM 6202 N N . ASN B 1 68 ? -22.172 19.453 15.977 1 69.44 68 ASN B N 1
ATOM 6203 C CA . ASN B 1 68 ? -22.375 20.734 15.312 1 69.44 68 ASN B CA 1
ATOM 6204 C C . ASN B 1 68 ? -23.844 21.078 15.164 1 69.44 68 ASN B C 1
ATOM 6206 O O . ASN B 1 68 ? -24.5 20.625 14.219 1 69.44 68 ASN B O 1
ATOM 6210 N N . ASN B 1 69 ? -24.578 21.562 16.281 1 61.16 69 ASN B N 1
ATOM 6211 C CA . ASN B 1 69 ? -26.031 21.672 16.156 1 61.16 69 ASN B CA 1
ATOM 6212 C C . ASN B 1 69 ? -26.422 22.938 15.398 1 61.16 69 ASN B C 1
ATOM 6214 O O . ASN B 1 69 ? -27.375 22.922 14.609 1 61.16 69 ASN B O 1
ATOM 6218 N N . LYS B 1 70 ? -25.703 24.188 15.531 1 57.06 70 LYS B N 1
ATOM 6219 C CA . LYS B 1 70 ? -26.25 25.406 14.938 1 57.06 70 LYS B CA 1
ATOM 6220 C C . LYS B 1 70 ? -25.688 25.641 13.539 1 57.06 70 LYS B C 1
ATOM 6222 O O . LYS B 1 70 ? -24.469 25.625 13.352 1 57.06 70 LYS B O 1
ATOM 6227 N N . ASP B 1 71 ? -26.516 25.516 12.453 1 63.06 71 ASP B N 1
ATOM 6228 C CA . ASP B 1 71 ? -26.234 25.875 11.07 1 63.06 71 ASP B CA 1
ATOM 6229 C C . ASP B 1 71 ? -25.359 24.812 10.398 1 63.06 71 ASP B C 1
ATOM 6231 O O . ASP B 1 71 ? -24.547 25.125 9.523 1 63.06 71 ASP B O 1
ATOM 6235 N N . ALA B 1 72 ? -25.609 23.531 10.867 1 67.38 72 ALA B N 1
ATOM 6236 C CA . ALA B 1 72 ? -24.703 22.438 10.508 1 67.38 72 ALA B CA 1
ATOM 6237 C C . ALA B 1 72 ? -24.922 22 9.062 1 67.38 72 ALA B C 1
ATOM 6239 O O . ALA B 1 72 ? -24.016 21.484 8.414 1 67.38 72 ALA B O 1
ATOM 6240 N N . PHE B 1 73 ? -26.125 22.312 8.555 1 83.25 73 PHE B N 1
ATOM 6241 C CA . PHE B 1 73 ? -26.391 21.734 7.242 1 83.25 73 PHE B CA 1
ATOM 6242 C C . PHE B 1 73 ? -26.672 22.828 6.223 1 83.25 73 PHE B C 1
ATOM 6244 O O . PHE B 1 73 ? -27.547 23.672 6.438 1 83.25 73 PHE B O 1
ATOM 6251 N N . LYS B 1 74 ? -25.922 22.906 5.277 1 86.88 74 LYS B N 1
ATOM 6252 C CA . LYS B 1 74 ? -26.031 23.859 4.18 1 86.88 74 LYS B CA 1
ATOM 6253 C C . LYS B 1 74 ? -26.281 23.156 2.852 1 86.88 74 LYS B C 1
ATOM 6255 O O . LYS B 1 74 ? -26.5 21.938 2.822 1 86.88 74 LYS B O 1
ATOM 6260 N N . ALA B 1 75 ? -26.328 23.922 1.843 1 86 75 ALA B N 1
ATOM 6261 C CA . ALA B 1 75 ? -26.625 23.391 0.52 1 86 75 ALA B CA 1
ATOM 6262 C C . ALA B 1 75 ? -25.625 22.312 0.113 1 86 75 ALA B C 1
ATOM 6264 O O . ALA B 1 75 ? -26 21.297 -0.481 1 86 75 ALA B O 1
ATOM 6265 N N . ASN B 1 76 ? -24.406 22.484 0.562 1 82.5 76 ASN B N 1
ATOM 6266 C CA . ASN B 1 76 ? -23.344 21.562 0.168 1 82.5 76 ASN B CA 1
ATOM 6267 C C . ASN B 1 76 ? -23.453 20.234 0.905 1 82.5 76 ASN B C 1
ATOM 6269 O O . ASN B 1 76 ? -22.812 19.25 0.519 1 82.5 76 ASN B O 1
ATOM 6273 N N . ASP B 1 77 ? -24.234 20.188 1.799 1 89.31 77 ASP B N 1
ATOM 6274 C CA . ASP B 1 77 ? -24.391 18.953 2.561 1 89.31 77 ASP B CA 1
ATOM 6275 C C . ASP B 1 77 ? -25.453 18.047 1.932 1 89.31 77 ASP B C 1
ATOM 6277 O O . ASP B 1 77 ? -25.547 16.859 2.277 1 89.31 77 ASP B O 1
ATOM 6281 N N . PHE B 1 78 ? -26.25 18.625 1.056 1 91.25 78 PHE B N 1
ATOM 6282 C CA . PHE B 1 78 ? -27.25 17.828 0.369 1 91.25 78 PHE B CA 1
ATOM 6283 C C . PHE B 1 78 ? -26.641 17.094 -0.812 1 91.25 78 PHE B C 1
ATOM 6285 O O . PHE B 1 78 ? -25.625 17.516 -1.363 1 91.25 78 PHE B O 1
ATOM 6292 N N . ASN B 1 79 ? -27.234 15.977 -1.101 1 89.62 79 ASN B N 1
ATOM 6293 C CA . ASN B 1 79 ? -26.875 15.312 -2.35 1 89.62 79 ASN B CA 1
ATOM 6294 C C . ASN B 1 79 ? -27.281 16.156 -3.562 1 89.62 79 ASN B C 1
ATOM 6296 O O . ASN B 1 79 ? -28.438 16.547 -3.697 1 89.62 79 ASN B O 1
ATOM 6300 N N . PHE B 1 80 ? -26.422 16.406 -4.441 1 85.75 80 PHE B N 1
ATOM 6301 C CA . PHE B 1 80 ? -26.656 17.328 -5.543 1 85.75 80 PHE B CA 1
ATOM 6302 C C . PHE B 1 80 ? -27.625 16.734 -6.555 1 85.75 80 PHE B C 1
ATOM 6304 O O . PHE B 1 80 ? -28.422 17.453 -7.168 1 85.75 80 PHE B O 1
ATOM 6311 N N . LEU B 1 81 ? -27.547 15.438 -6.77 1 85.69 81 LEU B N 1
ATOM 6312 C CA . LEU B 1 81 ? -28.5 14.805 -7.68 1 85.69 81 LEU B CA 1
ATOM 6313 C C . LEU B 1 81 ? -29.922 14.914 -7.145 1 85.69 81 LEU B C 1
ATOM 6315 O O . LEU B 1 81 ? -30.859 15.109 -7.914 1 85.69 81 LEU B O 1
ATOM 6319 N N . TYR B 1 82 ? -30.031 14.773 -5.891 1 91.25 82 TYR B N 1
ATOM 6320 C CA . TYR B 1 82 ? -31.328 14.953 -5.227 1 91.25 82 TYR B CA 1
ATOM 6321 C C . TYR B 1 82 ? -31.844 16.375 -5.43 1 91.25 82 TYR B C 1
ATOM 6323 O O . TYR B 1 82 ? -33 16.562 -5.781 1 91.25 82 TYR B O 1
ATOM 6331 N N . LEU B 1 83 ? -31.031 17.328 -5.238 1 90.44 83 LEU B N 1
ATOM 6332 C CA . LEU B 1 83 ? -31.438 18.734 -5.383 1 90.44 83 LEU B CA 1
ATOM 6333 C C . LEU B 1 83 ? -31.766 19.047 -6.836 1 90.44 83 LEU B C 1
ATOM 6335 O O . LEU B 1 83 ? -32.656 19.844 -7.105 1 90.44 83 LEU B O 1
ATOM 6339 N N . LYS B 1 84 ? -30.969 18.484 -7.711 1 86.62 84 LYS B N 1
ATOM 6340 C CA . LYS B 1 84 ? -31.25 18.672 -9.133 1 86.62 84 LYS B CA 1
ATOM 6341 C C . LYS B 1 84 ? -32.625 18.141 -9.492 1 86.62 84 LYS B C 1
ATOM 6343 O O . LYS B 1 84 ? -33.375 18.781 -10.227 1 86.62 84 LYS B O 1
ATOM 6348 N N . LYS B 1 85 ? -32.906 17.016 -9.008 1 89.44 85 LYS B N 1
ATOM 6349 C CA . LYS B 1 85 ? -34.219 16.422 -9.25 1 89.44 85 LYS B CA 1
ATOM 6350 C C . LYS B 1 85 ? -35.344 17.266 -8.625 1 89.44 85 LYS B C 1
ATOM 6352 O O . LYS B 1 85 ? -36.438 17.375 -9.18 1 89.44 85 LYS B O 1
ATOM 6357 N N . LEU B 1 86 ? -35.062 17.828 -7.531 1 92.69 86 LEU B N 1
ATOM 6358 C CA . LEU B 1 86 ? -36.031 18.656 -6.824 1 92.69 86 LEU B CA 1
ATOM 6359 C C . LEU B 1 86 ? -36.344 19.922 -7.609 1 92.69 86 LEU B C 1
ATOM 6361 O O . LEU B 1 86 ? -37.5 20.328 -7.711 1 92.69 86 LEU B O 1
ATOM 6365 N N . ILE B 1 87 ? -35.312 20.562 -8.078 1 89.62 87 ILE B N 1
ATOM 6366 C CA . ILE B 1 87 ? -35.562 21.781 -8.828 1 89.62 87 ILE B CA 1
ATOM 6367 C C . ILE B 1 87 ? -36.312 21.469 -10.117 1 89.62 87 ILE B C 1
ATOM 6369 O O . ILE B 1 87 ? -37.125 22.266 -10.57 1 89.62 87 ILE B O 1
ATOM 6373 N N . GLU B 1 88 ? -35.969 20.391 -10.758 1 88.19 88 GLU B N 1
ATOM 6374 C CA . GLU B 1 88 ? -36.719 19.969 -11.938 1 88.19 88 GLU B CA 1
ATOM 6375 C C . GLU B 1 88 ? -38.188 19.719 -11.609 1 88.19 88 GLU B C 1
ATOM 6377 O O . GLU B 1 88 ? -39.062 20.062 -12.398 1 88.19 88 GLU B O 1
ATOM 6382 N N . TYR B 1 89 ? -38.344 19.141 -10.5 1 90.19 89 TYR B N 1
ATOM 6383 C CA . TYR B 1 89 ? -39.719 18.938 -10.023 1 90.19 89 TYR B CA 1
ATOM 6384 C C . TYR B 1 89 ? -40.438 20.266 -9.836 1 90.19 89 TYR B C 1
ATOM 6386 O O . TYR B 1 89 ? -41.594 20.406 -10.227 1 90.19 89 TYR B O 1
ATOM 6394 N N . TYR B 1 90 ? -39.812 21.25 -9.281 1 89.88 90 TYR B N 1
ATOM 6395 C CA . TYR B 1 90 ? -40.406 22.562 -9.047 1 89.88 90 TYR B CA 1
ATOM 6396 C C . TYR B 1 90 ? -40.719 23.25 -10.359 1 89.88 90 TYR B C 1
ATOM 6398 O O . TYR B 1 90 ? -41.75 23.922 -10.469 1 89.88 90 TYR B O 1
ATOM 6406 N N . GLU B 1 91 ? -39.844 23.094 -11.312 1 87.38 91 GLU B N 1
ATOM 6407 C CA . GLU B 1 91 ? -40.062 23.688 -12.625 1 87.38 91 GLU B CA 1
ATOM 6408 C C . GLU B 1 91 ? -41.344 23.172 -13.273 1 87.38 91 GLU B C 1
ATOM 6410 O O . GLU B 1 91 ? -42 23.875 -14.023 1 87.38 91 GLU B O 1
ATOM 6415 N N . GLN B 1 92 ? -41.688 22 -12.898 1 86.06 92 GLN B N 1
ATOM 6416 C CA . GLN B 1 92 ? -42.875 21.391 -13.477 1 86.06 92 GLN B CA 1
ATOM 6417 C C . GLN B 1 92 ? -44.125 21.641 -12.609 1 86.06 92 GLN B C 1
ATOM 6419 O O . GLN B 1 92 ? -45.219 21.891 -13.125 1 86.06 92 GLN B O 1
ATOM 6424 N N . ALA B 1 93 ? -43.938 21.609 -11.297 1 84.81 93 ALA B N 1
ATOM 6425 C CA . ALA B 1 93 ? -45.062 21.625 -10.359 1 84.81 93 ALA B CA 1
ATOM 6426 C C . ALA B 1 93 ? -45.531 23.047 -10.086 1 84.81 93 ALA B C 1
ATOM 6428 O O . ALA B 1 93 ? -46.719 23.297 -9.938 1 84.81 93 ALA B O 1
ATOM 6429 N N . ILE B 1 94 ? -44.688 23.953 -10.031 1 80.31 94 ILE B N 1
ATOM 6430 C CA . ILE B 1 94 ? -45.031 25.281 -9.516 1 80.31 94 ILE B CA 1
ATOM 6431 C C . ILE B 1 94 ? -45.844 26.047 -10.531 1 80.31 94 ILE B C 1
ATOM 6433 O O . ILE B 1 94 ? -46.844 26.688 -10.18 1 80.31 94 ILE B O 1
ATOM 6437 N N . PRO B 1 95 ? -45.5 26.062 -11.875 1 74.56 95 PRO B N 1
ATOM 6438 C CA . PRO B 1 95 ? -46.375 26.781 -12.828 1 74.56 95 PRO B CA 1
ATOM 6439 C C . PRO B 1 95 ? -47.781 26.234 -12.883 1 74.56 95 PRO B C 1
ATOM 6441 O O . PRO B 1 95 ? -48.719 26.953 -13.273 1 74.56 95 PRO B O 1
ATOM 6444 N N . LYS B 1 96 ? -47.969 25.047 -12.422 1 70.31 96 LYS B N 1
ATOM 6445 C CA . LYS B 1 96 ? -49.281 24.438 -12.461 1 70.31 96 LYS B CA 1
ATOM 6446 C C . LYS B 1 96 ? -50.031 24.641 -11.148 1 70.31 96 LYS B C 1
ATOM 6448 O O . LYS B 1 96 ? -51.188 24.25 -11.016 1 70.31 96 LYS B O 1
ATOM 6453 N N . LEU B 1 97 ? -49.25 25.031 -10.203 1 62.66 97 LEU B N 1
ATOM 6454 C CA . LEU B 1 97 ? -49.812 25.141 -8.867 1 62.66 97 LEU B CA 1
ATOM 6455 C C . LEU B 1 97 ? -50.875 26.25 -8.82 1 62.66 97 LEU B C 1
ATOM 6457 O O . LEU B 1 97 ? -50.594 27.391 -9.188 1 62.66 97 LEU B O 1
ATOM 6461 N N . ASP B 1 98 ? -52.188 25.969 -9.133 1 56.03 98 ASP B N 1
ATOM 6462 C CA . ASP B 1 98 ? -53.281 26.844 -8.727 1 56.03 98 ASP B CA 1
ATOM 6463 C C . ASP B 1 98 ? -53.25 27.094 -7.223 1 56.03 98 ASP B C 1
ATOM 6465 O O . ASP B 1 98 ? -52.625 26.344 -6.473 1 56.03 98 ASP B O 1
ATOM 6469 N N . ASP B 1 99 ? -53.844 28.25 -6.582 1 50.66 99 ASP B N 1
ATOM 6470 C CA . ASP B 1 99 ? -53.875 28.75 -5.211 1 50.66 99 ASP B CA 1
ATOM 6471 C C . ASP B 1 99 ? -54 27.609 -4.211 1 50.66 99 ASP B C 1
ATOM 6473 O O . ASP B 1 99 ? -53.438 27.688 -3.104 1 50.66 99 ASP B O 1
ATOM 6477 N N . GLU B 1 100 ? -54.781 26.641 -4.328 1 48.22 100 GLU B N 1
ATOM 6478 C CA . GLU B 1 100 ? -55.25 25.75 -3.271 1 48.22 100 GLU B CA 1
ATOM 6479 C C . GLU B 1 100 ? -54.188 24.672 -2.961 1 48.22 100 GLU B C 1
ATOM 6481 O O . GLU B 1 100 ? -54.219 24.062 -1.895 1 48.22 100 GLU B O 1
ATOM 6486 N N . LEU B 1 101 ? -53.375 24.156 -3.842 1 49.03 101 LEU B N 1
ATOM 6487 C CA . LEU B 1 101 ? -52.656 22.906 -3.623 1 49.03 101 LEU B CA 1
ATOM 6488 C C . LEU B 1 101 ? -51.25 23.188 -3.139 1 49.03 101 LEU B C 1
ATOM 6490 O O . LEU B 1 101 ? -50.312 22.406 -3.4 1 49.03 101 LEU B O 1
ATOM 6494 N N . LYS B 1 102 ? -51.031 24.312 -2.586 1 50.69 102 LYS B N 1
ATOM 6495 C CA . LYS B 1 102 ? -49.781 24.688 -1.974 1 50.69 102 LYS B CA 1
ATOM 6496 C C . LYS B 1 102 ? -49.281 23.625 -1.002 1 50.69 102 LYS B C 1
ATOM 6498 O O . LYS B 1 102 ? -48.094 23.453 -0.799 1 50.69 102 LYS B O 1
ATOM 6503 N N . GLU B 1 103 ? -50.219 22.969 -0.372 1 53.09 103 GLU B N 1
ATOM 6504 C CA . GLU B 1 103 ? -49.938 22.188 0.826 1 53.09 103 GLU B CA 1
ATOM 6505 C C . GLU B 1 103 ? -49.094 20.969 0.497 1 53.09 103 GLU B C 1
ATOM 6507 O O . GLU B 1 103 ? -48.469 20.375 1.388 1 53.09 103 GLU B O 1
ATOM 6512 N N . LYS B 1 104 ? -48.812 20.672 -0.92 1 65.31 104 LYS B N 1
ATOM 6513 C CA . LYS B 1 104 ? -48.281 19.328 -1.091 1 65.31 104 LYS B CA 1
ATOM 6514 C C . LYS B 1 104 ? -46.906 19.344 -1.779 1 65.31 104 LYS B C 1
ATOM 6516 O O . LYS B 1 104 ? -46.469 18.328 -2.307 1 65.31 104 LYS B O 1
ATOM 6521 N N . ILE B 1 105 ? -46.156 20.453 -1.645 1 80.69 105 ILE B N 1
ATOM 6522 C CA . ILE B 1 105 ? -44.906 20.469 -2.406 1 80.69 105 ILE B CA 1
ATOM 6523 C C . ILE B 1 105 ? -43.781 19.922 -1.543 1 80.69 105 ILE B C 1
ATOM 6525 O O . ILE B 1 105 ? -43.688 20.25 -0.36 1 80.69 105 ILE B O 1
ATOM 6529 N N . LYS B 1 106 ? -43.062 19.047 -2.137 1 88.94 106 LYS B N 1
ATOM 6530 C CA . LYS B 1 106 ? -41.906 18.453 -1.469 1 88.94 106 LYS B CA 1
ATOM 6531 C C . LYS B 1 106 ? -40.812 19.484 -1.21 1 88.94 106 LYS B C 1
ATOM 6533 O O . LYS B 1 106 ? -40.5 20.297 -2.084 1 88.94 106 LYS B O 1
ATOM 6538 N N . THR B 1 107 ? -40.406 19.656 -0.027 1 93.5 107 THR B N 1
ATOM 6539 C CA . THR B 1 107 ? -39.281 20.531 0.328 1 93.5 107 THR B CA 1
ATOM 6540 C C . THR B 1 107 ? -38.031 19.719 0.62 1 93.5 107 THR B C 1
ATOM 6542 O O . THR B 1 107 ? -38.094 18.531 0.913 1 93.5 107 THR B O 1
ATOM 6545 N N . PRO B 1 108 ? -36.875 20.297 0.39 1 94.62 108 PRO B N 1
ATOM 6546 C CA . PRO B 1 108 ? -35.625 19.562 0.646 1 94.62 108 PRO B CA 1
ATOM 6547 C C . PRO B 1 108 ? -35.5 19.141 2.105 1 94.62 108 PRO B C 1
ATOM 6549 O O . PRO B 1 108 ? -35.875 19.891 3.012 1 94.62 108 PRO B O 1
ATOM 6552 N N . TYR B 1 109 ? -34.969 17.984 2.289 1 95.31 109 TYR B N 1
ATOM 6553 C CA . TYR B 1 109 ? -34.75 17.484 3.641 1 95.31 109 TYR B CA 1
ATOM 6554 C C . TYR B 1 109 ? -33.594 16.5 3.666 1 95.31 109 TYR B C 1
ATOM 6556 O O . TYR B 1 109 ? -33.188 15.961 2.629 1 95.31 109 TYR B O 1
ATOM 6564 N N . LEU B 1 110 ? -32.969 16.375 4.758 1 96.31 110 LEU B N 1
ATOM 6565 C CA . LEU B 1 110 ? -32.031 15.289 5.082 1 96.31 110 LEU B CA 1
ATOM 6566 C C . LEU B 1 110 ? -32.625 14.367 6.141 1 96.31 110 LEU B C 1
ATOM 6568 O O . LEU B 1 110 ? -33.438 14.789 6.945 1 96.31 110 LEU B O 1
ATOM 6572 N N . GLN B 1 111 ? -32.281 13.172 6.105 1 96.62 111 GLN B N 1
ATOM 6573 C CA . GLN B 1 111 ? -32.781 12.227 7.098 1 96.62 111 GLN B CA 1
ATOM 6574 C C . GLN B 1 111 ? -31.703 11.234 7.52 1 96.62 111 GLN B C 1
ATOM 6576 O O . GLN B 1 111 ? -30.906 10.781 6.691 1 96.62 111 GLN B O 1
ATOM 6581 N N . PHE B 1 112 ? -31.641 10.945 8.766 1 96.44 112 PHE B N 1
ATOM 6582 C CA . PHE B 1 112 ? -30.719 9.984 9.367 1 96.44 112 PHE B CA 1
ATOM 6583 C C . PHE B 1 112 ? -31.469 9.031 10.297 1 96.44 112 PHE B C 1
ATOM 6585 O O . PHE B 1 112 ? -32.062 9.469 11.273 1 96.44 112 PHE B O 1
ATOM 6592 N N . ASN B 1 113 ? -31.516 7.789 9.984 1 96.06 113 ASN B N 1
ATOM 6593 C CA . ASN B 1 113 ? -32.125 6.773 10.828 1 96.06 113 ASN B CA 1
ATOM 6594 C C . ASN B 1 113 ? -31.094 6.062 11.695 1 96.06 113 ASN B C 1
ATOM 6596 O O . ASN B 1 113 ? -30.234 5.352 11.172 1 96.06 113 ASN B O 1
ATOM 6600 N N . ILE B 1 114 ? -31.156 6.246 12.953 1 94.75 114 ILE B N 1
ATOM 6601 C CA . ILE B 1 114 ? -30.203 5.668 13.883 1 94.75 114 ILE B CA 1
ATOM 6602 C C . ILE B 1 114 ? -30.859 4.559 14.688 1 94.75 114 ILE B C 1
ATOM 6604 O O . ILE B 1 114 ? -32 4.715 15.156 1 94.75 114 ILE B O 1
ATOM 6608 N N . CYS B 1 115 ? -30.203 3.441 14.789 1 92.5 115 CYS B N 1
ATOM 6609 C CA . CYS B 1 115 ? -30.656 2.336 15.625 1 92.5 115 CYS B CA 1
ATOM 6610 C C . CYS B 1 115 ? -29.703 2.1 16.797 1 92.5 115 CYS B C 1
ATOM 6612 O O . CYS B 1 115 ? -28.516 1.876 16.578 1 92.5 115 CYS B O 1
ATOM 6614 N N . ILE B 1 116 ? -30.188 2.137 18.031 1 88.56 116 ILE B N 1
ATOM 6615 C CA . ILE B 1 116 ? -29.391 1.938 19.234 1 88.56 116 ILE B CA 1
ATOM 6616 C C . ILE B 1 116 ? -29.797 0.629 19.906 1 88.56 116 ILE B C 1
ATOM 6618 O O . ILE B 1 116 ? -30.984 0.374 20.125 1 88.56 116 ILE B O 1
ATOM 6622 N N . GLY B 1 117 ? -28.812 -0.184 20.109 1 84.38 117 GLY B N 1
ATOM 6623 C CA . GLY B 1 117 ? -29.047 -1.399 20.875 1 84.38 117 GLY B CA 1
ATOM 6624 C C . GLY B 1 117 ? -28.969 -1.194 22.375 1 84.38 117 GLY B C 1
ATOM 6625 O O . GLY B 1 117 ? -28.109 -0.446 22.844 1 84.38 117 GLY B O 1
ATOM 6626 N N . ILE B 1 118 ? -30 -1.781 23.109 1 76.94 118 ILE B N 1
ATOM 6627 C CA . ILE B 1 118 ? -30.047 -1.66 24.562 1 76.94 118 ILE B CA 1
ATOM 6628 C C . ILE B 1 118 ? -29.734 -3.012 25.203 1 76.94 118 ILE B C 1
ATOM 6630 O O . ILE B 1 118 ? -30.328 -4.031 24.828 1 76.94 118 ILE B O 1
ATOM 6634 N N . GLU B 1 119 ? -28.766 -3.033 26.062 1 68.19 119 GLU B N 1
ATOM 6635 C CA . GLU B 1 119 ? -28.453 -4.266 26.781 1 68.19 119 GLU B CA 1
ATOM 6636 C C . GLU B 1 119 ? -29.422 -4.488 27.938 1 68.19 119 GLU B C 1
ATOM 6638 O O . GLU B 1 119 ? -29.859 -3.527 28.578 1 68.19 119 GLU B O 1
ATOM 6643 N N . ASN B 1 120 ? -30.172 -5.637 28.062 1 58.66 120 ASN B N 1
ATOM 6644 C CA . ASN B 1 120 ? -31.219 -6.02 29 1 58.66 120 ASN B CA 1
ATOM 6645 C C . ASN B 1 120 ? -30.891 -5.527 30.422 1 58.66 120 ASN B C 1
ATOM 6647 O O . ASN B 1 120 ? -31.797 -5.23 31.188 1 58.66 120 ASN B O 1
ATOM 6651 N N . ASN B 1 121 ? -29.734 -5.613 30.906 1 51.53 121 ASN B N 1
ATOM 6652 C CA . ASN B 1 121 ? -29.594 -5.434 32.344 1 51.53 121 ASN B CA 1
ATOM 6653 C C . ASN B 1 121 ? -29.531 -3.957 32.719 1 51.53 121 ASN B C 1
ATOM 6655 O O . ASN B 1 121 ? -29.25 -3.619 33.875 1 51.53 121 ASN B O 1
ATOM 6659 N N . SER B 1 122 ? -29.656 -3.098 31.844 1 49.72 122 SER B N 1
ATOM 6660 C CA . SER B 1 122 ? -29.375 -1.734 32.281 1 49.72 122 SER B CA 1
ATOM 6661 C C . SER B 1 122 ? -30.672 -0.976 32.562 1 49.72 122 SER B C 1
ATOM 6663 O O . SER B 1 122 ? -31.344 -0.506 31.641 1 49.72 122 SER B O 1
ATOM 6665 N N . ASN B 1 123 ? -31.328 -1.212 33.656 1 45.44 123 ASN B N 1
ATOM 6666 C CA . ASN B 1 123 ? -32.531 -0.582 34.188 1 45.44 123 ASN B CA 1
ATOM 6667 C C . ASN B 1 123 ? -32.469 0.936 34.031 1 45.44 123 ASN B C 1
ATOM 6669 O O . ASN B 1 123 ? -33.531 1.585 33.938 1 45.44 123 ASN B O 1
ATOM 6673 N N . ASP B 1 124 ? -31.484 1.578 34.375 1 45.47 124 ASP B N 1
ATOM 6674 C CA . ASP B 1 124 ? -31.453 3 34.688 1 45.47 124 ASP B CA 1
ATOM 6675 C C . ASP B 1 124 ? -31.688 3.857 33.469 1 45.47 124 ASP B C 1
ATOM 6677 O O . ASP B 1 124 ? -32.094 5.02 33.562 1 45.47 124 ASP B O 1
ATOM 6681 N N . LEU B 1 125 ? -31.266 3.58 32.281 1 49.38 125 LEU B N 1
ATOM 6682 C CA . LEU B 1 125 ? -31.047 4.527 31.188 1 49.38 125 LEU B CA 1
ATOM 6683 C C . LEU B 1 125 ? -32.312 4.762 30.391 1 49.38 125 LEU B C 1
ATOM 6685 O O . LEU B 1 125 ? -32.344 5.559 29.453 1 49.38 125 LEU B O 1
ATOM 6689 N N . VAL B 1 126 ? -33.469 4.141 30.797 1 52.44 126 VAL B N 1
ATOM 6690 C CA . VAL B 1 126 ? -34.688 4.031 29.984 1 52.44 126 VAL B CA 1
ATOM 6691 C C . VAL B 1 126 ? -35.469 5.324 30.094 1 52.44 126 VAL B C 1
ATOM 6693 O O . VAL B 1 126 ? -36.344 5.594 29.25 1 52.44 126 VAL B O 1
ATOM 6696 N N . THR B 1 127 ? -35.188 6.129 31.016 1 49.62 127 THR B N 1
ATOM 6697 C CA . THR B 1 127 ? -36.156 7.191 31.203 1 49.62 127 THR B CA 1
ATOM 6698 C C . THR B 1 127 ? -36.156 8.148 30.016 1 49.62 127 THR B C 1
ATOM 6700 O O . THR B 1 127 ? -37.188 8.578 29.547 1 49.62 127 THR B O 1
ATOM 6703 N N . ASN B 1 128 ? -34.969 8.633 29.625 1 52.75 128 ASN B N 1
ATOM 6704 C CA . ASN B 1 128 ? -34.938 9.633 28.562 1 52.75 128 ASN B CA 1
ATOM 6705 C C . ASN B 1 128 ? -35.25 9.016 27.203 1 52.75 128 ASN B C 1
ATOM 6707 O O . ASN B 1 128 ? -35.469 9.734 26.219 1 52.75 128 ASN B O 1
ATOM 6711 N N . ILE B 1 129 ? -35.25 7.703 27.172 1 62.09 129 ILE B N 1
ATOM 6712 C CA . ILE B 1 129 ? -35.375 7.031 25.891 1 62.09 129 ILE B CA 1
ATOM 6713 C C . ILE B 1 129 ? -36.719 6.367 25.75 1 62.09 129 ILE B C 1
ATOM 6715 O O . ILE B 1 129 ? -37.125 5.949 24.656 1 62.09 129 ILE B O 1
ATOM 6719 N N . VAL B 1 130 ? -37.438 6.539 26.906 1 58.25 130 VAL B N 1
ATOM 6720 C CA . VAL B 1 130 ? -38.719 5.832 26.969 1 58.25 130 VAL B CA 1
ATOM 6721 C C . VAL B 1 130 ? -39.656 6.379 25.906 1 58.25 130 VAL B C 1
ATOM 6723 O O . VAL B 1 130 ? -40.469 5.629 25.344 1 58.25 130 VAL B O 1
ATOM 6726 N N . ARG B 1 131 ? -39.562 7.656 25.625 1 58.28 131 ARG B N 1
ATOM 6727 C CA . ARG B 1 131 ? -40.5 8.305 24.703 1 58.28 131 ARG B CA 1
ATOM 6728 C C . ARG B 1 131 ? -40.312 7.801 23.281 1 58.28 131 ARG B C 1
ATOM 6730 O O . ARG B 1 131 ? -41.188 7.926 22.438 1 58.28 131 ARG B O 1
ATOM 6737 N N . PHE B 1 132 ? -39.094 7.184 23 1 64.5 132 PHE B N 1
ATOM 6738 C CA . PHE B 1 132 ? -38.812 6.66 21.672 1 64.5 132 PHE B CA 1
ATOM 6739 C C . PHE B 1 132 ? -39.219 5.191 21.578 1 64.5 132 PHE B C 1
ATOM 6741 O O . PHE B 1 132 ? -39.25 4.617 20.484 1 64.5 132 PHE B O 1
ATOM 6748 N N . MET B 1 133 ? -39.438 4.57 22.766 1 60.03 133 MET B N 1
ATOM 6749 C CA . MET B 1 133 ? -39.562 3.115 22.812 1 60.03 133 MET B CA 1
ATOM 6750 C C . MET B 1 133 ? -41 2.68 22.594 1 60.03 133 MET B C 1
ATOM 6752 O O . MET B 1 133 ? -41.938 3.244 23.188 1 60.03 133 MET B O 1
ATOM 6756 N N . LYS B 1 134 ? -41.25 2.025 21.516 1 56.75 134 LYS B N 1
ATOM 6757 C CA . LYS B 1 134 ? -42.469 1.235 21.375 1 56.75 134 LYS B CA 1
ATOM 6758 C C . LYS B 1 134 ? -42.344 -0.106 22.094 1 56.75 134 LYS B C 1
ATOM 6760 O O . LYS B 1 134 ? -41.25 -0.511 22.469 1 56.75 134 LYS B O 1
ATOM 6765 N N . LEU B 1 135 ? -43.5 -0.707 22.359 1 48.59 135 LEU B N 1
ATOM 6766 C CA . LEU B 1 135 ? -43.562 -2.039 22.969 1 48.59 135 LEU B CA 1
ATOM 6767 C C . LEU B 1 135 ? -42.594 -2.99 22.25 1 48.59 135 LEU B C 1
ATOM 6769 O O . LEU B 1 135 ? -41.906 -3.775 22.891 1 48.59 135 LEU B O 1
ATOM 6773 N N . ASP B 1 136 ? -42.5 -2.846 20.906 1 49.75 136 ASP B N 1
ATOM 6774 C CA . ASP B 1 136 ? -41.656 -3.756 20.125 1 49.75 136 ASP B CA 1
ATOM 6775 C C . ASP B 1 136 ? -40.188 -3.463 20.328 1 49.75 136 ASP B C 1
ATOM 6777 O O . ASP B 1 136 ? -39.344 -4.375 20.297 1 49.75 136 ASP B O 1
ATOM 6781 N N . ASP B 1 137 ? -39.812 -2.217 20.578 1 54.75 137 ASP B N 1
ATOM 6782 C CA . ASP B 1 137 ? -38.438 -1.825 20.844 1 54.75 137 ASP B CA 1
ATOM 6783 C C . ASP B 1 137 ? -37.938 -2.443 22.156 1 54.75 137 ASP B C 1
ATOM 6785 O O . ASP B 1 137 ? -36.75 -2.836 22.25 1 54.75 137 ASP B O 1
ATOM 6789 N N . ILE B 1 138 ? -38.875 -2.471 23.016 1 57.28 138 ILE B N 1
ATOM 6790 C CA . ILE B 1 138 ? -38.562 -3.076 24.312 1 57.28 138 ILE B CA 1
ATOM 6791 C C . ILE B 1 138 ? -38.281 -4.566 24.125 1 57.28 138 ILE B C 1
ATOM 6793 O O . ILE B 1 138 ? -37.312 -5.098 24.703 1 57.28 138 ILE B O 1
ATOM 6797 N N . ASN B 1 139 ? -39.125 -5.184 23.219 1 56.41 139 ASN B N 1
ATOM 6798 C CA . ASN B 1 139 ? -38.906 -6.613 23 1 56.41 139 ASN B CA 1
ATOM 6799 C C . ASN B 1 139 ? -37.594 -6.895 22.266 1 56.41 139 ASN B C 1
ATOM 6801 O O . ASN B 1 139 ? -36.906 -7.875 22.562 1 56.41 139 ASN B O 1
ATOM 6805 N N . ASN B 1 140 ? -37.281 -5.992 21.422 1 63.59 140 ASN B N 1
ATOM 6806 C CA . ASN B 1 140 ? -36.094 -6.242 20.594 1 63.59 140 ASN B CA 1
ATOM 6807 C C . ASN B 1 140 ? -34.844 -5.59 21.172 1 63.59 140 ASN B C 1
ATOM 6809 O O . ASN B 1 140 ? -33.75 -5.758 20.641 1 63.59 140 ASN B O 1
ATOM 6813 N N . SER B 1 141 ? -35.062 -4.941 22.25 1 73.75 141 SER B N 1
ATOM 6814 C CA . SER B 1 141 ? -33.969 -4.27 22.953 1 73.75 141 SER B CA 1
ATOM 6815 C C . SER B 1 141 ? -33.219 -3.299 22.031 1 73.75 141 SER B C 1
ATOM 6817 O O . SER B 1 141 ? -32 -3.285 22 1 73.75 141 SER B O 1
ATOM 6819 N N . GLU B 1 142 ? -34.094 -2.73 21 1 83.94 142 GLU B N 1
ATOM 6820 C CA . GLU B 1 142 ? -33.531 -1.757 20.078 1 83.94 142 GLU B CA 1
ATOM 6821 C C . GLU B 1 142 ? -34.312 -0.457 20.078 1 83.94 142 GLU B C 1
ATOM 6823 O O . GLU B 1 142 ? -35.562 -0.473 20.25 1 83.94 142 GLU B O 1
ATOM 6828 N N . LEU B 1 143 ? -33.688 0.638 19.969 1 83.31 143 LEU B N 1
ATOM 6829 C CA . LEU B 1 143 ? -34.281 1.972 19.844 1 83.31 143 LEU B CA 1
ATOM 6830 C C . LEU B 1 143 ? -33.969 2.564 18.469 1 83.31 143 LEU B C 1
ATOM 6832 O O . LEU B 1 143 ? -32.812 2.631 18.047 1 83.31 143 LEU B O 1
ATOM 6836 N N . LYS B 1 144 ? -35.094 2.875 17.781 1 90 144 LYS B N 1
ATOM 6837 C CA . LYS B 1 144 ? -34.938 3.49 16.453 1 90 144 LYS B CA 1
ATOM 6838 C C . LYS B 1 144 ? -35.312 4.973 16.5 1 90 144 LYS B C 1
ATOM 6840 O O . LYS B 1 144 ? -36.406 5.332 16.938 1 90 144 LYS B O 1
ATOM 6845 N N . ILE B 1 145 ? -34.438 5.82 16.109 1 91.75 145 ILE B N 1
ATOM 6846 C CA . ILE B 1 145 ? -34.625 7.266 16.094 1 91.75 145 ILE B CA 1
ATOM 6847 C C . ILE B 1 145 ? -34.5 7.785 14.656 1 91.75 145 ILE B C 1
ATOM 6849 O O . ILE B 1 145 ? -33.531 7.48 13.969 1 91.75 145 ILE B O 1
ATOM 6853 N N . VAL B 1 146 ? -35.469 8.453 14.234 1 94.81 146 VAL B N 1
ATOM 6854 C CA . VAL B 1 146 ? -35.438 9.102 12.922 1 94.81 146 VAL B CA 1
ATOM 6855 C C . VAL B 1 146 ? -35.156 10.594 13.086 1 94.81 146 VAL B C 1
ATOM 6857 O O . VAL B 1 146 ? -35.938 11.305 13.727 1 94.81 146 VAL B O 1
ATOM 6860 N N . ILE B 1 147 ? -34.094 11.039 12.578 1 95.06 147 ILE B N 1
ATOM 6861 C CA . ILE B 1 147 ? -33.719 12.453 12.641 1 95.06 147 ILE B CA 1
ATOM 6862 C C . ILE B 1 147 ? -33.906 13.094 11.266 1 95.06 147 ILE B C 1
ATOM 6864 O O . ILE B 1 147 ? -33.344 12.641 10.273 1 95.06 147 ILE B O 1
ATOM 6868 N N . LYS B 1 148 ? -34.656 14.117 11.211 1 94.88 148 LYS B N 1
ATOM 6869 C CA . LYS B 1 148 ? -34.906 14.828 9.961 1 94.88 148 LYS B CA 1
ATOM 6870 C C . LYS B 1 148 ? -34.438 16.281 10.055 1 94.88 148 LYS B C 1
ATOM 6872 O O . LYS B 1 148 ? -34.625 16.922 11.086 1 94.88 148 LYS B O 1
ATOM 6877 N N . VAL B 1 149 ? -33.719 16.688 9.094 1 94.62 149 VAL B N 1
ATOM 6878 C CA . VAL B 1 149 ? -33.375 18.094 8.914 1 94.62 149 VAL B CA 1
ATOM 6879 C C . VAL B 1 149 ? -34.312 18.734 7.914 1 94.62 149 VAL B C 1
ATOM 6881 O O . VAL B 1 149 ? -34.25 18.469 6.715 1 94.62 149 VAL B O 1
ATOM 6884 N N . GLU B 1 150 ? -35.156 19.562 8.461 1 93.75 150 GLU B N 1
ATOM 6885 C CA . GLU B 1 150 ? -36.25 20.109 7.66 1 93.75 150 GLU B CA 1
ATOM 6886 C C . GLU B 1 150 ? -36.25 21.641 7.719 1 93.75 150 GLU B C 1
ATOM 6888 O O . GLU B 1 150 ? -35.656 22.234 8.617 1 93.75 150 GLU B O 1
ATOM 6893 N N . LEU B 1 151 ? -36.969 22.188 6.766 1 93.5 151 LEU B N 1
ATOM 6894 C CA . LEU B 1 151 ? -37.031 23.641 6.688 1 93.5 151 LEU B CA 1
ATOM 6895 C C . LEU B 1 151 ? -37.875 24.203 7.844 1 93.5 151 LEU B C 1
ATOM 6897 O O . LEU B 1 151 ? -38.875 23.625 8.234 1 93.5 151 LEU B O 1
ATOM 6901 N N . GLU B 1 152 ? -37.438 25.328 8.383 1 90.81 152 GLU B N 1
ATOM 6902 C CA . GLU B 1 152 ? -38.188 25.984 9.438 1 90.81 152 GLU B CA 1
ATOM 6903 C C . GLU B 1 152 ? -39.5 26.594 8.898 1 90.81 152 GLU B C 1
ATOM 6905 O O . GLU B 1 152 ? -40.531 26.516 9.539 1 90.81 152 GLU B O 1
ATOM 6910 N N . ASN B 1 153 ? -39.406 27.281 7.738 1 90.88 153 ASN B N 1
ATOM 6911 C CA . ASN B 1 153 ? -40.562 27.906 7.094 1 90.88 153 ASN B CA 1
ATOM 6912 C C . ASN B 1 153 ? -40.688 27.453 5.645 1 90.88 153 ASN B C 1
ATOM 6914 O O . ASN B 1 153 ? -40.125 28.047 4.738 1 90.88 153 ASN B O 1
ATOM 6918 N N . GLU B 1 154 ? -41.594 26.547 5.414 1 91.06 154 GLU B N 1
ATOM 6919 C CA . GLU B 1 154 ? -41.781 25.953 4.094 1 91.06 154 GLU B CA 1
ATOM 6920 C C . GLU B 1 154 ? -42.438 26.953 3.137 1 91.06 154 GLU B C 1
ATOM 6922 O O . GLU B 1 154 ? -42.125 26.984 1.95 1 91.06 154 GLU B O 1
ATOM 6927 N N . GLU B 1 155 ? -43.344 27.781 3.662 1 87.94 155 GLU B N 1
ATOM 6928 C CA . GLU B 1 155 ? -44.062 28.719 2.812 1 87.94 155 GLU B CA 1
ATOM 6929 C C . GLU B 1 155 ? -43.156 29.766 2.207 1 87.94 155 GLU B C 1
ATOM 6931 O O . GLU B 1 155 ? -43.25 30.078 1.017 1 87.94 155 GLU B O 1
ATOM 6936 N N . VAL B 1 156 ? -42.344 30.219 3.094 1 91.19 156 VAL B N 1
ATOM 6937 C CA . VAL B 1 156 ? -41.406 31.234 2.639 1 91.19 156 VAL B CA 1
ATOM 6938 C C . VAL B 1 156 ? -40.469 30.641 1.591 1 91.19 156 VAL B C 1
ATOM 6940 O O . VAL B 1 156 ? -40.156 31.281 0.589 1 91.19 156 VAL B O 1
ATOM 6943 N N . PHE B 1 157 ? -40.062 29.438 1.823 1 92.56 157 PHE B N 1
ATOM 6944 C CA . PHE B 1 157 ? -39.156 28.766 0.908 1 92.56 157 PHE B CA 1
ATOM 6945 C C . PHE B 1 157 ? -39.781 28.578 -0.463 1 92.56 157 PHE B C 1
ATOM 6947 O O . PHE B 1 157 ? -39.156 28.875 -1.487 1 92.56 157 PHE B O 1
ATOM 6954 N N . ILE B 1 158 ? -40.969 28.188 -0.506 1 89.44 158 ILE B N 1
ATOM 6955 C CA . ILE B 1 158 ? -41.656 27.922 -1.76 1 89.44 158 ILE B CA 1
ATOM 6956 C C . ILE B 1 158 ? -41.875 29.234 -2.508 1 89.44 158 ILE B C 1
ATOM 6958 O O . ILE B 1 158 ? -41.781 29.281 -3.736 1 89.44 158 ILE B O 1
ATOM 6962 N N . ARG B 1 159 ? -42.219 30.25 -1.781 1 88.81 159 ARG B N 1
ATOM 6963 C CA . ARG B 1 159 ? -42.375 31.562 -2.393 1 88.81 159 ARG B CA 1
ATOM 6964 C C . ARG B 1 159 ? -41.062 32.031 -3.07 1 88.81 159 ARG B C 1
ATOM 6966 O O . ARG B 1 159 ? -41.094 32.531 -4.188 1 88.81 159 ARG B O 1
ATOM 6973 N N . ASP B 1 160 ? -40.031 31.797 -2.34 1 91.75 160 ASP B N 1
ATOM 6974 C CA . ASP B 1 160 ? -38.75 32.188 -2.861 1 91.75 160 ASP B CA 1
ATOM 6975 C C . ASP B 1 160 ? -38.344 31.359 -4.074 1 91.75 160 ASP B C 1
ATOM 6977 O O . ASP B 1 160 ? -37.688 31.844 -4.992 1 91.75 160 ASP B O 1
ATOM 6981 N N . VAL B 1 161 ? -38.688 30.094 -4.059 1 91 161 VAL B N 1
ATOM 6982 C CA . VAL B 1 161 ? -38.406 29.219 -5.199 1 91 161 VAL B CA 1
ATOM 6983 C C . VAL B 1 161 ? -39.188 29.719 -6.418 1 91 161 VAL B C 1
ATOM 6985 O O . VAL B 1 161 ? -38.656 29.703 -7.535 1 91 161 VAL B O 1
ATOM 6988 N N . LYS B 1 162 ? -40.344 30.125 -6.211 1 87.94 162 LYS B N 1
ATOM 6989 C CA . LYS B 1 162 ? -41.156 30.656 -7.297 1 87.94 162 LYS B CA 1
ATOM 6990 C C . LYS B 1 162 ? -40.531 31.875 -7.926 1 87.94 162 LYS B C 1
ATOM 6992 O O . LYS B 1 162 ? -40.469 32 -9.148 1 87.94 162 LYS B O 1
ATOM 6997 N N . LYS B 1 163 ? -40.062 32.719 -7.059 1 88.62 163 LYS B N 1
ATOM 6998 C CA . LYS B 1 163 ? -39.375 33.906 -7.523 1 88.62 163 LYS B CA 1
ATOM 6999 C C . LYS B 1 163 ? -38.125 33.562 -8.328 1 88.62 163 LYS B C 1
ATOM 7001 O O . LYS B 1 163 ? -37.812 34.219 -9.32 1 88.62 163 LYS B O 1
ATOM 7006 N N . LEU B 1 164 ? -37.438 32.594 -7.824 1 88.88 164 LEU B N 1
ATOM 7007 C CA . LEU B 1 164 ? -36.188 32.156 -8.461 1 88.88 164 LEU B CA 1
ATOM 7008 C C . LEU B 1 164 ? -36.469 31.625 -9.859 1 88.88 164 LEU B C 1
ATOM 7010 O O . LEU B 1 164 ? -35.688 31.906 -10.789 1 88.88 164 LEU B O 1
ATOM 7014 N N . LEU B 1 165 ? -37.5 30.875 -10.016 1 86.75 165 LEU B N 1
ATOM 7015 C CA . LEU B 1 165 ? -37.844 30.25 -11.297 1 86.75 165 LEU B CA 1
ATOM 7016 C C . LEU B 1 165 ? -38.281 31.297 -12.305 1 86.75 165 LEU B C 1
ATOM 7018 O O . LEU B 1 165 ? -38.094 31.141 -13.508 1 86.75 165 LEU B O 1
ATOM 7022 N N . GLU B 1 166 ? -38.812 32.344 -11.883 1 82.69 166 GLU B N 1
ATOM 7023 C CA . GLU B 1 166 ? -39.281 33.406 -12.742 1 82.69 166 GLU B CA 1
ATOM 7024 C C . GLU B 1 166 ? -38.125 34.281 -13.234 1 82.69 166 GLU B C 1
ATOM 7026 O O . GLU B 1 166 ? -38.156 34.812 -14.336 1 82.69 166 GLU B O 1
ATOM 7031 N N . LYS B 1 167 ? -37.125 34.406 -12.477 1 78.62 167 LYS B N 1
ATOM 7032 C CA . LYS B 1 167 ? -36.031 35.312 -12.758 1 78.62 167 LYS B CA 1
ATOM 7033 C C . LYS B 1 167 ? -35.031 34.688 -13.727 1 78.62 167 LYS B C 1
ATOM 7035 O O . LYS B 1 167 ? -34.438 35.375 -14.547 1 78.62 167 LYS B O 1
ATOM 7040 N N . ASN B 1 168 ? -34.719 33.469 -13.531 1 68.19 168 ASN B N 1
ATOM 7041 C CA . ASN B 1 168 ? -33.562 32.875 -14.234 1 68.19 168 ASN B CA 1
ATOM 7042 C C . ASN B 1 168 ? -34.031 31.953 -15.359 1 68.19 168 ASN B C 1
ATOM 7044 O O . ASN B 1 168 ? -34.781 31.016 -15.117 1 68.19 168 ASN B O 1
ATOM 7048 N N . ASP B 1 169 ? -33.656 32.312 -16.562 1 63.47 169 ASP B N 1
ATOM 7049 C CA . ASP B 1 169 ? -34.031 31.484 -17.703 1 63.47 169 ASP B CA 1
ATOM 7050 C C . ASP B 1 169 ? -33 30.391 -17.953 1 63.47 169 ASP B C 1
ATOM 7052 O O . ASP B 1 169 ? -33.312 29.359 -18.562 1 63.47 169 ASP B O 1
ATOM 7056 N N . ASN B 1 170 ? -31.844 30.562 -17.484 1 67.44 170 ASN B N 1
ATOM 7057 C CA . ASN B 1 170 ? -30.797 29.578 -17.766 1 67.44 170 ASN B CA 1
ATOM 7058 C C . ASN B 1 170 ? -30.719 28.516 -16.688 1 67.44 170 ASN B C 1
ATOM 7060 O O . ASN B 1 170 ? -30.688 28.828 -15.492 1 67.44 170 ASN B O 1
ATOM 7064 N N . SER B 1 171 ? -30.781 27.266 -17.094 1 65.06 171 SER B N 1
ATOM 7065 C CA . SER B 1 171 ? -30.844 26.094 -16.219 1 65.06 171 SER B CA 1
ATOM 7066 C C . SER B 1 171 ? -29.656 26.047 -15.273 1 65.06 171 SER B C 1
ATOM 7068 O O . SER B 1 171 ? -29.797 25.75 -14.086 1 65.06 171 SER B O 1
ATOM 7070 N N . SER B 1 172 ? -28.5 26.25 -15.805 1 65.12 172 SER B N 1
ATOM 7071 C CA . SER B 1 172 ? -27.297 26.172 -14.984 1 65.12 172 SER B CA 1
ATOM 7072 C C . SER B 1 172 ? -27.297 27.266 -13.922 1 65.12 172 SER B C 1
ATOM 7074 O O . SER B 1 172 ? -26.906 27.016 -12.773 1 65.12 172 SER B O 1
ATOM 7076 N N . LEU B 1 173 ? -27.703 28.375 -14.289 1 68.81 173 LEU B N 1
ATOM 7077 C CA . LEU B 1 173 ? -27.781 29.5 -13.359 1 68.81 173 LEU B CA 1
ATOM 7078 C C . LEU B 1 173 ? -28.875 29.281 -12.32 1 68.81 173 LEU B C 1
ATOM 7080 O O . LEU B 1 173 ? -28.734 29.672 -11.164 1 68.81 173 LEU B O 1
ATOM 7084 N N . ARG B 1 174 ? -29.875 28.562 -12.766 1 78.44 174 ARG B N 1
ATOM 7085 C CA . ARG B 1 174 ? -30.984 28.25 -11.867 1 78.44 174 ARG B CA 1
ATOM 7086 C C . ARG B 1 174 ? -30.531 27.359 -10.727 1 78.44 174 ARG B C 1
ATOM 7088 O O . ARG B 1 174 ? -30.922 27.578 -9.57 1 78.44 174 ARG B O 1
ATOM 7095 N N . PHE B 1 175 ? -29.75 26.391 -11.039 1 80.75 175 PHE B N 1
ATOM 7096 C CA . PHE B 1 175 ? -29.297 25.469 -10.008 1 80.75 175 PHE B CA 1
ATOM 7097 C C . PHE B 1 175 ? -28.406 26.172 -8.992 1 80.75 175 PHE B C 1
ATOM 7099 O O . PHE B 1 175 ? -28.531 25.953 -7.789 1 80.75 175 PHE B O 1
ATOM 7106 N N . ASN B 1 176 ? -27.531 27.016 -9.461 1 75.06 176 ASN B N 1
ATOM 7107 C CA . ASN B 1 176 ? -26.672 27.766 -8.562 1 75.06 176 ASN B CA 1
ATOM 7108 C C . ASN B 1 176 ? -27.484 28.672 -7.645 1 75.06 176 ASN B C 1
ATOM 7110 O O . ASN B 1 176 ? -27.172 28.797 -6.457 1 75.06 176 ASN B O 1
ATOM 7114 N N . SER B 1 177 ? -28.422 29.281 -8.266 1 80.56 177 SER B N 1
ATOM 7115 C CA . SER B 1 177 ? -29.297 30.156 -7.484 1 80.56 177 SER B CA 1
ATOM 7116 C C . SER B 1 177 ? -30.094 29.359 -6.469 1 80.56 177 SER B C 1
ATOM 7118 O O . SER B 1 177 ? -30.375 29.828 -5.363 1 80.56 177 SER B O 1
ATOM 7120 N N . PHE B 1 178 ? -30.516 28.203 -6.906 1 87.19 178 PHE B N 1
ATOM 7121 C CA . PHE B 1 178 ? -31.25 27.297 -6.02 1 87.19 178 PHE B CA 1
ATOM 7122 C C . PHE B 1 178 ? -30.391 26.906 -4.824 1 87.19 178 PHE B C 1
ATOM 7124 O O . PHE B 1 178 ? -30.875 26.875 -3.689 1 87.19 178 PHE B O 1
ATOM 7131 N N . LEU B 1 179 ? -29.109 26.594 -5.07 1 86.56 179 LEU B N 1
ATOM 7132 C CA . LEU B 1 179 ? -28.172 26.25 -3.998 1 86.56 179 LEU B CA 1
ATOM 7133 C C . LEU B 1 179 ? -28 27.406 -3.029 1 86.56 179 LEU B C 1
ATOM 7135 O O . LEU B 1 179 ? -27.938 27.203 -1.815 1 86.56 179 LEU B O 1
ATOM 7139 N N . GLU B 1 180 ? -27.938 28.547 -3.537 1 82.12 180 GLU B N 1
ATOM 7140 C CA . GLU B 1 180 ? -27.844 29.75 -2.703 1 82.12 180 GLU B CA 1
ATOM 7141 C C . GLU B 1 180 ? -29.078 29.922 -1.83 1 82.12 180 GLU B C 1
ATOM 7143 O O . GLU B 1 180 ? -28.969 30.297 -0.662 1 82.12 180 GLU B O 1
ATOM 7148 N N . LEU B 1 181 ? -30.188 29.688 -2.475 1 89.44 181 LEU B N 1
ATOM 7149 C CA . LEU B 1 181 ? -31.438 29.766 -1.73 1 89.44 181 LEU B CA 1
ATOM 7150 C C . LEU B 1 181 ? -31.438 28.781 -0.563 1 89.44 181 LEU B C 1
ATOM 7152 O O . LEU B 1 181 ? -31.844 29.141 0.546 1 89.44 181 LEU B O 1
ATOM 7156 N N . ILE B 1 182 ? -31.016 27.594 -0.816 1 91 182 ILE B N 1
ATOM 7157 C CA . ILE B 1 182 ? -30.969 26.562 0.222 1 91 182 ILE B CA 1
ATOM 7158 C C . ILE B 1 182 ? -29.984 26.984 1.309 1 91 182 ILE B C 1
ATOM 7160 O O . ILE B 1 182 ? -30.234 26.781 2.498 1 91 182 ILE B O 1
ATOM 7164 N N . ASN B 1 183 ? -28.875 27.516 0.92 1 87.44 183 ASN B N 1
ATOM 7165 C CA . ASN B 1 183 ? -27.859 27.969 1.865 1 87.44 183 ASN B CA 1
ATOM 7166 C C . ASN B 1 183 ? -28.406 29.062 2.795 1 87.44 183 ASN B C 1
ATOM 7168 O O . ASN B 1 183 ? -27.984 29.156 3.949 1 87.44 183 ASN B O 1
ATOM 7172 N N . ASP B 1 184 ? -29.25 29.844 2.266 1 87.44 184 ASP B N 1
ATOM 7173 C CA . ASP B 1 184 ? -29.781 30.969 3.014 1 87.44 184 ASP B CA 1
ATOM 7174 C C . ASP B 1 184 ? -31.016 30.562 3.822 1 87.44 184 ASP B C 1
ATOM 7176 O O . ASP B 1 184 ? -31.516 31.344 4.645 1 87.44 184 ASP B O 1
ATOM 7180 N N . SER B 1 185 ? -31.469 29.422 3.566 1 90.62 185 SER B N 1
ATOM 7181 C CA . SER B 1 185 ? -32.656 28.953 4.281 1 90.62 185 SER B CA 1
ATOM 7182 C C . SER B 1 185 ? -32.281 28.328 5.617 1 90.62 185 SER B C 1
ATOM 7184 O O . SER B 1 185 ? -31.172 27.781 5.766 1 90.62 185 SER B O 1
ATOM 7186 N N . ASP B 1 186 ? -33.156 28.453 6.535 1 89.62 186 ASP B N 1
ATOM 7187 C CA . ASP B 1 186 ? -32.906 27.891 7.859 1 89.62 186 ASP B CA 1
ATOM 7188 C C . ASP B 1 186 ? -33.5 26.5 7.98 1 89.62 186 ASP B C 1
ATOM 7190 O O . ASP B 1 186 ? -34.688 26.297 7.648 1 89.62 186 ASP B O 1
ATOM 7194 N N . PHE B 1 187 ? -32.719 25.656 8.43 1 92 187 PHE B N 1
ATOM 7195 C CA . PHE B 1 187 ? -33.125 24.266 8.648 1 92 187 PHE B CA 1
ATOM 7196 C C . PHE B 1 187 ? -33.125 23.938 10.133 1 92 187 PHE B C 1
ATOM 7198 O O . PHE B 1 187 ? -32.312 24.453 10.898 1 92 187 PHE B O 1
ATOM 7205 N N . LYS B 1 188 ? -34.031 23.109 10.555 1 90 188 LYS B N 1
ATOM 7206 C CA . LYS B 1 188 ? -34.156 22.641 11.938 1 90 188 LYS B CA 1
ATOM 7207 C C . LYS B 1 188 ? -34.062 21.125 12.008 1 90 188 LYS B C 1
ATOM 7209 O O . LYS B 1 188 ? -34.531 20.422 11.109 1 90 188 LYS B O 1
ATOM 7214 N N . ILE B 1 189 ? -33.438 20.688 13.086 1 92.69 189 ILE B N 1
ATOM 7215 C CA . ILE B 1 189 ? -33.344 19.25 13.336 1 92.69 189 ILE B CA 1
ATOM 7216 C C . ILE B 1 189 ? -34.562 18.781 14.164 1 92.69 189 ILE B C 1
ATOM 7218 O O . ILE B 1 189 ? -34.781 19.312 15.25 1 92.69 189 ILE B O 1
ATOM 7222 N N . ASN B 1 190 ? -35.281 17.891 13.641 1 92.62 190 ASN B N 1
ATOM 7223 C CA . ASN B 1 190 ? -36.438 17.297 14.328 1 92.62 190 ASN B CA 1
ATOM 7224 C C . ASN B 1 190 ? -36.219 15.812 14.562 1 92.62 190 ASN B C 1
ATOM 7226 O O . ASN B 1 190 ? -35.531 15.141 13.797 1 92.62 190 ASN B O 1
ATOM 7230 N N . TYR B 1 191 ? -36.844 15.336 15.609 1 92.75 191 TYR B N 1
ATOM 7231 C CA . TYR B 1 191 ? -36.719 13.93 15.977 1 92.75 191 TYR B CA 1
ATOM 7232 C C . TYR B 1 191 ? -38.062 13.234 15.906 1 92.75 191 TYR B C 1
ATOM 7234 O O . TYR B 1 191 ? -39.094 13.781 16.359 1 92.75 191 TYR B O 1
ATOM 7242 N N . TYR B 1 192 ? -38 12.078 15.25 1 92.69 192 TYR B N 1
ATOM 7243 C CA . TYR B 1 192 ? -39.219 11.297 15.086 1 92.69 192 TYR B CA 1
ATOM 7244 C C . TYR B 1 192 ? -39.031 9.859 15.547 1 92.69 192 TYR B C 1
ATOM 7246 O O . TYR B 1 192 ? -37.906 9.352 15.539 1 92.69 192 TYR B O 1
ATOM 7254 N N . ASN B 1 193 ? -40.094 9.203 15.961 1 87.81 193 ASN B N 1
ATOM 7255 C CA . ASN B 1 193 ? -40.062 7.758 16.172 1 87.81 193 ASN B CA 1
ATOM 7256 C C . ASN B 1 193 ? -40.438 6.992 14.906 1 87.81 193 ASN B C 1
ATOM 7258 O O . ASN B 1 193 ? -40.531 7.586 13.836 1 87.81 193 ASN B O 1
ATOM 7262 N N . THR B 1 194 ? -40.469 5.73 14.898 1 85.31 194 THR B N 1
ATOM 7263 C CA . THR B 1 194 ? -40.688 4.895 13.734 1 85.31 194 THR B CA 1
ATOM 7264 C C . THR B 1 194 ? -42.094 5.121 13.188 1 85.31 194 THR B C 1
ATOM 7266 O O . THR B 1 194 ? -42.375 4.844 12.016 1 85.31 194 THR B O 1
ATOM 7269 N N . ASP B 1 195 ? -43.031 5.625 14.031 1 82.19 195 ASP B N 1
ATOM 7270 C CA . ASP B 1 195 ? -44.406 5.914 13.602 1 82.19 195 ASP B CA 1
ATOM 7271 C C . ASP B 1 195 ? -44.5 7.336 13.055 1 82.19 195 ASP B C 1
ATOM 7273 O O . ASP B 1 195 ? -45.594 7.809 12.758 1 82.19 195 ASP B O 1
ATOM 7277 N N . ASN B 1 196 ? -43.375 8.016 13.031 1 86.88 196 ASN B N 1
ATOM 7278 C CA . ASN B 1 196 ? -43.281 9.367 12.484 1 86.88 196 ASN B CA 1
ATOM 7279 C C . ASN B 1 196 ? -43.906 10.398 13.43 1 86.88 196 ASN B C 1
ATOM 7281 O O . ASN B 1 196 ? -44.438 11.422 12.984 1 86.88 196 ASN B O 1
ATOM 7285 N N . ASP B 1 197 ? -44.031 10.016 14.711 1 88.56 197 ASP B N 1
ATOM 7286 C CA . ASP B 1 197 ? -44.406 11 15.711 1 88.56 197 ASP B CA 1
ATOM 7287 C C . ASP B 1 197 ? -43.25 11.875 16.109 1 88.56 197 ASP B C 1
ATOM 7289 O O . ASP B 1 197 ? -42.156 11.367 16.438 1 88.56 197 ASP B O 1
ATOM 7293 N N . LYS B 1 198 ? -43.469 13.133 16.078 1 90.31 198 LYS B N 1
ATOM 7294 C CA . LYS B 1 198 ? -42.438 14.07 16.453 1 90.31 198 LYS B CA 1
ATOM 7295 C C . LYS B 1 198 ? -42.188 14.062 17.953 1 90.31 198 LYS B C 1
ATOM 7297 O O . LYS B 1 198 ? -43.156 14.094 18.734 1 90.31 198 LYS B O 1
ATOM 7302 N N . ILE B 1 199 ? -41.031 13.898 18.359 1 87.44 199 ILE B N 1
ATOM 7303 C CA . ILE B 1 199 ? -40.656 13.906 19.766 1 87.44 199 ILE B CA 1
ATOM 7304 C C . ILE B 1 199 ? -39.969 15.227 20.125 1 87.44 199 ILE B C 1
ATOM 7306 O O . ILE B 1 199 ? -38.906 15.539 19.609 1 87.44 199 ILE B O 1
ATOM 7310 N N . ASP B 1 200 ? -40.562 15.938 21.016 1 84.19 200 ASP B N 1
ATOM 7311 C CA . ASP B 1 200 ? -40 17.234 21.391 1 84.19 200 ASP B CA 1
ATOM 7312 C C . ASP B 1 200 ? -39.062 17.109 22.578 1 84.19 200 ASP B C 1
ATOM 7314 O O . ASP B 1 200 ? -39.031 16.078 23.266 1 84.19 200 ASP B O 1
ATOM 7318 N N . ASN B 1 201 ? -38.188 17.984 22.859 1 81.06 201 ASN B N 1
ATOM 7319 C CA . ASN B 1 201 ? -37.25 18.109 23.984 1 81.06 201 ASN B CA 1
ATOM 7320 C C . ASN B 1 201 ? -36.25 16.969 24.016 1 81.06 201 ASN B C 1
ATOM 7322 O O . ASN B 1 201 ? -36 16.375 25.062 1 81.06 201 ASN B O 1
ATOM 7326 N N . PHE B 1 202 ? -35.938 16.5 22.828 1 84.06 202 PHE B N 1
ATOM 7327 C CA . PHE B 1 202 ? -34.906 15.484 22.703 1 84.06 202 PHE B CA 1
ATOM 7328 C C . PHE B 1 202 ? -33.75 15.992 21.875 1 84.06 202 PHE B C 1
ATOM 7330 O O . PHE B 1 202 ? -33.938 16.734 20.906 1 84.06 202 PHE B O 1
ATOM 7337 N N . ASN B 1 203 ? -32.562 15.633 22.359 1 85.62 203 ASN B N 1
ATOM 7338 C CA . ASN B 1 203 ? -31.344 15.922 21.609 1 85.62 203 ASN B CA 1
ATOM 7339 C C . ASN B 1 203 ? -30.406 14.719 21.594 1 85.62 203 ASN B C 1
ATOM 7341 O O . ASN B 1 203 ? -30.094 14.141 22.625 1 85.62 203 ASN B O 1
ATOM 7345 N N . ILE B 1 204 ? -29.984 14.367 20.453 1 89.5 204 ILE B N 1
ATOM 7346 C CA . ILE B 1 204 ? -29.172 13.172 20.25 1 89.5 204 ILE B CA 1
ATOM 7347 C C . ILE B 1 204 ? -27.859 13.297 21.016 1 89.5 204 ILE B C 1
ATOM 7349 O O . ILE B 1 204 ? -27.25 12.289 21.375 1 89.5 204 ILE B O 1
ATOM 7353 N N . LYS B 1 205 ? -27.391 14.445 21.312 1 85.69 205 LYS B N 1
ATOM 7354 C CA . LYS B 1 205 ? -26.156 14.695 22.047 1 85.69 205 LYS B CA 1
ATOM 7355 C C . LYS B 1 205 ? -26.219 14.094 23.438 1 85.69 205 LYS B C 1
ATOM 7357 O O . LYS B 1 205 ? -25.188 13.781 24.031 1 85.69 205 LYS B O 1
ATOM 7362 N N . ASN B 1 206 ? -27.391 13.953 23.891 1 82.81 206 ASN B N 1
ATOM 7363 C CA . ASN B 1 206 ? -27.578 13.406 25.234 1 82.81 206 ASN B CA 1
ATOM 7364 C C . ASN B 1 206 ? -27.484 11.883 25.219 1 82.81 206 ASN B C 1
ATOM 7366 O O . ASN B 1 206 ? -27.328 11.258 26.281 1 82.81 206 ASN B O 1
ATOM 7370 N N . LEU B 1 207 ? -27.516 11.344 24.016 1 84.56 207 LEU B N 1
ATOM 7371 C CA . LEU B 1 207 ? -27.547 9.891 23.922 1 84.56 207 LEU B CA 1
ATOM 7372 C C . LEU B 1 207 ? -26.219 9.359 23.391 1 84.56 207 LEU B C 1
ATOM 7374 O O . LEU B 1 207 ? -25.812 8.242 23.719 1 84.56 207 LEU B O 1
ATOM 7378 N N . ILE B 1 208 ? -25.625 10.117 22.5 1 89.31 208 ILE B N 1
ATOM 7379 C CA . ILE B 1 208 ? -24.422 9.641 21.844 1 89.31 208 ILE B CA 1
ATOM 7380 C C . ILE B 1 208 ? -23.328 10.695 21.953 1 89.31 208 ILE B C 1
ATOM 7382 O O . ILE B 1 208 ? -23.578 11.891 21.781 1 89.31 208 ILE B O 1
ATOM 7386 N N . GLU B 1 209 ? -22.203 10.227 22.266 1 87.81 209 GLU B N 1
ATOM 7387 C CA . GLU B 1 209 ? -21 11.055 22.219 1 87.81 209 GLU B CA 1
ATOM 7388 C C . GLU B 1 209 ? -20.016 10.539 21.172 1 87.81 209 GLU B C 1
ATOM 7390 O O . GLU B 1 209 ? -19.844 9.328 21.031 1 87.81 209 GLU B O 1
ATOM 7395 N N . LEU B 1 210 ? -19.5 11.469 20.375 1 91.69 210 LEU B N 1
ATOM 7396 C CA . LEU B 1 210 ? -18.547 11.102 19.328 1 91.69 210 LEU B CA 1
ATOM 7397 C C . LEU B 1 210 ? -17.25 11.898 19.469 1 91.69 210 LEU B C 1
ATOM 7399 O O . LEU B 1 210 ? -17.281 13.133 19.516 1 91.69 210 LEU B O 1
ATOM 7403 N N . ARG B 1 211 ? -16.141 11.18 19.578 1 89.19 211 ARG B N 1
ATOM 7404 C CA . ARG B 1 211 ? -14.805 11.766 19.516 1 89.19 211 ARG B CA 1
ATOM 7405 C C . ARG B 1 211 ? -14.125 11.438 18.188 1 89.19 211 ARG B C 1
ATOM 7407 O O . ARG B 1 211 ? -13.602 10.336 18 1 89.19 211 ARG B O 1
ATOM 7414 N N . PRO B 1 212 ? -14.055 12.367 17.312 1 91.19 212 PRO B N 1
ATOM 7415 C CA . PRO B 1 212 ? -13.422 12.102 16.016 1 91.19 212 PRO B CA 1
ATOM 7416 C C . PRO B 1 212 ? -11.922 12.391 16.016 1 91.19 212 PRO B C 1
ATOM 7418 O O . PRO B 1 212 ? -11.492 13.445 16.5 1 91.19 212 PRO B O 1
ATOM 7421 N N . ILE B 1 213 ? -11.125 11.422 15.633 1 89.75 213 ILE B N 1
ATOM 7422 C CA . ILE B 1 213 ? -9.711 11.594 15.328 1 89.75 213 ILE B CA 1
ATOM 7423 C C . ILE B 1 213 ? -9.516 11.711 13.82 1 89.75 213 ILE B C 1
ATOM 7425 O O . ILE B 1 213 ? -9.664 10.727 13.094 1 89.75 213 ILE B O 1
ATOM 7429 N N . LYS B 1 214 ? -9.164 12.867 13.352 1 86.38 214 LYS B N 1
ATOM 7430 C CA . LYS B 1 214 ? -9.094 13.156 11.922 1 86.38 214 LYS B CA 1
ATOM 7431 C C . LYS B 1 214 ? -7.805 12.609 11.312 1 86.38 214 LYS B C 1
ATOM 7433 O O . LYS B 1 214 ? -6.836 12.344 12.031 1 86.38 214 LYS B O 1
ATOM 7438 N N . ALA B 1 215 ? -7.789 12.461 10.016 1 77.5 215 ALA B N 1
ATOM 7439 C CA . ALA B 1 215 ? -6.66 11.891 9.281 1 77.5 215 ALA B CA 1
ATOM 7440 C C . ALA B 1 215 ? -5.445 12.812 9.352 1 77.5 215 ALA B C 1
ATOM 7442 O O . ALA B 1 215 ? -4.316 12.352 9.523 1 77.5 215 ALA B O 1
ATOM 7443 N N . ASN B 1 216 ? -5.59 14.062 9.109 1 74.38 216 ASN B N 1
ATOM 7444 C CA . ASN B 1 216 ? -4.492 15.023 9.141 1 74.38 216 ASN B CA 1
ATOM 7445 C C . ASN B 1 216 ? -4.363 15.672 10.516 1 74.38 216 ASN B C 1
ATOM 7447 O O . ASN B 1 216 ? -4.676 16.859 10.688 1 74.38 216 ASN B O 1
ATOM 7451 N N . ASN B 1 217 ? -3.783 14.859 11.461 1 68.06 217 ASN B N 1
ATOM 7452 C CA . ASN B 1 217 ? -3.766 15.336 12.844 1 68.06 217 ASN B CA 1
ATOM 7453 C C . ASN B 1 217 ? -2.391 15.875 13.227 1 68.06 217 ASN B C 1
ATOM 7455 O O . ASN B 1 217 ? -2.176 16.281 14.375 1 68.06 217 ASN B O 1
ATOM 7459 N N . ILE B 1 218 ? -1.483 15.859 12.273 1 72.19 218 ILE B N 1
ATOM 7460 C CA . ILE B 1 218 ? -0.151 16.359 12.586 1 72.19 218 ILE B CA 1
ATOM 7461 C C . ILE B 1 218 ? -0.048 17.828 12.188 1 72.19 218 ILE B C 1
ATOM 7463 O O . ILE B 1 218 ? 0.206 18.156 11.023 1 72.19 218 ILE B O 1
ATOM 7467 N N . GLU B 1 219 ? -0.266 18.625 13.023 1 65.25 219 GLU B N 1
ATOM 7468 C CA . GLU B 1 219 ? -0.366 20.062 12.742 1 65.25 219 GLU B CA 1
ATOM 7469 C C . GLU B 1 219 ? 0.993 20.734 12.867 1 65.25 219 GLU B C 1
ATOM 7471 O O . GLU B 1 219 ? 1.223 21.797 12.266 1 65.25 219 GLU B O 1
ATOM 7476 N N . SER B 1 220 ? 1.831 20.172 13.781 1 66.06 220 SER B N 1
ATOM 7477 C CA . SER B 1 220 ? 3.096 20.844 14.047 1 66.06 220 SER B CA 1
ATOM 7478 C C . SER B 1 220 ? 4.191 19.844 14.406 1 66.06 220 SER B C 1
ATOM 7480 O O . SER B 1 220 ? 3.916 18.672 14.633 1 66.06 220 SER B O 1
ATOM 7482 N N . GLU B 1 221 ? 5.289 20.375 14.438 1 68.31 221 GLU B N 1
ATOM 7483 C CA . GLU B 1 221 ? 6.441 19.547 14.812 1 68.31 221 GLU B CA 1
ATOM 7484 C C . GLU B 1 221 ? 6.414 19.203 16.297 1 68.31 221 GLU B C 1
ATOM 7486 O O . GLU B 1 221 ? 7.125 18.297 16.734 1 68.31 221 GLU B O 1
ATOM 7491 N N . LYS B 1 222 ? 5.562 19.828 17.031 1 71.38 222 LYS B N 1
ATOM 7492 C CA . LYS B 1 222 ? 5.484 19.578 18.469 1 71.38 222 LYS B CA 1
ATOM 7493 C C . LYS B 1 222 ? 4.113 19.031 18.859 1 71.38 222 LYS B C 1
ATOM 7495 O O . LYS B 1 222 ? 3.619 19.297 19.953 1 71.38 222 LYS B O 1
ATOM 7500 N N . CYS B 1 223 ? 3.596 18.359 17.906 1 76.56 223 CYS B N 1
ATOM 7501 C CA . CYS B 1 223 ? 2.229 17.891 18.109 1 76.56 223 CYS B CA 1
ATOM 7502 C C . CYS B 1 223 ? 2.164 16.875 19.234 1 76.56 223 CYS B C 1
ATOM 7504 O O . CYS B 1 223 ? 1.202 16.859 20.016 1 76.56 223 CYS B O 1
ATOM 7506 N N . LEU B 1 224 ? 3.205 16.094 19.422 1 74.31 224 LEU B N 1
ATOM 7507 C CA . LEU B 1 224 ? 3.191 15.07 20.469 1 74.31 224 LEU B CA 1
ATOM 7508 C C . LEU B 1 224 ? 3.377 15.695 21.844 1 74.31 224 LEU B C 1
ATOM 7510 O O . LEU B 1 224 ? 2.686 15.328 22.797 1 74.31 224 LEU B O 1
ATOM 7514 N N . SER B 1 225 ? 4.285 16.594 21.875 1 72.19 225 SER B N 1
ATOM 7515 C CA . SER B 1 225 ? 4.477 17.328 23.125 1 72.19 225 SER B CA 1
ATOM 7516 C C . SER B 1 225 ? 3.184 18 23.562 1 72.19 225 SER B C 1
ATOM 7518 O O . SER B 1 225 ? 2.818 17.922 24.75 1 72.19 225 SER B O 1
ATOM 7520 N N . LYS B 1 226 ? 2.502 18.5 22.625 1 72.12 226 LYS B N 1
ATOM 7521 C CA . LYS B 1 226 ? 1.241 19.172 22.922 1 72.12 226 LYS B CA 1
ATOM 7522 C C . LYS B 1 226 ? 0.177 18.172 23.375 1 72.12 226 LYS B C 1
ATOM 7524 O O . LYS B 1 226 ? -0.536 18.422 24.359 1 72.12 226 LYS B O 1
ATOM 7529 N N . ALA B 1 227 ? 0.139 17.094 22.672 1 71.44 227 ALA B N 1
ATOM 7530 C CA . ALA B 1 227 ? -0.877 16.078 22.953 1 71.44 227 ALA B CA 1
ATOM 7531 C C . ALA B 1 227 ? -0.676 15.477 24.344 1 71.44 227 ALA B C 1
ATOM 7533 O O . ALA B 1 227 ? -1.628 15.359 25.125 1 71.44 227 ALA B O 1
ATOM 7534 N N . PHE B 1 228 ? 0.493 15.219 24.656 1 68.56 228 PHE B N 1
ATOM 7535 C CA . PHE B 1 228 ? 0.76 14.57 25.938 1 68.56 228 PHE B CA 1
ATOM 7536 C C . PHE B 1 228 ? 0.726 15.586 27.078 1 68.56 228 PHE B C 1
ATOM 7538 O O . PHE B 1 228 ? 0.412 15.234 28.219 1 68.56 228 PHE B O 1
ATOM 7545 N N . SER B 1 229 ? 1.093 16.812 26.75 1 68.44 229 SER B N 1
ATOM 7546 C CA . SER B 1 229 ? 0.941 17.859 27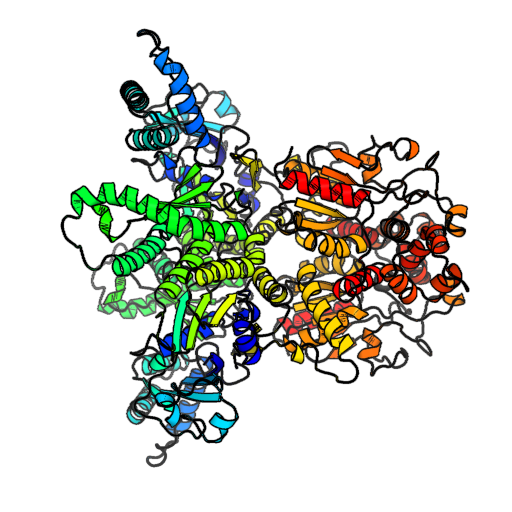.75 1 68.44 229 SER B CA 1
ATOM 7547 C C . SER B 1 229 ? -0.51 17.984 28.219 1 68.44 229 SER B C 1
ATOM 7549 O O . SER B 1 229 ? -0.781 18.156 29.406 1 68.44 229 SER B O 1
ATOM 7551 N N . LYS B 1 230 ? -1.385 17.875 27.266 1 68.5 230 LYS B N 1
ATOM 7552 C CA . LYS B 1 230 ? -2.811 17.953 27.562 1 68.5 230 LYS B CA 1
ATOM 7553 C C . LYS B 1 230 ? -3.23 16.812 28.5 1 68.5 230 LYS B C 1
ATOM 7555 O O . LYS B 1 230 ? -4.02 17.031 29.422 1 68.5 230 LYS B O 1
ATOM 7560 N N . ILE B 1 231 ? -2.713 15.727 28.328 1 65.31 231 ILE B N 1
ATOM 7561 C CA . ILE B 1 231 ? -3.041 14.547 29.125 1 65.31 231 ILE B CA 1
ATOM 7562 C C . ILE B 1 231 ? -2.525 14.727 30.547 1 65.31 231 ILE B C 1
ATOM 7564 O O . ILE B 1 231 ? -3.25 14.469 31.516 1 65.31 231 ILE B O 1
ATOM 7568 N N . ILE B 1 232 ? -1.384 15.211 30.609 1 62 232 ILE B N 1
ATOM 7569 C CA . ILE B 1 232 ? -0.749 15.359 31.906 1 62 232 ILE B CA 1
ATOM 7570 C C . ILE B 1 232 ? -1.423 16.484 32.688 1 62 232 ILE B C 1
ATOM 7572 O O . ILE B 1 232 ? -1.62 16.375 33.906 1 62 232 ILE B O 1
ATOM 7576 N N . GLU B 1 233 ? -1.688 17.5 31.938 1 63.12 233 GLU B N 1
ATOM 7577 C CA . GLU B 1 233 ? -2.404 18.609 32.562 1 63.12 233 GLU B CA 1
ATOM 7578 C C . GLU B 1 233 ? -3.717 18.141 33.188 1 63.12 233 GLU B C 1
ATOM 7580 O O . GLU B 1 233 ? -4.055 18.516 34.312 1 63.12 233 GLU B O 1
ATOM 7585 N N . TYR B 1 234 ? -4.422 17.406 32.469 1 63.84 234 TYR B N 1
ATOM 7586 C CA . TYR B 1 234 ? -5.688 16.875 32.969 1 63.84 234 TYR B CA 1
ATOM 7587 C C . TYR B 1 234 ? -5.48 16.016 34.219 1 63.84 234 TYR B C 1
ATOM 7589 O O . TYR B 1 234 ? -6.223 16.141 35.188 1 63.84 234 TYR B O 1
ATOM 7597 N N . ARG B 1 235 ? -4.516 15.242 34.188 1 60.06 235 ARG B N 1
ATOM 7598 C CA . ARG B 1 235 ? -4.223 14.352 35.312 1 60.06 235 ARG B CA 1
ATOM 7599 C C . ARG B 1 235 ? -3.82 15.148 36.531 1 60.06 235 ARG B C 1
ATOM 7601 O O . ARG B 1 235 ? -4.215 14.812 37.656 1 60.06 235 ARG B O 1
ATOM 7608 N N . TYR B 1 236 ? -3.01 16.109 36.25 1 56.41 236 TYR B N 1
ATOM 7609 C CA . TYR B 1 236 ? -2.541 16.953 37.344 1 56.41 236 TYR B CA 1
ATOM 7610 C C . TYR B 1 236 ? -3.688 17.75 37.969 1 56.41 236 TYR B C 1
ATOM 7612 O O . TYR B 1 236 ? -3.771 17.906 39.188 1 56.41 236 TYR B O 1
ATOM 7620 N N . LYS B 1 237 ? -4.391 18.297 37.031 1 58.78 237 LYS B N 1
ATOM 7621 C CA . LYS B 1 237 ? -5.555 19.031 37.531 1 58.78 237 LYS B CA 1
ATOM 7622 C C . LYS B 1 237 ? -6.449 18.141 38.375 1 58.78 237 LYS B C 1
ATOM 7624 O O . LYS B 1 237 ? -7.004 18.594 39.406 1 58.78 237 LYS B O 1
ATOM 7629 N N . THR B 1 238 ? -6.562 17.016 37.875 1 55.97 238 THR B N 1
ATOM 7630 C CA . THR B 1 238 ? -7.41 16.078 38.625 1 55.97 238 THR B CA 1
ATOM 7631 C C . THR B 1 238 ? -6.75 15.695 39.938 1 55.97 238 THR B C 1
ATOM 7633 O O . THR B 1 238 ? -7.438 15.516 40.969 1 55.97 238 THR B O 1
ATOM 7636 N N . LEU B 1 239 ? -5.391 15.648 39.812 1 48.56 239 LEU B N 1
ATOM 7637 C CA . LEU B 1 239 ? -4.688 15.234 41.031 1 48.56 239 LEU B CA 1
ATOM 7638 C C . LEU B 1 239 ? -4.434 16.422 41.938 1 48.56 239 LEU B C 1
ATOM 7640 O O . LEU B 1 239 ? -4.492 16.297 43.188 1 48.56 239 LEU B O 1
ATOM 7644 N N . PHE B 1 240 ? -3.922 17.609 41.281 1 45.59 240 PHE B N 1
ATOM 7645 C CA . PHE B 1 240 ? -3.467 18.703 42.125 1 45.59 240 PHE B CA 1
ATOM 7646 C C . PHE B 1 240 ? -4.523 19.812 42.219 1 45.59 240 PHE B C 1
ATOM 7648 O O . PHE B 1 240 ? -4.246 20.906 42.688 1 45.59 240 PHE B O 1
ATOM 7655 N N . GLU B 1 241 ? -5.656 19.844 41.906 1 45.38 241 GLU B N 1
ATOM 7656 C CA . GLU B 1 241 ? -6.57 20.969 42.094 1 45.38 241 GLU B CA 1
ATOM 7657 C C . GLU B 1 241 ? -6.207 21.781 43.312 1 45.38 241 GLU B C 1
ATOM 7659 O O . GLU B 1 241 ? -6.664 22.906 43.469 1 45.38 241 GLU B O 1
ATOM 7664 N N . GLU B 1 242 ? -5.707 21.25 44.5 1 38.66 242 GLU B N 1
ATOM 7665 C CA . GLU B 1 242 ? -5.75 22.125 45.688 1 38.66 242 GLU B CA 1
ATOM 7666 C C . GLU B 1 242 ? -4.562 23.078 45.688 1 38.66 242 GLU B C 1
ATOM 7668 O O . GLU B 1 242 ? -4.684 24.219 46.156 1 38.66 242 GLU B O 1
ATOM 7673 N N . GLU B 1 243 ? -3.287 22.688 45.75 1 38.09 243 GLU B N 1
ATOM 7674 C CA . GLU B 1 243 ? -2.248 23.531 46.312 1 38.09 243 GLU B CA 1
ATOM 7675 C C . GLU B 1 243 ? -1.629 24.438 45.25 1 38.09 243 GLU B C 1
ATOM 7677 O O . GLU B 1 243 ? -0.77 24 44.5 1 38.09 243 GLU B O 1
ATOM 7682 N N . SER B 1 244 ? -2.279 25.422 44.719 1 38.19 244 SER B N 1
ATOM 7683 C CA . SER B 1 244 ? -1.986 26.359 43.656 1 38.19 244 SER B CA 1
ATOM 7684 C C . SER B 1 244 ? -0.754 27.188 43.969 1 38.19 244 SER B C 1
ATOM 7686 O O . SER B 1 244 ? -0.458 28.156 43.25 1 38.19 244 SER B O 1
ATOM 7688 N N . ASP B 1 245 ? -0.262 27.312 45.25 1 36.16 245 ASP B N 1
ATOM 7689 C CA . ASP B 1 245 ? 0.458 28.562 45.5 1 36.16 245 ASP B CA 1
ATOM 7690 C C . ASP B 1 245 ? 1.698 28.656 44.625 1 36.16 245 ASP B C 1
ATOM 7692 O O . ASP B 1 245 ? 1.914 29.672 43.938 1 36.16 245 ASP B O 1
ATOM 7696 N N . ASN B 1 246 ? 2.984 28.406 45.344 1 37.34 246 ASN B N 1
ATOM 7697 C CA . ASN B 1 246 ? 4.293 28.984 45.031 1 37.34 246 ASN B CA 1
ATOM 7698 C C . ASN B 1 246 ? 4.961 28.25 43.875 1 37.34 246 ASN B C 1
ATOM 7700 O O . ASN B 1 246 ? 5.715 27.297 44.062 1 37.34 246 ASN B O 1
ATOM 7704 N N . LEU B 1 247 ? 4.508 28.297 42.844 1 37.38 247 LEU B N 1
ATOM 7705 C CA . LEU B 1 247 ? 4.699 27.438 41.688 1 37.38 247 LEU B CA 1
ATOM 7706 C C . LEU B 1 247 ? 6.082 27.641 41.062 1 37.38 247 LEU B C 1
ATOM 7708 O O . LEU B 1 247 ? 6.57 26.797 40.312 1 37.38 247 LEU B O 1
ATOM 7712 N N . ASN B 1 248 ? 6.715 28.797 41.281 1 38.12 248 ASN B N 1
ATOM 7713 C CA . ASN B 1 248 ? 7.902 29.141 40.531 1 38.12 248 ASN B CA 1
ATOM 7714 C C . ASN B 1 248 ? 9.078 28.234 40.875 1 38.12 248 ASN B C 1
ATOM 7716 O O . ASN B 1 248 ? 9.766 27.719 40 1 38.12 248 ASN B O 1
ATOM 7720 N N . SER B 1 249 ? 9.719 28.422 41.969 1 41.72 249 SER B N 1
ATOM 7721 C CA . SER B 1 249 ? 10.836 27.625 42.469 1 41.72 249 SER B CA 1
ATOM 7722 C C . SER B 1 249 ? 10.508 26.141 42.438 1 41.72 249 SER B C 1
ATOM 7724 O O . SER B 1 249 ? 11.398 25.312 42.219 1 41.72 249 SER B O 1
ATOM 7726 N N . THR B 1 250 ? 9.25 25.797 42.406 1 43.25 250 THR B N 1
ATOM 7727 C CA . THR B 1 250 ? 8.617 24.484 42.469 1 43.25 250 THR B CA 1
ATOM 7728 C C . THR B 1 250 ? 8.539 23.844 41.062 1 43.25 250 THR B C 1
ATOM 7730 O O . THR B 1 250 ? 8.438 22.625 40.938 1 43.25 250 THR B O 1
ATOM 7733 N N . ILE B 1 251 ? 8.734 24.641 40.156 1 41.75 251 ILE B N 1
ATOM 7734 C CA . ILE B 1 251 ? 8.617 24.156 38.781 1 41.75 251 ILE B CA 1
ATOM 7735 C C . ILE B 1 251 ? 9.797 23.234 38.469 1 41.75 251 ILE B C 1
ATOM 7737 O O . ILE B 1 251 ? 9.617 22.156 37.906 1 41.75 251 ILE B O 1
ATOM 7741 N N . ILE B 1 252 ? 11.078 23.703 38.75 1 44.06 252 ILE B N 1
ATOM 7742 C CA . ILE B 1 252 ? 12.25 22.891 38.469 1 44.06 252 ILE B CA 1
ATOM 7743 C C . ILE B 1 252 ? 12.172 21.578 39.25 1 44.06 252 ILE B C 1
ATOM 7745 O O . ILE B 1 252 ? 12.453 20.5 38.688 1 44.06 252 ILE B O 1
ATOM 7749 N N . ASN B 1 253 ? 11.984 21.75 40.594 1 46.94 253 ASN B N 1
ATOM 7750 C CA . ASN B 1 253 ? 11.781 20.578 41.406 1 46.94 253 ASN B CA 1
ATOM 7751 C C . ASN B 1 253 ? 10.562 19.766 40.969 1 46.94 253 ASN B C 1
ATOM 7753 O O . ASN B 1 253 ? 10.578 18.547 41 1 46.94 253 ASN B O 1
ATOM 7757 N N . ILE B 1 254 ? 9.742 20.484 40.375 1 47.66 254 ILE B N 1
ATOM 7758 C CA . ILE B 1 254 ? 8.5 19.891 39.875 1 47.66 254 ILE B CA 1
ATOM 7759 C C . ILE B 1 254 ? 8.758 19.188 38.562 1 47.66 254 ILE B C 1
ATOM 7761 O O . ILE B 1 254 ? 8.242 18.078 38.312 1 47.66 254 ILE B O 1
ATOM 7765 N N . ASN B 1 255 ? 9.656 19.859 37.75 1 49.12 255 ASN B N 1
ATOM 7766 C CA . ASN B 1 255 ? 9.992 19.188 36.5 1 49.12 255 ASN B CA 1
ATOM 7767 C C . ASN B 1 255 ? 10.609 17.812 36.75 1 49.12 255 ASN B C 1
ATOM 7769 O O . ASN B 1 255 ? 10.258 16.844 36.062 1 49.12 255 ASN B O 1
ATOM 7773 N N . ARG B 1 256 ? 11.664 17.891 37.594 1 52.16 256 ARG B N 1
ATOM 7774 C CA . ARG B 1 256 ? 12.305 16.609 37.938 1 52.16 256 ARG B CA 1
ATOM 7775 C C . ARG B 1 256 ? 11.312 15.641 38.531 1 52.16 256 ARG B C 1
ATOM 7777 O O . ARG B 1 256 ? 11.297 14.453 38.188 1 52.16 256 ARG B O 1
ATOM 7784 N N . THR B 1 257 ? 10.586 16.234 39.469 1 51.25 257 THR B N 1
ATOM 7785 C CA . THR B 1 257 ? 9.578 15.398 40.125 1 51.25 257 THR B CA 1
ATOM 7786 C C . THR B 1 257 ? 8.516 14.953 39.125 1 51.25 257 THR B C 1
ATOM 7788 O O . THR B 1 257 ? 8.117 13.789 39.125 1 51.25 257 THR B O 1
ATOM 7791 N N . LEU B 1 258 ? 8.234 15.883 38.281 1 50.78 258 LEU B N 1
ATOM 7792 C CA . LEU B 1 258 ? 7.211 15.57 37.281 1 50.78 258 LEU B CA 1
ATOM 7793 C C . LEU B 1 258 ? 7.742 14.578 36.25 1 50.78 258 LEU B C 1
ATOM 7795 O O . LEU B 1 258 ? 7.023 13.672 35.844 1 50.78 258 LEU B O 1
ATOM 7799 N N . THR B 1 259 ? 8.969 14.898 35.875 1 54.56 259 THR B N 1
ATOM 7800 C CA . THR B 1 259 ? 9.586 13.969 34.906 1 54.56 259 THR B CA 1
ATOM 7801 C C . THR B 1 259 ? 9.648 12.562 35.5 1 54.56 259 THR B C 1
ATOM 7803 O O . THR B 1 259 ? 9.367 11.586 34.812 1 54.56 259 THR B O 1
ATOM 7806 N N . LYS B 1 260 ? 10.125 12.617 36.75 1 56.03 260 LYS B N 1
ATOM 7807 C CA . LYS B 1 260 ? 10.164 11.328 37.438 1 56.03 260 LYS B CA 1
ATOM 7808 C C . LYS B 1 260 ? 8.773 10.711 37.531 1 56.03 260 LYS B C 1
ATOM 7810 O O . LYS B 1 260 ? 8.602 9.516 37.281 1 56.03 260 LYS B O 1
ATOM 7815 N N . LEU B 1 261 ? 7.863 11.5 37.875 1 50.38 261 LEU B N 1
ATOM 7816 C CA . LEU B 1 261 ? 6.492 11.016 38 1 50.38 261 LEU B CA 1
ATOM 7817 C C . LEU B 1 261 ? 5.945 10.562 36.656 1 50.38 261 LEU B C 1
ATOM 7819 O O . LEU B 1 261 ? 5.301 9.516 36.562 1 50.38 261 LEU B O 1
ATOM 7823 N N . ILE B 1 262 ? 6.273 11.367 35.719 1 54.38 262 ILE B N 1
ATOM 7824 C CA . ILE B 1 262 ? 5.785 11.055 34.375 1 54.38 262 ILE B CA 1
ATOM 7825 C C . ILE B 1 262 ? 6.457 9.781 33.844 1 54.38 262 ILE B C 1
ATOM 7827 O O . ILE B 1 262 ? 5.805 8.922 33.25 1 54.38 262 ILE B O 1
ATOM 7831 N N . SER B 1 263 ? 7.73 9.828 34.062 1 56.34 263 SER B N 1
ATOM 7832 C CA . SER B 1 263 ? 8.484 8.664 33.625 1 56.34 263 SER B CA 1
ATOM 7833 C C . SER B 1 263 ? 7.992 7.391 34.281 1 56.34 263 SER B C 1
ATOM 7835 O O . SER B 1 263 ? 7.809 6.363 33.625 1 56.34 263 SER B O 1
ATOM 7837 N N . GLU B 1 264 ? 7.848 7.461 35.625 1 53.38 264 GLU B N 1
ATOM 7838 C CA . GLU B 1 264 ? 7.461 6.293 36.406 1 53.38 264 GLU B CA 1
ATOM 7839 C C . GLU B 1 264 ? 6.016 5.891 36.125 1 53.38 264 GLU B C 1
ATOM 7841 O O . GLU B 1 264 ? 5.703 4.703 36.031 1 53.38 264 GLU B O 1
ATOM 7846 N N . LYS B 1 265 ? 5.27 6.91 36 1 50.5 265 LYS B N 1
ATOM 7847 C CA . LYS B 1 265 ? 3.85 6.574 35.969 1 50.5 265 LYS B CA 1
ATOM 7848 C C . LYS B 1 265 ? 3.328 6.484 34.531 1 50.5 265 LYS B C 1
ATOM 7850 O O . LYS B 1 265 ? 2.426 5.695 34.25 1 50.5 265 LYS B O 1
ATOM 7855 N N . HIS B 1 266 ? 3.912 7.301 33.75 1 53.41 266 HIS B N 1
ATOM 7856 C CA . HIS B 1 266 ? 3.254 7.398 32.438 1 53.41 266 HIS B CA 1
ATOM 7857 C C . HIS B 1 266 ? 4.121 6.809 31.328 1 53.41 266 HIS B C 1
ATOM 7859 O O . HIS B 1 266 ? 3.639 6.027 30.5 1 53.41 266 HIS B O 1
ATOM 7865 N N . THR B 1 267 ? 5.387 7.148 31.391 1 57.47 267 THR B N 1
ATOM 7866 C CA . THR B 1 267 ? 6.27 6.715 30.312 1 57.47 267 THR B CA 1
ATOM 7867 C C . THR B 1 267 ? 6.383 5.195 30.297 1 57.47 267 THR B C 1
ATOM 7869 O O . THR B 1 267 ? 6.402 4.586 29.219 1 57.47 267 THR B O 1
ATOM 7872 N N . VAL B 1 268 ? 6.363 4.742 31.469 1 58.78 268 VAL B N 1
ATOM 7873 C CA . VAL B 1 268 ? 6.508 3.293 31.562 1 58.78 268 VAL B CA 1
ATOM 7874 C C . VAL B 1 268 ? 5.301 2.609 30.922 1 58.78 268 VAL B C 1
ATOM 7876 O O . VAL B 1 268 ? 5.445 1.644 30.172 1 58.78 268 VAL B O 1
ATOM 7879 N N . SER B 1 269 ? 4.152 3.201 31.297 1 56.06 269 SER B N 1
ATOM 7880 C CA . SER B 1 269 ? 2.934 2.607 30.766 1 56.06 269 SER B CA 1
ATOM 7881 C C . SER B 1 269 ? 2.869 2.766 29.25 1 56.06 269 SER B C 1
ATOM 7883 O O . SER B 1 269 ? 2.467 1.841 28.531 1 56.06 269 SER B O 1
ATOM 7885 N N . ILE B 1 270 ? 3.27 3.848 28.828 1 58.88 270 ILE B N 1
ATOM 7886 C CA . ILE B 1 270 ? 3.271 4.117 27.391 1 58.88 270 ILE B CA 1
ATOM 7887 C C . ILE B 1 270 ? 4.285 3.211 26.688 1 58.88 270 ILE B C 1
ATOM 7889 O O . ILE B 1 270 ? 3.973 2.586 25.672 1 58.88 270 ILE B O 1
ATOM 7893 N N . ASN B 1 271 ? 5.434 3.143 27.312 1 62.31 271 ASN B N 1
ATOM 7894 C CA . ASN B 1 271 ? 6.496 2.34 26.719 1 62.31 271 ASN B CA 1
ATOM 7895 C C . ASN B 1 271 ? 6.148 0.853 26.734 1 62.31 271 ASN B C 1
ATOM 7897 O O . ASN B 1 271 ? 6.496 0.123 25.797 1 62.31 271 ASN B O 1
ATOM 7901 N N . LYS B 1 272 ? 5.508 0.531 27.75 1 60.31 272 LYS B N 1
ATOM 7902 C CA . LYS B 1 272 ? 5.047 -0.854 27.781 1 60.31 272 LYS B CA 1
ATOM 7903 C C . LYS B 1 272 ? 4.074 -1.145 26.641 1 60.31 272 LYS B C 1
ATOM 7905 O O . LYS B 1 272 ? 4.137 -2.209 26.031 1 60.31 272 LYS B O 1
ATOM 7910 N N . SER B 1 273 ? 3.246 -0.129 26.469 1 56.47 273 SER B N 1
ATOM 7911 C CA . SER B 1 273 ? 2.285 -0.288 25.375 1 56.47 273 SER B CA 1
ATOM 7912 C C . SER B 1 273 ? 2.984 -0.334 24.031 1 56.47 273 SER B C 1
ATOM 7914 O O . SER B 1 273 ? 2.6 -1.109 23.156 1 56.47 273 SER B O 1
ATOM 7916 N N . LEU B 1 274 ? 4 0.415 23.938 1 58.81 274 LEU B N 1
ATOM 7917 C CA . LEU B 1 274 ? 4.73 0.531 22.672 1 58.81 274 LEU B CA 1
ATOM 7918 C C . LEU B 1 274 ? 5.586 -0.707 22.422 1 58.81 274 LEU B C 1
ATOM 7920 O O . LEU B 1 274 ? 5.754 -1.128 21.281 1 58.81 274 LEU B O 1
ATOM 7924 N N . GLU B 1 275 ? 6.133 -1.233 23.484 1 58.16 275 GLU B N 1
ATOM 7925 C CA . GLU B 1 275 ? 6.973 -2.42 23.375 1 58.16 275 GLU B CA 1
ATOM 7926 C C . GLU B 1 275 ? 6.207 -3.588 22.75 1 58.16 275 GLU B C 1
ATOM 7928 O O . GLU B 1 275 ? 6.797 -4.441 22.094 1 58.16 275 GLU B O 1
ATOM 7933 N N . GLU B 1 276 ? 4.984 -3.545 23.094 1 54 276 GLU B N 1
ATOM 7934 C CA . GLU B 1 276 ? 4.141 -4.617 22.562 1 54 276 GLU B CA 1
ATOM 7935 C C . GLU B 1 276 ? 3.898 -4.449 21.078 1 54 276 GLU B C 1
ATOM 7937 O O . GLU B 1 276 ? 3.574 -5.418 20.375 1 54 276 GLU B O 1
ATOM 7942 N N . ILE B 1 277 ? 3.965 -3.273 20.672 1 51.12 277 ILE B N 1
ATOM 7943 C CA . ILE B 1 277 ? 3.625 -2.957 19.297 1 51.12 277 ILE B CA 1
ATOM 7944 C C . ILE B 1 277 ? 4.828 -3.23 18.391 1 51.12 277 ILE B C 1
ATOM 7946 O O . ILE B 1 277 ? 4.684 -3.828 17.328 1 51.12 277 ILE B O 1
ATOM 7950 N N . GLU B 1 278 ? 5.984 -2.654 18.641 1 52.34 278 GLU B N 1
ATOM 7951 C CA . GLU B 1 278 ? 7.184 -2.746 17.812 1 52.34 278 GLU B CA 1
ATOM 7952 C C . GLU B 1 278 ? 8.375 -3.242 18.625 1 52.34 278 GLU B C 1
ATOM 7954 O O . GLU B 1 278 ? 8.406 -3.1 19.844 1 52.34 278 GLU B O 1
ATOM 7959 N N . SER B 1 279 ? 9.125 -4.129 17.938 1 49.81 279 SER B N 1
ATOM 7960 C CA . SER B 1 279 ? 10.32 -4.527 18.656 1 49.81 279 SER B CA 1
ATOM 7961 C C . SER B 1 279 ? 10.93 -3.344 19.406 1 49.81 279 SER B C 1
ATOM 7963 O O . SER B 1 279 ? 10.898 -2.213 18.922 1 49.81 279 SER B O 1
ATOM 7965 N N . ASN B 1 280 ? 10.984 -3.494 20.703 1 47.25 280 ASN B N 1
ATOM 7966 C CA . ASN B 1 280 ? 11.523 -2.555 21.672 1 47.25 280 ASN B CA 1
ATOM 7967 C C . ASN B 1 280 ? 12.648 -1.708 21.078 1 47.25 280 ASN B C 1
ATOM 7969 O O . ASN B 1 280 ? 12.836 -0.556 21.469 1 47.25 280 ASN B O 1
ATOM 7973 N N . GLU B 1 281 ? 13.25 -2.234 20.109 1 47.53 281 GLU B N 1
ATOM 7974 C CA . GLU B 1 281 ? 14.406 -1.49 19.625 1 47.53 281 GLU B CA 1
ATOM 7975 C C . GLU B 1 281 ? 13.977 -0.324 18.734 1 47.53 281 GLU B C 1
ATOM 7977 O O . GLU B 1 281 ? 14.742 0.623 18.531 1 47.53 281 GLU B O 1
ATOM 7982 N N . LYS B 1 282 ? 12.703 -0.324 18.469 1 50.44 282 LYS B N 1
ATOM 7983 C CA . LYS B 1 282 ? 12.352 0.66 17.453 1 50.44 282 LYS B CA 1
ATOM 7984 C C . LYS B 1 282 ? 11.555 1.815 18.062 1 50.44 282 LYS B C 1
ATOM 7986 O O . LYS B 1 282 ? 11.57 2.928 17.531 1 50.44 282 LYS B O 1
ATOM 7991 N N . LEU B 1 283 ? 10.719 1.467 19.141 1 51.09 283 LEU B N 1
ATOM 7992 C CA . LEU B 1 283 ? 9.852 2.562 19.562 1 51.09 283 LEU B CA 1
ATOM 7993 C C . LEU B 1 283 ? 9.836 2.688 21.078 1 51.09 283 LEU B C 1
ATOM 7995 O O . LEU B 1 283 ? 9.375 1.779 21.781 1 51.09 283 LEU B O 1
ATOM 7999 N N . GLN B 1 284 ? 10.703 3.5 21.688 1 52.5 284 GLN B N 1
ATOM 8000 C CA . GLN B 1 284 ? 10.586 3.869 23.094 1 52.5 284 GLN B CA 1
ATOM 8001 C C . GLN B 1 284 ? 10.391 5.375 23.25 1 52.5 284 GLN B C 1
ATOM 8003 O O . GLN B 1 284 ? 10.992 6.164 22.516 1 52.5 284 GLN B O 1
ATOM 8008 N N . VAL B 1 285 ? 9.391 5.738 23.953 1 51.78 285 VAL B N 1
ATOM 8009 C CA . VAL B 1 285 ? 9.07 7.145 24.156 1 51.78 285 VAL B CA 1
ATOM 8010 C C . VAL B 1 285 ? 9.562 7.598 25.516 1 51.78 285 VAL B C 1
ATOM 8012 O O . VAL B 1 285 ? 9.508 6.84 26.484 1 51.78 285 VAL B O 1
ATOM 8015 N N . LEU B 1 286 ? 10.359 8.617 25.609 1 48.25 286 LEU B N 1
ATOM 8016 C CA . LEU B 1 286 ? 10.719 9.266 26.875 1 48.25 286 LEU B CA 1
ATOM 8017 C C . LEU B 1 286 ? 10.055 10.633 26.984 1 48.25 286 LEU B C 1
ATOM 8019 O O . LEU B 1 286 ? 10.234 11.492 26.125 1 48.25 286 LEU B O 1
ATOM 8023 N N . LEU B 1 287 ? 9.047 10.68 27.828 1 45.44 287 LEU B N 1
ATOM 8024 C CA . LEU B 1 287 ? 8.383 11.945 28.125 1 45.44 287 LEU B CA 1
ATOM 8025 C C . LEU B 1 287 ? 9.102 12.68 29.25 1 45.44 287 LEU B C 1
ATOM 8027 O O . LEU B 1 287 ? 9.438 12.086 30.266 1 45.44 287 LEU B O 1
ATOM 8031 N N . ARG B 1 288 ? 9.711 13.836 28.891 1 49.09 288 ARG B N 1
ATOM 8032 C CA . ARG B 1 288 ? 10.375 14.633 29.922 1 49.09 288 ARG B CA 1
ATOM 8033 C C . ARG B 1 288 ? 9.664 15.969 30.125 1 49.09 288 ARG B C 1
ATOM 8035 O O . ARG B 1 288 ? 9.117 16.531 29.172 1 49.09 288 ARG B O 1
ATOM 8042 N N . ALA B 1 289 ? 9.43 16.266 31.391 1 43.69 289 ALA B N 1
ATOM 8043 C CA . ALA B 1 289 ? 8.883 17.578 31.734 1 43.69 289 ALA B CA 1
ATOM 8044 C C . ALA B 1 289 ? 9.828 18.703 31.312 1 43.69 289 ALA B C 1
ATOM 8046 O O . ALA B 1 289 ? 11.055 18.578 31.438 1 43.69 289 ALA B O 1
ATOM 8047 N N . ASP B 1 290 ? 9.594 19.5 30.25 1 45.44 290 ASP B N 1
ATOM 8048 C CA . ASP B 1 290 ? 10.367 20.688 29.906 1 45.44 290 ASP B CA 1
ATOM 8049 C C . ASP B 1 290 ? 9.711 21.938 30.469 1 45.44 290 ASP B C 1
ATOM 8051 O O . ASP B 1 290 ? 9.023 22.672 29.75 1 45.44 290 ASP B O 1
ATOM 8055 N N . LEU B 1 291 ? 9.656 22.219 31.812 1 41.41 291 LEU B N 1
ATOM 8056 C CA . LEU B 1 291 ? 9.008 23.359 32.469 1 41.41 291 LEU B CA 1
ATOM 8057 C C . LEU B 1 291 ? 9.875 24.609 32.344 1 41.41 291 LEU B C 1
ATOM 8059 O O . LEU B 1 291 ? 10.938 24.703 32.969 1 41.41 291 LEU B O 1
ATOM 8063 N N . THR B 1 292 ? 10.328 25.031 31.25 1 39.56 292 THR B N 1
ATOM 8064 C CA . THR B 1 292 ? 10.805 26.406 31.375 1 39.56 292 THR B CA 1
ATOM 8065 C C . THR B 1 292 ? 9.648 27.359 31.688 1 39.56 292 THR B C 1
ATOM 8067 O O . THR B 1 292 ? 8.492 27.062 31.359 1 39.56 292 THR B O 1
ATOM 8070 N N . PHE B 1 293 ? 9.852 28.359 32.562 1 34.88 293 PHE B N 1
ATOM 8071 C CA . PHE B 1 293 ? 8.883 29.359 33 1 34.88 293 PHE B CA 1
ATOM 8072 C C . PHE B 1 293 ? 7.953 29.75 31.859 1 34.88 293 PHE B C 1
ATOM 8074 O O . PHE B 1 293 ? 6.754 29.953 32.062 1 34.88 293 PHE B O 1
ATOM 8081 N N . GLN B 1 294 ? 8.469 30.188 30.812 1 38.31 294 GLN B N 1
ATOM 8082 C CA . GLN B 1 294 ? 7.695 30.703 29.688 1 38.31 294 GLN B CA 1
ATOM 8083 C C . GLN B 1 294 ? 6.777 29.641 29.109 1 38.31 294 GLN B C 1
ATOM 8085 O O . GLN B 1 294 ? 5.715 29.953 28.578 1 38.31 294 GLN B O 1
ATOM 8090 N N . ASN B 1 295 ? 7.105 28.438 29.188 1 44 295 ASN B N 1
ATOM 8091 C CA . ASN B 1 295 ? 6.398 27.312 28.578 1 44 295 ASN B CA 1
ATOM 8092 C C . ASN B 1 295 ? 5.527 26.578 29.594 1 44 295 ASN B C 1
ATOM 8094 O O . ASN B 1 295 ? 5.199 25.406 29.406 1 44 295 ASN B O 1
ATOM 8098 N N . VAL B 1 296 ? 5.453 27.016 30.75 1 38.03 296 VAL B N 1
ATOM 8099 C CA . VAL B 1 296 ? 4.688 26.375 31.828 1 38.03 296 VAL B CA 1
ATOM 8100 C C . VAL B 1 296 ? 3.438 25.719 31.25 1 38.03 296 VAL B C 1
ATOM 8102 O O . VAL B 1 296 ? 3.121 24.578 31.578 1 38.03 296 VAL B O 1
ATOM 8105 N N . MET B 1 297 ? 2.434 26.422 30.844 1 40.5 297 MET B N 1
ATOM 8106 C CA . MET B 1 297 ? 1.089 25.875 30.672 1 40.5 297 MET B CA 1
ATOM 8107 C C . MET B 1 297 ? 0.992 25.078 29.375 1 40.5 297 MET B C 1
ATOM 8109 O O . MET B 1 297 ? 0.23 24.109 29.297 1 40.5 297 MET B O 1
ATOM 8113 N N . ASN B 1 298 ? 1.682 25.453 28.297 1 47.19 298 ASN B N 1
ATOM 8114 C CA . ASN B 1 298 ? 1.32 24.969 26.969 1 47.19 298 ASN B CA 1
ATOM 8115 C C . ASN B 1 298 ? 2.26 23.859 26.5 1 47.19 298 ASN B C 1
ATOM 8117 O O . ASN B 1 298 ? 1.901 23.062 25.641 1 47.19 298 ASN B O 1
ATOM 8121 N N . ASN B 1 299 ? 3.516 23.844 27.078 1 50.25 299 ASN B N 1
ATOM 8122 C CA . ASN B 1 299 ? 4.48 22.875 26.562 1 50.25 299 ASN B CA 1
ATOM 8123 C C . ASN B 1 299 ? 5.262 22.219 27.703 1 50.25 299 ASN B C 1
ATOM 8125 O O . ASN B 1 299 ? 6.48 22.375 27.797 1 50.25 299 ASN B O 1
ATOM 8129 N N . LEU B 1 300 ? 4.559 21.609 28.625 1 51.81 300 LEU B N 1
ATOM 8130 C CA . LEU B 1 300 ? 5.102 21.047 29.859 1 51.81 300 LEU B CA 1
ATOM 8131 C C . LEU B 1 300 ? 5.977 19.844 29.562 1 51.81 300 LEU B C 1
ATOM 8133 O O . LEU B 1 300 ? 6.883 19.516 30.344 1 51.81 300 LEU B O 1
ATOM 8137 N N . ILE B 1 301 ? 5.598 19.312 28.469 1 58.56 301 ILE B N 1
ATOM 8138 C CA . ILE B 1 301 ? 6.203 18 28.25 1 58.56 301 ILE B CA 1
ATOM 8139 C C . ILE B 1 301 ? 6.992 18.016 26.938 1 58.56 301 ILE B C 1
ATOM 8141 O O . ILE B 1 301 ? 6.559 18.609 25.953 1 58.56 301 ILE B O 1
ATOM 8145 N N . LYS B 1 302 ? 8.188 17.75 27.172 1 63.75 302 LYS B N 1
ATOM 8146 C CA . LYS B 1 302 ? 8.977 17.453 25.969 1 63.75 302 LYS B CA 1
ATOM 8147 C C . LYS B 1 302 ? 8.945 15.969 25.641 1 63.75 302 LYS B C 1
ATOM 8149 O O . LYS B 1 302 ? 9.172 15.133 26.516 1 63.75 302 LYS B O 1
ATOM 8154 N N . TYR B 1 303 ? 8.43 15.766 24.469 1 63.34 303 TYR B N 1
ATOM 8155 C CA . TYR B 1 303 ? 8.383 14.391 23.984 1 63.34 303 TYR B CA 1
ATOM 8156 C C . TYR B 1 303 ? 9.672 14.023 23.25 1 63.34 303 TYR B C 1
ATOM 8158 O O . TYR B 1 303 ? 10.156 14.789 22.422 1 63.34 303 TYR B O 1
ATOM 8166 N N . GLU B 1 304 ? 10.289 12.969 23.781 1 65.81 304 GLU B N 1
ATOM 8167 C CA . GLU B 1 304 ? 11.469 12.43 23.109 1 65.81 304 GLU B CA 1
ATOM 8168 C C . GLU B 1 304 ? 11.32 10.938 22.828 1 65.81 304 GLU B C 1
ATOM 8170 O O . GLU B 1 304 ? 10.625 10.234 23.578 1 65.81 304 GLU B O 1
ATOM 8175 N N . TYR B 1 305 ? 11.82 10.562 21.719 1 65.31 305 TYR B N 1
ATOM 8176 C CA . TYR B 1 305 ? 11.883 9.148 21.375 1 65.31 305 TYR B CA 1
ATOM 8177 C C . TYR B 1 305 ? 13.242 8.562 21.719 1 65.31 305 TYR B C 1
ATOM 8179 O O . TYR B 1 305 ? 14.273 9.219 21.562 1 65.31 305 TYR B O 1
ATOM 8187 N N . VAL B 1 306 ? 13.141 7.387 22.375 1 64.12 306 VAL B N 1
ATOM 8188 C CA . VAL B 1 306 ? 14.398 6.738 22.734 1 64.12 306 VAL B CA 1
ATOM 8189 C C . VAL B 1 306 ? 14.766 5.703 21.672 1 64.12 306 VAL B C 1
ATOM 8191 O O . VAL B 1 306 ? 13.984 4.797 21.375 1 64.12 306 VAL B O 1
ATOM 8194 N N . GLU B 1 307 ? 15.734 5.941 20.953 1 62 307 GLU B N 1
ATOM 8195 C CA . GLU B 1 307 ? 16.312 4.98 20.016 1 62 307 GLU B CA 1
ATOM 8196 C C . GLU B 1 307 ? 17.734 4.609 20.406 1 62 307 GLU B C 1
ATOM 8198 O O . GLU B 1 307 ? 18.609 5.473 20.469 1 62 307 GLU B O 1
ATOM 8203 N N . ARG B 1 308 ? 18 3.373 20.703 1 56.62 308 ARG B N 1
ATOM 8204 C CA . ARG B 1 308 ? 19.312 2.879 21.094 1 56.62 308 ARG B CA 1
ATOM 8205 C C . ARG B 1 308 ? 19.891 3.711 22.234 1 56.62 308 ARG B C 1
ATOM 8207 O O . ARG B 1 308 ? 21.016 4.203 22.141 1 56.62 308 ARG B O 1
ATOM 8214 N N . ASN B 1 309 ? 19.141 4.031 23.188 1 60.66 309 ASN B N 1
ATOM 8215 C CA . ASN B 1 309 ? 19.5 4.715 24.422 1 60.66 309 ASN B CA 1
ATOM 8216 C C . ASN B 1 309 ? 19.781 6.199 24.188 1 60.66 309 ASN B C 1
ATOM 8218 O O . ASN B 1 309 ? 20.531 6.824 24.938 1 60.66 309 ASN B O 1
ATOM 8222 N N . MET B 1 310 ? 19.359 6.664 23.062 1 64.06 310 MET B N 1
ATOM 8223 C CA . MET B 1 310 ? 19.469 8.094 22.781 1 64.06 310 MET B CA 1
ATOM 8224 C C . MET B 1 310 ? 18.094 8.742 22.734 1 64.06 310 MET B C 1
ATOM 8226 O O . MET B 1 310 ? 17.141 8.141 22.234 1 64.06 310 MET B O 1
ATOM 8230 N N . ASN B 1 311 ? 18.047 9.852 23.281 1 66.31 311 ASN B N 1
ATOM 8231 C CA . ASN B 1 311 ? 16.797 10.609 23.25 1 66.31 311 ASN B CA 1
ATOM 8232 C C . ASN B 1 311 ? 16.719 11.5 22.016 1 66.31 311 ASN B C 1
ATOM 8234 O O . ASN B 1 311 ? 17.484 12.453 21.875 1 66.31 311 ASN B O 1
ATOM 8238 N N . ILE B 1 312 ? 15.867 11.156 21.172 1 70.38 312 ILE B N 1
ATOM 8239 C CA . ILE B 1 312 ? 15.711 11.891 19.922 1 70.38 312 ILE B CA 1
ATOM 8240 C C . ILE B 1 312 ? 14.516 12.836 20.016 1 70.38 312 ILE B C 1
ATOM 8242 O O . ILE B 1 312 ? 13.445 12.438 20.484 1 70.38 312 ILE B O 1
ATOM 8246 N N . PRO B 1 313 ? 14.766 14.102 19.656 1 71.69 313 PRO B N 1
ATOM 8247 C CA . PRO B 1 313 ? 13.648 15.047 19.719 1 71.69 313 PRO B CA 1
ATOM 8248 C C . PRO B 1 313 ? 12.492 14.641 18.797 1 71.69 313 PRO B C 1
ATOM 8250 O O . PRO B 1 313 ? 12.695 13.945 17.812 1 71.69 313 PRO B O 1
ATOM 8253 N N . GLU B 1 314 ? 11.32 15.086 19.094 1 74.94 314 GLU B N 1
ATOM 8254 C CA . GLU B 1 314 ? 10.078 14.695 18.438 1 74.94 314 GLU B CA 1
ATOM 8255 C C . GLU B 1 314 ? 10.094 15.062 16.953 1 74.94 314 GLU B C 1
ATOM 8257 O O . GLU B 1 314 ? 9.562 14.328 16.125 1 74.94 314 GLU B O 1
ATOM 8262 N N . ASN B 1 315 ? 10.688 16.141 16.656 1 73.75 315 ASN B N 1
ATOM 8263 C CA . ASN B 1 315 ? 10.633 16.641 15.289 1 73.75 315 ASN B CA 1
ATOM 8264 C C . ASN B 1 315 ? 11.469 15.781 14.344 1 73.75 315 ASN B C 1
ATOM 8266 O O . ASN B 1 315 ? 11.445 15.992 13.133 1 73.75 315 ASN B O 1
ATOM 8270 N N . GLN B 1 316 ? 12.172 14.852 14.875 1 74.12 316 GLN B N 1
ATOM 8271 C CA . GLN B 1 316 ? 12.984 13.969 14.039 1 74.12 316 GLN B CA 1
ATOM 8272 C C . GLN B 1 316 ? 12.352 12.594 13.906 1 74.12 316 GLN B C 1
ATOM 8274 O O . GLN B 1 316 ? 12.883 11.719 13.211 1 74.12 316 GLN B O 1
ATOM 8279 N N . PHE B 1 317 ? 11.266 12.531 14.484 1 74.44 317 PHE B N 1
ATOM 8280 C CA . PHE B 1 317 ? 10.555 11.266 14.414 1 74.44 317 PHE B CA 1
ATOM 8281 C C . PHE B 1 317 ? 9.789 11.148 13.094 1 74.44 317 PHE B C 1
ATOM 8283 O O . PHE B 1 317 ? 9.234 12.133 12.602 1 74.44 317 PHE B O 1
ATOM 8290 N N . GLY B 1 318 ? 9.797 10.023 12.57 1 76.31 318 GLY B N 1
ATOM 8291 C CA . GLY B 1 318 ? 9.031 9.789 11.352 1 76.31 318 GLY B CA 1
ATOM 8292 C C . GLY B 1 318 ? 7.551 10.094 11.516 1 76.31 318 GLY B C 1
ATOM 8293 O O . GLY B 1 318 ? 6.977 9.867 12.578 1 76.31 318 GLY B O 1
ATOM 8294 N N . LEU B 1 319 ? 6.98 10.594 10.484 1 78.56 319 LEU B N 1
ATOM 8295 C CA . LEU B 1 319 ? 5.59 11.023 10.523 1 78.56 319 LEU B CA 1
ATOM 8296 C C . LEU B 1 319 ? 4.66 9.852 10.805 1 78.56 319 LEU B C 1
ATOM 8298 O O . LEU B 1 319 ? 3.617 10.023 11.445 1 78.56 319 LEU B O 1
ATOM 8302 N N . GLY B 1 320 ? 5 8.664 10.344 1 78.69 320 GLY B N 1
ATOM 8303 C CA . GLY B 1 320 ? 4.176 7.5 10.617 1 78.69 320 GLY B CA 1
ATOM 8304 C C . GLY B 1 320 ? 4.074 7.176 12.094 1 78.69 320 GLY B C 1
ATOM 8305 O O . GLY B 1 320 ? 2.98 6.938 12.617 1 78.69 320 GLY B O 1
ATOM 8306 N N . TYR B 1 321 ? 5.141 7.203 12.703 1 73.5 321 TYR B N 1
ATOM 8307 C CA . TYR B 1 321 ? 5.168 6.945 14.133 1 73.5 321 TYR B CA 1
ATOM 8308 C C . TYR B 1 321 ? 4.504 8.078 14.906 1 73.5 321 TYR B C 1
ATOM 8310 O O . TYR B 1 321 ? 3.811 7.848 15.898 1 73.5 321 TYR B O 1
ATOM 8318 N N . THR B 1 322 ? 4.812 9.227 14.492 1 81.06 322 THR B N 1
ATOM 8319 C CA . THR B 1 322 ? 4.176 10.383 15.109 1 81.06 322 THR B CA 1
ATOM 8320 C C . THR B 1 322 ? 2.656 10.266 15.047 1 81.06 322 THR B C 1
ATOM 8322 O O . THR B 1 322 ? 1.966 10.531 16.031 1 81.06 322 THR B O 1
ATOM 8325 N N . ASN B 1 323 ? 2.16 9.867 13.891 1 83.12 323 ASN B N 1
ATOM 8326 C CA . ASN B 1 323 ? 0.72 9.695 13.727 1 83.12 323 ASN B CA 1
ATOM 8327 C C . ASN B 1 323 ? 0.172 8.633 14.672 1 83.12 323 ASN B C 1
ATOM 8329 O O . ASN B 1 323 ? -0.855 8.844 15.32 1 83.12 323 ASN B O 1
ATOM 8333 N N . LEU B 1 324 ? 0.859 7.523 14.734 1 78.38 324 LEU B N 1
ATOM 8334 C CA . LEU B 1 324 ? 0.447 6.457 15.641 1 78.38 324 LEU B CA 1
ATOM 8335 C C . LEU B 1 324 ? 0.391 6.957 17.078 1 78.38 324 LEU B C 1
ATOM 8337 O O . LEU B 1 324 ? -0.585 6.707 17.797 1 78.38 324 LEU B O 1
ATOM 8341 N N . MET B 1 325 ? 1.379 7.676 17.453 1 77.5 325 MET B N 1
ATOM 8342 C CA . MET B 1 325 ? 1.455 8.18 18.828 1 77.5 325 MET B CA 1
ATOM 8343 C C . MET B 1 325 ? 0.366 9.211 19.078 1 77.5 325 MET B C 1
ATOM 8345 O O . MET B 1 325 ? -0.151 9.305 20.203 1 77.5 325 MET B O 1
ATOM 8349 N N . MET B 1 326 ? 0.131 9.984 18.125 1 83.19 326 MET B N 1
ATOM 8350 C CA . MET B 1 326 ? -0.952 10.961 18.234 1 83.19 326 MET B CA 1
ATOM 8351 C C . MET B 1 326 ? -2.289 10.258 18.469 1 83.19 326 MET B C 1
ATOM 8353 O O . MET B 1 326 ? -3.086 10.695 19.297 1 83.19 326 MET B O 1
ATOM 8357 N N . ILE B 1 327 ? -2.551 9.211 17.75 1 84 327 ILE B N 1
ATOM 8358 C CA . ILE B 1 327 ? -3.783 8.445 17.906 1 84 327 ILE B CA 1
ATOM 8359 C C . ILE B 1 327 ? -3.855 7.855 19.312 1 84 327 ILE B C 1
ATOM 8361 O O . ILE B 1 327 ? -4.891 7.945 19.969 1 84 327 ILE B O 1
ATOM 8365 N N . ILE B 1 328 ? -2.729 7.34 19.75 1 75.44 328 ILE B N 1
ATOM 8366 C CA . ILE B 1 328 ? -2.674 6.742 21.078 1 75.44 328 ILE B CA 1
ATOM 8367 C C . ILE B 1 328 ? -2.916 7.812 22.141 1 75.44 328 ILE B C 1
ATOM 8369 O O . ILE B 1 328 ? -3.66 7.594 23.094 1 75.44 328 ILE B O 1
ATOM 8373 N N . ALA B 1 329 ? -2.24 8.961 21.938 1 76.25 329 ALA B N 1
ATOM 8374 C CA . ALA B 1 329 ? -2.432 10.07 22.875 1 76.25 329 ALA B CA 1
ATOM 8375 C C . ALA B 1 329 ? -3.898 10.484 22.938 1 76.25 329 ALA B C 1
ATOM 8377 O O . ALA B 1 329 ? -4.426 10.75 24.016 1 76.25 329 ALA B O 1
ATOM 8378 N N . ASP B 1 330 ? -4.543 10.531 21.812 1 83 330 ASP B N 1
ATOM 8379 C CA . ASP B 1 330 ? -5.957 10.891 21.75 1 83 330 ASP B CA 1
ATOM 8380 C C . ASP B 1 330 ? -6.816 9.867 22.484 1 83 330 ASP B C 1
ATOM 8382 O O . ASP B 1 330 ? -7.777 10.234 23.172 1 83 330 ASP B O 1
ATOM 8386 N N . LEU B 1 331 ? -6.496 8.672 22.344 1 78 331 LEU B N 1
ATOM 8387 C CA . LEU B 1 331 ? -7.23 7.609 23.031 1 78 331 LEU B CA 1
ATOM 8388 C C . LEU B 1 331 ? -7.043 7.703 24.547 1 78 331 LEU B C 1
ATOM 8390 O O . LEU B 1 331 ? -8.008 7.547 25.297 1 78 331 LEU B O 1
ATOM 8394 N N . ILE B 1 332 ? -5.84 7.984 24.938 1 70.56 332 ILE B N 1
ATOM 8395 C CA . ILE B 1 332 ? -5.555 8.133 26.359 1 70.56 332 ILE B CA 1
ATOM 8396 C C . ILE B 1 332 ? -6.332 9.312 26.922 1 70.56 332 ILE B C 1
ATOM 8398 O O . ILE B 1 332 ? -6.945 9.211 27.984 1 70.56 332 ILE B O 1
ATOM 8402 N N . ASP B 1 333 ? -6.246 10.367 26.188 1 75.69 333 ASP B N 1
ATOM 8403 C CA . ASP B 1 333 ? -6.973 11.57 26.594 1 75.69 333 ASP B CA 1
ATOM 8404 C C . ASP B 1 333 ? -8.461 11.281 26.75 1 75.69 333 ASP B C 1
ATOM 8406 O O . ASP B 1 333 ? -9.086 11.719 27.719 1 75.69 333 ASP B O 1
ATOM 8410 N N . TYR B 1 334 ? -9 10.594 25.859 1 76.88 334 TYR B N 1
ATOM 8411 C CA . TYR B 1 334 ? -10.406 10.227 25.891 1 76.88 334 TYR B CA 1
ATOM 8412 C C . TYR B 1 334 ? -10.727 9.344 27.094 1 76.8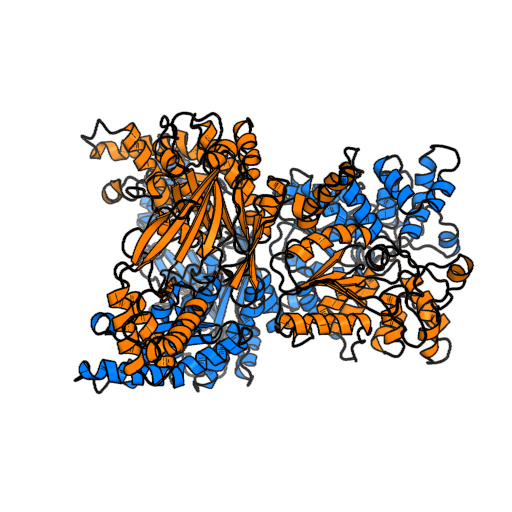8 334 TYR B C 1
ATOM 8414 O O . TYR B 1 334 ? -11.719 9.57 27.781 1 76.88 334 TYR B O 1
ATOM 8422 N N . MET B 1 335 ? -9.953 8.414 27.344 1 70.5 335 MET B N 1
ATOM 8423 C CA . MET B 1 335 ? -10.203 7.453 28.422 1 70.5 335 MET B CA 1
ATOM 8424 C C . MET B 1 335 ? -10.062 8.117 29.781 1 70.5 335 MET B C 1
ATOM 8426 O O . MET B 1 335 ? -10.773 7.758 30.719 1 70.5 335 MET B O 1
ATOM 8430 N N . GLU B 1 336 ? -9.109 8.961 29.812 1 68.44 336 GLU B N 1
ATOM 8431 C CA . GLU B 1 336 ? -8.906 9.672 31.062 1 68.44 336 GLU B CA 1
ATOM 8432 C C . GLU B 1 336 ? -10.109 10.555 31.406 1 68.44 336 GLU B C 1
ATOM 8434 O O . GLU B 1 336 ? -10.477 10.688 32.562 1 68.44 336 GLU B O 1
ATOM 8439 N N . LYS B 1 337 ? -10.641 11.047 30.438 1 73.44 337 LYS B N 1
ATOM 8440 C CA . LYS B 1 337 ? -11.766 11.969 30.625 1 73.44 337 LYS B CA 1
ATOM 8441 C C . LYS B 1 337 ? -13.078 11.203 30.75 1 73.44 337 LYS B C 1
ATOM 8443 O O . LYS B 1 337 ? -14.109 11.789 31.109 1 73.44 337 LYS B O 1
ATOM 8448 N N . TYR B 1 338 ? -12.93 9.992 30.484 1 71.5 338 TYR B N 1
ATOM 8449 C CA . TYR B 1 338 ? -14.117 9.148 30.625 1 71.5 338 TYR B CA 1
ATOM 8450 C C . TYR B 1 338 ? -14.547 9.047 32.062 1 71.5 338 TYR B C 1
ATOM 8452 O O . TYR B 1 338 ? -13.719 8.773 32.938 1 71.5 338 TYR B O 1
ATOM 8460 N N . PRO B 1 339 ? -15.711 9.438 32.469 1 60.78 339 PRO B N 1
ATOM 8461 C CA . PRO B 1 339 ? -16.125 9.438 33.875 1 60.78 339 PRO B CA 1
ATOM 8462 C C . PRO B 1 339 ? -16.047 8.047 34.5 1 60.78 339 PRO B C 1
ATOM 8464 O O . PRO B 1 339 ? -16.281 7.043 33.844 1 60.78 339 PRO B O 1
ATOM 8467 N N . GLU B 1 340 ? -15.328 7.852 35.719 1 55.22 340 GLU B N 1
ATOM 8468 C CA . GLU B 1 340 ? -15.172 6.605 36.469 1 55.22 340 GLU B CA 1
ATOM 8469 C C . GLU B 1 340 ? -16.531 5.98 36.781 1 55.22 340 GLU B C 1
ATOM 8471 O O . GLU B 1 340 ? -16.672 4.754 36.781 1 55.22 340 GLU B O 1
ATOM 8476 N N . ASN B 1 341 ? -17.328 6.621 37.656 1 47.22 341 ASN B N 1
ATOM 8477 C CA . ASN B 1 341 ? -18.547 6.086 38.25 1 47.22 341 ASN B CA 1
ATOM 8478 C C . ASN B 1 341 ? -19.688 6.059 37.219 1 47.22 341 ASN B C 1
ATOM 8480 O O . ASN B 1 341 ? -20.812 5.715 37.562 1 47.22 341 ASN B O 1
ATOM 8484 N N . SER B 1 342 ? -19.812 7.039 36.469 1 43.59 342 SER B N 1
ATOM 8485 C CA . SER B 1 342 ? -21.125 7.289 35.875 1 43.59 342 SER B CA 1
ATOM 8486 C C . SER B 1 342 ? -21.516 6.176 34.906 1 43.59 342 SER B C 1
ATOM 8488 O O . SER B 1 342 ? -20.703 5.738 34.094 1 43.59 342 SER B O 1
ATOM 8490 N N . PHE B 1 343 ? -22.312 5.215 35.375 1 45.06 343 PHE B N 1
ATOM 8491 C CA . PHE B 1 343 ? -23.172 4.449 34.469 1 45.06 343 PHE B CA 1
ATOM 8492 C C . PHE B 1 343 ? -23.281 5.129 33.125 1 45.06 343 PHE B C 1
ATOM 8494 O O . PHE B 1 343 ? -23.969 6.145 32.969 1 45.06 343 PHE B O 1
ATOM 8501 N N . ASN B 1 344 ? -22.328 5.312 32.469 1 53.28 344 ASN B N 1
ATOM 8502 C CA . ASN B 1 344 ? -22.203 6.004 31.188 1 53.28 344 ASN B CA 1
ATOM 8503 C C . ASN B 1 344 ? -23.391 5.707 30.281 1 53.28 344 ASN B C 1
ATOM 8505 O O . ASN B 1 344 ? -23.531 4.594 29.766 1 53.28 344 ASN B O 1
ATOM 8509 N N . SER B 1 345 ? -24.453 6.387 30.516 1 63.97 345 SER B N 1
ATOM 8510 C CA . SER B 1 345 ? -25.781 6.367 29.906 1 63.97 345 SER B CA 1
ATOM 8511 C C . SER B 1 345 ? -25.703 6.73 28.422 1 63.97 345 SER B C 1
ATOM 8513 O O . SER B 1 345 ? -26.719 6.719 27.719 1 63.97 345 SER B O 1
ATOM 8515 N N . LYS B 1 346 ? -24.5 6.996 27.875 1 77.81 346 LYS B N 1
ATOM 8516 C CA . LYS B 1 346 ? -24.422 7.379 26.469 1 77.81 346 LYS B CA 1
ATOM 8517 C C . LYS B 1 346 ? -23.656 6.344 25.656 1 77.81 346 LYS B C 1
ATOM 8519 O O . LYS B 1 346 ? -22.859 5.578 26.203 1 77.81 346 LYS B O 1
ATOM 8524 N N . VAL B 1 347 ? -24.016 6.277 24.5 1 84.62 347 VAL B N 1
ATOM 8525 C CA . VAL B 1 347 ? -23.203 5.539 23.531 1 84.62 347 VAL B CA 1
ATOM 8526 C C . VAL B 1 347 ? -21.938 6.32 23.219 1 84.62 347 VAL B C 1
ATOM 8528 O O . VAL B 1 347 ? -22 7.469 22.781 1 84.62 347 VAL B O 1
ATOM 8531 N N . ASN B 1 348 ? -20.859 5.781 23.594 1 83.38 348 ASN B N 1
ATOM 8532 C CA . ASN B 1 348 ? -19.578 6.453 23.359 1 83.38 348 ASN B CA 1
ATOM 8533 C C . ASN B 1 348 ? -18.891 5.938 22.094 1 83.38 348 ASN B C 1
ATOM 8535 O O . ASN B 1 348 ? -18.547 4.758 22.016 1 83.38 348 ASN B O 1
ATOM 8539 N N . LEU B 1 349 ? -18.703 6.871 21.156 1 90 349 LEU B N 1
ATOM 8540 C CA . LEU B 1 349 ? -18.078 6.527 19.891 1 90 349 LEU B CA 1
ATOM 8541 C C . LEU B 1 349 ? -16.734 7.234 19.734 1 90 349 LEU B C 1
ATOM 8543 O O . LEU B 1 349 ? -16.594 8.398 20.109 1 90 349 LEU B O 1
ATOM 8547 N N . ILE B 1 350 ? -15.734 6.48 19.25 1 90 350 ILE B N 1
ATOM 8548 C CA . ILE B 1 350 ? -14.461 7.043 18.828 1 90 350 ILE B CA 1
ATOM 8549 C C . ILE B 1 350 ? -14.211 6.691 17.359 1 90 350 ILE B C 1
ATOM 8551 O O . ILE B 1 350 ? -14.297 5.523 16.969 1 90 350 ILE B O 1
ATOM 8555 N N . SER B 1 351 ? -14.008 7.695 16.531 1 94.5 351 SER B N 1
ATOM 8556 C CA . SER B 1 351 ? -13.719 7.43 15.133 1 94.5 351 SER B CA 1
ATOM 8557 C C . SER B 1 351 ? -12.281 7.801 14.789 1 94.5 351 SER B C 1
ATOM 8559 O O . SER B 1 351 ? -11.766 8.82 15.258 1 94.5 351 SER B O 1
ATOM 8561 N N . ILE B 1 352 ? -11.562 6.938 14.117 1 93.06 352 ILE B N 1
ATOM 8562 C CA . ILE B 1 352 ? -10.219 7.18 13.594 1 93.06 352 ILE B CA 1
ATOM 8563 C C . ILE B 1 352 ? -10.25 7.168 12.07 1 93.06 352 ILE B C 1
ATOM 8565 O O . ILE B 1 352 ? -10.555 6.145 11.453 1 93.06 352 ILE B O 1
ATOM 8569 N N . GLU B 1 353 ? -9.922 8.273 11.5 1 92.56 353 GLU B N 1
ATOM 8570 C CA . GLU B 1 353 ? -9.961 8.359 10.047 1 92.56 353 GLU B CA 1
ATOM 8571 C C . GLU B 1 353 ? -8.586 8.086 9.445 1 92.56 353 GLU B C 1
ATOM 8573 O O . GLU B 1 353 ? -7.594 8.695 9.844 1 92.56 353 GLU B O 1
ATOM 8578 N N . GLU B 1 354 ? -8.484 7.184 8.578 1 90.44 354 GLU B N 1
ATOM 8579 C CA . GLU B 1 354 ? -7.32 6.848 7.766 1 90.44 354 GLU B CA 1
ATOM 8580 C C . GLU B 1 354 ? -6.055 6.77 8.617 1 90.44 354 GLU B C 1
ATOM 8582 O O . GLU B 1 354 ? -5.066 7.453 8.336 1 90.44 354 GLU B O 1
ATOM 8587 N N . PRO B 1 355 ? -6.051 5.918 9.578 1 91.38 355 PRO B N 1
ATOM 8588 C CA . PRO B 1 355 ? -4.898 5.812 10.477 1 91.38 355 PRO B CA 1
ATOM 8589 C C . PRO B 1 355 ? -3.617 5.418 9.742 1 91.38 355 PRO B C 1
ATOM 8591 O O . PRO B 1 355 ? -2.518 5.582 10.273 1 91.38 355 PRO B O 1
ATOM 8594 N N . GLU B 1 356 ? -3.713 4.914 8.422 1 88.5 356 GLU B N 1
ATOM 8595 C CA . GLU B 1 356 ? -2.553 4.465 7.66 1 88.5 356 GLU B CA 1
ATOM 8596 C C . GLU B 1 356 ? -1.715 5.648 7.184 1 88.5 356 GLU B C 1
ATOM 8598 O O . GLU B 1 356 ? -0.589 5.469 6.715 1 88.5 356 GLU B O 1
ATOM 8603 N N . THR B 1 357 ? -2.189 6.844 7.348 1 85.38 357 THR B N 1
ATOM 8604 C CA . THR B 1 357 ? -1.482 8.023 6.859 1 85.38 357 THR B CA 1
ATOM 8605 C C . THR B 1 357 ? -0.043 8.039 7.367 1 85.38 357 THR B C 1
ATOM 8607 O O . THR B 1 357 ? 0.201 7.887 8.57 1 85.38 357 THR B O 1
ATOM 8610 N N . PHE B 1 358 ? 0.951 8.055 6.5 1 81.44 358 PHE B N 1
ATOM 8611 C CA . PHE B 1 358 ? 2.391 8.164 6.711 1 81.44 358 PHE B CA 1
ATOM 8612 C C . PHE B 1 358 ? 2.969 6.832 7.172 1 81.44 358 PHE B C 1
ATOM 8614 O O . PHE B 1 358 ? 4.18 6.707 7.363 1 81.44 358 PHE B O 1
ATOM 8621 N N . MET B 1 359 ? 2.092 5.82 7.34 1 81.62 359 MET B N 1
ATOM 8622 C CA . MET B 1 359 ? 2.582 4.551 7.871 1 81.62 359 MET B CA 1
ATOM 8623 C C . MET B 1 359 ? 3.039 3.631 6.742 1 81.62 359 MET B C 1
ATOM 8625 O O . MET B 1 359 ? 2.367 3.518 5.719 1 81.62 359 MET B O 1
ATOM 8629 N N . HIS B 1 360 ? 4.188 3.088 6.938 1 75.44 360 HIS B N 1
ATOM 8630 C CA . HIS B 1 360 ? 4.602 2.053 6 1 75.44 360 HIS B CA 1
ATOM 8631 C C . HIS B 1 360 ? 3.789 0.776 6.195 1 75.44 360 HIS B C 1
ATOM 8633 O O . HIS B 1 360 ? 3.15 0.594 7.234 1 75.44 360 HIS B O 1
ATOM 8639 N N . PRO B 1 361 ? 3.73 -0.161 5.309 1 72.94 361 PRO B N 1
ATOM 8640 C CA . PRO B 1 361 ? 2.85 -1.331 5.285 1 72.94 361 PRO B CA 1
ATOM 8641 C C . PRO B 1 361 ? 2.955 -2.176 6.555 1 72.94 361 PRO B C 1
ATOM 8643 O O . PRO B 1 361 ? 1.937 -2.605 7.102 1 72.94 361 PRO B O 1
ATOM 8646 N N . GLN B 1 362 ? 4.082 -2.4 7.051 1 69.69 362 GLN B N 1
ATOM 8647 C CA . GLN B 1 362 ? 4.27 -3.221 8.242 1 69.69 362 GLN B CA 1
ATOM 8648 C C . GLN B 1 362 ? 3.533 -2.627 9.445 1 69.69 362 GLN B C 1
ATOM 8650 O O . GLN B 1 362 ? 2.877 -3.35 10.195 1 69.69 362 GLN B O 1
ATOM 8655 N N . MET B 1 363 ? 3.676 -1.331 9.555 1 74.19 363 MET B N 1
ATOM 8656 C CA . MET B 1 363 ? 3.018 -0.637 10.656 1 74.19 363 MET B CA 1
ATOM 8657 C C . MET B 1 363 ? 1.501 -0.725 10.523 1 74.19 363 MET B C 1
ATOM 8659 O O . MET B 1 363 ? 0.793 -0.839 11.531 1 74.19 363 MET B O 1
ATOM 8663 N N . GLN B 1 364 ? 1.002 -0.721 9.328 1 81.38 364 GLN B N 1
ATOM 8664 C CA . GLN B 1 364 ? -0.433 -0.803 9.07 1 81.38 364 GLN B CA 1
ATOM 8665 C C . GLN B 1 364 ? -0.982 -2.174 9.453 1 81.38 364 GLN B C 1
ATOM 8667 O O . GLN B 1 364 ? -2.049 -2.273 10.062 1 81.38 364 GLN B O 1
ATOM 8672 N N . GLU B 1 365 ? -0.203 -3.201 9.195 1 76.38 365 GLU B N 1
ATOM 8673 C CA . GLU B 1 365 ? -0.631 -4.57 9.469 1 76.38 365 GLU B CA 1
ATOM 8674 C C . GLU B 1 365 ? -0.753 -4.82 10.969 1 76.38 365 GLU B C 1
ATOM 8676 O O . GLU B 1 365 ? -1.547 -5.66 11.398 1 76.38 365 GLU B O 1
ATOM 8681 N N . LEU B 1 366 ? -0.004 -4.09 11.719 1 72.75 366 LEU B N 1
ATOM 8682 C CA . LEU B 1 366 ? 0.029 -4.312 13.164 1 72.75 366 LEU B CA 1
ATOM 8683 C C . LEU B 1 366 ? -0.806 -3.264 13.891 1 72.75 366 LEU B C 1
ATOM 8685 O O . LEU B 1 366 ? -0.866 -3.26 15.125 1 72.75 366 LEU B O 1
ATOM 8689 N N . PHE B 1 367 ? -1.512 -2.49 13.18 1 81.44 367 PHE B N 1
ATOM 8690 C CA . PHE B 1 367 ? -2.154 -1.313 13.75 1 81.44 367 PHE B CA 1
ATOM 8691 C C . PHE B 1 367 ? -3.209 -1.72 14.773 1 81.44 367 PHE B C 1
ATOM 8693 O O . PHE B 1 367 ? -3.195 -1.241 15.914 1 81.44 367 PHE B O 1
ATOM 8700 N N . ILE B 1 368 ? -4.172 -2.58 14.391 1 78.5 368 ILE B N 1
ATOM 8701 C CA . ILE B 1 368 ? -5.262 -2.975 15.281 1 78.5 368 ILE B CA 1
ATOM 8702 C C . ILE B 1 368 ? -4.699 -3.658 16.516 1 78.5 368 ILE B C 1
ATOM 8704 O O . ILE B 1 368 ? -5.168 -3.424 17.641 1 78.5 368 ILE B O 1
ATOM 8708 N N . LYS B 1 369 ? -3.709 -4.484 16.312 1 72.38 369 LYS B N 1
ATOM 8709 C CA . LYS B 1 369 ? -3.051 -5.141 17.438 1 72.38 369 LYS B CA 1
ATOM 8710 C C . LYS B 1 369 ? -2.436 -4.117 18.391 1 72.38 369 LYS B C 1
ATOM 8712 O O . LYS B 1 369 ? -2.586 -4.223 19.609 1 72.38 369 LYS B O 1
ATOM 8717 N N . ASN B 1 370 ? -1.767 -3.129 17.797 1 70.81 370 ASN B N 1
ATOM 8718 C CA . ASN B 1 370 ? -1.114 -2.088 18.594 1 70.81 370 ASN B CA 1
ATOM 8719 C C . ASN B 1 370 ? -2.127 -1.271 19.391 1 70.81 370 ASN B C 1
ATOM 8721 O O . ASN B 1 370 ? -1.905 -0.979 20.562 1 70.81 370 ASN B O 1
ATOM 8725 N N . ILE B 1 371 ? -3.164 -0.97 18.75 1 75.88 371 ILE B N 1
ATOM 8726 C CA . ILE B 1 371 ? -4.199 -0.184 19.422 1 75.88 371 ILE B CA 1
ATOM 8727 C C . ILE B 1 371 ? -4.84 -1.006 20.531 1 75.88 371 ILE B C 1
ATOM 8729 O O . ILE B 1 371 ? -5.125 -0.482 21.609 1 75.88 371 ILE B O 1
ATOM 8733 N N . ASN B 1 372 ? -5.07 -2.283 20.281 1 73.44 372 ASN B N 1
ATOM 8734 C CA . ASN B 1 372 ? -5.621 -3.184 21.281 1 73.44 372 ASN B CA 1
ATOM 8735 C C . ASN B 1 372 ? -4.723 -3.258 22.516 1 73.44 372 ASN B C 1
ATOM 8737 O O . ASN B 1 372 ? -5.211 -3.211 23.656 1 73.44 372 ASN B O 1
ATOM 8741 N N . GLU B 1 373 ? -3.521 -3.428 22.266 1 67.75 373 GLU B N 1
ATOM 8742 C CA . GLU B 1 373 ? -2.559 -3.512 23.359 1 67.75 373 GLU B CA 1
ATOM 8743 C C . GLU B 1 373 ? -2.496 -2.205 24.141 1 67.75 373 GLU B C 1
ATOM 8745 O O . GLU B 1 373 ? -2.389 -2.217 25.375 1 67.75 373 GLU B O 1
ATOM 8750 N N . ALA B 1 374 ? -2.543 -1.125 23.406 1 66.44 374 ALA B N 1
ATOM 8751 C CA . ALA B 1 374 ? -2.537 0.186 24.062 1 66.44 374 ALA B CA 1
ATOM 8752 C C . ALA B 1 374 ? -3.764 0.367 24.938 1 66.44 374 ALA B C 1
ATOM 8754 O O . ALA B 1 374 ? -3.648 0.78 26.094 1 66.44 374 ALA B O 1
ATOM 8755 N N . ILE B 1 375 ? -4.898 0.018 24.453 1 69.38 375 ILE B N 1
ATOM 8756 C CA . ILE B 1 375 ? -6.152 0.153 25.188 1 69.38 375 ILE B CA 1
ATOM 8757 C C . ILE B 1 375 ? -6.145 -0.782 26.406 1 69.38 375 ILE B C 1
ATOM 8759 O O . ILE B 1 375 ? -6.559 -0.395 27.5 1 69.38 375 ILE B O 1
ATOM 8763 N N . ALA B 1 376 ? -5.688 -1.997 26.188 1 67.5 376 ALA B N 1
ATOM 8764 C CA . ALA B 1 376 ? -5.621 -2.977 27.266 1 67.5 376 ALA B CA 1
ATOM 8765 C C . ALA B 1 376 ? -4.738 -2.475 28.406 1 67.5 376 ALA B C 1
ATOM 8767 O O . ALA B 1 376 ? -5.09 -2.613 29.578 1 67.5 376 ALA B O 1
ATOM 8768 N N . SER B 1 377 ? -3.674 -1.958 28.047 1 62.72 377 SER B N 1
ATOM 8769 C CA . SER B 1 377 ? -2.742 -1.438 29.047 1 62.72 377 SER B CA 1
ATOM 8770 C C . SER B 1 377 ? -3.35 -0.272 29.828 1 62.72 377 SER B C 1
ATOM 8772 O O . SER B 1 377 ? -3.164 -0.159 31.031 1 62.72 377 SER B O 1
ATOM 8774 N N . LEU B 1 378 ? -4.07 0.475 29.141 1 61.22 378 LEU B N 1
ATOM 8775 C CA . LEU B 1 378 ? -4.707 1.646 29.734 1 61.22 378 LEU B CA 1
ATOM 8776 C C . LEU B 1 378 ? -5.852 1.233 30.656 1 61.22 378 LEU B C 1
ATOM 8778 O O . LEU B 1 378 ? -6.055 1.841 31.703 1 61.22 378 LEU B O 1
ATOM 8782 N N . LEU B 1 379 ? -6.602 0.244 30.219 1 62.69 379 LEU B N 1
ATOM 8783 C CA . LEU B 1 379 ? -7.75 -0.214 31 1 62.69 379 LEU B CA 1
ATOM 8784 C C . LEU B 1 379 ? -7.305 -1 32.219 1 62.69 379 LEU B C 1
ATOM 8786 O O . LEU B 1 379 ? -7.996 -1.019 33.25 1 62.69 379 LEU B O 1
ATOM 8790 N N . LYS B 1 380 ? -6.258 -1.767 32 1 60.94 380 LYS B N 1
ATOM 8791 C CA . LYS B 1 380 ? -5.73 -2.504 33.156 1 60.94 380 LYS B CA 1
ATOM 8792 C C . LYS B 1 380 ? -5.387 -1.563 34.312 1 60.94 380 LYS B C 1
ATOM 8794 O O . LYS B 1 380 ? -5.594 -1.898 35.469 1 60.94 380 LYS B O 1
ATOM 8799 N N . SER B 1 381 ? -4.871 -0.489 34 1 54.44 381 SER B N 1
ATOM 8800 C CA . SER B 1 381 ? -4.402 0.451 35 1 54.44 381 SER B CA 1
ATOM 8801 C C . SER B 1 381 ? -5.562 1.217 35.625 1 54.44 381 SER B C 1
ATOM 8803 O O . SER B 1 381 ? -5.453 1.718 36.75 1 54.44 381 SER B O 1
ATOM 8805 N N . LYS B 1 382 ? -6.617 1.221 34.812 1 55.62 382 LYS B N 1
ATOM 8806 C CA . LYS B 1 382 ? -7.742 2.012 35.312 1 55.62 382 LYS B CA 1
ATOM 8807 C C . LYS B 1 382 ? -8.984 1.146 35.5 1 55.62 382 LYS B C 1
ATOM 8809 O O . LYS B 1 382 ? -9.227 0.229 34.688 1 55.62 382 LYS B O 1
ATOM 8814 N N . ASN B 1 383 ? -9.328 0.604 36.625 1 54.44 383 ASN B N 1
ATOM 8815 C CA . ASN B 1 383 ? -10.555 -0.125 36.906 1 54.44 383 ASN B CA 1
ATOM 8816 C C . ASN B 1 383 ? -11.758 0.487 36.219 1 54.44 383 ASN B C 1
ATOM 8818 O O . ASN B 1 383 ? -12.812 0.681 36.812 1 54.44 383 ASN B O 1
ATOM 8822 N N . LYS B 1 384 ? -11.523 1.116 34.969 1 57.16 384 LYS B N 1
ATOM 8823 C CA . LYS B 1 384 ? -12.633 1.774 34.281 1 57.16 384 LYS B CA 1
ATOM 8824 C C . LYS B 1 384 ? -13.242 0.864 33.219 1 57.16 384 LYS B C 1
ATOM 8826 O O . LYS B 1 384 ? -12.516 0.168 32.5 1 57.16 384 LYS B O 1
ATOM 8831 N N . ASN B 1 385 ? -14.5 0.528 33.344 1 59.56 385 ASN B N 1
ATOM 8832 C CA . ASN B 1 385 ? -15.258 -0.163 32.312 1 59.56 385 ASN B CA 1
ATOM 8833 C C . ASN B 1 385 ? -15.586 0.763 31.156 1 59.56 385 ASN B C 1
ATOM 8835 O O . ASN B 1 385 ? -16.609 1.449 31.172 1 59.56 385 ASN B O 1
ATOM 8839 N N . VAL B 1 386 ? -14.641 1.068 30.297 1 61.84 386 VAL B N 1
ATOM 8840 C CA . VAL B 1 386 ? -14.891 1.933 29.141 1 61.84 386 VAL B CA 1
ATOM 8841 C C . VAL B 1 386 ? -15.562 1.134 28.031 1 61.84 386 VAL B C 1
ATOM 8843 O O . VAL B 1 386 ? -15 0.161 27.531 1 61.84 386 VAL B O 1
ATOM 8846 N N . ASN B 1 387 ? -16.906 1.342 27.922 1 69 387 ASN B N 1
ATOM 8847 C CA . ASN B 1 387 ? -17.656 0.737 26.828 1 69 387 ASN B CA 1
ATOM 8848 C C . ASN B 1 387 ? -17.703 1.655 25.609 1 69 387 ASN B C 1
ATOM 8850 O O . ASN B 1 387 ? -18.672 2.412 25.438 1 69 387 ASN B O 1
ATOM 8854 N N . SER B 1 388 ? -16.656 1.771 24.844 1 77.81 388 SER B N 1
ATOM 8855 C CA . SER B 1 388 ? -16.609 2.627 23.672 1 77.81 388 SER B CA 1
ATOM 8856 C C . SER B 1 388 ? -16.547 1.799 22.391 1 77.81 388 SER B C 1
ATOM 8858 O O . SER B 1 388 ? -16.047 0.676 22.391 1 77.81 388 SER B O 1
ATOM 8860 N N . GLN B 1 389 ? -17.25 2.262 21.406 1 86.19 389 GLN B N 1
ATOM 8861 C CA . GLN B 1 389 ? -17.172 1.669 20.078 1 86.19 389 GLN B CA 1
ATOM 8862 C C . GLN B 1 389 ? -16.156 2.406 19.203 1 86.19 389 GLN B C 1
ATOM 8864 O O . GLN B 1 389 ? -16.156 3.637 19.141 1 86.19 389 GLN B O 1
ATOM 8869 N N . LEU B 1 390 ? -15.312 1.612 18.656 1 89.38 390 LEU B N 1
ATOM 8870 C CA . LEU B 1 390 ? -14.312 2.178 17.766 1 89.38 390 LEU B CA 1
ATOM 8871 C C . LEU B 1 390 ? -14.734 2.039 16.297 1 89.38 390 LEU B C 1
ATOM 8873 O O . LEU B 1 390 ? -15.18 0.97 15.883 1 89.38 390 LEU B O 1
ATOM 8877 N N . ILE B 1 391 ? -14.68 3.178 15.562 1 94.56 391 ILE B N 1
ATOM 8878 C CA . ILE B 1 391 ? -14.961 3.207 14.133 1 94.56 391 ILE B CA 1
ATOM 8879 C C . ILE B 1 391 ? -13.711 3.643 13.367 1 94.56 391 ILE B C 1
ATOM 8881 O O . ILE B 1 391 ? -13.141 4.703 13.648 1 94.56 391 ILE B O 1
ATOM 8885 N N . ILE B 1 392 ? -13.266 2.828 12.438 1 94.5 392 ILE B N 1
ATOM 8886 C CA . ILE B 1 392 ? -12.07 3.156 11.656 1 94.5 392 ILE B CA 1
ATOM 8887 C C . ILE B 1 392 ? -12.43 3.242 10.18 1 94.5 392 ILE B C 1
ATOM 8889 O O . ILE B 1 392 ? -13.086 2.352 9.641 1 94.5 392 ILE B O 1
ATOM 8893 N N . THR B 1 393 ? -12.148 4.355 9.547 1 94.75 393 THR B N 1
ATOM 8894 C CA . THR B 1 393 ? -12.234 4.449 8.094 1 94.75 393 THR B CA 1
ATOM 8895 C C . THR B 1 393 ? -10.859 4.223 7.453 1 94.75 393 THR B C 1
ATOM 8897 O O . THR B 1 393 ? -9.844 4.676 7.98 1 94.75 393 THR B O 1
ATOM 8900 N N . THR B 1 394 ? -10.766 3.494 6.375 1 92.25 394 THR B N 1
ATOM 8901 C CA . THR B 1 394 ? -9.461 3.199 5.805 1 92.25 394 THR B CA 1
ATOM 8902 C C . THR B 1 394 ? -9.578 2.875 4.32 1 92.25 394 THR B C 1
ATOM 8904 O O . THR B 1 394 ? -10.641 2.469 3.848 1 92.25 394 THR B O 1
ATOM 8907 N N . HIS B 1 395 ? -8.586 3.191 3.609 1 86.69 395 HIS B N 1
ATOM 8908 C CA . HIS B 1 395 ? -8.398 2.723 2.24 1 86.69 395 HIS B CA 1
ATOM 8909 C C . HIS B 1 395 ? -7.191 1.799 2.131 1 86.69 395 HIS B C 1
ATOM 8911 O O . HIS B 1 395 ? -6.637 1.618 1.045 1 86.69 395 HIS B O 1
ATOM 8917 N N . SER B 1 396 ? -6.812 1.249 3.244 1 87.25 396 SER B N 1
ATOM 8918 C CA . SER B 1 396 ? -5.617 0.412 3.291 1 87.25 396 SER B CA 1
ATOM 8919 C C . SER B 1 396 ? -5.98 -1.064 3.4 1 87.25 396 SER B C 1
ATOM 8921 O O . SER B 1 396 ? -6.711 -1.464 4.309 1 87.25 396 SER B O 1
ATOM 8923 N N . SER B 1 397 ? -5.398 -1.865 2.484 1 85.62 397 SER B N 1
ATOM 8924 C CA . SER B 1 397 ? -5.598 -3.309 2.562 1 85.62 397 SER B CA 1
ATOM 8925 C C . SER B 1 397 ? -4.93 -3.895 3.801 1 85.62 397 SER B C 1
ATOM 8927 O O . SER B 1 397 ? -5.391 -4.898 4.348 1 85.62 397 SER B O 1
ATOM 8929 N N . HIS B 1 398 ? -3.91 -3.275 4.25 1 83.75 398 HIS B N 1
ATOM 8930 C CA . HIS B 1 398 ? -3.176 -3.756 5.414 1 83.75 398 HIS B CA 1
ATOM 8931 C C . HIS B 1 398 ? -3.998 -3.598 6.691 1 83.75 398 HIS B C 1
ATOM 8933 O O . HIS B 1 398 ? -4.012 -4.492 7.539 1 83.75 398 HIS B O 1
ATOM 8939 N N . ILE B 1 399 ? -4.676 -2.498 6.816 1 88.44 399 ILE B N 1
ATOM 8940 C CA . ILE B 1 399 ? -5.523 -2.275 7.984 1 88.44 399 ILE B CA 1
ATOM 8941 C C . ILE B 1 399 ? -6.703 -3.248 7.957 1 88.44 399 ILE B C 1
ATOM 8943 O O . ILE B 1 399 ? -7.098 -3.781 8.992 1 88.44 399 ILE B O 1
ATOM 8947 N N . LEU B 1 400 ? -7.254 -3.426 6.809 1 89.81 400 LEU B N 1
ATOM 8948 C CA . LEU B 1 400 ? -8.336 -4.391 6.645 1 89.81 400 LEU B CA 1
ATOM 8949 C C . LEU B 1 400 ? -7.902 -5.781 7.094 1 89.81 400 LEU B C 1
ATOM 8951 O O . LEU B 1 400 ? -8.625 -6.453 7.832 1 89.81 400 LEU B O 1
ATOM 8955 N N . ASN B 1 401 ? -6.738 -6.176 6.648 1 85.94 401 ASN B N 1
ATOM 8956 C CA . ASN B 1 401 ? -6.195 -7.473 7.031 1 85.94 401 ASN B CA 1
ATOM 8957 C C . ASN B 1 401 ? -5.996 -7.574 8.539 1 85.94 401 ASN B C 1
ATOM 8959 O O . ASN B 1 401 ? -6.27 -8.609 9.141 1 85.94 401 ASN B O 1
ATOM 8963 N N . SER B 1 402 ? -5.48 -6.52 9.039 1 84.06 402 SER B N 1
ATOM 8964 C CA . SER B 1 402 ? -5.293 -6.473 10.484 1 84.06 402 SER B CA 1
ATOM 8965 C C . SER B 1 402 ? -6.602 -6.727 11.227 1 84.06 402 SER B C 1
ATOM 8967 O O . SER B 1 402 ? -6.637 -7.473 12.203 1 84.06 402 SER B O 1
ATOM 8969 N N . LYS B 1 403 ? -7.676 -6.156 10.797 1 87.12 403 LYS B N 1
ATOM 8970 C CA . LYS B 1 403 ? -8.992 -6.324 11.406 1 87.12 403 LYS B CA 1
ATOM 8971 C C . LYS B 1 403 ? -9.484 -7.758 11.258 1 87.12 403 LYS B C 1
ATOM 8973 O O . LYS B 1 403 ? -9.953 -8.367 12.227 1 87.12 403 LYS B O 1
ATOM 8978 N N . ILE B 1 404 ? -9.398 -8.312 10.102 1 85.5 404 ILE B N 1
ATOM 8979 C CA . ILE B 1 404 ? -9.906 -9.648 9.812 1 85.5 404 ILE B CA 1
ATOM 8980 C C . ILE B 1 404 ? -9.148 -10.68 10.641 1 85.5 404 ILE B C 1
ATOM 8982 O O . ILE B 1 404 ? -9.758 -11.586 11.227 1 85.5 404 ILE B O 1
ATOM 8986 N N . HIS B 1 405 ? -7.863 -10.492 10.812 1 79.5 405 HIS B N 1
ATOM 8987 C CA . HIS B 1 405 ? -7.043 -11.508 11.461 1 79.5 405 HIS B CA 1
ATOM 8988 C C . HIS B 1 405 ? -7.094 -11.367 12.977 1 79.5 405 HIS B C 1
ATOM 8990 O O . HIS B 1 405 ? -7.047 -12.367 13.703 1 79.5 405 HIS B O 1
ATOM 8996 N N . SER B 1 406 ? -7.129 -10.141 13.398 1 76.31 406 SER B N 1
ATOM 8997 C CA . SER B 1 406 ? -7.211 -9.93 14.836 1 76.31 406 SER B CA 1
ATOM 8998 C C . SER B 1 406 ? -8.57 -10.344 15.383 1 76.31 406 SER B C 1
ATOM 9000 O O . SER B 1 406 ? -8.672 -10.844 16.5 1 76.31 406 SER B O 1
ATOM 9002 N N . GLY B 1 407 ? -9.578 -10.148 14.617 1 75.25 407 GLY B N 1
ATOM 9003 C CA . GLY B 1 407 ? -10.922 -10.484 15.055 1 75.25 407 GLY B CA 1
ATOM 9004 C C . GLY B 1 407 ? -11.383 -11.852 14.57 1 75.25 407 GLY B C 1
ATOM 9005 O O . GLY B 1 407 ? -12.367 -12.391 15.078 1 75.25 407 GLY B O 1
ATOM 9006 N N . ASN B 1 408 ? -10.641 -12.375 13.641 1 80 408 ASN B N 1
ATOM 9007 C CA . ASN B 1 408 ? -10.977 -13.633 12.984 1 80 408 ASN B CA 1
ATOM 9008 C C . ASN B 1 408 ? -12.43 -13.641 12.508 1 80 408 ASN B C 1
ATOM 9010 O O . ASN B 1 408 ? -13.164 -14.594 12.766 1 80 408 ASN B O 1
ATOM 9014 N N . THR B 1 409 ? -12.906 -12.555 11.953 1 84.69 409 THR B N 1
ATOM 9015 C CA . THR B 1 409 ? -14.273 -12.422 11.469 1 84.69 409 THR B CA 1
ATOM 9016 C C . THR B 1 409 ? -14.367 -11.328 10.406 1 84.69 409 THR B C 1
ATOM 9018 O O . THR B 1 409 ? -13.523 -10.438 10.359 1 84.69 409 THR B O 1
ATOM 9021 N N . PHE B 1 410 ? -15.383 -11.453 9.562 1 88.31 410 PHE B N 1
ATOM 9022 C CA . PHE B 1 410 ? -15.719 -10.406 8.602 1 88.31 410 PHE B CA 1
ATOM 9023 C C . PHE B 1 410 ? -16.766 -9.469 9.172 1 88.31 410 PHE B C 1
ATOM 9025 O O . PHE B 1 410 ? -17.188 -8.516 8.516 1 88.31 410 PHE B O 1
ATOM 9032 N N . ASN B 1 411 ? -17.094 -9.719 10.383 1 87.88 411 ASN B N 1
ATOM 9033 C CA . ASN B 1 411 ? -18.156 -8.914 10.977 1 87.88 411 ASN B CA 1
ATOM 9034 C C . ASN B 1 411 ? -17.719 -7.477 11.211 1 87.88 411 ASN B C 1
ATOM 9036 O O . ASN B 1 411 ? -16.531 -7.215 11.422 1 87.88 411 ASN B O 1
ATOM 9040 N N . ASN B 1 412 ? -18.656 -6.559 11.141 1 90.44 412 ASN B N 1
ATOM 9041 C CA . ASN B 1 412 ? -18.453 -5.145 11.438 1 90.44 412 ASN B CA 1
ATOM 9042 C C . ASN B 1 412 ? -17.516 -4.484 10.43 1 90.44 412 ASN B C 1
ATOM 9044 O O . ASN B 1 412 ? -16.703 -3.646 10.797 1 90.44 412 ASN B O 1
ATOM 9048 N N . ILE B 1 413 ? -17.516 -5.016 9.242 1 92.25 413 ILE B N 1
ATOM 9049 C CA . ILE B 1 413 ? -16.812 -4.387 8.125 1 92.25 413 ILE B CA 1
ATOM 9050 C C . ILE B 1 413 ? -17.828 -3.863 7.113 1 92.25 413 ILE B C 1
ATOM 9052 O O . ILE B 1 413 ? -18.688 -4.613 6.641 1 92.25 413 ILE B O 1
ATOM 9056 N N . ASN B 1 414 ? -17.812 -2.602 6.922 1 96 414 ASN B N 1
ATOM 9057 C CA . ASN B 1 414 ? -18.672 -1.961 5.918 1 96 414 ASN B CA 1
ATOM 9058 C C . ASN B 1 414 ? -17.875 -1.579 4.676 1 96 414 ASN B C 1
ATOM 9060 O O . ASN B 1 414 ? -17 -0.702 4.73 1 96 414 ASN B O 1
ATOM 9064 N N . TYR B 1 415 ? -18.172 -2.258 3.621 1 94.06 415 TYR B N 1
ATOM 9065 C CA . TYR B 1 415 ? -17.547 -1.923 2.346 1 94.06 415 TYR B CA 1
ATOM 9066 C C . TYR B 1 415 ? -18.328 -0.828 1.63 1 94.06 415 TYR B C 1
ATOM 9068 O O . TYR B 1 415 ? -19.516 -1.002 1.32 1 94.06 415 TYR B O 1
ATOM 9076 N N . VAL B 1 416 ? -17.672 0.316 1.387 1 94.19 416 VAL B N 1
ATOM 9077 C CA . VAL B 1 416 ? -18.312 1.473 0.775 1 94.19 416 VAL B CA 1
ATOM 9078 C C . VAL B 1 416 ? -17.859 1.613 -0.675 1 94.19 416 VAL B C 1
ATOM 9080 O O . VAL B 1 416 ? -16.656 1.623 -0.957 1 94.19 416 VAL B O 1
ATOM 9083 N N . THR B 1 417 ? -18.781 1.653 -1.543 1 89.62 417 THR B N 1
ATOM 9084 C CA . THR B 1 417 ? -18.5 1.813 -2.967 1 89.62 417 THR B CA 1
ATOM 9085 C C . THR B 1 417 ? -19.5 2.777 -3.604 1 89.62 417 THR B C 1
ATOM 9087 O O . THR B 1 417 ? -20.344 3.35 -2.91 1 89.62 417 THR B O 1
ATOM 9090 N N . THR B 1 418 ? -19.266 3.094 -4.887 1 83.5 418 THR B N 1
ATOM 9091 C CA . THR B 1 418 ? -20.172 3.971 -5.621 1 83.5 418 THR B CA 1
ATOM 9092 C C . THR B 1 418 ? -20.891 3.205 -6.738 1 83.5 418 THR B C 1
ATOM 9094 O O . THR B 1 418 ? -20.25 2.424 -7.457 1 83.5 418 THR B O 1
ATOM 9097 N N . LYS B 1 419 ? -22.141 3.254 -6.742 1 81.5 419 LYS B N 1
ATOM 9098 C CA . LYS B 1 419 ? -22.953 2.691 -7.812 1 81.5 419 LYS B CA 1
ATOM 9099 C C . LYS B 1 419 ? -24 3.695 -8.289 1 81.5 419 LYS B C 1
ATOM 9101 O O . LYS B 1 419 ? -24.719 4.289 -7.484 1 81.5 419 LYS B O 1
ATOM 9106 N N . ASN B 1 420 ? -24.094 3.912 -9.531 1 77.75 420 ASN B N 1
ATOM 9107 C CA . ASN B 1 420 ? -25.047 4.84 -10.125 1 77.75 420 ASN B CA 1
ATOM 9108 C C . ASN B 1 420 ? -24.938 6.234 -9.516 1 77.75 420 ASN B C 1
ATOM 9110 O O . ASN B 1 420 ? -25.938 6.848 -9.148 1 77.75 420 ASN B O 1
ATOM 9114 N N . ASN B 1 421 ? -23.75 6.621 -9.148 1 75.5 421 ASN B N 1
ATOM 9115 C CA . ASN B 1 421 ? -23.406 7.961 -8.688 1 75.5 421 ASN B CA 1
ATOM 9116 C C . ASN B 1 421 ? -23.797 8.172 -7.23 1 75.5 421 ASN B C 1
ATOM 9118 O O . ASN B 1 421 ? -23.875 9.305 -6.758 1 75.5 421 ASN B O 1
ATOM 9122 N N . TYR B 1 422 ? -24.203 7.094 -6.559 1 87.06 422 TYR B N 1
ATOM 9123 C CA . TYR B 1 422 ? -24.484 7.148 -5.129 1 87.06 422 TYR B CA 1
ATOM 9124 C C . TYR B 1 422 ? -23.562 6.23 -4.348 1 87.06 422 TYR B C 1
ATOM 9126 O O . TYR B 1 422 ? -23.078 5.227 -4.875 1 87.06 422 TYR B O 1
ATOM 9134 N N . THR B 1 423 ? -23.344 6.645 -3.158 1 91.19 423 THR B N 1
ATOM 9135 C CA . THR B 1 423 ? -22.594 5.777 -2.258 1 91.19 423 THR B CA 1
ATOM 9136 C C . THR B 1 423 ? -23.406 4.543 -1.885 1 91.19 423 THR B C 1
ATOM 9138 O O . THR B 1 423 ? -24.594 4.652 -1.576 1 91.19 423 THR B O 1
ATOM 9141 N N . HIS B 1 424 ? -22.859 3.441 -2.039 1 92.56 424 HIS B N 1
ATOM 9142 C CA . HIS B 1 424 ? -23.422 2.156 -1.65 1 92.56 424 HIS B CA 1
ATOM 9143 C C . HIS B 1 424 ? -22.609 1.499 -0.548 1 92.56 424 HIS B C 1
ATOM 9145 O O . HIS B 1 424 ? -21.375 1.547 -0.576 1 92.56 424 HIS B O 1
ATOM 9151 N N . VAL B 1 425 ? -23.344 0.956 0.423 1 95.31 425 VAL B N 1
ATOM 9152 C CA . VAL B 1 425 ? -22.656 0.314 1.542 1 95.31 425 VAL B CA 1
ATOM 9153 C C . VAL B 1 425 ? -23.016 -1.17 1.582 1 95.31 425 VAL B C 1
ATOM 9155 O O . VAL B 1 425 ? -24.188 -1.534 1.544 1 95.31 425 VAL B O 1
ATOM 9158 N N . VAL B 1 426 ? -22.047 -1.995 1.632 1 93.25 426 VAL B N 1
ATOM 9159 C CA . VAL B 1 426 ? -22.219 -3.436 1.796 1 93.25 426 VAL B CA 1
ATOM 9160 C C . VAL B 1 426 ? -21.703 -3.865 3.164 1 93.25 426 VAL B C 1
ATOM 9162 O O . VAL B 1 426 ? -20.516 -3.709 3.461 1 93.25 426 VAL B O 1
ATOM 9165 N N . ASN B 1 427 ? -22.562 -4.367 3.955 1 93.56 427 ASN B N 1
ATOM 9166 C CA . ASN B 1 427 ? -22.172 -4.879 5.262 1 93.56 427 ASN B CA 1
ATOM 9167 C C . ASN B 1 427 ? -21.656 -6.312 5.172 1 93.56 427 ASN B C 1
ATOM 9169 O O . ASN B 1 427 ? -22.406 -7.219 4.797 1 93.56 427 ASN B O 1
ATOM 9173 N N . LEU B 1 428 ? -20.484 -6.48 5.535 1 91.38 428 LEU B N 1
ATOM 9174 C CA . LEU B 1 428 ? -19.906 -7.816 5.488 1 91.38 428 LEU B CA 1
ATOM 9175 C C . LEU B 1 428 ? -20.125 -8.555 6.805 1 91.38 428 LEU B C 1
ATOM 9177 O O . LEU B 1 428 ? -20.047 -7.949 7.879 1 91.38 428 LEU B O 1
ATOM 9181 N N . HIS B 1 429 ? -20.484 -9.75 6.719 1 88.75 429 HIS B N 1
ATOM 9182 C CA . HIS B 1 429 ? -20.672 -10.688 7.82 1 88.75 429 HIS B CA 1
ATOM 9183 C C . HIS B 1 429 ? -20.297 -12.109 7.41 1 88.75 429 HIS B C 1
ATOM 9185 O O . HIS B 1 429 ? -20.422 -12.477 6.242 1 88.75 429 HIS B O 1
ATOM 9191 N N . ASP B 1 430 ? -19.859 -12.828 8.367 1 88.75 430 ASP B N 1
ATOM 9192 C CA . ASP B 1 430 ? -19.531 -14.227 8.086 1 88.75 430 ASP B CA 1
ATOM 9193 C C . ASP B 1 430 ? -20.719 -14.953 7.449 1 88.75 430 ASP B C 1
ATOM 9195 O O . ASP B 1 430 ? -20.547 -15.719 6.504 1 88.75 430 ASP B O 1
ATOM 9199 N N . ASP B 1 431 ? -21.906 -14.555 7.832 1 87.38 431 ASP B N 1
ATOM 9200 C CA . ASP B 1 431 ? -23.109 -15.258 7.387 1 87.38 431 ASP B CA 1
ATOM 9201 C C . ASP B 1 431 ? -23.484 -14.867 5.953 1 87.38 431 ASP B C 1
ATOM 9203 O O . ASP B 1 431 ? -24.125 -15.641 5.238 1 87.38 431 ASP B O 1
ATOM 9207 N N . ILE B 1 432 ? -23.172 -13.734 5.59 1 85.69 432 ILE B N 1
ATOM 9208 C CA . ILE B 1 432 ? -23.484 -13.281 4.238 1 85.69 432 ILE B CA 1
ATOM 9209 C C . ILE B 1 432 ? -22.453 -13.844 3.258 1 85.69 432 ILE B C 1
ATOM 9211 O O . ILE B 1 432 ? -22.781 -14.156 2.113 1 85.69 432 ILE B O 1
ATOM 9215 N N . ILE B 1 433 ? -21.281 -13.977 3.721 1 87.12 433 ILE B N 1
ATOM 9216 C CA . ILE B 1 433 ? -20.203 -14.469 2.865 1 87.12 433 ILE B CA 1
ATOM 9217 C C . ILE B 1 433 ? -20.375 -15.969 2.631 1 87.12 433 ILE B C 1
ATOM 9219 O O . ILE B 1 433 ? -20.281 -16.438 1.492 1 87.12 433 ILE B O 1
ATOM 9223 N N . ILE B 1 434 ? -20.547 -16.656 3.684 1 88.12 434 ILE B N 1
ATOM 9224 C CA . ILE B 1 434 ? -20.875 -18.062 3.6 1 88.12 434 ILE B CA 1
ATOM 9225 C C . ILE B 1 434 ? -22.125 -18.359 4.418 1 88.12 434 ILE B C 1
ATOM 9227 O O . ILE B 1 434 ? -22.062 -18.484 5.645 1 88.12 434 ILE B O 1
ATOM 9231 N N . PRO B 1 435 ? -23.203 -18.453 3.785 1 85 435 PRO B N 1
ATOM 9232 C CA . PRO B 1 435 ? -24.484 -18.625 4.477 1 85 435 PRO B CA 1
ATOM 9233 C C . PRO B 1 435 ? -24.5 -19.875 5.355 1 85 435 PRO B C 1
ATOM 9235 O O . PRO B 1 435 ? -23.828 -20.859 5.055 1 85 435 PRO B O 1
ATOM 9238 N N . LYS B 1 436 ? -25.328 -19.75 6.426 1 82.38 436 LYS B N 1
ATOM 9239 C CA . LYS B 1 436 ? -25.469 -20.859 7.371 1 82.38 436 LYS B CA 1
ATOM 9240 C C . LYS B 1 436 ? -26.219 -22.031 6.738 1 82.38 436 LYS B C 1
ATOM 9242 O O . LYS B 1 436 ? -27.172 -21.828 5.977 1 82.38 436 LYS B O 1
ATOM 9247 N N . SER B 1 437 ? -25.547 -23.109 6.758 1 77.94 437 SER B N 1
ATOM 9248 C CA . SER B 1 437 ? -26.188 -24.344 6.344 1 77.94 437 SER B CA 1
ATOM 9249 C C . SER B 1 437 ? -26.125 -25.391 7.453 1 77.94 437 SER B C 1
ATOM 9251 O O . SER B 1 437 ? -25.078 -25.625 8.055 1 77.94 437 SER B O 1
ATOM 9253 N N . GLU B 1 438 ? -27.25 -25.828 7.949 1 70.56 438 GLU B N 1
ATOM 9254 C CA . GLU B 1 438 ? -27.328 -26.828 9.016 1 70.56 438 GLU B CA 1
ATOM 9255 C C . GLU B 1 438 ? -26.562 -28.078 8.641 1 70.56 438 GLU B C 1
ATOM 9257 O O . GLU B 1 438 ? -25.891 -28.688 9.484 1 70.56 438 GLU B O 1
ATOM 9262 N N . LYS B 1 439 ? -26.594 -28.609 7.449 1 69.44 439 LYS B N 1
ATOM 9263 C CA . LYS B 1 439 ? -26.016 -29.875 6.996 1 69.44 439 LYS B CA 1
ATOM 9264 C C . LYS B 1 439 ? -24.5 -29.766 6.844 1 69.44 439 LYS B C 1
ATOM 9266 O O . LYS B 1 439 ? -23.781 -30.75 6.969 1 69.44 439 LYS B O 1
ATOM 9271 N N . LYS B 1 440 ? -24.016 -28.531 6.754 1 81.5 440 LYS B N 1
ATOM 9272 C CA . LYS B 1 440 ? -22.594 -28.375 6.449 1 81.5 440 LYS B CA 1
ATOM 9273 C C . LYS B 1 440 ? -21.953 -27.328 7.363 1 81.5 440 LYS B C 1
ATOM 9275 O O . LYS B 1 440 ? -21.156 -26.5 6.91 1 81.5 440 LYS B O 1
ATOM 9280 N N . ALA B 1 441 ? -22.312 -27.328 8.57 1 81.75 441 ALA B N 1
ATOM 9281 C CA . ALA B 1 441 ? -21.844 -26.328 9.523 1 81.75 441 ALA B CA 1
ATOM 9282 C C . ALA B 1 441 ? -20.328 -26.391 9.68 1 81.75 441 ALA B C 1
ATOM 9284 O O . ALA B 1 441 ? -19.672 -25.344 9.711 1 81.75 441 ALA B O 1
ATOM 9285 N N . HIS B 1 442 ? -19.844 -27.578 9.742 1 81.94 442 HIS B N 1
ATOM 9286 C CA . HIS B 1 442 ? -18.406 -27.734 9.93 1 81.94 442 HIS B CA 1
ATOM 9287 C C . HIS B 1 442 ? -17.625 -27.234 8.727 1 81.94 442 HIS B C 1
ATOM 9289 O O . HIS B 1 442 ? -16.625 -26.531 8.875 1 81.94 442 HIS B O 1
ATOM 9295 N N . LYS B 1 443 ? -18.078 -27.562 7.562 1 84.38 443 LYS B N 1
ATOM 9296 C CA . LYS B 1 443 ? -17.422 -27.109 6.34 1 84.38 443 LYS B CA 1
ATOM 9297 C C . LYS B 1 443 ? -17.453 -25.578 6.23 1 84.38 443 LYS B C 1
ATOM 9299 O O . LYS B 1 443 ? -16.484 -24.969 5.805 1 84.38 443 LYS B O 1
ATOM 9304 N N . ARG B 1 444 ? -18.531 -25.094 6.648 1 87.06 444 ARG B N 1
ATOM 9305 C CA . ARG B 1 444 ? -18.688 -23.641 6.621 1 87.06 444 ARG B CA 1
ATOM 9306 C C . ARG B 1 444 ? -17.641 -22.969 7.492 1 87.06 444 ARG B C 1
ATOM 9308 O O . ARG B 1 444 ? -17 -22 7.062 1 87.06 444 ARG B O 1
ATOM 9315 N N . GLU B 1 445 ? -17.5 -23.453 8.633 1 85.62 445 GLU B N 1
ATOM 9316 C CA . GLU B 1 445 ? -16.531 -22.875 9.555 1 85.62 445 GLU B CA 1
ATOM 9317 C C . GLU B 1 445 ? -15.117 -22.984 9.008 1 85.62 445 GLU B C 1
ATOM 9319 O O . GLU B 1 445 ? -14.32 -22.062 9.148 1 85.62 445 GLU B O 1
ATOM 9324 N N . GLN B 1 446 ? -14.859 -24.062 8.406 1 84.94 446 GLN B N 1
ATOM 9325 C CA . GLN B 1 446 ? -13.539 -24.281 7.824 1 84.94 446 GLN B CA 1
ATOM 9326 C C . GLN B 1 446 ? -13.297 -23.344 6.645 1 84.94 446 GLN B C 1
ATOM 9328 O O . GLN B 1 446 ? -12.219 -22.766 6.512 1 84.94 446 GLN B O 1
ATOM 9333 N N . ASP B 1 447 ? -14.32 -23.188 5.852 1 86.06 447 ASP B N 1
ATOM 9334 C CA . ASP B 1 447 ? -14.219 -22.312 4.688 1 86.06 447 ASP B CA 1
ATOM 9335 C C . ASP B 1 447 ? -14.008 -20.859 5.105 1 86.06 447 ASP B C 1
ATOM 9337 O O . ASP B 1 447 ? -13.242 -20.125 4.477 1 86.06 447 ASP B O 1
ATOM 9341 N N . LEU B 1 448 ? -14.688 -20.531 6.156 1 87.81 448 LEU B N 1
ATOM 9342 C CA . LEU B 1 448 ? -14.547 -19.172 6.664 1 87.81 448 LEU B CA 1
ATOM 9343 C C . LEU B 1 448 ? -13.141 -18.922 7.195 1 87.81 448 LEU B C 1
ATOM 9345 O O . LEU B 1 448 ? -12.539 -17.891 6.93 1 87.81 448 LEU B O 1
ATOM 9349 N N . LYS B 1 449 ? -12.688 -19.828 7.918 1 85.56 449 LYS B N 1
ATOM 9350 C CA . LYS B 1 449 ? -11.336 -19.734 8.461 1 85.56 449 LYS B CA 1
ATOM 9351 C C . LYS B 1 449 ? -10.305 -19.641 7.344 1 85.56 449 LYS B C 1
ATOM 9353 O O . LYS B 1 449 ? -9.367 -18.828 7.414 1 85.56 449 LYS B O 1
ATOM 9358 N N . PHE B 1 450 ? -10.531 -20.422 6.371 1 85.12 450 PHE B N 1
ATOM 9359 C CA . PHE B 1 450 ? -9.641 -20.422 5.219 1 85.12 450 PHE B CA 1
ATOM 9360 C C . PHE B 1 450 ? -9.68 -19.094 4.5 1 85.12 450 PHE B C 1
ATOM 9362 O O . PHE B 1 450 ? -8.633 -18.516 4.188 1 85.12 450 PHE B O 1
ATOM 9369 N N . LEU B 1 451 ? -10.828 -18.688 4.289 1 87.12 451 LEU B N 1
ATOM 9370 C CA . LEU B 1 451 ? -11.008 -17.453 3.543 1 87.12 451 LEU B CA 1
ATOM 9371 C C . LEU B 1 451 ? -10.312 -16.297 4.25 1 87.12 451 LEU B C 1
ATOM 9373 O O . LEU B 1 451 ? -9.609 -15.5 3.613 1 87.12 451 LEU B O 1
ATOM 9377 N N . LYS B 1 452 ? -10.469 -16.219 5.496 1 86.06 452 LYS B N 1
ATOM 9378 C CA . LYS B 1 452 ? -9.898 -15.141 6.293 1 86.06 452 LYS B CA 1
ATOM 9379 C C . LYS B 1 452 ? -8.375 -15.141 6.211 1 86.06 452 LYS B C 1
ATOM 9381 O O . LYS B 1 452 ? -7.762 -14.102 5.957 1 86.06 452 LYS B O 1
ATOM 9386 N N . LYS B 1 453 ? -7.809 -16.234 6.289 1 82.5 453 LYS B N 1
ATOM 9387 C CA . LYS B 1 453 ? -6.352 -16.328 6.266 1 82.5 453 LYS B CA 1
ATOM 9388 C C . LYS B 1 453 ? -5.816 -16.188 4.844 1 82.5 453 LYS B C 1
ATOM 9390 O O . LYS B 1 453 ? -4.766 -15.57 4.633 1 82.5 453 LYS B O 1
ATOM 9395 N N . HIS B 1 454 ? -6.574 -16.734 3.963 1 83 454 HIS B N 1
ATOM 9396 C CA . HIS B 1 454 ? -6.137 -16.719 2.572 1 83 454 HIS B CA 1
ATOM 9397 C C . HIS B 1 454 ? -6.129 -15.297 2.02 1 83 454 HIS B C 1
ATOM 9399 O O . HIS B 1 454 ? -5.277 -14.953 1.193 1 83 454 HIS B O 1
ATOM 9405 N N . ILE B 1 455 ? -7.027 -14.531 2.461 1 83.94 455 ILE B N 1
ATOM 9406 C CA . ILE B 1 455 ? -7.094 -13.141 2.025 1 83.94 455 ILE B CA 1
ATOM 9407 C C . ILE B 1 455 ? -5.82 -12.406 2.451 1 83.94 455 ILE B C 1
ATOM 9409 O O . ILE B 1 455 ? -5.25 -11.641 1.673 1 83.94 455 ILE B O 1
ATOM 9413 N N . LYS B 1 456 ? -5.367 -12.672 3.557 1 77.94 456 LYS B N 1
ATOM 9414 C CA . LYS B 1 456 ? -4.148 -12.055 4.062 1 77.94 456 LYS B CA 1
ATOM 9415 C C . LYS B 1 456 ? -2.943 -12.422 3.205 1 77.94 456 LYS B C 1
ATOM 9417 O O . LYS B 1 456 ? -2.102 -11.57 2.906 1 77.94 456 LYS B O 1
ATOM 9422 N N . TYR B 1 457 ? -2.965 -13.586 2.725 1 75.69 457 TYR B N 1
ATOM 9423 C CA . TYR B 1 457 ? -1.766 -14.109 2.08 1 75.69 457 TYR B CA 1
ATOM 9424 C C . TYR B 1 457 ? -1.761 -13.781 0.591 1 75.69 457 TYR B C 1
ATOM 9426 O O . TYR B 1 457 ? -0.697 -13.609 -0.009 1 75.69 457 TYR B O 1
ATOM 9434 N N . LYS B 1 458 ? -2.918 -13.656 0.007 1 73.38 458 LYS B N 1
ATOM 9435 C CA . LYS B 1 458 ? -2.885 -13.711 -1.451 1 73.38 458 LYS B CA 1
ATOM 9436 C C . LYS B 1 458 ? -3.68 -12.562 -2.064 1 73.38 458 LYS B C 1
ATOM 9438 O O . LYS B 1 458 ? -3.42 -12.156 -3.199 1 73.38 458 LYS B O 1
ATOM 9443 N N . VAL B 1 459 ? -4.707 -12.109 -1.373 1 71.25 459 VAL B N 1
ATOM 9444 C CA . VAL B 1 459 ? -5.652 -11.289 -2.123 1 71.25 459 VAL B CA 1
ATOM 9445 C C . VAL B 1 459 ? -5.98 -10.023 -1.329 1 71.25 459 VAL B C 1
ATOM 9447 O O . VAL B 1 459 ? -7.137 -9.602 -1.271 1 71.25 459 VAL B O 1
ATOM 9450 N N . SER B 1 460 ? -5.09 -9.406 -0.768 1 72.81 460 SER B N 1
ATOM 9451 C CA . SER B 1 460 ? -5.363 -8.273 0.107 1 72.81 460 SER B CA 1
ATOM 9452 C C . SER B 1 460 ? -5.898 -7.082 -0.683 1 72.81 460 SER B C 1
ATOM 9454 O O . SER B 1 460 ? -6.66 -6.27 -0.154 1 72.81 460 SER B O 1
ATOM 9456 N N . GLU B 1 461 ? -5.688 -7.09 -1.937 1 78.62 461 GLU B N 1
ATOM 9457 C CA . GLU B 1 461 ? -6.059 -5.949 -2.768 1 78.62 461 GLU B CA 1
ATOM 9458 C C . GLU B 1 461 ? -7.477 -6.098 -3.309 1 78.62 461 GLU B C 1
ATOM 9460 O O . GLU B 1 461 ? -7.996 -5.188 -3.961 1 78.62 461 GLU B O 1
ATOM 9465 N N . LEU B 1 462 ? -8.078 -7.152 -2.984 1 85.19 462 LEU B N 1
ATOM 9466 C CA . LEU B 1 462 ? -9.383 -7.512 -3.525 1 85.19 462 LEU B CA 1
ATOM 9467 C C . LEU B 1 462 ? -10.391 -6.383 -3.316 1 85.19 462 LEU B C 1
ATOM 9469 O O . LEU B 1 462 ? -11.141 -6.039 -4.23 1 85.19 462 LEU B O 1
ATOM 9473 N N . PHE B 1 463 ? -10.32 -5.645 -2.234 1 86.12 463 PHE B N 1
ATOM 9474 C CA . PHE B 1 463 ? -11.336 -4.691 -1.81 1 86.12 463 PHE B CA 1
ATOM 9475 C C . PHE B 1 463 ? -11.102 -3.328 -2.451 1 86.12 463 PHE B C 1
ATOM 9477 O O . PHE B 1 463 ? -11.984 -2.465 -2.428 1 86.12 463 PHE B O 1
ATOM 9484 N N . PHE B 1 464 ? -10.023 -3.137 -3.076 1 83.69 464 PHE B N 1
ATOM 9485 C CA . PHE B 1 464 ? -9.68 -1.808 -3.566 1 83.69 464 PHE B CA 1
ATOM 9486 C C . PHE B 1 464 ? -9.445 -1.83 -5.07 1 83.69 464 PHE B C 1
ATOM 9488 O O . PHE B 1 464 ? -9.117 -0.801 -5.668 1 83.69 464 PHE B O 1
ATOM 9495 N N . SER B 1 465 ? -9.633 -3.037 -5.641 1 86.38 465 SER B N 1
ATOM 9496 C CA . SER B 1 465 ? -9.461 -3.17 -7.082 1 86.38 465 SER B CA 1
ATOM 9497 C C . SER B 1 465 ? -10.688 -2.662 -7.832 1 86.38 465 SER B C 1
ATOM 9499 O O . SER B 1 465 ? -11.812 -2.764 -7.332 1 86.38 465 SER B O 1
ATOM 9501 N N . ASP B 1 466 ? -10.438 -2.086 -9.016 1 85.62 466 ASP B N 1
ATOM 9502 C CA . ASP B 1 466 ? -11.555 -1.72 -9.891 1 85.62 466 ASP B CA 1
ATOM 9503 C C . ASP B 1 466 ? -12.211 -2.961 -10.484 1 85.62 466 ASP B C 1
ATOM 9505 O O . ASP B 1 466 ? -13.406 -2.951 -10.781 1 85.62 466 ASP B O 1
ATOM 9509 N N . ALA B 1 467 ? -11.406 -3.906 -10.688 1 92.25 467 ALA B N 1
ATOM 9510 C CA . ALA B 1 467 ? -11.859 -5.199 -11.203 1 92.25 467 ALA B CA 1
ATOM 9511 C C . ALA B 1 467 ? -10.922 -6.32 -10.75 1 92.25 467 ALA B C 1
ATOM 9513 O O . ALA B 1 467 ? -9.773 -6.07 -10.375 1 92.25 467 ALA B O 1
ATOM 9514 N N . ILE B 1 468 ? -11.5 -7.531 -10.797 1 92.69 468 ILE B N 1
ATOM 9515 C CA . ILE B 1 468 ? -10.734 -8.68 -10.32 1 92.69 468 ILE B CA 1
ATOM 9516 C C . ILE B 1 468 ? -10.711 -9.766 -11.391 1 92.69 468 ILE B C 1
ATOM 9518 O O . ILE B 1 468 ? -11.719 -10.016 -12.055 1 92.69 468 ILE B O 1
ATOM 9522 N N . ILE B 1 469 ? -9.539 -10.398 -11.531 1 95.56 469 ILE B N 1
ATOM 9523 C CA . ILE B 1 469 ? -9.406 -11.562 -12.406 1 95.56 469 ILE B CA 1
ATOM 9524 C C . ILE B 1 469 ? -8.883 -12.75 -11.602 1 95.56 469 ILE B C 1
ATOM 9526 O O . ILE B 1 469 ? -7.801 -12.688 -11.016 1 95.56 469 ILE B O 1
ATOM 9530 N N . PHE B 1 470 ? -9.656 -13.781 -11.555 1 92.25 470 PHE B N 1
ATOM 9531 C CA . PHE B 1 470 ? -9.211 -15.031 -10.953 1 92.25 470 PHE B CA 1
ATOM 9532 C C . PHE B 1 470 ? -8.742 -16.016 -12.016 1 92.25 470 PHE B C 1
ATOM 9534 O O . PHE B 1 470 ? -9.438 -16.234 -13.016 1 92.25 470 PHE B O 1
ATOM 9541 N N . VAL B 1 471 ? -7.559 -16.531 -11.766 1 93.12 471 VAL B N 1
ATOM 9542 C CA . VAL B 1 471 ? -7.027 -17.516 -12.688 1 93.12 471 VAL B CA 1
ATOM 9543 C C . VAL B 1 471 ? -6.648 -18.797 -11.93 1 93.12 471 VAL B C 1
ATOM 9545 O O . VAL B 1 471 ? -6.562 -18.781 -10.703 1 93.12 471 VAL B O 1
ATOM 9548 N N . GLU B 1 472 ? -6.414 -19.812 -12.609 1 86.88 472 GLU B N 1
ATOM 9549 C CA . GLU B 1 472 ? -6.137 -21.094 -11.961 1 86.88 472 GLU B CA 1
ATOM 9550 C C . GLU B 1 472 ? -4.648 -21.422 -11.992 1 86.88 472 GLU B C 1
ATOM 9552 O O . GLU B 1 472 ? -4.137 -22.109 -11.102 1 86.88 472 GLU B O 1
ATOM 9557 N N . GLY B 1 473 ? -3.977 -20.875 -12.93 1 86.44 473 GLY B N 1
ATOM 9558 C CA . GLY B 1 473 ? -2.588 -21.281 -13.102 1 86.44 473 GLY B CA 1
ATOM 9559 C C . GLY B 1 473 ? -1.622 -20.109 -13.047 1 86.44 473 GLY B C 1
ATOM 9560 O O . GLY B 1 473 ? -2.025 -18.953 -13.211 1 86.44 473 GLY B O 1
ATOM 9561 N N . VAL B 1 474 ? -0.379 -20.516 -12.844 1 84.56 474 VAL B N 1
ATOM 9562 C CA . VAL B 1 474 ? 0.697 -19.531 -12.711 1 84.56 474 VAL B CA 1
ATOM 9563 C C . VAL B 1 474 ? 0.975 -18.891 -14.07 1 84.56 474 VAL B C 1
ATOM 9565 O O . VAL B 1 474 ? 1.333 -17.703 -14.141 1 84.56 474 VAL B O 1
ATOM 9568 N N . THR B 1 475 ? 0.752 -19.625 -15.141 1 90.75 475 THR B N 1
ATOM 9569 C CA . THR B 1 475 ? 1.027 -19.109 -16.469 1 90.75 475 THR B CA 1
ATOM 9570 C C . THR B 1 475 ? 0.098 -17.938 -16.797 1 90.75 475 THR B C 1
ATOM 9572 O O . THR B 1 475 ? 0.549 -16.891 -17.266 1 90.75 475 THR B O 1
ATOM 9575 N N . GLU B 1 476 ? -1.171 -18.156 -16.5 1 93.19 476 GLU B N 1
ATOM 9576 C CA . GLU B 1 476 ? -2.141 -17.094 -16.703 1 93.19 476 GLU B CA 1
ATOM 9577 C C . GLU B 1 476 ? -1.811 -15.875 -15.836 1 93.19 476 GLU B C 1
ATOM 9579 O O . GLU B 1 476 ? -1.83 -14.742 -16.328 1 93.19 476 GLU B O 1
ATOM 9584 N N . GLU B 1 477 ? -1.557 -16.125 -14.641 1 89.69 477 GLU B N 1
ATOM 9585 C CA . GLU B 1 477 ? -1.285 -15.039 -13.695 1 89.69 477 GLU B CA 1
ATOM 9586 C C . GLU B 1 477 ? -0.136 -14.164 -14.18 1 89.69 477 GLU B C 1
ATOM 9588 O O . GLU B 1 477 ? -0.211 -12.938 -14.102 1 89.69 477 GLU B O 1
ATOM 9593 N N . THR B 1 478 ? 0.86 -14.812 -14.688 1 88.12 478 THR B N 1
ATOM 9594 C CA . THR B 1 478 ? 2.064 -14.109 -15.109 1 88.12 478 THR B CA 1
ATOM 9595 C C . THR B 1 478 ? 1.815 -13.344 -16.406 1 88.12 478 THR B C 1
ATOM 9597 O O . THR B 1 478 ? 2.156 -12.156 -16.516 1 88.12 478 THR B O 1
ATOM 9600 N N . LEU B 1 479 ? 1.2 -13.898 -17.375 1 93.5 479 LEU B N 1
ATOM 9601 C CA . LEU B 1 479 ? 1.098 -13.32 -18.703 1 93.5 479 LEU B CA 1
ATOM 9602 C C . LEU B 1 479 ? -0 -12.266 -18.766 1 93.5 479 LEU B C 1
ATOM 9604 O O . LEU B 1 479 ? 0.107 -11.289 -19.5 1 93.5 479 LEU B O 1
ATOM 9608 N N . LEU B 1 480 ? -1.038 -12.5 -18 1 94.88 480 LEU B N 1
ATOM 9609 C CA . LEU B 1 480 ? -2.18 -11.594 -18.078 1 94.88 480 LEU B CA 1
ATOM 9610 C C . LEU B 1 480 ? -1.795 -10.195 -17.594 1 94.88 480 LEU B C 1
ATOM 9612 O O . LEU B 1 480 ? -2.318 -9.203 -18.109 1 94.88 480 LEU B O 1
ATOM 9616 N N . LYS B 1 481 ? -0.958 -10.125 -16.688 1 89.06 481 LYS B N 1
ATOM 9617 C CA . LYS B 1 481 ? -0.511 -8.82 -16.203 1 89.06 481 LYS B CA 1
ATOM 9618 C C . LYS B 1 481 ? 0.1 -8 -17.344 1 89.06 481 LYS B C 1
ATOM 9620 O O . LYS B 1 481 ? -0.135 -6.793 -17.438 1 89.06 481 LYS B O 1
ATOM 9625 N N . TYR B 1 482 ? 0.844 -8.648 -18.188 1 90.19 482 TYR B N 1
ATOM 9626 C CA . TYR B 1 482 ? 1.438 -7.984 -19.344 1 90.19 482 TYR B CA 1
ATOM 9627 C C . TYR B 1 482 ? 0.362 -7.516 -20.312 1 90.19 482 TYR B C 1
ATOM 9629 O O . TYR B 1 482 ? 0.391 -6.371 -20.766 1 90.19 482 TYR B O 1
ATOM 9637 N N . TYR B 1 483 ? -0.548 -8.414 -20.609 1 94.31 483 TYR B N 1
ATOM 9638 C CA . TYR B 1 483 ? -1.584 -8.094 -21.578 1 94.31 483 TYR B CA 1
ATOM 9639 C C . TYR B 1 483 ? -2.473 -6.957 -21.078 1 94.31 483 TYR B C 1
ATOM 9641 O O . TYR B 1 483 ? -2.92 -6.121 -21.875 1 94.31 483 TYR B O 1
ATOM 9649 N N . ILE B 1 484 ? -2.736 -6.902 -19.812 1 92 484 ILE B N 1
ATOM 9650 C CA . ILE B 1 484 ? -3.553 -5.852 -19.219 1 92 484 ILE B CA 1
ATOM 9651 C C . ILE B 1 484 ? -2.816 -4.516 -19.312 1 92 484 ILE B C 1
ATOM 9653 O O . ILE B 1 484 ? -3.408 -3.494 -19.656 1 92 484 ILE B O 1
ATOM 9657 N N . ASP B 1 485 ? -1.579 -4.562 -19 1 83.62 485 ASP B N 1
ATOM 9658 C CA . ASP B 1 485 ? -0.752 -3.361 -19.047 1 83.62 485 ASP B CA 1
ATOM 9659 C C . ASP B 1 485 ? -0.661 -2.811 -20.469 1 83.62 485 ASP B C 1
ATOM 9661 O O . ASP B 1 485 ? -0.526 -1.602 -20.672 1 83.62 485 ASP B O 1
ATOM 9665 N N . ASP B 1 486 ? -0.692 -3.717 -21.422 1 87.88 486 ASP B N 1
ATOM 9666 C CA . ASP B 1 486 ? -0.553 -3.336 -22.812 1 87.88 486 ASP B CA 1
ATOM 9667 C C . ASP B 1 486 ? -1.893 -2.893 -23.406 1 87.88 486 ASP B C 1
ATOM 9669 O O . ASP B 1 486 ? -1.943 -2.342 -24.5 1 87.88 486 ASP B O 1
ATOM 9673 N N . ASN B 1 487 ? -2.934 -3.107 -22.688 1 89.88 487 ASN B N 1
ATOM 9674 C CA . ASN B 1 487 ? -4.266 -2.717 -23.141 1 89.88 487 ASN B CA 1
ATOM 9675 C C . ASN B 1 487 ? -4.594 -1.28 -22.75 1 89.88 487 ASN B C 1
ATOM 9677 O O . ASN B 1 487 ? -4.719 -0.973 -21.562 1 89.88 487 ASN B O 1
ATOM 9681 N N . ASN B 1 488 ? -4.875 -0.433 -23.656 1 81.69 488 ASN B N 1
ATOM 9682 C CA . ASN B 1 488 ? -5.062 0.998 -23.438 1 81.69 488 ASN B CA 1
ATOM 9683 C C . ASN B 1 488 ? -6.316 1.281 -22.609 1 81.69 488 ASN B C 1
ATOM 9685 O O . ASN B 1 488 ? -6.402 2.307 -21.938 1 81.69 488 ASN B O 1
ATOM 9689 N N . LYS B 1 489 ? -7.25 0.4 -22.688 1 83.38 489 LYS B N 1
ATOM 9690 C CA . LYS B 1 489 ? -8.492 0.592 -21.938 1 83.38 489 LYS B CA 1
ATOM 9691 C C . LYS B 1 489 ? -8.352 0.091 -20.516 1 83.38 489 LYS B C 1
ATOM 9693 O O . LYS B 1 489 ? -8.797 0.754 -19.562 1 83.38 489 LYS B O 1
ATOM 9698 N N . LEU B 1 490 ? -7.688 -1.016 -20.391 1 88.19 490 LEU B N 1
ATOM 9699 C CA . LEU B 1 490 ? -7.648 -1.68 -19.094 1 88.19 490 LEU B CA 1
ATOM 9700 C C . LEU B 1 490 ? -6.527 -1.113 -18.219 1 88.19 490 LEU B C 1
ATOM 9702 O O . LEU B 1 490 ? -6.605 -1.156 -16.984 1 88.19 490 LEU B O 1
ATOM 9706 N N . ASN B 1 491 ? -5.473 -0.549 -18.828 1 80.75 491 ASN B N 1
ATOM 9707 C CA . ASN B 1 491 ? -4.301 -0.11 -18.078 1 80.75 491 ASN B CA 1
ATOM 9708 C C . ASN B 1 491 ? -4.578 1.172 -17.312 1 80.75 491 ASN B C 1
ATOM 9710 O O . ASN B 1 491 ? -3.721 1.648 -16.562 1 80.75 491 ASN B O 1
ATOM 9714 N N . LYS B 1 492 ? -5.82 1.722 -17.391 1 72.56 492 LYS B N 1
ATOM 9715 C CA . LYS B 1 492 ? -6.234 2.912 -16.641 1 72.56 492 LYS B CA 1
ATOM 9716 C C . LYS B 1 492 ? -6.867 2.537 -15.305 1 72.56 492 LYS B C 1
ATOM 9718 O O . LYS B 1 492 ? -7.121 3.406 -14.469 1 72.56 492 LYS B O 1
ATOM 9723 N N . TYR B 1 493 ? -7.102 1.288 -15.164 1 78.19 493 TYR B N 1
ATOM 9724 C CA . TYR B 1 493 ? -7.781 0.804 -13.969 1 78.19 493 TYR B CA 1
ATOM 9725 C C . TYR B 1 493 ? -6.855 -0.075 -13.133 1 78.19 493 TYR B C 1
ATOM 9727 O O . TYR B 1 493 ? -5.871 -0.613 -13.641 1 78.19 493 TYR B O 1
ATOM 9735 N N . TYR B 1 494 ? -7.168 -0.089 -11.922 1 80.5 494 TYR B N 1
ATOM 9736 C CA . TYR B 1 494 ? -6.449 -1.003 -11.039 1 80.5 494 TYR B CA 1
ATOM 9737 C C . TYR B 1 494 ? -7.086 -2.387 -11.055 1 80.5 494 TYR B C 1
ATOM 9739 O O . TYR B 1 494 ? -8.023 -2.658 -10.297 1 80.5 494 TYR B O 1
ATOM 9747 N N . ILE B 1 495 ? -6.496 -3.283 -11.82 1 89.56 495 ILE B N 1
ATOM 9748 C CA . ILE B 1 495 ? -7.023 -4.637 -11.969 1 89.56 495 ILE B CA 1
ATOM 9749 C C . ILE B 1 495 ? -6.113 -5.629 -11.25 1 89.56 495 ILE B C 1
ATOM 9751 O O . ILE B 1 495 ? -4.906 -5.66 -11.492 1 89.56 495 ILE B O 1
ATOM 9755 N N . SER B 1 496 ? -6.699 -6.367 -10.359 1 87.88 496 SER B N 1
ATOM 9756 C CA . SER B 1 496 ? -5.926 -7.371 -9.641 1 87.88 496 SER B CA 1
ATOM 9757 C C . SER B 1 496 ? -6.102 -8.758 -10.258 1 87.88 496 SER B C 1
ATOM 9759 O O . SER B 1 496 ? -7.215 -9.148 -10.609 1 87.88 496 SER B O 1
ATOM 9761 N N . VAL B 1 497 ? -4.969 -9.477 -10.391 1 91.56 497 VAL B N 1
ATOM 9762 C CA . VAL B 1 497 ? -4.984 -10.844 -10.898 1 91.56 497 VAL B CA 1
ATOM 9763 C C . VAL B 1 497 ? -4.543 -11.812 -9.797 1 91.56 497 VAL B C 1
ATOM 9765 O O . VAL B 1 497 ? -3.434 -11.695 -9.273 1 91.56 497 VAL B O 1
ATOM 9768 N N . PHE B 1 498 ? -5.457 -12.766 -9.492 1 88.12 498 PHE B N 1
ATOM 9769 C CA . PHE B 1 498 ? -5.16 -13.703 -8.414 1 88.12 498 PHE B CA 1
ATOM 9770 C C . PHE B 1 498 ? -5.18 -15.141 -8.93 1 88.12 498 PHE B C 1
ATOM 9772 O O . PHE B 1 498 ? -6.098 -15.531 -9.648 1 88.12 498 PHE B O 1
ATOM 9779 N N . ASN B 1 499 ? -4.129 -15.891 -8.508 1 87.62 499 ASN B N 1
ATOM 9780 C CA . ASN B 1 499 ? -4.082 -17.328 -8.797 1 87.62 499 ASN B CA 1
ATOM 9781 C C . ASN B 1 499 ? -4.727 -18.141 -7.688 1 87.62 499 ASN B C 1
ATOM 9783 O O . ASN B 1 499 ? -4.113 -18.375 -6.641 1 87.62 499 ASN B O 1
ATOM 9787 N N . ILE B 1 500 ? -5.922 -18.516 -7.969 1 78 500 ILE B N 1
ATOM 9788 C CA . ILE B 1 500 ? -6.645 -19.344 -7.012 1 78 500 ILE B CA 1
ATOM 9789 C C . ILE B 1 500 ? -7.219 -20.562 -7.719 1 78 500 ILE B C 1
ATOM 9791 O O . ILE B 1 500 ? -7.836 -20.453 -8.781 1 78 500 ILE B O 1
ATOM 9795 N N . ASP B 1 501 ? -6.859 -21.641 -7.176 1 72.88 501 ASP B N 1
ATOM 9796 C CA . ASP B 1 501 ? -7.32 -22.859 -7.824 1 72.88 501 ASP B CA 1
ATOM 9797 C C . ASP B 1 501 ? -8.844 -22.953 -7.797 1 72.88 501 ASP B C 1
ATOM 9799 O O . ASP B 1 501 ? -9.5 -22.25 -7.035 1 72.88 501 ASP B O 1
ATOM 9803 N N . GLY B 1 502 ? -9.383 -23.766 -8.617 1 63.84 502 GLY B N 1
ATOM 9804 C CA . GLY B 1 502 ? -10.812 -23.844 -8.875 1 63.84 502 GLY B CA 1
ATOM 9805 C C . GLY B 1 502 ? -11.625 -24.203 -7.652 1 63.84 502 GLY B C 1
ATOM 9806 O O . GLY B 1 502 ? -12.648 -23.562 -7.367 1 63.84 502 GLY B O 1
ATOM 9807 N N . ALA B 1 503 ? -11.188 -25.094 -6.848 1 66.44 503 ALA B N 1
ATOM 9808 C CA . ALA B 1 503 ? -12 -25.578 -5.727 1 66.44 503 ALA B CA 1
ATOM 9809 C C . ALA B 1 503 ? -11.992 -24.562 -4.582 1 66.44 503 ALA B C 1
ATOM 9811 O O . ALA B 1 503 ? -13.047 -24.203 -4.055 1 66.44 503 ALA B O 1
ATOM 9812 N N . HIS B 1 504 ? -10.93 -24.062 -4.352 1 72.81 504 HIS B N 1
ATOM 9813 C CA . HIS B 1 504 ? -10.789 -23.125 -3.248 1 72.81 504 HIS B CA 1
ATOM 9814 C C . HIS B 1 504 ? -11.227 -21.719 -3.66 1 72.81 504 HIS B C 1
ATOM 9816 O O . HIS B 1 504 ? -11.594 -20.906 -2.811 1 72.81 504 HIS B O 1
ATOM 9822 N N . GLY B 1 505 ? -11.18 -21.531 -4.914 1 77.25 505 GLY B N 1
ATOM 9823 C CA . GLY B 1 505 ? -11.594 -20.234 -5.43 1 77.25 505 GLY B CA 1
ATOM 9824 C C . GLY B 1 505 ? -13.086 -20 -5.281 1 77.25 505 GLY B C 1
ATOM 9825 O O . GLY B 1 505 ? -13.523 -18.844 -5.195 1 77.25 505 GLY B O 1
ATOM 9826 N N . MET B 1 506 ? -13.789 -21.047 -5.129 1 80.44 506 MET B N 1
ATOM 9827 C CA . MET B 1 506 ? -15.25 -20.953 -5.062 1 80.44 506 MET B CA 1
ATOM 9828 C C . MET B 1 506 ? -15.688 -20.25 -3.779 1 80.44 506 MET B C 1
ATOM 9830 O O . MET B 1 506 ? -16.75 -19.625 -3.742 1 80.44 506 MET B O 1
ATOM 9834 N N . VAL B 1 507 ? -14.859 -20.406 -2.846 1 81.31 507 VAL B N 1
ATOM 9835 C CA . VAL B 1 507 ? -15.172 -19.812 -1.551 1 81.31 507 VAL B CA 1
ATOM 9836 C C . VAL B 1 507 ? -15.273 -18.297 -1.687 1 81.31 507 VAL B C 1
ATOM 9838 O O . VAL B 1 507 ? -15.953 -17.625 -0.897 1 81.31 507 VAL B O 1
ATOM 9841 N N . TYR B 1 508 ? -14.672 -17.719 -2.783 1 87.88 508 TYR B N 1
ATOM 9842 C CA . TYR B 1 508 ? -14.617 -16.266 -2.979 1 87.88 508 TYR B CA 1
ATOM 9843 C C . TYR B 1 508 ? -15.836 -15.781 -3.744 1 87.88 508 TYR B C 1
ATOM 9845 O O . TYR B 1 508 ? -16.109 -14.578 -3.793 1 87.88 508 TYR B O 1
ATOM 9853 N N . HIS B 1 509 ? -16.547 -16.719 -4.371 1 86.38 509 HIS B N 1
ATOM 9854 C CA . HIS B 1 509 ? -17.562 -16.312 -5.332 1 86.38 509 HIS B CA 1
ATOM 9855 C C . HIS B 1 509 ? -18.656 -15.484 -4.66 1 86.38 509 HIS B C 1
ATOM 9857 O O . HIS B 1 509 ? -19.062 -14.445 -5.184 1 86.38 509 HIS B O 1
ATOM 9863 N N . ASN B 1 510 ? -19.062 -15.867 -3.498 1 86.94 510 ASN B N 1
ATOM 9864 C CA . ASN B 1 510 ? -20.094 -15.109 -2.783 1 86.94 510 ASN B CA 1
ATOM 9865 C C . ASN B 1 510 ? -19.578 -13.734 -2.359 1 86.94 510 ASN B C 1
ATOM 9867 O O . ASN B 1 510 ? -20.312 -12.75 -2.428 1 86.94 510 ASN B O 1
ATOM 9871 N N . LEU B 1 511 ? -18.422 -13.75 -1.914 1 89.19 511 LEU B N 1
ATOM 9872 C CA . LEU B 1 511 ? -17.812 -12.492 -1.5 1 89.19 511 LEU B CA 1
ATOM 9873 C C . LEU B 1 511 ? -17.734 -11.516 -2.668 1 89.19 511 LEU B C 1
ATOM 9875 O O . LEU B 1 511 ? -18.062 -10.336 -2.518 1 89.19 511 LEU B O 1
ATOM 9879 N N . ILE B 1 512 ? -17.406 -12 -3.797 1 89.5 512 ILE B N 1
ATOM 9880 C CA . ILE B 1 512 ? -17.266 -11.164 -4.98 1 89.5 512 ILE B CA 1
ATOM 9881 C C . ILE B 1 512 ? -18.625 -10.625 -5.406 1 89.5 512 ILE B C 1
ATOM 9883 O O . ILE B 1 512 ? -18.734 -9.477 -5.824 1 89.5 512 ILE B O 1
ATOM 9887 N N . GLU B 1 513 ? -19.516 -11.453 -5.309 1 88.88 513 GLU B N 1
ATOM 9888 C CA . GLU B 1 513 ? -20.875 -11.039 -5.66 1 88.88 513 GLU B CA 1
ATOM 9889 C C . GLU B 1 513 ? -21.359 -9.914 -4.75 1 88.88 513 GLU B C 1
ATOM 9891 O O . GLU B 1 513 ? -21.953 -8.945 -5.219 1 88.88 513 GLU B O 1
ATOM 9896 N N . ILE B 1 514 ? -21.078 -10.062 -3.549 1 88.88 514 ILE B N 1
ATOM 9897 C CA . ILE B 1 514 ? -21.531 -9.094 -2.553 1 88.88 514 ILE B CA 1
ATOM 9898 C C . ILE B 1 514 ? -20.797 -7.77 -2.744 1 88.88 514 ILE B C 1
ATOM 9900 O O . ILE B 1 514 ? -21.375 -6.699 -2.545 1 88.88 514 ILE B O 1
ATOM 9904 N N . LEU B 1 515 ? -19.531 -7.809 -3.139 1 88.75 515 LEU B N 1
ATOM 9905 C CA . LEU B 1 515 ? -18.734 -6.602 -3.312 1 88.75 515 LEU B CA 1
ATOM 9906 C C . LEU B 1 515 ? -19.172 -5.844 -4.566 1 88.75 515 LEU B C 1
ATOM 9908 O O . LEU B 1 515 ? -18.859 -4.66 -4.719 1 88.75 515 LEU B O 1
ATOM 9912 N N . GLN B 1 516 ? -19.781 -6.523 -5.438 1 87.25 516 GLN B N 1
ATOM 9913 C CA . GLN B 1 516 ? -20.297 -5.961 -6.676 1 87.25 516 GLN B CA 1
ATOM 9914 C C . GLN B 1 516 ? -19.172 -5.395 -7.539 1 87.25 516 GLN B C 1
ATOM 9916 O O . GLN B 1 516 ? -19.359 -4.375 -8.211 1 87.25 516 GLN B O 1
ATOM 9921 N N . VAL B 1 517 ? -18.016 -5.914 -7.438 1 88 517 VAL B N 1
ATOM 9922 C CA . VAL B 1 517 ? -16.875 -5.57 -8.289 1 88 517 VAL B CA 1
ATOM 9923 C C . VAL B 1 517 ? -16.859 -6.488 -9.516 1 88 517 VAL B C 1
ATOM 9925 O O . VAL B 1 517 ? -17.062 -7.695 -9.391 1 88 517 VAL B O 1
ATOM 9928 N N . PRO B 1 518 ? -16.672 -5.871 -10.633 1 93.25 518 PRO B N 1
ATOM 9929 C CA . PRO B 1 518 ? -16.578 -6.746 -11.805 1 93.25 518 PRO B CA 1
ATOM 9930 C C . PRO B 1 518 ? -15.453 -7.777 -11.68 1 93.25 518 PRO B C 1
ATOM 9932 O O . PRO B 1 518 ? -14.32 -7.418 -11.352 1 93.25 518 PRO B O 1
ATOM 9935 N N . ALA B 1 519 ? -15.867 -9.039 -11.93 1 94.5 519 ALA B N 1
ATOM 9936 C CA . ALA B 1 519 ? -14.883 -10.109 -11.758 1 94.5 519 ALA B CA 1
ATOM 9937 C C . ALA B 1 519 ? -14.891 -11.055 -12.961 1 94.5 519 ALA B C 1
ATOM 9939 O O . ALA B 1 519 ? -15.953 -11.461 -13.43 1 94.5 519 ALA B O 1
ATOM 9940 N N . LEU B 1 520 ? -13.75 -11.281 -13.484 1 96.25 520 LEU B N 1
ATOM 9941 C CA . LEU B 1 520 ? -13.531 -12.266 -14.539 1 96.25 520 LEU B CA 1
ATOM 9942 C C . LEU B 1 520 ? -12.875 -13.523 -13.992 1 96.25 520 LEU B C 1
ATOM 9944 O O . LEU B 1 520 ? -11.781 -13.461 -13.414 1 96.25 520 LEU B O 1
ATOM 9948 N N . ILE B 1 521 ? -13.578 -14.633 -14.109 1 94.31 521 ILE B N 1
ATOM 9949 C CA . ILE B 1 521 ? -13.039 -15.914 -13.664 1 94.31 521 ILE B CA 1
ATOM 9950 C C . ILE B 1 521 ? -12.617 -16.734 -14.875 1 94.31 521 ILE B C 1
ATOM 9952 O O . ILE B 1 521 ? -13.453 -17.172 -15.672 1 94.31 521 ILE B O 1
ATOM 9956 N N . ILE B 1 522 ? -11.32 -16.906 -15.008 1 95 522 ILE B N 1
ATOM 9957 C CA . ILE B 1 522 ? -10.781 -17.734 -16.078 1 95 522 ILE B CA 1
ATOM 9958 C C . ILE B 1 522 ? -10.469 -19.141 -15.555 1 95 522 ILE B C 1
ATOM 9960 O O . ILE B 1 522 ? -9.609 -19.297 -14.688 1 95 522 ILE B O 1
ATOM 9964 N N . THR B 1 523 ? -11.203 -20.094 -16.016 1 92.12 523 THR B N 1
ATOM 9965 C CA . THR B 1 523 ? -11.023 -21.469 -15.539 1 92.12 523 THR B CA 1
ATOM 9966 C C . THR B 1 523 ? -10.727 -22.406 -16.703 1 92.12 523 THR B C 1
ATOM 9968 O O . THR B 1 523 ? -10.914 -22.031 -17.875 1 92.12 523 THR B O 1
ATOM 9971 N N . ASP B 1 524 ? -10.188 -23.547 -16.359 1 91.5 524 ASP B N 1
ATOM 9972 C CA . ASP B 1 524 ? -9.844 -24.547 -17.359 1 91.5 524 ASP B CA 1
ATOM 9973 C C . ASP B 1 524 ? -11.023 -25.484 -17.641 1 91.5 524 ASP B C 1
ATOM 9975 O O . ASP B 1 524 ? -11.867 -25.703 -16.766 1 91.5 524 ASP B O 1
ATOM 9979 N N . LEU B 1 525 ? -11.078 -26 -18.844 1 91.62 525 LEU B N 1
ATOM 9980 C CA . LEU B 1 525 ? -12.117 -26.969 -19.203 1 91.62 525 LEU B CA 1
ATOM 9981 C C . LEU B 1 525 ? -11.875 -28.312 -18.516 1 91.62 525 LEU B C 1
ATOM 9983 O O . LEU B 1 525 ? -12.828 -29.031 -18.203 1 91.62 525 LEU B O 1
ATOM 9987 N N . ASP B 1 526 ? -10.648 -28.672 -18.312 1 90 526 ASP B N 1
ATOM 9988 C CA . ASP B 1 526 ? -10.273 -29.906 -17.641 1 90 526 ASP B CA 1
ATOM 9989 C C . ASP B 1 526 ? -11.078 -31.094 -18.172 1 90 526 ASP B C 1
ATOM 9991 O O . ASP B 1 526 ? -11.82 -31.719 -17.406 1 90 526 ASP B O 1
ATOM 9995 N N . ILE B 1 527 ? -10.797 -31.516 -19.422 1 93.12 527 ILE B N 1
ATOM 9996 C CA . ILE B 1 527 ? -11.523 -32.594 -20.062 1 93.12 527 ILE B CA 1
ATOM 9997 C C . ILE B 1 527 ? -11.055 -33.938 -19.516 1 93.12 527 ILE B C 1
ATOM 9999 O O . ILE B 1 527 ? -9.859 -34.25 -19.547 1 93.12 527 ILE B O 1
ATOM 10003 N N . GLU B 1 528 ? -12.016 -34.656 -19 1 92.31 528 GLU B N 1
ATOM 10004 C CA . GLU B 1 528 ? -11.688 -35.969 -18.5 1 92.31 528 GLU B CA 1
ATOM 10005 C C . GLU B 1 528 ? -11.242 -36.906 -19.625 1 92.31 528 GLU B C 1
ATOM 10007 O O . GLU B 1 528 ? -11.883 -36.969 -20.688 1 92.31 528 GLU B O 1
ATOM 10012 N N . ARG B 1 529 ? -10.078 -37.594 -19.453 1 90.75 529 ARG B N 1
ATOM 10013 C CA . ARG B 1 529 ? -9.523 -38.5 -20.453 1 90.75 529 ARG B CA 1
ATOM 10014 C C . ARG B 1 529 ? -9.336 -39.906 -19.875 1 90.75 529 ARG B C 1
ATOM 10016 O O . ARG B 1 529 ? -9.023 -40.031 -18.688 1 90.75 529 ARG B O 1
ATOM 10023 N N . ASP B 1 530 ? -9.531 -40.844 -20.688 1 88.25 530 ASP B N 1
ATOM 10024 C CA . ASP B 1 530 ? -9.234 -42.188 -20.266 1 88.25 530 ASP B CA 1
ATOM 10025 C C . ASP B 1 530 ? -7.746 -42.5 -20.406 1 88.25 530 ASP B C 1
ATOM 10027 O O . ASP B 1 530 ? -6.98 -41.688 -20.906 1 88.25 530 ASP B O 1
ATOM 10031 N N . ASP B 1 531 ? -7.309 -43.625 -19.953 1 85.88 531 ASP B N 1
ATOM 10032 C CA . ASP B 1 531 ? -5.891 -43.969 -19.875 1 85.88 531 ASP B CA 1
ATOM 10033 C C . ASP B 1 531 ? -5.277 -44.031 -21.281 1 85.88 531 ASP B C 1
ATOM 10035 O O . ASP B 1 531 ? -4.129 -43.625 -21.469 1 85.88 531 ASP B O 1
ATOM 10039 N N . ASP B 1 532 ? -6.031 -44.531 -22.172 1 87.94 532 ASP B N 1
ATOM 10040 C CA . ASP B 1 532 ? -5.527 -44.656 -23.531 1 87.94 532 ASP B CA 1
ATOM 10041 C C . ASP B 1 532 ? -5.34 -43.281 -24.156 1 87.94 532 ASP B C 1
ATOM 10043 O O . ASP B 1 532 ? -4.352 -43.031 -24.859 1 87.94 532 ASP B O 1
ATOM 10047 N N . GLU B 1 533 ? -6.281 -42.469 -23.938 1 89.75 533 GLU B N 1
ATOM 10048 C CA . GLU B 1 533 ? -6.211 -41.094 -24.453 1 89.75 533 GLU B CA 1
ATOM 10049 C C . GLU B 1 533 ? -5.035 -40.344 -23.859 1 89.75 533 GLU B C 1
ATOM 10051 O O . GLU B 1 533 ? -4.398 -39.531 -24.547 1 89.75 533 GLU B O 1
ATOM 10056 N N . LYS B 1 534 ? -4.801 -40.531 -22.625 1 87.69 534 LYS B N 1
ATOM 10057 C CA . LYS B 1 534 ? -3.686 -39.875 -21.938 1 87.69 534 LYS B CA 1
ATOM 10058 C C . LYS B 1 534 ? -2.346 -40.375 -22.469 1 87.69 534 LYS B C 1
ATOM 10060 O O . LYS B 1 534 ? -1.447 -39.594 -22.75 1 87.69 534 LYS B O 1
ATOM 10065 N N . LYS B 1 535 ? -2.248 -41.656 -22.625 1 85.25 535 LYS B N 1
ATOM 10066 C CA . LYS B 1 535 ? -0.997 -42.281 -23.047 1 85.25 535 LYS B CA 1
ATOM 10067 C C . LYS B 1 535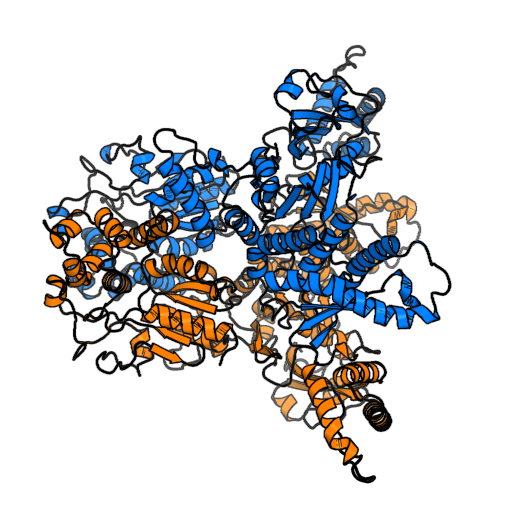 ? -0.644 -41.875 -24.484 1 85.25 535 LYS B C 1
ATOM 10069 O O . LYS B 1 535 ? 0.528 -41.656 -24.797 1 85.25 535 LYS B O 1
ATOM 10074 N N . ASN B 1 536 ? -1.635 -41.719 -25.297 1 90.94 536 ASN B N 1
ATOM 10075 C CA . ASN B 1 536 ? -1.396 -41.406 -26.703 1 90.94 536 ASN B CA 1
ATOM 10076 C C . ASN B 1 536 ? -1.504 -39.906 -26.969 1 90.94 536 ASN B C 1
ATOM 10078 O O . ASN B 1 536 ? -1.402 -39.469 -28.125 1 90.94 536 ASN B O 1
ATOM 10082 N N . PHE B 1 537 ? -1.699 -39.125 -25.953 1 93.25 537 PHE B N 1
ATOM 10083 C CA . PHE B 1 537 ? -1.832 -37.688 -26.078 1 93.25 537 PHE B CA 1
ATOM 10084 C C . PHE B 1 537 ? -2.867 -37.312 -27.141 1 93.25 537 PHE B C 1
ATOM 10086 O O . PHE B 1 537 ? -2.604 -36.5 -28.016 1 93.25 537 PHE B O 1
ATOM 10093 N N . LYS B 1 538 ? -4.012 -37.906 -27.078 1 92.94 538 LYS B N 1
ATOM 10094 C CA . LYS B 1 538 ? -5.051 -37.719 -28.094 1 92.94 538 LYS B CA 1
ATOM 10095 C C . LYS B 1 538 ? -5.629 -36.312 -28.047 1 92.94 538 LYS B C 1
ATOM 10097 O O . LYS B 1 538 ? -5.984 -35.812 -26.969 1 92.94 538 LYS B O 1
ATOM 10102 N N . GLN B 1 539 ? -5.727 -35.656 -29.219 1 94.12 539 GLN B N 1
ATOM 10103 C CA . GLN B 1 539 ? -6.398 -34.375 -29.328 1 94.12 539 GLN B CA 1
ATOM 10104 C C . GLN B 1 539 ? -7.914 -34.531 -29.297 1 94.12 539 GLN B C 1
ATOM 10106 O O . GLN B 1 539 ? -8.453 -35.5 -29.828 1 94.12 539 GLN B O 1
ATOM 10111 N N . ILE B 1 540 ? -8.602 -33.625 -28.719 1 93.94 540 ILE B N 1
ATOM 10112 C CA . ILE B 1 540 ? -10.055 -33.719 -28.594 1 93.94 540 ILE B CA 1
ATOM 10113 C C . ILE B 1 540 ? -10.711 -32.719 -29.578 1 93.94 540 ILE B C 1
ATOM 10115 O O . ILE B 1 540 ? -10.516 -31.516 -29.453 1 93.94 540 ILE B O 1
ATOM 10119 N N . SER B 1 541 ? -11.477 -33.156 -30.5 1 93.25 541 SER B N 1
ATOM 10120 C CA . SER B 1 541 ? -12.125 -32.312 -31.5 1 93.25 541 SER B CA 1
ATOM 10121 C C . SER B 1 541 ? -13.625 -32.25 -31.266 1 93.25 541 SER B C 1
ATOM 10123 O O . SER B 1 541 ? -14.312 -31.422 -31.859 1 93.25 541 SER B O 1
ATOM 10125 N N . ASP B 1 542 ? -14.086 -33.125 -30.422 1 91.19 542 ASP B N 1
ATOM 10126 C CA . ASP B 1 542 ? -15.516 -33.188 -30.141 1 91.19 542 ASP B CA 1
ATOM 10127 C C . ASP B 1 542 ? -15.773 -33.438 -28.656 1 91.19 542 ASP B C 1
ATOM 10129 O O . ASP B 1 542 ? -15.047 -34.219 -28.016 1 91.19 542 ASP B O 1
ATOM 10133 N N . LEU B 1 543 ? -16.781 -32.781 -28.141 1 91.38 543 LEU B N 1
ATOM 10134 C CA . LEU B 1 543 ? -17.047 -32.875 -26.703 1 91.38 543 LEU B CA 1
ATOM 10135 C C . LEU B 1 543 ? -18.188 -33.812 -26.406 1 91.38 543 LEU B C 1
ATOM 10137 O O . LEU B 1 543 ? -18.625 -33.938 -25.266 1 91.38 543 LEU B O 1
ATOM 10141 N N . THR B 1 544 ? -18.609 -34.5 -27.406 1 90.12 544 THR B N 1
ATOM 10142 C CA . THR B 1 544 ? -19.703 -35.438 -27.219 1 90.12 544 THR B CA 1
ATOM 10143 C C . THR B 1 544 ? -19.297 -36.562 -26.25 1 90.12 544 THR B C 1
ATOM 10145 O O . THR B 1 544 ? -18.281 -37.219 -26.438 1 90.12 544 THR B O 1
ATOM 10148 N N . GLY B 1 545 ? -20.062 -36.688 -25.172 1 89.75 545 GLY B N 1
ATOM 10149 C CA . GLY B 1 545 ? -19.828 -37.75 -24.188 1 89.75 545 GLY B CA 1
ATOM 10150 C C . GLY B 1 545 ? -18.656 -37.438 -23.266 1 89.75 545 GLY B C 1
ATOM 10151 O O . GLY B 1 545 ? -18.172 -38.312 -22.547 1 89.75 545 GLY B O 1
ATOM 10152 N N . LYS B 1 546 ? -18.188 -36.25 -23.375 1 92.88 546 LYS B N 1
ATOM 10153 C CA . LYS B 1 546 ? -17.047 -35.875 -22.531 1 92.88 546 LYS B CA 1
ATOM 10154 C C . LYS B 1 546 ? -17.5 -35.156 -21.266 1 92.88 546 LYS B C 1
ATOM 10156 O O . LYS B 1 546 ? -18.578 -34.562 -21.25 1 92.88 546 LYS B O 1
ATOM 10161 N N . PHE B 1 547 ? -16.703 -35.25 -20.219 1 93.44 547 PHE B N 1
ATOM 10162 C CA . PHE B 1 547 ? -17 -34.656 -18.922 1 93.44 547 PHE B CA 1
ATOM 10163 C C . PHE B 1 547 ? -15.859 -33.781 -18.438 1 93.44 547 PHE B C 1
ATOM 10165 O O . PHE B 1 547 ? -14.727 -33.906 -18.906 1 93.44 547 PHE B O 1
ATOM 10172 N N . THR B 1 548 ? -16.172 -32.812 -17.609 1 92.81 548 THR B N 1
ATOM 10173 C CA . THR B 1 548 ? -15.164 -31.938 -17.016 1 92.81 548 THR B CA 1
ATOM 10174 C C . THR B 1 548 ? -14.906 -32.344 -15.562 1 92.81 548 THR B C 1
ATOM 10176 O O . THR B 1 548 ? -15.812 -32.781 -14.867 1 92.81 548 THR B O 1
ATOM 10179 N N . THR B 1 549 ? -13.648 -32.156 -15.133 1 87.62 549 THR B N 1
ATOM 10180 C CA . THR B 1 549 ? -13.312 -32.344 -13.727 1 87.62 549 THR B CA 1
ATOM 10181 C C . THR B 1 549 ? -13.227 -31.031 -12.992 1 87.62 549 THR B C 1
ATOM 10183 O O . THR B 1 549 ? -12.898 -30.984 -11.805 1 87.62 549 THR B O 1
ATOM 10186 N N . ASN B 1 550 ? -13.523 -29.953 -13.711 1 88.69 550 ASN B N 1
ATOM 10187 C CA . ASN B 1 550 ? -13.438 -28.625 -13.125 1 88.69 550 ASN B CA 1
ATOM 10188 C C . ASN B 1 550 ? -14.648 -28.312 -12.242 1 88.69 550 ASN B C 1
ATOM 10190 O O . ASN B 1 550 ? -15.781 -28.312 -12.727 1 88.69 550 ASN B O 1
ATOM 10194 N N . LYS B 1 551 ? -14.406 -27.984 -11.062 1 86.06 551 LYS B N 1
ATOM 10195 C CA . LYS B 1 551 ? -15.469 -27.797 -10.086 1 86.06 551 LYS B CA 1
ATOM 10196 C C . LYS B 1 551 ? -16.25 -26.516 -10.359 1 86.06 551 LYS B C 1
ATOM 10198 O O . LYS B 1 551 ? -17.438 -26.422 -10.086 1 86.06 551 LYS B O 1
ATOM 10203 N N . THR B 1 552 ? -15.602 -25.5 -10.859 1 87.62 552 THR B N 1
ATOM 10204 C CA . THR B 1 552 ? -16.25 -24.234 -11.141 1 87.62 552 THR B CA 1
ATOM 10205 C C . THR B 1 552 ? -17.266 -24.375 -12.266 1 87.62 552 THR B C 1
ATOM 10207 O O . THR B 1 552 ? -18.391 -23.891 -12.148 1 87.62 552 THR B O 1
ATOM 10210 N N . ILE B 1 553 ? -16.859 -25.031 -13.289 1 88.5 553 ILE B N 1
ATOM 10211 C CA . ILE B 1 553 ? -17.766 -25.234 -14.422 1 88.5 553 ILE B CA 1
ATOM 10212 C C . ILE B 1 553 ? -18.938 -26.094 -13.984 1 88.5 553 ILE B C 1
ATOM 10214 O O . ILE B 1 553 ? -20.094 -25.812 -14.344 1 88.5 553 ILE B O 1
ATOM 10218 N N . LYS B 1 554 ? -18.656 -27.109 -13.219 1 88.88 554 LYS B N 1
ATOM 10219 C CA . LYS B 1 554 ? -19.719 -27.984 -12.727 1 88.88 554 LYS B CA 1
ATOM 10220 C C . LYS B 1 554 ? -20.75 -27.203 -11.922 1 88.88 554 LYS B C 1
ATOM 10222 O O . LYS B 1 554 ? -21.953 -27.359 -12.125 1 88.88 554 LYS B O 1
ATOM 10227 N N . LYS B 1 555 ? -20.281 -26.375 -11.062 1 86.62 555 LYS B N 1
ATOM 10228 C CA . LYS B 1 555 ? -21.141 -25.594 -10.18 1 86.62 555 LYS B CA 1
ATOM 10229 C C . LYS B 1 555 ? -22.094 -24.703 -10.977 1 86.62 555 LYS B C 1
ATOM 10231 O O . LYS B 1 555 ? -23.281 -24.625 -10.688 1 86.62 555 LYS B O 1
ATOM 10236 N N . TYR B 1 556 ? -21.641 -24.047 -11.992 1 86.75 556 TYR B N 1
ATOM 10237 C CA . TYR B 1 556 ? -22.438 -23.016 -12.672 1 86.75 556 TYR B CA 1
ATOM 10238 C C . TYR B 1 556 ? -23.109 -23.594 -13.914 1 86.75 556 TYR B C 1
ATOM 10240 O O . TYR B 1 556 ? -23.844 -22.875 -14.609 1 86.75 556 TYR B O 1
ATOM 10248 N N . ASN B 1 557 ? -22.797 -24.844 -14.18 1 86.25 557 ASN B N 1
ATOM 10249 C CA . ASN B 1 557 ? -23.516 -25.578 -15.211 1 86.25 557 ASN B CA 1
ATOM 10250 C C . ASN B 1 557 ? -24.609 -26.469 -14.617 1 86.25 557 ASN B C 1
ATOM 10252 O O . ASN B 1 557 ? -24.719 -27.656 -14.969 1 86.25 557 ASN B O 1
ATOM 10256 N N . ASP B 1 558 ? -25.266 -25.984 -13.641 1 84.94 558 ASP B N 1
ATOM 10257 C CA . ASP B 1 558 ? -26.359 -26.688 -12.969 1 84.94 558 ASP B CA 1
ATOM 10258 C C . ASP B 1 558 ? -25.859 -27.984 -12.344 1 84.94 558 ASP B C 1
ATOM 10260 O O . ASP B 1 558 ? -26.516 -29.031 -12.477 1 84.94 558 ASP B O 1
ATOM 10264 N N . ASP B 1 559 ? -24.625 -28 -11.93 1 86.19 559 ASP B N 1
ATOM 10265 C CA . ASP B 1 559 ? -23.984 -29.094 -11.219 1 86.19 559 ASP B CA 1
ATOM 10266 C C . ASP B 1 559 ? -23.797 -30.297 -12.141 1 86.19 559 ASP B C 1
ATOM 10268 O O . ASP B 1 559 ? -23.797 -31.453 -11.688 1 86.19 559 ASP B O 1
ATOM 10272 N N . SER B 1 560 ? -23.797 -30.016 -13.375 1 88.25 560 SER B N 1
ATOM 10273 C CA . SER B 1 560 ? -23.516 -31.062 -14.359 1 88.25 560 SER B CA 1
ATOM 10274 C C . SER B 1 560 ? -22.062 -31.016 -14.805 1 88.25 560 SER B C 1
ATOM 10276 O O . SER B 1 560 ? -21.484 -29.938 -14.984 1 88.25 560 SER B O 1
ATOM 10278 N N . ASN B 1 561 ? -21.531 -32.125 -14.938 1 90.56 561 ASN B N 1
ATOM 10279 C CA . ASN B 1 561 ? -20.156 -32.219 -15.414 1 90.56 561 ASN B CA 1
ATOM 10280 C C . ASN B 1 561 ? -20.109 -32.5 -16.922 1 90.56 561 ASN B C 1
ATOM 10282 O O . ASN B 1 561 ? -19.031 -32.625 -17.484 1 90.56 561 ASN B O 1
ATOM 10286 N N . SER B 1 562 ? -21.234 -32.531 -17.578 1 90.94 562 SER B N 1
ATOM 10287 C CA . SER B 1 562 ? -21.266 -32.844 -19.016 1 90.94 562 SER B CA 1
ATOM 10288 C C . SER B 1 562 ? -20.828 -31.625 -19.828 1 90.94 562 SER B C 1
ATOM 10290 O O . SER B 1 562 ? -21.359 -30.516 -19.641 1 90.94 562 SER B O 1
ATOM 10292 N N . LEU B 1 563 ? -19.922 -31.828 -20.719 1 90.94 563 LEU B N 1
ATOM 10293 C CA . LEU B 1 563 ? -19.422 -30.75 -21.547 1 90.94 563 LEU B CA 1
ATOM 10294 C C . LEU B 1 563 ? -20.281 -30.578 -22.797 1 90.94 563 LEU B C 1
ATOM 10296 O O . LEU B 1 563 ? -20.219 -29.531 -23.453 1 90.94 563 LEU B O 1
ATOM 10300 N N . GLU B 1 564 ? -20.984 -31.609 -23.156 1 85 564 GLU B N 1
ATOM 10301 C CA . GLU B 1 564 ? -21.859 -31.562 -24.328 1 85 564 GLU B CA 1
ATOM 10302 C C . GLU B 1 564 ? -22.906 -30.469 -24.188 1 85 564 GLU B C 1
ATOM 10304 O O . GLU B 1 564 ? -23.297 -29.844 -25.188 1 85 564 GLU B O 1
ATOM 10309 N N . GLU B 1 565 ? -23.312 -30.156 -23.062 1 76.62 565 GLU B N 1
ATOM 10310 C CA . GLU B 1 565 ? -24.391 -29.219 -22.797 1 76.62 565 GLU B CA 1
ATOM 10311 C C . GLU B 1 565 ? -23.875 -27.797 -22.688 1 76.62 565 GLU B C 1
ATOM 10313 O O . GLU B 1 565 ? -24.656 -26.844 -22.625 1 76.62 565 GLU B O 1
ATOM 10318 N N . LEU B 1 566 ? -22.547 -27.688 -22.688 1 78.75 566 LEU B N 1
ATOM 10319 C CA . LEU B 1 566 ? -21.984 -26.359 -22.516 1 78.75 566 LEU B CA 1
ATOM 10320 C C . LEU B 1 566 ? -22.078 -25.547 -23.797 1 78.75 566 LEU B C 1
ATOM 10322 O O . LEU B 1 566 ? -21.531 -25.938 -24.828 1 78.75 566 LEU B O 1
ATOM 10326 N N . GLN B 1 567 ? -23.078 -24.969 -24.188 1 61.41 567 GLN B N 1
ATOM 10327 C CA . GLN B 1 567 ? -23.344 -24.266 -25.438 1 61.41 567 GLN B CA 1
ATOM 10328 C C . GLN B 1 567 ? -22.422 -23.062 -25.594 1 61.41 567 GLN B C 1
ATOM 10330 O O . GLN B 1 567 ? -22.141 -22.641 -26.719 1 61.41 567 GLN B O 1
ATOM 10335 N N . HIS B 1 568 ? -21.922 -22.484 -24.422 1 66.81 568 HIS B N 1
ATOM 10336 C CA . HIS B 1 568 ? -21.234 -21.203 -24.516 1 66.81 568 HIS B CA 1
ATOM 10337 C C . HIS B 1 568 ? -19.859 -21.266 -23.859 1 66.81 568 HIS B C 1
ATOM 10339 O O . HIS B 1 568 ? -19.594 -22.188 -23.062 1 66.81 568 HIS B O 1
ATOM 10345 N N . GLU B 1 569 ? -19.031 -20.422 -24.469 1 73.69 569 GLU B N 1
ATOM 10346 C CA . GLU B 1 569 ? -17.688 -20.312 -23.906 1 73.69 569 GLU B CA 1
ATOM 10347 C C . GLU B 1 569 ? -17.688 -19.406 -22.672 1 73.69 569 GLU B C 1
ATOM 10349 O O . GLU B 1 569 ? -16.625 -18.953 -22.234 1 73.69 569 GLU B O 1
ATOM 10354 N N . GLN B 1 570 ? -18.875 -19.141 -22.234 1 79.75 570 GLN B N 1
ATOM 10355 C CA . GLN B 1 570 ? -18.891 -18.266 -21.062 1 79.75 570 GLN B CA 1
ATOM 10356 C C . GLN B 1 570 ? -20.188 -18.438 -20.266 1 79.75 570 GLN B C 1
ATOM 10358 O O . GLN B 1 570 ? -21.172 -18.938 -20.781 1 79.75 570 GLN B O 1
ATOM 10363 N N . LEU B 1 571 ? -20.078 -18.156 -19 1 84.81 571 LEU B N 1
ATOM 10364 C CA . LEU B 1 571 ? -21.203 -18.062 -18.078 1 84.81 571 LEU B CA 1
ATOM 10365 C C . LEU B 1 571 ? -21.219 -16.719 -17.375 1 84.81 571 LEU B C 1
ATOM 10367 O O . LEU B 1 571 ? -20.188 -16.266 -16.859 1 84.81 571 LEU B O 1
ATOM 10371 N N . LYS B 1 572 ? -22.312 -15.961 -17.516 1 87.44 572 LYS B N 1
ATOM 10372 C CA . LYS B 1 572 ? -22.438 -14.672 -16.844 1 87.44 572 LYS B CA 1
ATOM 10373 C C . LYS B 1 572 ? -23.344 -14.766 -15.633 1 87.44 572 LYS B C 1
ATOM 10375 O O . LYS B 1 572 ? -24.484 -15.25 -15.727 1 87.44 572 LYS B O 1
ATOM 10380 N N . ILE B 1 573 ? -22.797 -14.422 -14.547 1 86.5 573 ILE B N 1
ATOM 10381 C CA . ILE B 1 573 ? -23.547 -14.414 -13.297 1 86.5 573 ILE B CA 1
ATOM 10382 C C . ILE B 1 573 ? -23.359 -13.07 -12.594 1 86.5 573 ILE B C 1
ATOM 10384 O O . ILE B 1 573 ? -22.344 -12.844 -11.93 1 86.5 573 ILE B O 1
ATOM 10388 N N . ASN B 1 574 ? -24.406 -12.188 -12.555 1 86.56 574 ASN B N 1
ATOM 10389 C CA . ASN B 1 574 ? -24.375 -10.891 -11.891 1 86.56 574 ASN B CA 1
ATOM 10390 C C . ASN B 1 574 ? -23.141 -10.086 -12.305 1 86.56 574 ASN B C 1
ATOM 10392 O O . ASN B 1 574 ? -23 -9.711 -13.469 1 86.56 574 ASN B O 1
ATOM 10396 N N . ASN B 1 575 ? -22.172 -9.992 -11.406 1 89.62 575 ASN B N 1
ATOM 10397 C CA . ASN B 1 575 ? -20.984 -9.203 -11.703 1 89.62 575 ASN B CA 1
ATOM 10398 C C . ASN B 1 575 ? -19.797 -10.094 -12.055 1 89.62 575 ASN B C 1
ATOM 10400 O O . ASN B 1 575 ? -18.656 -9.625 -12.133 1 89.62 575 ASN B O 1
ATOM 10404 N N . MET B 1 576 ? -20.094 -11.391 -12.383 1 92.56 576 MET B N 1
ATOM 10405 C CA . MET B 1 576 ? -19.031 -12.336 -12.68 1 92.56 576 MET B CA 1
ATOM 10406 C C . MET B 1 576 ? -19.141 -12.859 -14.109 1 92.56 576 MET B C 1
ATOM 10408 O O . MET B 1 576 ? -20.25 -13.117 -14.594 1 92.56 576 MET B O 1
ATOM 10412 N N . TYR B 1 577 ? -18.094 -12.922 -14.719 1 94.5 577 TYR B N 1
ATOM 10413 C CA . TYR B 1 577 ? -17.922 -13.516 -16.047 1 94.5 577 TYR B CA 1
ATOM 10414 C C . TYR B 1 577 ? -16.984 -14.711 -15.992 1 94.5 577 TYR B C 1
ATOM 10416 O O . TYR B 1 577 ? -15.789 -14.562 -15.719 1 94.5 577 TYR B O 1
ATOM 10424 N N . ILE B 1 578 ? -17.516 -15.875 -16.266 1 92.88 578 ILE B N 1
ATOM 10425 C CA . ILE B 1 578 ? -16.719 -17.094 -16.234 1 92.88 578 ILE B CA 1
ATOM 10426 C C . ILE B 1 578 ? -16.328 -17.484 -17.656 1 92.88 578 ILE B C 1
ATOM 10428 O O . ILE B 1 578 ? -17.188 -17.797 -18.484 1 92.88 578 ILE B O 1
ATOM 10432 N N . ALA B 1 579 ? -15.016 -17.469 -17.891 1 94.25 579 ALA B N 1
ATOM 10433 C CA . ALA B 1 579 ? -14.484 -17.781 -19.219 1 94.25 579 ALA B CA 1
ATOM 10434 C C . ALA B 1 579 ? -13.766 -19.125 -19.203 1 94.25 579 ALA B C 1
ATOM 10436 O O . ALA B 1 579 ? -13 -19.422 -18.281 1 94.25 579 ALA B O 1
ATOM 10437 N N . TYR B 1 580 ? -14.023 -19.969 -20.109 1 93.5 580 TYR B N 1
ATOM 10438 C CA . TYR B 1 580 ? -13.336 -21.234 -20.312 1 93.5 580 TYR B CA 1
ATOM 10439 C C . TYR B 1 580 ? -13.125 -21.516 -21.797 1 93.5 580 TYR B C 1
ATOM 10441 O O . TYR B 1 580 ? -13.695 -20.828 -22.641 1 93.5 580 TYR B O 1
ATOM 10449 N N . GLN B 1 581 ? -12.359 -22.5 -22.078 1 93.88 581 GLN B N 1
ATOM 10450 C CA . GLN B 1 581 ? -11.922 -22.734 -23.453 1 93.88 581 GLN B CA 1
ATOM 10451 C C . GLN B 1 581 ? -13.078 -23.219 -24.328 1 93.88 581 GLN B C 1
ATOM 10453 O O . GLN B 1 581 ? -13.906 -24.016 -23.891 1 93.88 581 GLN B O 1
ATOM 10458 N N . GLY B 1 582 ? -13.242 -22.625 -25.516 1 90.62 582 GLY B N 1
ATOM 10459 C CA . GLY B 1 582 ? -14.055 -23.156 -26.594 1 90.62 582 GLY B CA 1
ATOM 10460 C C . GLY B 1 582 ? -13.234 -23.891 -27.641 1 90.62 582 GLY B C 1
ATOM 10461 O O . GLY B 1 582 ? -12.141 -24.375 -27.359 1 90.62 582 GLY B O 1
ATOM 10462 N N . LYS B 1 583 ? -13.836 -24.062 -28.812 1 92.44 583 LYS B N 1
ATOM 10463 C CA . LYS B 1 583 ? -13.109 -24.703 -29.906 1 92.44 583 LYS B CA 1
ATOM 10464 C C . LYS B 1 583 ? -12.086 -23.75 -30.5 1 92.44 583 LYS B C 1
ATOM 10466 O O . LYS B 1 583 ? -12.406 -22.609 -30.844 1 92.44 583 LYS B O 1
ATOM 10471 N N . ILE B 1 584 ? -10.844 -24.219 -30.5 1 94.38 584 ILE B N 1
ATOM 10472 C CA . ILE B 1 584 ? -9.742 -23.438 -31.031 1 94.38 584 ILE B CA 1
ATOM 10473 C C . ILE B 1 584 ? -9.031 -24.219 -32.125 1 94.38 584 ILE B C 1
ATOM 10475 O O . ILE B 1 584 ? -8.422 -25.266 -31.859 1 94.38 584 ILE B O 1
ATOM 10479 N N . GLU B 1 585 ? -9.039 -23.734 -33.375 1 93.94 585 GLU B N 1
ATOM 10480 C CA . GLU B 1 585 ? -8.398 -24.406 -34.5 1 93.94 585 GLU B CA 1
ATOM 10481 C C . GLU B 1 585 ? -8.789 -25.875 -34.562 1 93.94 585 GLU B C 1
ATOM 10483 O O . GLU B 1 585 ? -7.926 -26.75 -34.594 1 93.94 585 GLU B O 1
ATOM 10488 N N . GLU B 1 586 ? -10.016 -26.172 -34.344 1 92.62 586 GLU B N 1
ATOM 10489 C CA . GLU B 1 586 ? -10.648 -27.469 -34.562 1 92.62 586 GLU B CA 1
ATOM 10490 C C . GLU B 1 586 ? -10.547 -28.344 -33.312 1 92.62 586 GLU B C 1
ATOM 10492 O O . GLU B 1 586 ? -11.094 -29.438 -33.25 1 92.62 586 GLU B O 1
ATOM 10497 N N . TYR B 1 587 ? -9.836 -27.922 -32.25 1 95.12 587 TYR B N 1
ATOM 10498 C CA . TYR B 1 587 ? -9.656 -28.734 -31.047 1 95.12 587 TYR B CA 1
ATOM 10499 C C . TYR B 1 587 ? -10.156 -28 -29.812 1 95.12 587 TYR B C 1
ATOM 10501 O O . TYR B 1 587 ? -10.32 -26.781 -29.812 1 95.12 587 TYR B O 1
ATOM 10509 N N . TYR B 1 588 ? -10.469 -28.781 -28.781 1 94.25 588 TYR B N 1
ATOM 10510 C CA . TYR B 1 588 ? -10.781 -28.266 -27.469 1 94.25 588 TYR B CA 1
ATOM 10511 C C . TYR B 1 588 ? -9.594 -28.438 -26.516 1 94.25 588 TYR B C 1
ATOM 10513 O O . TYR B 1 588 ? -9.148 -29.562 -26.266 1 94.25 588 TYR B O 1
ATOM 10521 N N . ALA B 1 589 ? -9.141 -27.312 -26.047 1 95.06 589 ALA B N 1
ATOM 10522 C CA . ALA B 1 589 ? -8 -27.328 -25.125 1 95.06 589 ALA B CA 1
ATOM 10523 C C . ALA B 1 589 ? -8.453 -27.641 -23.703 1 95.06 589 ALA B C 1
ATOM 10525 O O . ALA B 1 589 ? -9.508 -27.172 -23.266 1 95.06 589 ALA B O 1
ATOM 10526 N N . THR B 1 590 ? -7.66 -28.359 -22.969 1 92.62 590 THR B N 1
ATOM 10527 C CA . THR B 1 590 ? -7.973 -28.719 -21.594 1 92.62 590 THR B CA 1
ATOM 10528 C C . THR B 1 590 ? -7.484 -27.656 -20.625 1 92.62 590 THR B C 1
ATOM 10530 O O . THR B 1 590 ? -8.07 -27.453 -19.547 1 92.62 590 THR B O 1
ATOM 10533 N N . SER B 1 591 ? -6.375 -27 -20.891 1 92.81 591 SER B N 1
ATOM 10534 C CA . SER B 1 591 ? -5.754 -26 -20.031 1 92.81 591 SER B CA 1
ATOM 10535 C C . SER B 1 591 ? -5.379 -24.75 -20.812 1 92.81 591 SER B C 1
ATOM 10537 O O . SER B 1 591 ? -5.527 -24.703 -22.031 1 92.81 591 SER B O 1
ATOM 10539 N N . PHE B 1 592 ? -4.953 -23.734 -20.156 1 94.62 592 PHE B N 1
ATOM 10540 C CA . PHE B 1 592 ? -4.582 -22.469 -20.797 1 94.62 592 PHE B CA 1
ATOM 10541 C C . PHE B 1 592 ? -3.414 -22.672 -21.75 1 94.62 592 PHE B C 1
ATOM 10543 O O . PHE B 1 592 ? -3.42 -22.141 -22.859 1 94.62 592 PHE B O 1
ATOM 10550 N N . GLU B 1 593 ? -2.367 -23.453 -21.281 1 95.31 593 GLU B N 1
ATOM 10551 C CA . GLU B 1 593 ? -1.17 -23.641 -22.094 1 95.31 593 GLU B CA 1
ATOM 10552 C C . GLU B 1 593 ? -1.514 -24.25 -23.438 1 95.31 593 GLU B C 1
ATOM 10554 O O . GLU B 1 593 ? -1.025 -23.797 -24.484 1 95.31 593 GLU B O 1
ATOM 10559 N N . GLU B 1 594 ? -2.371 -25.234 -23.391 1 95.94 594 GLU B N 1
ATOM 10560 C CA . GLU B 1 594 ? -2.791 -25.859 -24.641 1 95.94 594 GLU B CA 1
ATOM 10561 C C . GLU B 1 594 ? -3.545 -24.859 -25.516 1 95.94 594 GLU B C 1
ATOM 10563 O O . GLU B 1 594 ? -3.322 -24.812 -26.734 1 95.94 594 GLU B O 1
ATOM 10568 N N . ALA B 1 595 ? -4.426 -24.125 -24.891 1 96.81 595 ALA B N 1
ATOM 10569 C CA . ALA B 1 595 ? -5.188 -23.125 -25.625 1 96.81 595 ALA B CA 1
ATOM 10570 C C . ALA B 1 595 ? -4.266 -22.062 -26.234 1 96.81 595 ALA B C 1
ATOM 10572 O O . ALA B 1 595 ? -4.484 -21.625 -27.359 1 96.81 595 ALA B O 1
ATOM 10573 N N . PHE B 1 596 ? -3.342 -21.656 -25.484 1 97.62 596 PHE B N 1
ATOM 10574 C CA . PHE B 1 596 ? -2.381 -20.656 -25.906 1 97.62 596 PHE B CA 1
ATOM 10575 C C . PHE B 1 596 ? -1.557 -21.156 -27.094 1 97.62 596 PHE B C 1
ATOM 10577 O O . PHE B 1 596 ? -1.328 -20.438 -28.062 1 97.62 596 PHE B O 1
ATOM 10584 N N . ILE B 1 597 ? -1.132 -22.453 -27.062 1 97.38 597 ILE B N 1
ATOM 10585 C CA . ILE B 1 597 ? -0.365 -23.078 -28.125 1 97.38 597 ILE B CA 1
ATOM 10586 C C . ILE B 1 597 ? -1.231 -23.219 -29.375 1 97.38 597 ILE B C 1
ATOM 10588 O O . ILE B 1 597 ? -0.791 -22.891 -30.484 1 97.38 597 ILE B O 1
ATOM 10592 N N . LEU B 1 598 ? -2.438 -23.641 -29.234 1 97.19 598 LEU B N 1
ATOM 10593 C CA . LEU B 1 598 ? -3.352 -23.797 -30.359 1 97.19 598 LEU B CA 1
ATOM 10594 C C . LEU B 1 598 ? -3.604 -22.453 -31.047 1 97.19 598 LEU B C 1
ATOM 10596 O O . LEU B 1 598 ? -3.629 -22.391 -32.281 1 97.19 598 LEU B O 1
ATOM 10600 N N . THR B 1 599 ? -3.789 -21.438 -30.25 1 97.25 599 THR B N 1
ATOM 10601 C CA . THR B 1 599 ? -4.09 -20.109 -30.781 1 97.25 599 THR B CA 1
ATOM 10602 C C . THR B 1 599 ? -2.893 -19.531 -31.531 1 97.25 599 THR B C 1
ATOM 10604 O O . THR B 1 599 ? -3.057 -18.781 -32.5 1 97.25 599 THR B O 1
ATOM 10607 N N . ASN B 1 600 ? -1.69 -19.938 -31.094 1 97.69 600 ASN B N 1
ATOM 10608 C CA . ASN B 1 600 ? -0.488 -19.266 -31.594 1 97.69 600 ASN B CA 1
ATOM 10609 C C . ASN B 1 600 ? 0.494 -20.266 -32.188 1 97.69 600 ASN B C 1
ATOM 10611 O O . ASN B 1 600 ? 1.709 -20.094 -32.094 1 97.69 600 ASN B O 1
ATOM 10615 N N . TYR B 1 601 ? -0.01 -21.375 -32.781 1 96.25 601 TYR B N 1
ATOM 10616 C CA . TYR B 1 601 ? 0.858 -22.469 -33.219 1 96.25 601 TYR B CA 1
ATOM 10617 C C . TYR B 1 601 ? 1.824 -22.016 -34.281 1 96.25 601 TYR B C 1
ATOM 10619 O O . TYR B 1 601 ? 2.893 -22.609 -34.469 1 96.25 601 TYR B O 1
ATOM 10627 N N . LYS B 1 602 ? 1.52 -20.844 -34.938 1 94.81 602 LYS B N 1
ATOM 10628 C CA . LYS B 1 602 ? 2.383 -20.344 -36 1 94.81 602 LYS B CA 1
ATOM 10629 C C . LYS B 1 602 ? 3.264 -19.203 -35.5 1 94.81 602 LYS B C 1
ATOM 10631 O O . LYS B 1 602 ? 4.098 -18.688 -36.25 1 94.81 602 LYS B O 1
ATOM 10636 N N . ASN B 1 603 ? 3.041 -18.797 -34.344 1 95.62 603 ASN B N 1
ATOM 10637 C CA . ASN B 1 603 ? 3.766 -17.641 -33.812 1 95.62 603 ASN B CA 1
ATOM 10638 C C . ASN B 1 603 ? 5.238 -17.969 -33.594 1 95.62 603 ASN B C 1
ATOM 10640 O O . ASN B 1 603 ? 5.57 -18.953 -32.906 1 95.62 603 ASN B O 1
ATOM 10644 N N . GLU B 1 604 ? 6.082 -17.172 -34.062 1 93.88 604 GLU B N 1
ATOM 10645 C CA . GLU B 1 604 ? 7.523 -17.406 -34 1 93.88 604 GLU B CA 1
ATOM 10646 C C . GLU B 1 604 ? 8.047 -17.328 -32.562 1 93.88 604 GLU B C 1
ATOM 10648 O O . GLU B 1 604 ? 8.914 -18.109 -32.188 1 93.88 604 GLU B O 1
ATOM 10653 N N . LEU B 1 605 ? 7.566 -16.391 -31.891 1 95.25 605 LEU B N 1
ATOM 10654 C CA . LEU B 1 605 ? 8.023 -16.203 -30.531 1 95.25 605 LEU B CA 1
ATOM 10655 C C . LEU B 1 605 ? 7.68 -17.406 -29.672 1 95.25 605 LEU B C 1
ATOM 10657 O O . LEU B 1 605 ? 8.523 -17.906 -28.922 1 95.25 605 LEU B O 1
ATOM 10661 N N . LEU B 1 606 ? 6.445 -17.859 -29.734 1 96.06 606 LEU B N 1
ATOM 10662 C CA . LEU B 1 606 ? 6.027 -19.031 -28.969 1 96.06 606 LEU B CA 1
ATOM 10663 C C . LEU B 1 606 ? 6.855 -20.25 -29.344 1 96.06 606 LEU B C 1
ATOM 10665 O O . LEU B 1 606 ? 7.297 -21 -28.469 1 96.06 606 LEU B O 1
ATOM 10669 N N . ASN B 1 607 ? 7.066 -20.453 -30.625 1 94.62 607 ASN B N 1
ATOM 10670 C CA . ASN B 1 607 ? 7.832 -21.594 -31.078 1 94.62 607 ASN B CA 1
ATOM 10671 C C . ASN B 1 607 ? 9.281 -21.531 -30.609 1 94.62 607 ASN B C 1
ATOM 10673 O O . ASN B 1 607 ? 9.883 -22.562 -30.297 1 94.62 607 ASN B O 1
ATOM 10677 N N . SER B 1 608 ? 9.805 -20.391 -30.547 1 94.38 608 SER B N 1
ATOM 10678 C CA . SER B 1 608 ? 11.156 -20.234 -30.031 1 94.38 608 SER B CA 1
ATOM 10679 C C . SER B 1 608 ? 11.234 -20.641 -28.562 1 94.38 608 SER B C 1
ATOM 10681 O O . SER B 1 608 ? 12.219 -21.234 -28.125 1 94.38 608 SER B O 1
ATOM 10683 N N . VAL B 1 609 ? 10.211 -20.297 -27.828 1 94.12 609 VAL B N 1
ATOM 10684 C CA . VAL B 1 609 ? 10.172 -20.625 -26.406 1 94.12 609 VAL B CA 1
ATOM 10685 C C . VAL B 1 609 ? 9.977 -22.125 -26.219 1 94.12 609 VAL B C 1
ATOM 10687 O O . VAL B 1 609 ? 10.641 -22.75 -25.391 1 94.12 609 VAL B O 1
ATOM 10690 N N . LEU B 1 610 ? 9.047 -22.734 -27.031 1 95.19 610 LEU B N 1
ATOM 10691 C CA . LEU B 1 610 ? 8.82 -24.172 -26.953 1 95.19 610 LEU B CA 1
ATOM 10692 C C . LEU B 1 610 ? 10.094 -24.938 -27.281 1 95.19 610 LEU B C 1
ATOM 10694 O O . LEU B 1 610 ? 10.406 -25.938 -26.625 1 95.19 610 LEU B O 1
ATOM 10698 N N . LYS B 1 611 ? 10.805 -24.484 -28.25 1 93.88 611 LYS B N 1
ATOM 10699 C CA . LYS B 1 611 ? 12.055 -25.109 -28.656 1 93.88 611 LYS B CA 1
ATOM 10700 C C . LYS B 1 611 ? 13.102 -25.016 -27.547 1 93.88 611 LYS B C 1
ATOM 10702 O O . LYS B 1 611 ? 13.852 -25.969 -27.312 1 93.88 611 LYS B O 1
ATOM 10707 N N . LYS B 1 612 ? 13.125 -23.938 -26.906 1 91.06 612 LYS B N 1
ATOM 10708 C CA . LYS B 1 612 ? 14.094 -23.734 -25.828 1 91.06 612 LYS B CA 1
ATOM 10709 C C . LYS B 1 612 ? 13.742 -24.578 -24.609 1 91.06 612 LYS B C 1
ATOM 10711 O O . LYS B 1 612 ? 14.633 -25.156 -23.969 1 91.06 612 LYS B O 1
ATOM 10716 N N . MET B 1 613 ? 12.484 -24.641 -24.266 1 89.62 613 MET B N 1
ATOM 10717 C CA . MET B 1 613 ? 12.031 -25.297 -23.047 1 89.62 613 MET B CA 1
ATOM 10718 C C . MET B 1 613 ? 12.094 -26.812 -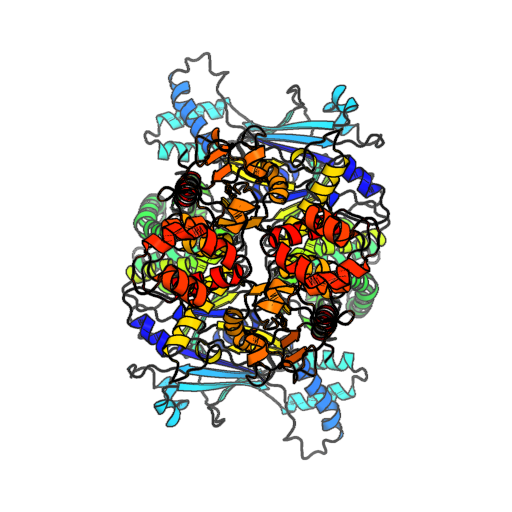23.203 1 89.62 613 MET B C 1
ATOM 10720 O O . MET B 1 613 ? 12.461 -27.531 -22.281 1 89.62 613 MET B O 1
ATOM 10724 N N . LYS B 1 614 ? 11.617 -27.281 -24.359 1 91 614 LYS B N 1
ATOM 10725 C CA . LYS B 1 614 ? 11.594 -28.703 -24.656 1 91 614 LYS B CA 1
ATOM 10726 C C . LYS B 1 614 ? 12.188 -29 -26.031 1 91 614 LYS B C 1
ATOM 10728 O O . LYS B 1 614 ? 11.469 -29.406 -26.953 1 91 614 LYS B O 1
ATOM 10733 N N . PRO B 1 615 ? 13.492 -28.938 -26.125 1 90.94 615 PRO B N 1
ATOM 10734 C CA . PRO B 1 615 ? 14.133 -29.047 -27.438 1 90.94 615 PRO B CA 1
ATOM 10735 C C . PRO B 1 615 ? 13.898 -30.391 -28.109 1 90.94 615 PRO B C 1
ATOM 10737 O O . PRO B 1 615 ? 13.547 -30.453 -29.281 1 90.94 615 PRO B O 1
ATOM 10740 N N . GLN B 1 616 ? 14.047 -31.5 -27.359 1 89.56 616 GLN B N 1
ATOM 10741 C CA . GLN B 1 616 ? 13.914 -32.812 -27.938 1 89.56 616 GLN B CA 1
ATOM 10742 C C . GLN B 1 616 ? 12.484 -33.094 -28.406 1 89.56 616 GLN B C 1
ATOM 10744 O O . GLN B 1 616 ? 12.266 -33.594 -29.5 1 89.56 616 GLN B O 1
ATOM 10749 N N . ILE B 1 617 ? 11.578 -32.719 -27.625 1 91.81 617 ILE B N 1
ATOM 10750 C CA . ILE B 1 617 ? 10.172 -32.938 -27.938 1 91.81 617 ILE B CA 1
ATOM 10751 C C . ILE B 1 617 ? 9.773 -32.062 -29.141 1 91.81 617 ILE B C 1
ATOM 10753 O O . ILE B 1 617 ? 9.062 -32.531 -30.031 1 91.81 617 ILE B O 1
ATOM 10757 N N . TYR B 1 618 ? 10.219 -30.844 -29.109 1 93.81 618 TYR B N 1
ATOM 10758 C CA . TYR B 1 618 ? 9.914 -29.922 -30.188 1 93.81 618 TYR B CA 1
ATOM 10759 C C . TYR B 1 618 ? 10.469 -30.438 -31.516 1 93.81 618 TYR B C 1
ATOM 10761 O O . TYR B 1 618 ? 9.789 -30.406 -32.531 1 93.81 618 TYR B O 1
ATOM 10769 N N . GLU B 1 619 ? 11.688 -30.953 -31.453 1 92 619 GLU B N 1
ATOM 10770 C CA . GLU B 1 619 ? 12.328 -31.484 -32.656 1 92 619 GLU B CA 1
ATOM 10771 C C . GLU B 1 619 ? 11.617 -32.75 -33.156 1 92 619 GLU B C 1
ATOM 10773 O O . GLU B 1 619 ? 11.492 -32.938 -34.344 1 92 619 GLU B O 1
ATOM 10778 N N . ASN B 1 620 ? 11.219 -33.5 -32.219 1 92.25 620 ASN B N 1
ATOM 10779 C CA . ASN B 1 620 ? 10.5 -34.719 -32.594 1 92.25 620 ASN B CA 1
ATOM 10780 C C . ASN B 1 620 ? 9.172 -34.406 -33.281 1 92.25 620 ASN B C 1
ATOM 10782 O O . ASN B 1 620 ? 8.742 -35.125 -34.156 1 92.25 620 ASN B O 1
ATOM 10786 N N . ILE B 1 621 ? 8.555 -33.375 -32.812 1 93.38 621 ILE B N 1
ATOM 10787 C CA . ILE B 1 621 ? 7.262 -32.969 -33.375 1 93.38 621 ILE B CA 1
ATOM 10788 C C . ILE B 1 621 ? 7.469 -32.312 -34.719 1 93.38 621 ILE B C 1
ATOM 10790 O O . ILE B 1 621 ? 6.809 -32.656 -35.719 1 93.38 621 ILE B O 1
ATOM 10794 N N . MET B 1 622 ? 8.375 -31.375 -34.812 1 91.12 622 MET B N 1
ATOM 10795 C CA . MET B 1 622 ? 8.578 -30.562 -36.031 1 91.12 622 MET B CA 1
ATOM 10796 C C . MET B 1 622 ? 9.305 -31.375 -37.094 1 91.12 622 MET B C 1
ATOM 10798 O O . MET B 1 622 ? 9.039 -31.203 -38.281 1 91.12 622 MET B O 1
ATOM 10802 N N . GLY B 1 623 ? 10.156 -32.25 -36.75 1 83.56 623 GLY B N 1
ATOM 10803 C CA . GLY B 1 623 ? 10.945 -33 -37.688 1 83.56 623 GLY B CA 1
ATOM 10804 C C . GLY B 1 623 ? 11.805 -32.125 -38.594 1 83.56 623 GLY B C 1
ATOM 10805 O O . GLY B 1 623 ? 12.336 -31.125 -38.125 1 83.56 623 GLY B O 1
ATOM 10806 N N . GLU B 1 624 ? 12.086 -32.656 -39.875 1 78.38 624 GLU B N 1
ATOM 10807 C CA . GLU B 1 624 ? 12.961 -31.938 -40.781 1 78.38 624 GLU B CA 1
ATOM 10808 C C . GLU B 1 624 ? 12.219 -30.781 -41.469 1 78.38 624 GLU B C 1
ATOM 10810 O O . GLU B 1 624 ? 12.844 -29.844 -41.969 1 78.38 624 GLU B O 1
ATOM 10815 N N . GLY B 1 625 ? 10.906 -30.578 -41.219 1 73.69 625 GLY B N 1
ATOM 10816 C CA . GLY B 1 625 ? 10.172 -29.531 -41.906 1 73.69 625 GLY B CA 1
ATOM 10817 C C . GLY B 1 625 ? 9.68 -28.438 -40.969 1 73.69 625 GLY B C 1
ATOM 10818 O O . GLY B 1 625 ? 9.805 -28.562 -39.75 1 73.69 625 GLY B O 1
ATOM 10819 N N . ASP B 1 626 ? 9.438 -27.25 -41.562 1 78.88 626 ASP B N 1
ATOM 10820 C CA . ASP B 1 626 ? 8.906 -26.094 -40.844 1 78.88 626 ASP B CA 1
ATOM 10821 C C . ASP B 1 626 ? 7.383 -26.047 -40.938 1 78.88 626 ASP B C 1
ATOM 10823 O O . ASP B 1 626 ? 6.809 -24.984 -41.188 1 78.88 626 ASP B O 1
ATOM 10827 N N . ASP B 1 627 ? 6.727 -27.266 -40.688 1 89.25 627 ASP B N 1
ATOM 10828 C CA . ASP B 1 627 ? 5.27 -27.312 -40.719 1 89.25 627 ASP B CA 1
ATOM 10829 C C . ASP B 1 627 ? 4.684 -27.109 -39.312 1 89.25 627 ASP B C 1
ATOM 10831 O O . ASP B 1 627 ? 4.48 -28.078 -38.594 1 89.25 627 ASP B O 1
ATOM 10835 N N . PHE B 1 628 ? 4.211 -25.984 -39.031 1 92.5 628 PHE B N 1
ATOM 10836 C CA . PHE B 1 628 ? 3.738 -25.594 -37.719 1 92.5 628 PHE B CA 1
ATOM 10837 C C . PHE B 1 628 ? 2.402 -26.25 -37.406 1 92.5 628 PHE B C 1
ATOM 10839 O O . PHE B 1 628 ? 1.952 -26.234 -36.25 1 92.5 628 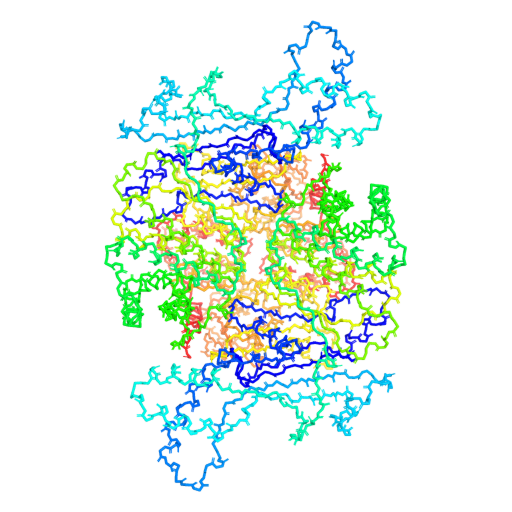PHE B O 1
ATOM 10846 N N . THR B 1 629 ? 1.78 -26.891 -38.406 1 92.75 629 THR B N 1
ATOM 10847 C CA . THR B 1 629 ? 0.532 -27.609 -38.156 1 92.75 629 THR B CA 1
ATOM 10848 C C . THR B 1 629 ? 0.753 -28.781 -37.219 1 92.75 629 THR B C 1
ATOM 10850 O O . THR B 1 629 ? -0.164 -29.188 -36.5 1 92.75 629 THR B O 1
ATOM 10853 N N . LYS B 1 630 ? 1.927 -29.234 -37.219 1 94.38 630 LYS B N 1
ATOM 10854 C CA . LYS B 1 630 ? 2.264 -30.328 -36.312 1 94.38 630 LYS B CA 1
ATOM 10855 C C . LYS B 1 630 ? 2.201 -29.875 -34.844 1 94.38 630 LYS B C 1
ATOM 10857 O O . LYS B 1 630 ? 1.891 -30.688 -33.969 1 94.38 630 LYS B O 1
ATOM 10862 N N . ILE B 1 631 ? 2.504 -28.609 -34.656 1 95.56 631 ILE B N 1
ATOM 10863 C CA . ILE B 1 631 ? 2.406 -28.062 -33.281 1 95.56 631 ILE B CA 1
ATOM 10864 C C . ILE B 1 631 ? 0.945 -28.047 -32.844 1 95.56 631 ILE B C 1
ATOM 10866 O O . ILE B 1 631 ? 0.632 -28.375 -31.703 1 95.56 631 ILE B O 1
ATOM 10870 N N . LYS B 1 632 ? 0.124 -27.688 -33.781 1 95.19 632 LYS B N 1
ATOM 10871 C CA . LYS B 1 632 ? -1.315 -27.672 -33.531 1 95.19 632 LYS B CA 1
ATOM 10872 C C . LYS B 1 632 ? -1.829 -29.062 -33.156 1 95.19 632 LYS B C 1
ATOM 10874 O O . LYS B 1 632 ? -2.551 -29.219 -32.188 1 95.19 632 LYS B O 1
ATOM 10879 N N . GLU B 1 633 ? -1.316 -30.016 -33.906 1 95 633 GLU B N 1
ATOM 10880 C CA . GLU B 1 633 ? -1.807 -31.391 -33.75 1 95 633 GLU B CA 1
ATOM 10881 C C . GLU B 1 633 ? -1.215 -32.062 -32.5 1 95 633 GLU B C 1
ATOM 10883 O O . GLU B 1 633 ? -1.71 -33.094 -32.062 1 95 633 GLU B O 1
ATOM 10888 N N . ASN B 1 634 ? -0.214 -31.453 -31.875 1 96.06 634 ASN B N 1
ATOM 10889 C CA . ASN B 1 634 ? 0.433 -32 -30.703 1 96.06 634 ASN B CA 1
ATOM 10890 C C . ASN B 1 634 ? 0.381 -31.047 -29.516 1 96.06 634 ASN B C 1
ATOM 10892 O O . ASN B 1 634 ? 1.248 -31.078 -28.641 1 96.06 634 ASN B O 1
ATOM 10896 N N . SER B 1 635 ? -0.58 -30.172 -29.562 1 95.81 635 SER B N 1
ATOM 10897 C CA . SER B 1 635 ? -0.683 -29.156 -28.516 1 95.81 635 SER B CA 1
ATOM 10898 C C . SER B 1 635 ? -0.879 -29.781 -27.141 1 95.81 635 SER B C 1
ATOM 10900 O O . SER B 1 635 ? -0.291 -29.328 -26.156 1 95.81 635 SER B O 1
ATOM 10902 N N . TYR B 1 636 ? -1.641 -30.828 -27.047 1 95.12 636 TYR B N 1
ATOM 10903 C CA . TYR B 1 636 ? -1.874 -31.484 -25.781 1 95.12 636 TYR B CA 1
ATOM 10904 C C . TYR B 1 636 ? -0.598 -32.156 -25.266 1 95.12 636 TYR B C 1
ATOM 10906 O O . TYR B 1 636 ? -0.286 -32.062 -24.062 1 95.12 636 TYR B O 1
ATOM 10914 N N . LYS B 1 637 ? 0.102 -32.781 -26.156 1 94.44 637 LYS B N 1
ATOM 10915 C CA . LYS B 1 637 ? 1.378 -33.406 -25.781 1 94.44 637 LYS B CA 1
ATOM 10916 C C . LYS B 1 637 ? 2.342 -32.344 -25.234 1 94.44 637 LYS B C 1
ATOM 10918 O O . LYS B 1 637 ? 2.992 -32.594 -24.203 1 94.44 637 LYS B O 1
ATOM 10923 N N . LEU B 1 638 ? 2.404 -31.281 -25.875 1 94.31 638 LEU B N 1
ATOM 10924 C CA . LEU B 1 638 ? 3.295 -30.219 -25.453 1 94.31 638 LEU B CA 1
ATOM 10925 C C . LEU B 1 638 ? 2.893 -29.688 -24.078 1 94.31 638 LEU B C 1
ATOM 10927 O O . LEU B 1 638 ? 3.746 -29.469 -23.219 1 94.31 638 LEU B O 1
ATOM 10931 N N . GLN B 1 639 ? 1.655 -29.453 -23.859 1 92.94 639 GLN B N 1
ATOM 10932 C CA . GLN B 1 639 ? 1.159 -28.984 -22.578 1 92.94 639 GLN B CA 1
ATOM 10933 C C . GLN B 1 639 ? 1.516 -29.969 -21.453 1 92.94 639 GLN B C 1
ATOM 10935 O O . GLN B 1 639 ? 1.937 -29.562 -20.375 1 92.94 639 GLN B O 1
ATOM 10940 N N . LYS B 1 640 ? 1.334 -31.219 -21.656 1 89.12 640 LYS B N 1
ATOM 10941 C CA . LYS B 1 640 ? 1.614 -32.25 -20.656 1 89.12 640 LYS B CA 1
ATOM 10942 C C . LYS B 1 640 ? 3.1 -32.281 -20.312 1 89.12 640 LYS B C 1
ATOM 10944 O O . LYS B 1 640 ? 3.469 -32.5 -19.156 1 89.12 640 LYS B O 1
ATOM 10949 N N . LYS B 1 641 ? 3.857 -32.094 -21.312 1 87.44 641 LYS B N 1
ATOM 10950 C CA . LYS B 1 641 ? 5.301 -32.156 -21.094 1 87.44 641 LYS B CA 1
ATOM 10951 C C . LYS B 1 641 ? 5.805 -30.875 -20.406 1 87.44 641 LYS B C 1
ATOM 10953 O O . LYS B 1 641 ? 6.859 -30.891 -19.766 1 87.44 641 LYS B O 1
ATOM 10958 N N . LEU B 1 642 ? 5.027 -29.859 -20.453 1 87.38 642 LEU B N 1
ATOM 10959 C CA . LEU B 1 642 ? 5.379 -28.594 -19.828 1 87.38 642 LEU B CA 1
ATOM 10960 C C . LEU B 1 642 ? 4.855 -28.531 -18.391 1 87.38 642 LEU B C 1
ATOM 10962 O O . LEU B 1 642 ? 5.133 -27.578 -17.672 1 87.38 642 LEU B O 1
ATOM 10966 N N . SER B 1 643 ? 4.191 -29.469 -17.938 1 81.94 643 SER B N 1
ATOM 10967 C CA . SER B 1 643 ? 3.461 -29.438 -16.688 1 81.94 643 SER B CA 1
ATOM 10968 C C . SER B 1 643 ? 4.402 -29.203 -15.5 1 81.94 643 SER B C 1
ATOM 10970 O O . SER B 1 643 ? 4.043 -28.547 -14.531 1 81.94 643 SER B O 1
ATOM 10972 N N . ASN B 1 644 ? 5.578 -29.734 -15.602 1 75 644 ASN B N 1
ATOM 10973 C CA . ASN B 1 644 ? 6.523 -29.609 -14.5 1 75 644 ASN B CA 1
ATOM 10974 C C . ASN B 1 644 ? 7.27 -28.281 -14.562 1 75 644 ASN B C 1
ATOM 10976 O O . ASN B 1 644 ? 7.969 -27.906 -13.617 1 75 644 ASN B O 1
ATOM 10980 N N . ASP B 1 645 ? 7.113 -27.547 -15.68 1 80 645 ASP B N 1
ATOM 10981 C CA . ASP B 1 645 ? 7.891 -26.328 -15.891 1 80 645 ASP B CA 1
ATOM 10982 C C . ASP B 1 645 ? 6.98 -25.156 -16.219 1 80 645 ASP B C 1
ATOM 10984 O O . ASP B 1 645 ? 7.328 -24.297 -17.031 1 80 645 ASP B O 1
ATOM 10988 N N . LYS B 1 646 ? 5.867 -25.172 -15.656 1 83.06 646 LYS B N 1
ATOM 10989 C CA . LYS B 1 646 ? 4.891 -24.141 -16.016 1 83.06 646 LYS B CA 1
ATOM 10990 C C . LYS B 1 646 ? 5.398 -22.75 -15.641 1 83.06 646 LYS B C 1
ATOM 10992 O O . LYS B 1 646 ? 5.25 -21.812 -16.422 1 83.06 646 LYS B O 1
ATOM 10997 N N . SER B 1 647 ? 5.973 -22.688 -14.492 1 81.62 647 SER B N 1
ATOM 10998 C CA . SER B 1 647 ? 6.492 -21.391 -14.047 1 81.62 647 SER B CA 1
ATOM 10999 C C . SER B 1 647 ? 7.609 -20.906 -14.961 1 81.62 647 SER B C 1
ATOM 11001 O O . SER B 1 647 ? 7.645 -19.734 -15.336 1 81.62 647 SER B O 1
ATOM 11003 N N . ASP B 1 648 ? 8.5 -21.797 -15.344 1 83.81 648 ASP B N 1
ATOM 11004 C CA . ASP B 1 648 ? 9.602 -21.453 -16.234 1 83.81 648 ASP B CA 1
ATOM 11005 C C . ASP B 1 648 ? 9.078 -21.062 -17.609 1 83.81 648 ASP B C 1
ATOM 11007 O O . ASP B 1 648 ? 9.594 -20.125 -18.234 1 83.81 648 ASP B O 1
ATOM 11011 N N . PHE B 1 649 ? 8.148 -21.844 -18.062 1 89.5 649 PHE B N 1
ATOM 11012 C CA . PHE B 1 649 ? 7.531 -21.547 -19.359 1 89.5 649 PHE B CA 1
ATOM 11013 C C . PHE B 1 649 ? 6.93 -20.141 -19.359 1 89.5 649 PHE B C 1
ATOM 11015 O O . PHE B 1 649 ? 7.16 -19.359 -20.281 1 89.5 649 PHE B O 1
ATOM 11022 N N . ALA B 1 650 ? 6.176 -19.797 -18.312 1 89 650 ALA B N 1
ATOM 11023 C CA . ALA B 1 650 ? 5.531 -18.5 -18.172 1 89 650 ALA B CA 1
ATOM 11024 C C . ALA B 1 650 ? 6.562 -17.375 -18.125 1 89 650 ALA B C 1
ATOM 11026 O O . ALA B 1 650 ? 6.41 -16.344 -18.797 1 89 650 ALA B O 1
ATOM 11027 N N . ASN B 1 651 ? 7.562 -17.562 -17.391 1 84.81 651 ASN B N 1
ATOM 11028 C CA . ASN B 1 651 ? 8.586 -16.531 -17.234 1 84.81 651 ASN B CA 1
ATOM 11029 C C . ASN B 1 651 ? 9.383 -16.328 -18.516 1 84.81 651 ASN B C 1
ATOM 11031 O O . ASN B 1 651 ? 9.781 -15.211 -18.828 1 84.81 651 ASN B O 1
ATOM 11035 N N . GLU B 1 652 ? 9.68 -17.406 -19.203 1 88.44 652 GLU B N 1
ATOM 11036 C CA . GLU B 1 652 ? 10.383 -17.297 -20.469 1 88.44 652 GLU B CA 1
ATOM 11037 C C . GLU B 1 652 ? 9.555 -16.531 -21.5 1 88.44 652 GLU B C 1
ATOM 11039 O O . GLU B 1 652 ? 10.086 -15.719 -22.266 1 88.44 652 GLU B O 1
ATOM 11044 N N . LEU B 1 653 ? 8.305 -16.891 -21.531 1 92.19 653 LEU B N 1
ATOM 11045 C CA . LEU B 1 653 ? 7.41 -16.141 -22.406 1 92.19 653 LEU B CA 1
ATOM 11046 C C . LEU B 1 653 ? 7.43 -14.656 -22.062 1 92.19 653 LEU B C 1
ATOM 11048 O O . LEU B 1 653 ? 7.605 -13.82 -22.953 1 92.19 653 LEU B O 1
ATOM 11052 N N . LEU B 1 654 ? 7.273 -14.375 -20.812 1 88.94 654 LEU B N 1
ATOM 11053 C CA . LEU B 1 654 ? 7.246 -12.984 -20.359 1 88.94 654 LEU B CA 1
ATOM 11054 C C . LEU B 1 654 ? 8.539 -12.273 -20.719 1 88.94 654 LEU B C 1
ATOM 11056 O O . LEU B 1 654 ? 8.523 -11.117 -21.156 1 88.94 654 LEU B O 1
ATOM 11060 N N . TYR B 1 655 ? 9.602 -12.977 -20.5 1 86.75 655 TYR B N 1
ATOM 11061 C CA . TYR B 1 655 ? 10.906 -12.422 -20.859 1 86.75 655 TYR B CA 1
ATOM 11062 C C . TYR B 1 655 ? 10.953 -12.039 -22.328 1 86.75 655 TYR B C 1
ATOM 11064 O O . TYR B 1 655 ? 11.375 -10.938 -22.688 1 86.75 655 TYR B O 1
ATOM 11072 N N . LYS B 1 656 ? 10.508 -12.914 -23.156 1 90.56 656 LYS B N 1
ATOM 11073 C CA . LYS B 1 656 ? 10.547 -12.664 -24.594 1 90.56 656 LYS B CA 1
ATOM 11074 C C . LYS B 1 656 ? 9.547 -11.578 -25 1 90.56 656 LYS B C 1
ATOM 11076 O O . LYS B 1 656 ? 9.805 -10.797 -25.906 1 90.56 656 LYS B O 1
ATOM 11081 N N . PHE B 1 657 ? 8.367 -11.555 -24.312 1 91.25 657 PHE B N 1
ATOM 11082 C CA . PHE B 1 657 ? 7.387 -10.5 -24.562 1 91.25 657 PHE B CA 1
ATOM 11083 C C . PHE B 1 657 ? 8.016 -9.125 -24.375 1 91.25 657 PHE B C 1
ATOM 11085 O O . PHE B 1 657 ? 7.734 -8.203 -25.156 1 91.25 657 PHE B O 1
ATOM 11092 N N . ILE B 1 658 ? 8.828 -9.023 -23.375 1 85.25 658 ILE B N 1
ATOM 11093 C CA . ILE B 1 658 ? 9.375 -7.738 -22.953 1 85.25 658 ILE B CA 1
ATOM 11094 C C . ILE B 1 658 ? 10.594 -7.387 -23.812 1 85.25 658 ILE B C 1
ATOM 11096 O O . ILE B 1 658 ? 10.789 -6.227 -24.172 1 85.25 658 ILE B O 1
ATOM 11100 N N . THR B 1 659 ? 11.359 -8.344 -24.203 1 85.56 659 THR B N 1
ATOM 11101 C CA . THR B 1 659 ? 12.688 -8.07 -24.734 1 85.56 659 THR B CA 1
ATOM 11102 C C . THR B 1 659 ? 12.68 -8.125 -26.266 1 85.56 659 THR B C 1
ATOM 11104 O O . THR B 1 659 ? 13.508 -7.48 -26.922 1 85.56 659 THR B O 1
ATOM 11107 N N . GLU B 1 660 ? 11.875 -8.938 -26.797 1 85.94 660 GLU B N 1
ATOM 11108 C CA . GLU B 1 660 ? 11.93 -9.133 -28.25 1 85.94 660 GLU B CA 1
ATOM 11109 C C . GLU B 1 660 ? 10.898 -8.273 -28.969 1 85.94 660 GLU B C 1
ATOM 11111 O O . GLU B 1 660 ? 9.828 -7.992 -28.422 1 85.94 660 GLU B O 1
ATOM 11116 N N . ASP B 1 661 ? 11.32 -7.793 -30.078 1 82.06 661 ASP B N 1
ATOM 11117 C CA . ASP B 1 661 ? 10.438 -6.98 -30.891 1 82.06 661 ASP B CA 1
ATOM 11118 C C . ASP B 1 661 ? 9.711 -7.832 -31.938 1 82.06 661 ASP B C 1
ATOM 11120 O O . ASP B 1 661 ? 9.82 -7.59 -33.125 1 82.06 661 ASP B O 1
ATOM 11124 N N . ILE B 1 662 ? 9.289 -8.945 -31.578 1 86.31 662 ILE B N 1
ATOM 11125 C CA . ILE B 1 662 ? 8.531 -9.844 -32.438 1 86.31 662 ILE B CA 1
ATOM 11126 C C . ILE B 1 662 ? 7.059 -9.82 -32.031 1 86.31 662 ILE B C 1
ATOM 11128 O O . ILE B 1 662 ? 6.715 -9.328 -30.953 1 86.31 662 ILE B O 1
ATOM 11132 N N . THR B 1 663 ? 6.336 -10.266 -32.906 1 90.75 663 THR B N 1
ATOM 11133 C CA . THR B 1 663 ? 4.898 -10.258 -32.656 1 90.75 663 THR B CA 1
ATOM 11134 C C . THR B 1 663 ? 4.559 -11.055 -31.406 1 90.75 663 THR B C 1
ATOM 11136 O O . THR B 1 663 ? 4.914 -12.227 -31.297 1 90.75 663 THR B O 1
ATOM 11139 N N . ILE B 1 664 ? 3.91 -10.414 -30.562 1 93.88 664 ILE B N 1
ATOM 11140 C CA . ILE B 1 664 ? 3.504 -11.039 -29.297 1 93.88 664 ILE B CA 1
ATOM 11141 C C . ILE B 1 664 ? 2.318 -11.969 -29.547 1 93.88 664 ILE B C 1
ATOM 11143 O O . ILE B 1 664 ? 1.379 -11.609 -30.266 1 93.88 664 ILE B O 1
ATOM 11147 N N . PRO B 1 665 ? 2.395 -13.242 -29.047 1 96.44 665 PRO B N 1
ATOM 11148 C CA . PRO B 1 665 ? 1.268 -14.164 -29.188 1 96.44 665 PRO B CA 1
ATOM 11149 C C . PRO B 1 665 ? -0.049 -13.57 -28.688 1 96.44 665 PRO B C 1
ATOM 11151 O O . PRO B 1 665 ? -0.058 -12.797 -27.734 1 96.44 665 PRO B O 1
ATOM 11154 N N . SER B 1 666 ? -1.094 -14.008 -29.328 1 95.94 666 SER B N 1
ATOM 11155 C CA . SER B 1 666 ? -2.418 -13.516 -28.953 1 95.94 666 SER B CA 1
ATOM 11156 C C . SER B 1 666 ? -3.029 -14.367 -27.844 1 95.94 666 SER B C 1
ATOM 11158 O O . SER B 1 666 ? -2.74 -15.555 -27.734 1 95.94 666 SER B O 1
ATOM 11160 N N . LEU B 1 667 ? -3.85 -13.695 -27.109 1 96.94 667 LEU B N 1
ATOM 11161 C CA . LEU B 1 667 ? -4.609 -14.438 -26.109 1 96.94 667 LEU B CA 1
ATOM 11162 C C . LEU B 1 667 ? -5.719 -15.25 -26.781 1 96.94 667 LEU B C 1
ATOM 11164 O O . LEU B 1 667 ? -6.281 -14.836 -27.781 1 96.94 667 LEU B O 1
ATOM 11168 N N . PRO B 1 668 ? -5.969 -16.438 -26.203 1 96.62 668 PRO B N 1
ATOM 11169 C CA . PRO B 1 668 ? -7.113 -17.203 -26.719 1 96.62 668 PRO B CA 1
ATOM 11170 C C . PRO B 1 668 ? -8.414 -16.406 -26.656 1 96.62 668 PRO B C 1
ATOM 11172 O O . PRO B 1 668 ? -8.586 -15.547 -25.797 1 96.62 668 PRO B O 1
ATOM 11175 N N . LYS B 1 669 ? -9.352 -16.766 -27.453 1 94.88 669 LYS B N 1
ATOM 11176 C CA . LYS B 1 669 ? -10.594 -16.016 -27.641 1 94.88 669 LYS B CA 1
ATOM 11177 C C . LYS B 1 669 ? -11.383 -15.906 -26.344 1 94.88 669 LYS B C 1
ATOM 11179 O O . LYS B 1 669 ? -11.961 -14.859 -26.047 1 94.88 669 LYS B O 1
ATOM 11184 N N . TYR B 1 670 ? -11.492 -16.938 -25.594 1 95.12 670 TYR B N 1
ATOM 11185 C CA . TYR B 1 670 ? -12.305 -16.922 -24.375 1 95.12 670 TYR B CA 1
ATOM 11186 C C . TYR B 1 670 ? -11.766 -15.906 -23.375 1 95.12 670 TYR B C 1
ATOM 11188 O O . TYR B 1 670 ? -12.531 -15.273 -22.641 1 95.12 670 TYR B O 1
ATOM 11196 N N . ILE B 1 671 ? -10.477 -15.711 -23.359 1 96.69 671 ILE B N 1
ATOM 11197 C CA . ILE B 1 671 ? -9.875 -14.742 -22.438 1 96.69 671 ILE B CA 1
ATOM 11198 C C . ILE B 1 671 ? -10.047 -13.336 -23.016 1 96.69 671 ILE B C 1
ATOM 11200 O O . ILE B 1 671 ? -10.359 -12.398 -22.281 1 96.69 671 ILE B O 1
ATOM 11204 N N . LYS B 1 672 ? -9.859 -13.211 -24.312 1 95.62 672 LYS B N 1
ATOM 11205 C CA . LYS B 1 672 ? -10.047 -11.914 -24.953 1 95.62 672 LYS B CA 1
ATOM 11206 C C . LYS B 1 672 ? -11.469 -11.398 -24.75 1 95.62 672 LYS B C 1
ATOM 11208 O O . LYS B 1 672 ? -11.672 -10.211 -24.469 1 95.62 672 LYS B O 1
ATOM 11213 N N . SER B 1 673 ? -12.383 -12.281 -24.922 1 94.56 673 SER B N 1
ATOM 11214 C CA . SER B 1 673 ? -13.781 -11.914 -24.719 1 94.56 673 SER B CA 1
ATOM 11215 C C . SER B 1 673 ? -14.031 -11.5 -23.266 1 94.56 673 SER B C 1
ATOM 11217 O O . SER B 1 673 ? -14.781 -10.562 -23.016 1 94.56 673 SER B O 1
ATOM 11219 N N . GLY B 1 674 ? -13.461 -12.234 -22.375 1 95.88 674 GLY B N 1
ATOM 11220 C CA . GLY B 1 674 ? -13.586 -11.883 -20.969 1 95.88 674 GLY B CA 1
ATOM 11221 C C . GLY B 1 674 ? -13.016 -10.516 -20.641 1 95.88 674 GLY B C 1
ATOM 11222 O O . GLY B 1 674 ? -13.625 -9.75 -19.906 1 95.88 674 GLY B O 1
ATOM 11223 N N . LEU B 1 675 ? -11.883 -10.219 -21.219 1 96.5 675 LEU B N 1
ATOM 11224 C CA . LEU B 1 675 ? -11.234 -8.93 -20.984 1 96.5 675 LEU B CA 1
ATOM 11225 C C . LEU B 1 675 ? -12.047 -7.797 -21.609 1 96.5 675 LEU B C 1
ATOM 11227 O O . LEU B 1 675 ? -12.125 -6.699 -21.047 1 96.5 675 LEU B O 1
ATOM 11231 N N . SER B 1 676 ? -12.57 -8.078 -22.734 1 94.94 676 SER B N 1
ATOM 11232 C CA . SER B 1 676 ? -13.438 -7.086 -23.359 1 94.94 676 SER B CA 1
ATOM 11233 C C . SER B 1 676 ? -14.664 -6.797 -22.5 1 94.94 676 SER B C 1
ATOM 11235 O O . SER B 1 676 ? -15.094 -5.648 -22.391 1 94.94 676 SER B O 1
ATOM 11237 N N . TRP B 1 677 ? -15.25 -7.797 -22 1 94.75 677 TRP B N 1
ATOM 11238 C CA . TRP B 1 677 ? -16.375 -7.637 -21.078 1 94.75 677 TRP B CA 1
ATOM 11239 C C . TRP B 1 677 ? -15.984 -6.773 -19.891 1 94.75 677 TRP B C 1
ATOM 11241 O O . TRP B 1 677 ? -16.734 -5.879 -19.484 1 94.75 677 TRP B O 1
ATOM 11251 N N . LEU B 1 678 ? -14.883 -7.117 -19.375 1 94.5 678 LEU B N 1
ATOM 11252 C CA . LEU B 1 678 ? -14.391 -6.391 -18.219 1 94.5 678 LEU B CA 1
ATOM 11253 C C . LEU B 1 678 ? -14.195 -4.914 -18.547 1 94.5 678 LEU B C 1
ATOM 11255 O O . LEU B 1 678 ? -14.547 -4.043 -17.734 1 94.5 678 LEU B O 1
ATOM 11259 N N . ALA B 1 679 ? -13.656 -4.586 -19.672 1 92.62 679 ALA B N 1
ATOM 11260 C CA . ALA B 1 679 ? -13.43 -3.215 -20.125 1 92.62 679 ALA B CA 1
ATOM 11261 C C . ALA B 1 679 ? -14.75 -2.459 -20.25 1 92.62 679 ALA B C 1
ATOM 11263 O O . ALA B 1 679 ? -14.852 -1.301 -19.844 1 92.62 679 ALA B O 1
ATOM 11264 N N . LYS B 1 680 ? -15.719 -3.131 -20.75 1 90.38 680 LYS B N 1
ATOM 11265 C CA . LYS B 1 680 ? -17.031 -2.518 -20.906 1 90.38 680 LYS B CA 1
ATOM 11266 C C . LYS B 1 680 ? -17.656 -2.203 -19.562 1 90.38 680 LYS B C 1
ATOM 11268 O O . LYS B 1 680 ? -18.25 -1.139 -19.375 1 90.38 680 LYS B O 1
ATOM 11273 N N . LYS B 1 681 ? -17.531 -3.111 -18.672 1 89 681 LYS B N 1
ATOM 11274 C CA . LYS B 1 681 ? -18.078 -2.914 -17.328 1 89 681 LYS B CA 1
ATOM 11275 C C . LYS B 1 681 ? -17.422 -1.739 -16.625 1 89 681 LYS B C 1
ATOM 11277 O O . LYS B 1 681 ? -18.078 -0.984 -15.906 1 89 681 LYS B O 1
ATOM 11282 N N . LEU B 1 682 ? -16.156 -1.588 -16.812 1 85.44 682 LEU B N 1
ATOM 11283 C CA . LEU B 1 682 ? -15.383 -0.544 -16.156 1 85.44 682 LEU B CA 1
ATOM 11284 C C . LEU B 1 682 ? -15.688 0.823 -16.75 1 85.44 682 LEU B C 1
ATOM 11286 O O . LEU B 1 682 ? -15.633 1.84 -16.062 1 85.44 682 LEU B O 1
ATOM 11290 N N . GLU B 1 683 ? -15.977 0.876 -18.016 1 78.31 683 GLU B N 1
ATOM 11291 C CA . GLU B 1 683 ? -16.312 2.125 -18.688 1 78.31 683 GLU B CA 1
ATOM 11292 C C . GLU B 1 683 ? -17.75 2.545 -18.406 1 78.31 683 GLU B C 1
ATOM 11294 O O . GLU B 1 683 ? -18.156 3.639 -18.797 1 78.31 683 GLU B O 1
ATOM 11299 N N . GLY B 1 684 ? -18.422 1.909 -17.594 1 70 684 GLY B N 1
ATOM 11300 C CA . GLY B 1 684 ? -19.781 2.283 -17.219 1 70 684 GLY B CA 1
ATOM 11301 C C . GLY B 1 684 ? -20.812 1.848 -18.234 1 70 684 GLY B C 1
ATOM 11302 O O . GLY B 1 684 ? -21.953 2.33 -18.219 1 70 684 GLY B O 1
ATOM 11303 N N . GLU B 1 685 ? -20.359 1.1 -19.328 1 53 685 GLU B N 1
ATOM 11304 C CA . GLU B 1 685 ? -21.312 0.662 -20.344 1 53 685 GLU B CA 1
ATOM 11305 C C . GLU B 1 685 ? -22.062 -0.584 -19.891 1 53 685 GLU B C 1
ATOM 11307 O O . GLU B 1 685 ? -21.469 -1.49 -19.297 1 53 685 GLU B O 1
ATOM 11312 N N . GLU B 1 686 ? -23.391 -0.469 -19.531 1 48.69 686 GLU B N 1
ATOM 11313 C CA . GLU B 1 686 ? -24.266 -1.602 -19.234 1 48.69 686 GLU B CA 1
ATOM 11314 C C . GLU B 1 686 ? -24.109 -2.695 -20.297 1 48.69 686 GLU B C 1
ATOM 11316 O O . GLU B 1 686 ? -23.953 -2.404 -21.484 1 48.69 686 GLU B O 1
#

Secondary structure (DSSP, 8-state):
-EEEEEEEESBTT--SSS--EE---HHHHHHHHH-SS---GGGEEEEEE-TTSSHHHHHHHHHHHHT--TT---GGGB-HHHHHHHHHHHHHHSTT--GGGGGG-----EEEEEEEE--TT--GGGTTTGGG--HHHHHHTEEEEEEEEEES-HHHHHHHHHHHHHH---HHHHHHHHHHHHHHS-EEEEEE-TT--B--S--GGGTEEEEEE-S----STTHHHHHHHHHHHHHHHHHHTT--S-HHHHHHHHHHHHHHHHIIIIIHHHHHHHHHHS-TTT-EEEEEE---GGGTTT--EEEEEEETTEEEEGGGS-HHHHHHHHHHHHHHHHHHHS-SSS---SEEEEEEE-TTTT--HHHHHTHHHHHHHHHHHHHHHTT----EEEEEEE--HHHHHHHHHHHTS-TTEEEEEEETTEEEEEEE-HHHHS---STTHHHHHHHHHHHHHHHHHH-GGGGG-SEEEEESSHHHHHHHHHHHHH-TTGGGS-EEEEE--HHHHGGGHHHHHHHT--EEEE----B---HHHHHTT------TT-BB--HHHHHHTTT--BSTT---SEEEETTEEEE---EETTEE-SSHHHHHHHHTTT-HHHHHHHHHHSHHHHHHHHTTS--THHHHHTHHHHHHHTGGGHHHHHHHHHHHHHH--SPPPPPPHHHHHHHHHHHHHHTT--/-EEEEEEEESBTT--SSS--EE---HHHHHHHHH-SS---GGGEEEEEE-TTSSHHHHHHHHHHHHT--TT---GGGB-HHHHHHHHHHHHHHSTT--GGGGGGPPPP-EEEEEEEE--TT--GGGTTTGGG--HHHHHHTEEEEEEEEEES-HHHHHHHHHHHHHH---HHHHHHHHHHHHHHS-EEEEEE-TT--B--S--GGGTEEEEEE-S----STTHHHHHHHHHHHHHHHHHHTT--S-HHHHHHHHHHHHHHHIIIIIIHHHHHHHHHHS-TTT-EEEEEE---GGGTTT--EEEEEEETTEEEEGGGS-HHHHHHHHHHHHHHHHHHHS-SSS---SEEEEEEE-TTTT--HHHHHTHHHHHHHHHHHHHHHTT----EEEEEEE--HHHHHHHHHHHTS-TTEEEEEEETTEEEEEEE-HHHHS---STTHHHHHHHHHHHHHHHHHH-GGGGG-SEEEEESSHHHHHHHHHHHHH-TTGGGS-EEEEE--HHHHGGGHHHHHHHT--EEEE----B---HHHHHTT------TT-BB--HHHHHHTTT--BSTT---SEEEETTEEEE---EETTEE-SSHHHHHHHHTTT-HHHHHHHHHHSHHHHHHHHTTS--THHHHHTHHHHHHHTGGGHHHHHHHHHHHHHH--SPPPPPPHHHHHHHHHHHHHHTT--

Nearest PDB structures (foldseek):
  6qj2-assembly1_A  TM=5.538E-01  e=1.694E-08  Thermochaetoides thermophila DSM 1495
  8rsm-assembly1_A  TM=6.554E-01  e=3.490E+00  Streptococcus pyogenes
  7ale-assembly1_A  TM=3.746E-01  e=2.556E+00  Homo sapiens
  3vfq-assembly1_A  TM=2.364E-01  e=7.752E-01  Homo sapiens
  6yvu-assembly1_B  TM=5.266E-01  e=2.808E-04  Saccharomyces cerevisiae S288C

Sequence (1372 aa):
MYLKSLKIYNFRKFGTNNNKIEFVDAKSFQEQRNKKEVNIAPTTTLIVGKNNCGKTTIIKSLDNLINNNKDAFKANDFNFLYLKKLIEYYEQAIPKLDDELKEKIKTPYLQFNICIGIENNSNDLVTNIVRFMKLDDINNSELKIVIKVELENEEVFIRDVKKLLEKNDNSSLRFNSFLELINDSDFKINYYNTDNDKIDNFNIKNLIELRPIKANNIESEKCLSKAFSKIIEYRYKTLFEEESDNLNSTIININRTLTKLISEKHTVSINKSLEEIESNEKLQVLLRADLTFQNVMNNLIKYEYVERNMNIPENQFGLGYTNLMMIIADLIDYMEKYPENSFNSKVNLISIEEPETFMHPQMQELFIKNINEAIASLLKSKNKNVNSQLIITTHSSHILNSKIHSGNTFNNINYVTTKNNYTHVVNLHDDIIIPKSEKKAHKREQDLKFLKKHIKYKVSELFFSDAIIFVEGVTEETLLKYYIDDNNKLNKYYISVFNIDGAHGMVYHNLIEILQVPALIITDLDIERDDDEKKNFKQISDLTGKFTTNKTIKKYNDDSNSLEELQHEQLKINNMYIAYQGKIEEYYATSFEEAFILTNYKNELLNSVLKKMKPQIYENIMGEGDDFTKIKENSYKLQKKLSNDKSDFANELLYKFITEDITIPSLPKYIKSGLSWLAKKLEGEEMYLKSLKIYNFRKFGTNNNKIEFVDAKSFQEQRNKKEVNIAPTTTLIVGKNNCGKTTIIKSLDNLINNNKDAFKANDFNFLYLKKLIEYYEQAIPKLDDELKEKIKTPYLQFNICIGIENNSNDLVTNIVRFMKLDDINNSELKIVIKVELENEEVFIRDVKKLLEKNDNSSLRFNSFLELINDSDFKINYYNTDNDKIDNFNIKNLIELRPIKANNIESEKCLSKAFSKIIEYRYKTLFEEESDNLNSTIININRTLTKLISEKHTVSINKSLEEIESNEKLQVLLRADLTFQNVMNNLIKYEYVERNMNIPENQFGLGYTNLMMIIADLIDYMEKYPENSFNSKVNLISIEEPETFMHPQMQELFIKNINEAIASLLKSKNKNVNSQLIITTHSSHILNSKIHSGNTFNNINYVTTKNNYTHVVNLHDDIIIPKSEKKAHKREQDLKFLKKHIKYKVSELFFSDAIIFVEGVTEETLLKYYIDDNNKLNKYYISVFNIDGAHGMVYHNLIEILQVPALIITDLDIERDDDEKKNFKQISDLTGKFTTNKTIKKYNDDSNSLEELQHEQLKINNMYIAYQGKIEEYYATSFEEAFILTNYKNELLNSVLKKMKPQIYENIMGEGDDFTKIKENSYKLQKKLSNDKSDFANELLYKFITEDITIPSLPKYIKSGLSWLAKKLEGEE

InterPro domains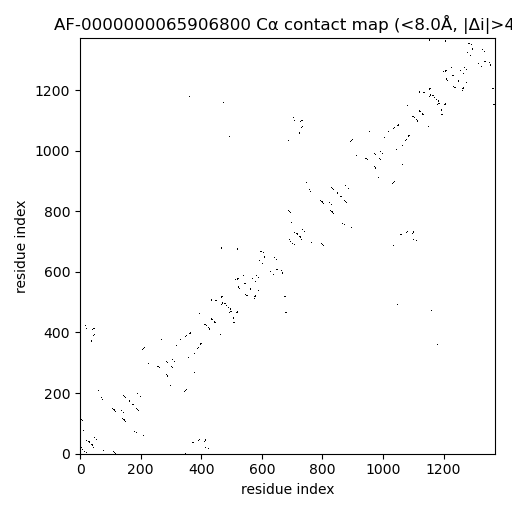:
  IPR027417 P-loop containing nucleoside triphosphate hydrolase [G3DSA:3.40.50.300] (1-443)
  IPR027417 P-loop containing nucleoside triphosphate hydrolase [SSF52540] (38-400)
  IPR034139 OLD protein-like, TOPRIM domain [PF20469] (463-526)
  IPR034139 OLD protein-like, TOPRIM domain [cd01026] (463-566)
  IPR041685 Endonuclease GajA/Old nuclease/RecF-like, AAA domain [PF13175] (1-399)
  IPR051396 Bacterial Antiviral Defense Nuclease [PTHR43581] (1-569)

Foldseek 3Di:
DAWAWKAKDFFAQAHRPQAIAGAADPVLLVVCVPDPARAQLNQAFEEAADPPLCLVVVVLVVCLQQPVAALSDALNGGHLVVLLVLLVVCLVDVVVDDPPPLVDRDDDKIKMKIKDAADVPPPPLCPLQVVQDDPVCVVRSMGIKMKMKAFPDPVVLSVVSVVLSVPDPDSVVSSVVNRVSRRPTDIHIWMAHPVRDTDPPDGQNVAADEDEDDPPQCDDLCSLLQLVLLLVVVVCCVVPVPDPPDCPVVLVVCQVVVQVVCCVPPQVLVLVLVCQQDPSQPWRKRWGQPPDPVPNRRRRIFIFTAHPNDTHGSSPDQPLVVLLSSVLSSVSSVVVPPDAPPPCSHAYEYEYEANCVRPDLVSLLRSSVSSSSSVSSSCVVPVGPDSYRYYYYHHDLSNVLSSCVSNVWQASYWQWRDDPSHIRIFGDGLCQLPNDDPVCNVVSVVLSSCVSVVCVVWPSCVRHFLEEEEEADPLCQLVVVVVQCVDPLNVVTRYYYTHDHQPSCVSCVSVCLRSQHAYEYEYFQAKDDDPVCVVVVAFALDQVPIFHPGPNCCVQVVNGRRPNPVPDQWDDDRRYIYGYFDQAQRTTDGDQQLLLCSQCLPFPLLLVLLCVVPVVVSCVQQPPHPDSVSSNRNSSVSCVVCVVPSNVSSVSLVVCVPPPPGDRRDGGPRVVVSVVVNSCVSVVND/DAWAWKAKDFFAQAHRDQAIAGAADPVLLVVCVPDPARAQLNLAFEEAADPPLCLVVVVLVVCCQQPVAALSDALNGGHLVVLLVLLVVCLVDVVVDDPPPLVDRDDDKIKMKIKDAADVPPPPLCPLQVVQDDPVCVVRSMGIKMKMKAFPDPVVLSVVSVVLSVPDPDSVVSSVVNRVSRRPTDIHIWMAHPVRDTDPPDGQNLAADEAEDDPPQCPDLCSLLQLVLLLVVLVCCVVPVPDPPDCPVVLVVCQVVVQVVCCVPPQVLVLVLVCQQDPSQPWRKRWGQPPDPVPNRRRRIFIFTAHPNDTHGSSPDQPLVVLLSSVLSSVSSVVSPPDAPPPCSHAYEYEYEANCVRPDLVSLLRSSVSSSSSVSSSCVVPVGPDSYRYYYYHHDLSNVLSSCVSNVWQASYWQWRDDPSHIRIFGDGLCQLPNDDPVCNVVSVVLSSCVSVVCVVWPSCVRHFLEEEEEADPLCQLVVVVVQCVDPLNVVTRYYYTHDHQPSCVSCVSVCLRSQHQYEYEYFQAKDDDPVCVVVVAFALDQVPIFHPGPNCCVQVVNGRRPNPVPDQWDDDRRYIYGYFDDAQRTTDGDQQLLLCSQCLPFPLLLVLLCVVPVVVSCVQQPPHPDSVSSNRNSSVSCVVCVVPSNVSSVSLVVCVPPPPGDRRDGGPRVVVSVVVNSCVSVVND

Solvent-accessible surface area (backbone atoms only — not comparable to full-atom values): 72832 Å² total; per-residue (Å²): 94,41,58,31,33,41,32,51,27,33,43,37,52,27,36,79,57,60,38,54,44,53,36,46,52,72,63,44,52,50,53,47,70,70,40,93,63,68,57,51,44,57,38,28,21,36,36,34,28,54,84,70,28,47,65,67,54,55,55,47,52,52,43,36,64,46,73,37,72,84,82,60,71,44,42,80,44,36,14,61,69,59,50,50,51,49,52,56,47,45,68,59,48,54,83,66,52,56,91,81,64,65,85,72,67,87,69,77,56,35,38,38,40,38,32,35,34,45,59,88,83,60,75,79,62,46,70,88,46,44,87,50,46,47,77,65,24,63,74,64,32,36,40,50,40,35,36,34,39,32,58,71,54,62,68,62,51,52,53,50,50,52,53,50,61,70,69,43,87,46,68,70,60,37,52,53,51,48,41,50,51,47,50,72,46,59,66,39,80,44,39,24,29,90,85,67,47,76,50,79,98,69,60,62,49,72,42,37,44,78,50,77,40,65,57,84,70,74,79,51,68,55,41,59,18,39,48,49,24,51,43,48,49,52,51,41,48,72,70,47,68,76,82,73,75,79,54,70,82,41,34,60,60,35,21,55,47,41,20,49,46,36,34,66,61,44,26,45,54,50,27,54,28,34,38,72,54,36,68,58,72,68,43,31,56,42,52,34,45,40,53,46,84,91,31,46,89,69,38,29,27,38,42,24,34,32,48,87,90,34,77,38,58,49,69,72,50,31,61,25,58,50,46,53,49,46,53,49,41,51,50,50,43,50,56,67,67,43,71,78,77,58,80,69,69,39,26,36,36,38,36,38,33,37,77,54,48,65,40,45,66,62,58,25,39,42,39,55,60,30,52,26,43,38,51,36,54,52,39,70,75,33,96,48,88,78,73,64,39,41,35,36,31,37,69,48,48,40,44,52,42,20,41,32,63,70,36,69,43,46,51,24,30,27,41,33,35,69,54,95,86,21,25,29,38,39,69,41,31,54,55,72,44,54,61,88,43,88,94,44,48,68,58,48,53,36,51,50,55,36,50,58,53,46,31,63,75,68,44,50,56,64,77,69,36,64,26,40,34,39,22,52,40,66,40,55,47,58,49,46,55,54,55,39,63,70,28,84,74,50,51,78,47,43,67,45,73,39,70,40,37,55,71,71,38,52,68,46,50,47,46,42,55,67,67,62,38,45,29,35,37,43,48,55,40,34,61,62,70,54,69,67,42,59,75,66,41,60,75,41,65,68,47,74,91,31,37,38,74,32,55,54,59,16,58,77,48,80,66,36,41,56,45,60,74,55,85,58,46,54,48,79,53,95,47,33,39,38,22,27,62,47,80,44,91,70,28,51,38,41,42,65,62,22,33,38,39,41,65,26,38,78,35,64,57,58,50,52,49,47,38,67,77,38,44,68,61,42,45,68,60,41,54,98,51,93,53,44,63,44,48,46,69,36,21,59,44,50,37,63,71,35,34,78,40,40,62,53,52,35,49,52,50,48,42,46,60,69,56,45,95,60,76,70,76,57,72,37,64,38,56,48,52,45,51,50,50,49,45,37,54,72,71,67,49,128,93,40,60,30,34,40,34,51,28,32,42,38,54,28,36,79,58,61,38,53,43,52,37,45,52,73,62,43,52,50,51,47,69,69,39,90,65,65,57,51,45,58,38,28,20,36,35,36,30,55,83,70,28,47,64,65,55,55,56,48,53,53,43,36,64,45,72,36,74,84,82,60,70,44,42,79,45,36,12,63,68,57,50,52,52,49,52,55,46,45,69,61,48,52,84,65,56,58,91,80,63,66,87,72,67,86,70,80,58,34,38,39,39,39,31,35,34,45,59,87,83,60,76,79,62,45,70,87,45,45,86,50,46,46,79,65,23,63,74,65,31,37,39,50,41,34,37,34,38,34,59,71,54,62,67,61,49,52,53,50,49,52,53,49,61,72,70,42,86,48,68,72,59,38,50,54,50,48,41,50,50,47,49,71,46,60,67,38,83,44,40,24,28,89,86,66,47,74,50,78,98,69,61,63,49,73,42,37,44,78,47,79,41,64,56,85,69,73,80,50,68,54,42,59,18,39,47,48,24,54,42,49,48,52,50,40,48,71,70,48,69,75,82,74,75,78,54,69,82,42,34,61,59,35,21,55,48,42,19,49,45,36,33,67,62,42,25,46,54,51,29,54,28,34,38,72,54,36,66,57,72,69,43,31,56,43,50,34,43,40,54,46,82,90,33,46,88,69,36,30,27,37,42,23,34,32,47,89,90,35,78,38,58,48,69,72,49,32,62,25,57,49,46,53,49,46,53,51,40,51,51,49,44,50,57,67,66,44,71,78,77,58,78,70,72,38,27,36,37,37,36,39,33,35,77,54,47,64,40,46,67,62,56,26,40,44,38,56,60,30,51,26,44,38,51,35,55,52,38,69,76,34,96,47,86,80,73,61,40,42,36,36,33,36,68,48,47,38,45,52,41,22,41,31,63,69,38,69,43,45,52,24,30,28,42,34,37,70,54,96,86,20,26,31,38,39,69,41,29,57,54,72,43,53,60,87,42,87,93,44,48,68,58,48,53,37,51,50,55,34,50,60,54,46,32,64,74,70,45,48,57,64,77,68,35,64,28,40,34,40,22,53,39,66,38,53,49,58,50,47,55,54,56,39,62,70,29,83,74,49,51,79,50,45,67,45,74,39,70,38,39,55,72,70,39,54,70,46,50,46,45,41,55,67,68,62,39,45,31,36,37,43,46,54,40,36,61,63,70,55,71,67,41,59,74,66,41,61,75,42,67,67,46,76,92,32,35,38,72,31,55,54,60,17,58,76,47,80,65,35,41,55,45,60,75,54,85,58,47,54,49,81,51,94,45,33,38,38,22,26,60,48,81,44,92,70,26,50,37,40,43,65,63,22,32,38,39,40,65,27,38,77,34,64,58,57,49,52,48,46,37,68,76,38,45,69,62,40,45,65,59,41,54,98,50,92,51,42,64,44,47,46,69,36,21,57,44,52,38,62,70,35,36,79,39,39,61,52,52,35,51,50,50,50,42,45,62,68,55,43,94,59,75,70,76,60,74,37,65,36,58,49,51,44,50,51,50,50,46,36,55,71,72,68,50,130